Protein AF-A0AA36JE58-F1 (afdb_monomer)

pLDDT: mean 71.28, std 23.77, range [22.09, 96.31]

Radius of gyration: 48.95 Å; Cα contacts (8 Å, |Δi|>4): 1580; chains: 1; bounding box: 140×144×132 Å

Secondary structure (DSSP, 8-state):
------------------------------------------------------------------------------------------------------------------------------------------------------------------------------------------PPPP---------EEEPPS-TTGGGG-TT--HHHHHHHHHHHHHHHHHHHHHHHH-GGGTEETTEEPPSS-S-HHHHHHHHHHHHHHHHHHHHHHHHHHHHHHHHHHB--S-HHHHHHHHHHHHHHHHHHHHHHHHHHHHHHT-SSHHHHHHHHHHHHHHHHHHHHHHHHHHHHH----EEEB-HHHHHHHHHHTTSHHHHHHHHHHHHHHHHHHHHHHHHHHHHTS-HHHHHHHSS---TT--EE--BTTB-PPEEEEEEETTTEEEEEEEEEEEEE--SSS-PPPPEEEEEEEEESS-PPPPPHHHHHHTB-TTSPBPSEEEEEE-EE--HHHHHHHHT-SSHHHHHHHHHHHS-BTTTEEEEEEEEEEEEE--SS-EEEEEEEEEE-TTT-PBPSS-EEEEEEE--PPTTBS--TTT-TT---TT-B-TTEEEETTEEEEBPTTBS---TT-S-TTS----TTS-SSBPPPTT-B-TTEEEETTEEEE-SSTTEEEE-TTSSSEEEEPTTEEEPTTS-EEE-SSTTEE-SBTT---EEPTTEEE-TTS-EEEPSTTEEE-SS-TT--SEEPTTEEEETTEEEEPSTTEEE-TTT-TTS-SEEPTTEEEETTTTEEEE-SSTTEEE--S-TTS-SEEPTTEEE-TTS-EEE--TTEEEEEETTEEEEEPTTEEEETTEEEE-STTEEE-TTT-TT--SEEPTTEEE-TTS-EEE-GGGTTTSTTS--

Nearest PDB structures (foldseek):
  5u73-assembly1_A  TM=2.636E-01  e=8.603E+00  Homo sapiens

Solvent-accessible surface area (backbone atoms only — not comparable to full-atom values): 54473 Å² total; per-residue (Å²): 134,86,80,90,83,90,84,87,84,89,89,92,85,86,87,88,90,84,87,84,90,86,88,89,87,89,85,91,84,89,88,82,91,87,86,90,88,81,92,80,91,86,86,85,90,88,82,87,86,86,79,85,82,87,86,81,88,78,88,83,81,86,77,96,81,91,82,81,83,91,89,86,86,86,89,87,84,91,88,88,89,89,86,83,90,89,86,89,82,89,88,85,90,88,90,87,82,92,88,85,90,87,86,91,83,86,84,88,85,84,89,89,87,84,89,87,82,88,87,78,90,87,80,90,86,91,83,88,88,86,90,86,82,88,86,88,88,84,91,81,93,86,95,84,85,85,88,83,87,86,88,88,87,89,89,85,86,90,91,86,88,84,92,83,82,89,82,84,90,83,83,91,81,84,92,84,85,91,84,90,86,83,87,89,87,81,88,81,86,88,82,89,74,90,75,71,85,78,59,60,45,77,52,70,69,29,38,41,55,53,21,64,26,78,91,60,52,72,68,59,22,55,45,40,27,50,54,47,46,52,53,45,49,49,57,50,47,56,63,60,70,38,59,66,43,44,36,52,97,36,38,68,32,38,48,76,60,96,46,66,70,46,46,52,43,37,53,52,44,48,54,52,50,50,54,57,50,50,52,56,40,45,49,40,51,50,52,54,50,45,71,68,22,40,61,72,92,52,73,64,45,57,53,25,36,55,51,18,44,53,42,56,50,50,46,51,50,50,50,53,55,51,50,49,22,50,36,30,24,44,90,43,62,65,52,30,52,53,52,47,51,54,50,50,53,56,71,44,47,38,41,52,52,30,54,57,51,36,76,76,64,73,70,54,52,64,41,47,48,32,69,65,41,42,49,55,47,62,62,38,52,83,35,74,73,36,48,48,55,55,43,52,56,60,44,48,60,52,50,51,52,53,48,48,47,53,52,18,63,74,61,47,22,20,51,58,45,36,72,75,72,39,82,44,42,71,57,65,37,23,40,53,47,68,62,96,82,42,64,47,48,42,75,44,83,42,81,46,95,89,68,48,35,28,37,42,37,41,38,63,30,36,35,56,56,64,92,71,73,85,75,74,61,43,34,37,23,26,24,34,34,80,48,93,62,92,72,56,80,44,52,35,71,27,23,68,69,28,23,38,46,88,69,46,80,35,80,38,58,54,71,38,64,37,45,73,42,43,64,58,61,51,29,56,76,66,58,62,65,66,38,81,54,58,51,53,45,38,50,66,76,62,28,50,60,77,54,18,40,44,31,32,33,61,50,78,48,73,73,52,81,71,92,54,75,42,34,41,36,36,40,37,27,34,29,21,80,83,34,56,4,44,9,49,52,42,32,58,33,71,47,73,43,64,39,46,27,67,61,46,71,39,24,88,87,54,37,65,59,15,19,29,93,80,29,36,41,92,63,33,32,70,52,98,38,33,38,40,38,41,42,72,65,46,68,44,42,57,102,71,66,63,65,90,86,62,71,83,83,65,75,87,82,58,87,53,42,49,31,28,93,82,26,39,44,90,33,22,11,53,42,98,43,37,48,40,72,38,71,41,70,65,34,29,39,29,42,65,85,21,64,36,40,78,38,48,36,92,44,32,6,48,40,100,78,31,43,57,36,57,16,45,23,63,58,13,45,36,70,47,49,56,34,56,81,46,50,40,91,41,30,5,51,43,101,81,65,26,35,36,67,22,43,66,51,21,52,38,12,96,78,30,17,78,44,40,79,42,48,30,84,22,31,43,75,54,95,49,35,36,45,66,28,38,68,59,20,38,35,22,88,84,65,33,53,87,19,43,72,36,46,34,78,37,18,10,45,31,83,90,66,37,41,33,41,65,40,77,40,66,63,30,36,28,8,63,69,38,40,70,28,40,77,37,39,38,96,43,25,4,33,44,99,82,14,43,49,42,69,27,51,75,60,41,52,38,34,70,31,56,59,39,27,76,35,40,39,87,26,36,33,60,55,94,26,41,48,34,38,20,17,54,67,20,50,41,18,88,83,56,36,64,46,10,26,71,38,39,41,93,72,38,38,66,46,100,86,21,39,52,42,74,50,85,82,59,75,78,71,71,80,77,80,84,130

Mean predicted aligned error: 21.11 Å

Sequence (915 aa):
MEGEERGDPLPQDPSGWRSRASLPASLASLADARPERSVSLDTPWWLQPSRSPQPKTRYQLLSGGSNGSAVSAAPRHPSMELMWRQSPSDMSPDSKARETPTGSRQRSPGSRVEDLLDHLQGEVEVIDNKPSALPLSQPKKAETQDLLRSEVLLWTTPDASGMSPTSKLTFWGRSDSISDERMPALPVECSPESAAPVEAIELERDLYAFSLAPQIGCLAAFCSPVISATAQLAVLYFLAYQNENMFEEGKWKQPISPYWSLNVMKVISIAVSLFKVSTELQNAQQLCRSLLVGRFMDTWRLVAGWWSLSLQYSTGLCVLFVSLSIVLGATSCVGCFLKIFSVFIIVDMDNLAVRFLDGMMFLDFHVVVDPERLQRYRRKRGTIRGLSIRLIFMIMPITLIVASWIVSMYFNTTPLTLLAFGKVDNLHAPKMINIGGCCPPNMKLEHLKGEGLAANVSVLLLAALDTGDRPVPPRLHWIALDSQAEPIVPSSLQVLRGNDGNNNAAFRAGSAQTVRSQAYHWMEAHVKSQTSTYYKDLLKQEKLYKTTEPFEGSFLISGIQAEFPTTYTVFVTAENPHSRALAGTPAKASLLIPACSPFCESCELSGSHLCDPGKCIKGTHYHQGRCWPCVDHCESCEFGAAPLDFGVVNLTDSESIPCDYGGCKDGFGLHAGRCLPCKVEDCRDCYEDLAVCGLCKPGLGLDNNGTCQQCGGPHCRCFEKGGCEECENGWGPAENATCVECADGCSTCPVFHTKCKECELGFVLEREQCQRCVPHCRNCTVSGLDSCDECFPGFGLNMLTMKCNPCEVEHCLQCNGDQRRCSVCESGFGVTPEGLCQDCGEFCKECDAIHDCKVCQEGFVSLDGLCLGCADRCGNCDKAGPAKCDRCFQGFHVTQEGICELGATQVAHVAHAHV

Foldseek 3Di:
DDDDDYDDDDDDDDYDDDDDDDDDDDDDDDDDDDDDDDDDDDDDDDDDDDDDDDDDDDDDDDDDDDDDDDDDDDDDDDDDDDDDDDDDDDDDDDDDDDDDDDDDDDDDDDDDDDDDDDDDDDDDDDDDDDDDDDDDDDDDDDDDDDDDDDDDDDDDDDDDDDDDDDDDDDDDDDDDDDDDDDDDDDDDDDDDDDDDPFDKQFAQLFQLLVLQFPPDDLVSLQVRLVVLLVVLVVLLCVLLVPPLLQDDLQFGFFLDDPDPVLNVLLVVLLVLLLVLLLVLLVSLVSLVVLLQWFDDPDPSSSVSSVSSSVSSQVSSLSLSLSLNLSSSRDPDSVSSVVSSVSSNCSSCVRVVVSVVVCVVPVTDRIGGGDVVSVVVLVVCCPPPVVVVSVCVSNVVSVVSSVVQVVVSNVLSHRSSNCVVPNRAGQPFAKAFDQPPNPFFWFWDWDQDDPFGIKIKTKGKIKTWPDDDDDQAFKKKKKAKAKDPDDWQACFLVQSVVCATNVRHHGPDIDMWTKDFDAQLVCCVVGVVPPSVPVVVCCCPVVVDLNTMGMIMTMDMGGDDDQPDFIKMKMWMKIARPPNRRIHSGTGIDIDGRANDAPQFQDCPPPTHPFHDQVRGDQQWHHDPRHTAGAAPQFRDADDPQADPPDPDDDPPPDRHGFHHQVRGAFQFERERRHTHGQPAPQAGYAYHVSPAGPHGHPQWEADPRRHTEGALEGQADDNHHNHGDDGHQQWEADPVRYTDGAAPQARDDHHHSPFGDHGHFQWDDDPRHTDGAAPQARDCPPVDRQAHDHGFFQWEQQPVRNHTDGAPEPQAGYDHNDSPAGQDGHFQWEAEPRRHTDGLDPQAGDDNHRLQGDHGHAQWDDDSSDTAGAAHQERDCPPVDHSAHPHGDPQWDQDPSRHTDGDPPPPPPPVPPDD

Organism: NCBI:txid2562239

Structure (mmCIF, N/CA/C/O backbone):
data_AF-A0AA36JE58-F1
#
_entry.id   AF-A0AA36JE58-F1
#
loop_
_atom_site.group_PDB
_atom_site.id
_atom_site.type_symbol
_atom_site.label_atom_id
_atom_site.label_alt_id
_atom_site.label_comp_id
_atom_site.label_asym_id
_atom_site.label_entity_id
_atom_site.label_seq_id
_atom_site.pdbx_PDB_ins_code
_atom_site.Cartn_x
_atom_site.Cartn_y
_atom_site.Cartn_z
_atom_site.occupancy
_atom_site.B_iso_or_equiv
_atom_site.auth_seq_id
_atom_site.auth_comp_id
_atom_site.auth_asym_id
_atom_site.auth_atom_id
_atom_site.pdbx_PDB_model_num
ATOM 1 N N . MET A 1 1 ? 38.376 -40.689 30.986 1.00 31.11 1 MET A N 1
ATOM 2 C CA . MET A 1 1 ? 38.042 -41.213 32.321 1.00 31.11 1 MET A CA 1
ATOM 3 C C . MET A 1 1 ? 36.529 -41.390 32.324 1.00 31.11 1 MET A C 1
ATOM 5 O O . MET A 1 1 ? 35.836 -40.414 32.570 1.00 31.11 1 MET A O 1
ATOM 9 N N . GLU A 1 2 ? 35.956 -42.464 31.759 1.00 29.50 2 GLU A N 1
ATOM 10 C CA . GLU A 1 2 ? 36.258 -43.922 31.898 1.00 29.50 2 GLU A CA 1
ATOM 11 C C . GLU A 1 2 ? 35.953 -44.404 33.334 1.00 29.50 2 GLU A C 1
ATOM 13 O O . GLU A 1 2 ? 36.355 -43.712 34.267 1.00 29.50 2 GLU A O 1
ATOM 18 N N . GLY A 1 3 ? 35.271 -45.528 33.611 1.00 30.77 3 GLY A N 1
ATOM 19 C CA . GLY A 1 3 ? 34.710 -46.621 32.776 1.00 30.77 3 GLY A CA 1
ATOM 20 C C . GLY A 1 3 ? 33.261 -47.001 33.197 1.00 30.77 3 GLY A C 1
ATOM 21 O O . GLY A 1 3 ? 32.694 -46.302 34.030 1.00 30.77 3 GLY A O 1
ATOM 22 N N . GLU A 1 4 ? 32.521 -47.958 32.608 1.00 39.12 4 GLU A N 1
ATOM 23 C CA . GLU A 1 4 ? 32.785 -49.411 32.390 1.00 39.12 4 GLU A CA 1
ATOM 24 C C . GLU A 1 4 ? 32.766 -50.242 33.711 1.00 39.12 4 GLU A C 1
ATOM 26 O O . GLU A 1 4 ? 33.211 -49.738 34.736 1.00 39.12 4 GLU A O 1
ATOM 31 N N . GLU A 1 5 ? 32.249 -51.488 33.816 1.00 40.88 5 GLU A N 1
ATOM 32 C CA . GLU A 1 5 ? 31.866 -52.506 32.802 1.00 40.88 5 GLU A CA 1
ATOM 33 C C . GLU A 1 5 ? 31.058 -53.724 33.381 1.00 40.88 5 GLU A C 1
ATOM 35 O O . GLU A 1 5 ? 31.116 -53.961 34.584 1.00 40.88 5 GLU A O 1
ATOM 40 N N . ARG A 1 6 ? 30.470 -54.573 32.496 1.00 33.88 6 ARG A N 1
ATOM 41 C CA . ARG A 1 6 ? 30.105 -56.033 32.636 1.00 33.88 6 ARG A CA 1
ATOM 42 C C . ARG A 1 6 ? 29.032 -56.483 33.677 1.00 33.88 6 ARG A C 1
ATOM 44 O O . ARG A 1 6 ? 28.822 -55.831 34.686 1.00 33.88 6 ARG A O 1
ATOM 51 N N . GLY A 1 7 ? 28.332 -57.626 33.507 1.00 27.27 7 GLY A N 1
ATOM 52 C CA . GLY A 1 7 ? 28.317 -58.604 32.391 1.00 27.27 7 GLY A CA 1
ATOM 53 C C . GLY A 1 7 ? 27.378 -59.837 32.564 1.00 27.27 7 GLY A C 1
ATOM 54 O O . GLY A 1 7 ? 26.770 -60.022 33.613 1.00 27.27 7 GLY A O 1
ATOM 55 N N . ASP A 1 8 ? 27.295 -60.638 31.489 1.00 35.47 8 ASP A N 1
ATOM 56 C CA . ASP A 1 8 ? 26.517 -61.872 31.149 1.00 35.47 8 ASP A CA 1
ATOM 57 C C . ASP A 1 8 ? 26.723 -63.140 32.060 1.00 35.47 8 ASP A C 1
ATOM 59 O O . ASP A 1 8 ? 27.550 -63.021 32.969 1.00 35.47 8 ASP A O 1
ATOM 63 N N . PRO A 1 9 ? 26.092 -64.361 31.871 1.00 54.78 9 PRO A N 1
ATOM 64 C CA . PRO A 1 9 ? 25.586 -64.940 30.590 1.00 54.78 9 PRO A CA 1
ATOM 65 C C . PRO A 1 9 ? 24.458 -66.045 30.502 1.00 54.78 9 PRO A C 1
ATOM 67 O O . PRO A 1 9 ? 24.377 -66.947 31.328 1.00 54.78 9 PRO A O 1
ATOM 70 N N . LEU A 1 10 ? 23.776 -66.091 29.327 1.00 34.94 10 LEU A N 1
ATOM 71 C CA . LEU A 1 10 ? 23.429 -67.277 28.464 1.00 34.94 10 LEU A CA 1
ATOM 72 C C . LEU A 1 10 ? 22.524 -68.459 28.964 1.00 34.94 10 LEU A C 1
ATOM 74 O O . LEU A 1 10 ? 22.267 -68.556 30.160 1.00 34.94 10 LEU A O 1
ATOM 78 N N . PRO A 1 11 ? 22.096 -69.443 28.103 1.00 59.00 11 PRO A N 1
ATOM 79 C CA . PRO A 1 11 ? 22.061 -69.532 26.612 1.00 59.00 11 PRO A CA 1
ATOM 80 C C . PRO A 1 11 ? 20.749 -70.084 25.945 1.00 59.00 11 PRO A C 1
ATOM 82 O O . PRO A 1 11 ? 19.958 -70.764 26.589 1.00 59.00 11 PRO A O 1
ATOM 85 N N . GLN A 1 12 ? 20.655 -69.948 24.601 1.00 31.33 12 GLN A N 1
ATOM 86 C CA . GLN A 1 12 ? 20.229 -70.935 23.550 1.00 31.33 12 GLN A CA 1
ATOM 87 C C . GLN A 1 12 ? 19.300 -70.397 22.419 1.00 31.33 12 GLN A C 1
ATOM 89 O O . GLN A 1 12 ? 18.586 -69.416 22.589 1.00 31.33 12 GLN A O 1
ATOM 94 N N . ASP A 1 13 ? 19.389 -71.041 21.242 1.00 41.88 13 ASP A N 1
ATOM 95 C CA . ASP A 1 13 ? 18.897 -70.686 19.876 1.00 41.88 13 ASP A CA 1
ATOM 96 C C . ASP A 1 13 ? 18.131 -71.934 19.285 1.00 41.88 13 ASP A C 1
ATOM 98 O O . ASP A 1 13 ? 18.111 -72.925 20.028 1.00 41.88 13 ASP A O 1
ATOM 102 N N . PRO A 1 14 ? 17.539 -72.041 18.046 1.00 55.53 14 PRO A N 1
ATOM 103 C CA . PRO A 1 14 ? 17.856 -71.326 16.787 1.00 55.53 14 PRO A CA 1
ATOM 104 C C . PRO A 1 14 ? 16.726 -70.973 15.754 1.00 55.53 14 PRO A C 1
ATOM 106 O O . PRO A 1 14 ? 15.669 -71.593 15.671 1.00 55.53 14 PRO A O 1
ATOM 109 N N . SER A 1 15 ? 17.091 -70.117 14.779 1.00 32.00 15 SER A N 1
ATOM 110 C CA . SER A 1 15 ? 16.726 -70.142 13.325 1.00 32.00 15 SER A CA 1
ATOM 111 C C . SER A 1 15 ? 15.324 -69.740 12.761 1.00 32.00 15 SER A C 1
ATOM 113 O O . SER A 1 15 ? 14.366 -70.496 12.827 1.00 32.00 15 SER A O 1
ATOM 115 N N . GLY A 1 16 ? 15.281 -68.659 11.949 1.00 27.98 16 GLY A N 1
ATOM 116 C CA . GLY A 1 16 ? 15.336 -68.785 10.465 1.00 27.98 16 GLY A CA 1
ATOM 117 C C . GLY A 1 16 ? 14.106 -68.554 9.525 1.00 27.98 16 GLY A C 1
ATOM 118 O O . GLY A 1 16 ? 13.294 -69.444 9.336 1.00 27.98 16 GLY A O 1
ATOM 119 N N . TRP A 1 17 ? 14.164 -67.466 8.719 1.00 28.44 17 TRP A N 1
ATOM 120 C CA . TRP A 1 17 ? 13.741 -67.321 7.282 1.00 28.44 17 TRP A CA 1
ATOM 121 C C . TRP A 1 17 ? 12.276 -67.016 6.789 1.00 28.44 17 TRP A C 1
ATOM 123 O O . TRP A 1 17 ? 11.431 -67.889 6.657 1.00 28.44 17 TRP A O 1
ATOM 133 N N . ARG A 1 18 ? 12.121 -65.793 6.223 1.00 28.86 18 ARG A N 1
ATOM 134 C CA . ARG A 1 18 ? 11.533 -65.382 4.896 1.00 28.86 18 ARG A CA 1
ATOM 135 C C . ARG A 1 18 ? 10.026 -65.535 4.475 1.00 28.86 18 ARG A C 1
ATOM 137 O O . ARG A 1 18 ? 9.679 -66.434 3.722 1.00 28.86 18 ARG A O 1
ATOM 144 N N . SER A 1 19 ? 9.322 -64.385 4.504 1.00 27.95 19 SER A N 1
ATOM 145 C CA . SER A 1 19 ? 8.806 -63.624 3.313 1.00 27.95 19 SER A CA 1
ATOM 146 C C . SER A 1 19 ? 7.448 -63.892 2.585 1.00 27.95 19 SER A C 1
ATOM 148 O O . SER A 1 19 ? 7.091 -65.023 2.293 1.00 27.95 19 SER A O 1
ATOM 150 N N . ARG A 1 20 ? 6.846 -62.769 2.110 1.00 27.30 20 ARG A N 1
ATOM 151 C CA . ARG A 1 20 ? 5.874 -62.532 0.987 1.00 27.30 20 ARG A CA 1
ATOM 152 C C . ARG A 1 20 ? 4.371 -62.932 1.074 1.00 27.30 20 ARG A C 1
ATOM 154 O O . ARG A 1 20 ? 4.009 -64.046 0.742 1.00 27.30 20 ARG A O 1
ATOM 161 N N . ALA A 1 21 ? 3.524 -61.910 1.289 1.00 28.66 21 ALA A N 1
ATOM 162 C CA . ALA A 1 21 ? 2.528 -61.310 0.356 1.00 28.66 21 ALA A CA 1
ATOM 163 C C . ALA A 1 21 ? 1.415 -62.116 -0.392 1.00 28.66 21 ALA A C 1
ATOM 165 O O . ALA A 1 21 ? 1.607 -63.241 -0.835 1.00 28.66 21 ALA A O 1
ATOM 166 N N . SER A 1 22 ? 0.342 -61.369 -0.736 1.00 24.45 22 SER A N 1
ATOM 167 C CA . SER A 1 22 ? -0.753 -61.603 -1.724 1.00 24.45 22 SER A CA 1
ATOM 168 C C . SER A 1 22 ? -2.117 -62.140 -1.220 1.00 24.45 22 SER A C 1
ATOM 170 O O . SER A 1 22 ? -2.258 -62.489 -0.053 1.00 24.45 22 SER A O 1
ATOM 172 N N . LEU A 1 23 ? -3.150 -62.018 -2.078 1.00 30.52 23 LEU A N 1
ATOM 173 C CA . LEU A 1 23 ? -4.598 -62.040 -1.762 1.00 30.52 23 LEU A CA 1
ATOM 174 C C . LEU A 1 23 ? -5.285 -63.390 -2.177 1.00 30.52 23 LEU A C 1
ATOM 176 O O . LEU A 1 23 ? -4.685 -64.428 -1.917 1.00 30.52 23 LEU A O 1
ATOM 180 N N . PRO A 1 24 ? -6.543 -63.479 -2.682 1.00 64.62 24 PRO A N 1
ATOM 181 C CA . PRO A 1 24 ? -7.628 -64.121 -1.925 1.00 64.62 24 PRO A CA 1
ATOM 182 C C . PRO A 1 24 ? -8.305 -65.323 -2.635 1.00 64.62 24 PRO A C 1
ATOM 184 O O . PRO A 1 24 ? -8.102 -65.552 -3.825 1.00 64.62 24 PRO A O 1
ATOM 187 N N . ALA A 1 25 ? -9.195 -66.045 -1.937 1.00 28.20 25 ALA A N 1
ATOM 188 C CA . ALA A 1 25 ? -10.117 -67.025 -2.538 1.00 28.20 25 ALA A CA 1
ATOM 189 C C . ALA A 1 25 ? -11.387 -67.242 -1.683 1.00 28.20 25 ALA A C 1
ATOM 191 O O . ALA A 1 25 ? -11.392 -66.922 -0.495 1.00 28.20 25 ALA A O 1
ATOM 192 N N . SER A 1 26 ? -12.456 -67.789 -2.279 1.00 34.50 26 SER A N 1
ATOM 193 C CA . SER A 1 26 ? -13.777 -67.960 -1.649 1.00 34.50 26 SER A CA 1
ATOM 194 C C . SER A 1 26 ? -14.461 -69.301 -1.974 1.00 34.50 26 SER A C 1
ATOM 196 O O . SER A 1 26 ? -14.372 -69.808 -3.089 1.00 34.50 26 SER A O 1
ATOM 198 N N . LEU A 1 27 ? -15.191 -69.837 -0.987 1.00 29.69 27 LEU A N 1
ATOM 199 C CA . LEU A 1 27 ? -16.188 -70.923 -1.050 1.00 29.69 27 LEU A CA 1
ATOM 200 C C . LEU A 1 27 ? -17.211 -70.640 0.086 1.00 29.69 27 LEU A C 1
ATOM 202 O O . LEU A 1 27 ? -16.765 -70.199 1.140 1.00 29.69 27 LEU A O 1
ATOM 206 N N . ALA A 1 28 ? -18.542 -70.808 0.065 1.00 32.91 28 ALA A N 1
ATOM 207 C CA . ALA A 1 28 ? -19.587 -71.254 -0.876 1.00 32.91 28 ALA A CA 1
ATOM 208 C C . ALA A 1 28 ? -20.435 -72.421 -0.305 1.00 32.91 28 ALA A C 1
ATOM 210 O O . ALA A 1 28 ? -19.948 -73.548 -0.256 1.00 32.91 28 ALA A O 1
ATOM 211 N N . SER A 1 29 ? -21.716 -72.146 0.021 1.00 31.47 29 SER A N 1
ATOM 212 C CA . SER A 1 29 ? -22.944 -72.957 -0.247 1.00 31.47 29 SER A CA 1
ATOM 213 C C . SER A 1 29 ? -23.967 -73.136 0.910 1.00 31.47 29 SER A C 1
ATOM 215 O O . SER A 1 29 ? -23.577 -73.422 2.034 1.00 31.47 29 SER A O 1
ATOM 217 N N . LEU A 1 30 ? -25.272 -73.058 0.546 1.00 27.42 30 LEU A N 1
ATOM 218 C CA . LEU A 1 30 ? -26.507 -73.553 1.230 1.00 27.42 30 LEU A CA 1
ATOM 219 C C . LEU A 1 30 ? -26.921 -72.884 2.578 1.00 27.42 30 LEU A C 1
ATOM 221 O O . LEU A 1 30 ? -26.052 -72.505 3.349 1.00 27.42 30 LEU A O 1
ATOM 225 N N . ALA A 1 31 ? -28.196 -72.761 3.012 1.00 29.33 31 ALA A N 1
ATOM 226 C CA . ALA A 1 31 ? -29.575 -72.765 2.435 1.00 29.33 31 ALA A CA 1
ATOM 227 C C . ALA A 1 31 ? -30.599 -72.568 3.611 1.00 29.33 31 ALA A C 1
ATOM 229 O O . ALA A 1 31 ? -30.232 -72.891 4.737 1.00 29.33 31 ALA A O 1
ATOM 230 N N . ASP A 1 32 ? -31.881 -72.164 3.511 1.00 29.03 32 ASP A N 1
ATOM 231 C CA . ASP A 1 32 ? -32.712 -71.382 2.557 1.00 29.03 32 ASP A CA 1
ATOM 232 C C . ASP A 1 32 ? -34.090 -71.034 3.234 1.00 29.03 32 ASP A C 1
ATOM 234 O O . ASP A 1 32 ? -34.480 -71.732 4.168 1.00 29.03 32 ASP A O 1
ATOM 238 N N . ALA A 1 33 ? -34.841 -70.031 2.728 1.00 30.09 33 ALA A N 1
ATOM 239 C CA . ALA A 1 33 ? -36.245 -69.646 3.055 1.00 30.09 33 ALA A CA 1
ATOM 240 C C . ALA A 1 33 ? -36.549 -69.122 4.500 1.00 30.09 33 ALA A C 1
ATOM 242 O O . ALA A 1 33 ? -35.925 -69.545 5.461 1.00 30.09 33 ALA A O 1
ATOM 243 N N . ARG A 1 34 ? -37.514 -68.214 4.792 1.00 26.67 34 ARG A N 1
ATOM 244 C CA . ARG A 1 34 ? -38.663 -67.589 4.064 1.00 26.67 34 ARG A CA 1
ATOM 245 C C . ARG A 1 34 ? -39.036 -66.199 4.723 1.00 26.67 34 ARG A C 1
ATOM 247 O O . ARG A 1 34 ? -38.288 -65.794 5.603 1.00 26.67 34 ARG A O 1
ATOM 254 N N . PRO A 1 35 ? -40.074 -65.411 4.323 1.00 55.47 35 PRO A N 1
ATOM 255 C CA . PRO A 1 35 ? -39.882 -64.183 3.520 1.00 55.47 35 PRO A CA 1
ATOM 256 C C . PRO A 1 35 ? -40.482 -62.855 4.087 1.00 55.47 35 PRO A C 1
ATOM 258 O O . PRO A 1 35 ? -41.066 -62.844 5.163 1.00 55.47 35 PRO A O 1
ATOM 261 N N . GLU A 1 36 ? -40.443 -61.793 3.250 1.00 26.95 36 GLU A N 1
ATOM 262 C CA . GLU A 1 36 ? -41.021 -60.420 3.392 1.00 26.95 36 GLU A CA 1
ATOM 263 C C . GLU A 1 36 ? -40.181 -59.430 4.241 1.00 26.95 36 GLU A C 1
ATOM 265 O O . GLU A 1 36 ? -39.688 -59.820 5.289 1.00 26.95 36 GLU A O 1
ATOM 270 N N . ARG A 1 37 ? -39.953 -58.136 3.920 1.00 26.92 37 ARG A N 1
ATOM 271 C CA . ARG A 1 37 ? -40.182 -57.197 2.771 1.00 26.92 37 ARG A CA 1
ATOM 272 C C . ARG A 1 37 ? -39.353 -55.898 3.065 1.00 26.92 37 ARG A C 1
ATOM 274 O O . ARG A 1 37 ? -39.025 -55.694 4.225 1.00 26.92 37 ARG A O 1
ATOM 281 N N . SER A 1 38 ? -39.055 -54.915 2.192 1.00 28.12 38 SER A N 1
ATOM 282 C CA . SER A 1 38 ? -38.831 -54.795 0.725 1.00 28.12 38 SER A CA 1
ATOM 283 C C . SER A 1 38 ? -38.586 -53.304 0.332 1.00 28.12 38 SER A C 1
ATOM 285 O O . SER A 1 38 ? -39.231 -52.467 0.951 1.00 28.12 38 SER A O 1
ATOM 287 N N . VAL A 1 39 ? -37.841 -53.000 -0.762 1.00 26.80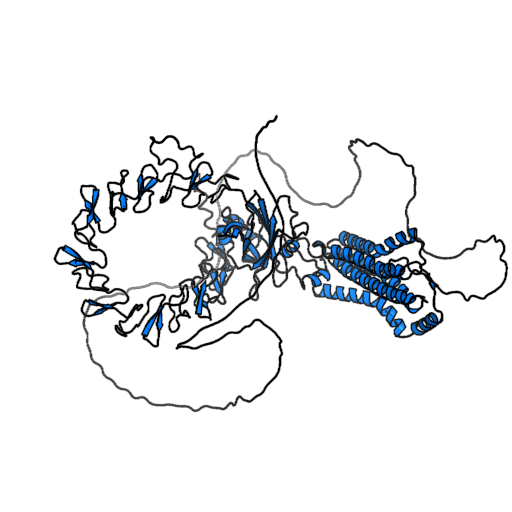 39 VAL A N 1
ATOM 288 C CA . VAL A 1 39 ? -37.816 -51.701 -1.534 1.00 26.80 39 VAL A CA 1
ATOM 289 C C . VAL A 1 39 ? -37.119 -50.482 -0.852 1.00 26.80 39 VAL A C 1
ATOM 291 O O . VAL A 1 39 ? -37.389 -50.219 0.310 1.00 26.80 39 VAL A O 1
ATOM 294 N N . SER A 1 40 ? -36.248 -49.659 -1.485 1.00 25.70 40 SER A N 1
ATOM 295 C CA . SER A 1 40 ? -35.556 -49.701 -2.808 1.00 25.70 40 SER A CA 1
ATOM 296 C C . SER A 1 40 ? -34.518 -48.556 -3.019 1.00 25.70 40 SER A C 1
ATOM 298 O O . SER A 1 40 ? -34.866 -47.438 -2.664 1.00 25.70 40 SER A O 1
ATOM 300 N N . LEU A 1 41 ? -33.397 -48.822 -3.737 1.00 25.58 41 LEU A N 1
ATOM 301 C CA . LEU A 1 41 ? -32.667 -47.959 -4.730 1.00 25.58 41 LEU A CA 1
ATOM 302 C C . LEU A 1 41 ? -32.153 -46.542 -4.288 1.00 25.58 41 LEU A C 1
ATOM 304 O O . LEU A 1 41 ? -32.719 -45.925 -3.401 1.00 25.58 41 LEU A O 1
ATOM 308 N N . ASP A 1 42 ? -31.106 -45.904 -4.843 1.00 24.88 42 ASP A N 1
ATOM 309 C CA . ASP A 1 42 ? -30.083 -46.257 -5.855 1.00 24.88 42 ASP A CA 1
ATOM 310 C C . ASP A 1 42 ? -28.824 -45.341 -5.734 1.00 24.88 42 ASP A C 1
ATOM 312 O O . ASP A 1 42 ? -28.820 -44.374 -4.974 1.00 24.88 42 ASP A O 1
ATOM 316 N N . THR A 1 43 ? -27.773 -45.589 -6.532 1.00 29.95 43 THR A N 1
ATOM 317 C CA . THR A 1 43 ? -26.653 -44.638 -6.818 1.00 29.95 43 THR A CA 1
ATOM 318 C C . THR A 1 43 ? -26.643 -44.325 -8.331 1.00 29.95 43 THR A C 1
ATOM 320 O O . THR A 1 43 ? -27.071 -45.230 -9.055 1.00 29.95 43 THR A O 1
ATOM 323 N N . PRO A 1 44 ? -26.190 -43.151 -8.873 1.00 39.12 44 PRO A N 1
ATOM 324 C CA . PRO A 1 44 ? -24.734 -42.851 -8.992 1.00 39.12 44 PRO A CA 1
ATOM 325 C C . PRO A 1 44 ? -24.242 -41.378 -9.266 1.00 39.12 44 PRO A C 1
ATOM 327 O O . PRO A 1 44 ? -24.912 -40.584 -9.919 1.00 39.12 44 PRO A O 1
ATOM 330 N N . TRP A 1 45 ? -22.949 -41.112 -8.973 1.00 23.94 45 TRP A N 1
ATOM 331 C CA . TRP A 1 45 ? -22.042 -40.110 -9.629 1.00 23.94 45 TRP A CA 1
ATOM 332 C C . TRP A 1 45 ? -22.396 -38.602 -9.401 1.00 23.94 45 TRP A C 1
ATOM 334 O O . TRP A 1 45 ? -23.444 -38.303 -8.850 1.00 23.94 45 TRP A O 1
ATOM 344 N N . TRP A 1 46 ? -21.561 -37.569 -9.635 1.00 25.38 46 TRP A N 1
ATOM 345 C CA . TRP A 1 46 ? -20.623 -37.227 -10.732 1.00 25.38 46 TRP A CA 1
ATOM 346 C C . TRP A 1 46 ? -19.524 -36.217 -10.323 1.00 25.38 46 TRP A C 1
ATOM 348 O O . TRP A 1 46 ? -19.714 -35.439 -9.393 1.00 25.38 46 TRP A O 1
ATOM 358 N N . LEU A 1 47 ? -18.458 -36.096 -11.137 1.00 24.12 47 LEU A N 1
ATOM 359 C CA . LEU A 1 47 ? -17.700 -34.838 -11.279 1.00 24.12 47 LEU A CA 1
ATOM 360 C C . LEU A 1 47 ? -17.084 -34.693 -12.695 1.00 24.12 47 LEU A C 1
ATOM 362 O O . LEU A 1 47 ? -16.104 -35.362 -13.006 1.00 24.12 47 LEU A O 1
ATOM 366 N N . GLN A 1 48 ? -17.629 -33.766 -13.507 1.00 32.16 48 GLN A N 1
ATOM 367 C CA . GLN A 1 48 ? -17.132 -33.321 -14.839 1.00 32.16 48 GLN A CA 1
ATOM 368 C C . GLN A 1 48 ? -17.194 -34.398 -15.971 1.00 32.16 48 GLN A C 1
ATOM 370 O O . GLN A 1 48 ? -17.305 -35.581 -15.657 1.00 32.16 48 GLN A O 1
ATOM 375 N N . PRO A 1 49 ? -17.155 -34.051 -17.291 1.00 35.19 49 PRO A N 1
ATOM 376 C CA . PRO A 1 49 ? -16.782 -32.754 -17.879 1.00 35.19 49 PRO A CA 1
ATOM 377 C C . PRO A 1 49 ? -17.667 -32.187 -19.029 1.00 35.19 49 PRO A C 1
ATOM 379 O O . PRO A 1 49 ? -18.452 -32.881 -19.670 1.00 35.19 49 PRO A O 1
ATOM 382 N N . SER A 1 50 ? -17.321 -30.949 -19.421 1.00 22.09 50 SER A N 1
ATOM 383 C CA . SER A 1 50 ? -17.129 -30.477 -20.816 1.00 22.09 50 SER A CA 1
ATOM 384 C C . SER A 1 50 ? -18.069 -29.414 -21.433 1.00 22.09 50 SER A C 1
ATOM 386 O O . SER A 1 50 ? -19.285 -29.537 -21.446 1.00 22.09 50 SER A O 1
ATOM 388 N N . ARG A 1 51 ? -17.394 -28.453 -22.095 1.00 23.23 51 ARG A N 1
ATOM 389 C CA . ARG A 1 51 ? -17.781 -27.637 -23.271 1.00 23.23 51 ARG A CA 1
ATOM 390 C C . ARG A 1 51 ? -18.875 -26.560 -23.152 1.00 23.23 51 ARG A C 1
ATOM 392 O O . ARG A 1 51 ? -20.042 -26.816 -22.899 1.00 23.23 51 ARG A O 1
ATOM 399 N N . SER A 1 52 ? -18.474 -25.351 -23.553 1.00 30.56 52 SER A N 1
ATOM 400 C CA . SER A 1 52 ? -19.348 -24.321 -24.128 1.00 30.56 52 SER A CA 1
ATOM 401 C C . SER A 1 52 ? -19.985 -24.806 -25.443 1.00 30.56 52 SER A C 1
ATOM 403 O O . SER A 1 52 ? -19.415 -25.668 -26.124 1.00 30.56 52 SER A O 1
ATOM 405 N N . PRO A 1 53 ? -21.150 -24.253 -25.835 1.00 30.22 53 PRO A N 1
ATOM 406 C CA . PRO A 1 53 ? -21.080 -23.183 -26.841 1.00 30.22 53 PRO A CA 1
ATOM 407 C C . PRO A 1 53 ? -22.175 -22.090 -26.737 1.00 30.22 53 PRO A C 1
ATOM 409 O O . PRO A 1 53 ? -23.317 -22.338 -26.365 1.00 30.22 53 PRO A O 1
ATOM 412 N N . GLN A 1 54 ? -21.845 -20.877 -27.190 1.00 30.38 54 GLN A N 1
ATOM 413 C CA . GLN A 1 54 ? -22.818 -19.944 -27.794 1.00 30.38 54 GLN A CA 1
ATOM 414 C C . GLN A 1 54 ? -23.101 -20.372 -29.260 1.00 30.38 54 GLN A C 1
ATOM 416 O O . GLN A 1 54 ? -22.282 -21.122 -29.796 1.00 30.38 54 GLN A O 1
ATOM 421 N N . PRO A 1 55 ? -24.139 -19.879 -29.986 1.00 44.03 55 PRO A N 1
ATOM 422 C CA . PRO A 1 55 ? -24.932 -18.657 -29.756 1.00 44.03 55 PRO A CA 1
ATOM 423 C C . PRO A 1 55 ? -26.453 -18.857 -30.037 1.00 44.03 55 PRO A C 1
ATOM 425 O O . PRO A 1 55 ? -26.958 -19.972 -30.008 1.00 44.03 55 PRO A O 1
ATOM 428 N N . LYS A 1 56 ? -27.115 -17.762 -30.459 1.00 24.23 56 LYS A N 1
ATOM 429 C CA . LYS A 1 56 ? -28.188 -17.672 -31.482 1.00 24.23 56 LYS A CA 1
ATOM 430 C C . LYS A 1 56 ? -29.664 -17.577 -31.045 1.00 24.23 56 LYS A C 1
ATOM 432 O O . LYS A 1 56 ? -30.375 -18.567 -31.012 1.00 24.23 56 LYS A O 1
ATOM 437 N N . THR A 1 57 ? -30.130 -16.316 -31.059 1.00 24.94 57 THR A N 1
ATOM 438 C CA . THR A 1 57 ? -31.265 -15.796 -31.876 1.00 24.94 57 THR A CA 1
ATOM 439 C C . THR A 1 57 ? -32.695 -16.308 -31.618 1.00 24.94 57 THR A C 1
ATOM 441 O O . THR A 1 57 ? -32.898 -17.503 -31.516 1.00 24.94 57 THR A O 1
ATOM 444 N N . ARG A 1 58 ? -33.779 -15.515 -31.709 1.00 25.41 58 ARG A N 1
ATOM 445 C CA . ARG A 1 58 ? -34.062 -14.084 -32.033 1.00 25.41 58 ARG A CA 1
ATOM 446 C C . ARG A 1 58 ? -35.603 -13.977 -32.155 1.00 25.41 58 ARG A C 1
ATOM 448 O O . ARG A 1 58 ? -36.240 -15.011 -32.301 1.00 25.41 58 ARG A O 1
ATOM 455 N N . TYR A 1 59 ? -36.141 -12.756 -32.276 1.00 25.98 59 TYR A N 1
ATOM 456 C CA . TYR A 1 59 ? -37.490 -12.449 -32.809 1.00 25.98 59 TYR A CA 1
ATOM 457 C C . TYR A 1 59 ? -38.716 -12.777 -31.920 1.00 25.98 59 TYR A C 1
ATOM 459 O O . TYR A 1 59 ? -38.720 -13.778 -31.222 1.00 25.98 59 TYR A O 1
ATOM 467 N N . GLN A 1 60 ? -39.805 -11.987 -31.937 1.00 26.11 60 GLN A N 1
ATOM 468 C CA . GLN A 1 60 ? -40.007 -10.579 -32.370 1.00 26.11 60 GLN A CA 1
ATOM 469 C C . GLN A 1 60 ? -41.356 -10.054 -31.811 1.00 26.11 60 GLN A C 1
ATOM 471 O O . GLN A 1 60 ? -42.043 -10.769 -31.093 1.00 26.11 60 GLN A O 1
ATOM 476 N N . LEU A 1 61 ? -41.754 -8.866 -32.293 1.00 28.23 61 LEU A N 1
ATOM 477 C CA . LEU A 1 61 ? -43.056 -8.186 -32.219 1.00 28.23 61 LEU A CA 1
ATOM 478 C C . LEU A 1 61 ? -43.136 -7.232 -31.012 1.00 28.23 61 LEU A C 1
ATOM 480 O O . LEU A 1 61 ? -42.985 -7.644 -29.873 1.00 28.23 61 LEU A O 1
ATOM 484 N N . LEU A 1 62 ? -43.015 -5.915 -31.246 1.00 27.59 62 LEU A N 1
ATOM 485 C CA . LEU A 1 62 ? -44.047 -4.971 -31.738 1.00 27.59 62 LEU A CA 1
ATOM 486 C C . LEU A 1 62 ? -45.138 -4.722 -30.676 1.00 27.59 62 LEU A C 1
ATOM 488 O O . LEU A 1 62 ? -45.675 -5.672 -30.129 1.00 27.59 62 LEU A O 1
ATOM 492 N N . SER A 1 63 ? -45.571 -3.491 -30.396 1.00 26.22 63 SER A N 1
ATOM 493 C CA . SER A 1 63 ? -45.045 -2.156 -30.745 1.00 26.22 63 SER A CA 1
ATOM 494 C C . SER A 1 63 ? -45.814 -1.103 -29.942 1.00 26.22 63 SER A C 1
ATOM 496 O O . SER A 1 63 ? -46.998 -1.299 -29.678 1.00 26.22 63 SER A O 1
ATOM 498 N N . GLY A 1 64 ? -45.193 0.033 -29.612 1.00 25.16 64 GLY A N 1
ATOM 499 C CA . GLY A 1 64 ? -45.920 1.155 -29.008 1.00 25.16 64 GLY A CA 1
ATOM 500 C C . GLY A 1 64 ? -47.012 1.692 -29.943 1.00 25.16 64 GLY A C 1
ATOM 501 O O . GLY A 1 64 ? -46.737 1.981 -31.105 1.00 25.16 64 GLY A O 1
ATOM 502 N N . GLY A 1 65 ? -48.239 1.824 -29.431 1.00 25.94 65 GLY A N 1
ATOM 503 C CA . GLY A 1 65 ? -49.390 2.379 -30.146 1.00 25.94 65 GLY A CA 1
ATOM 504 C C . GLY A 1 65 ? -50.048 3.487 -29.328 1.00 25.94 65 GLY A C 1
ATOM 505 O O . GLY A 1 65 ? -50.826 3.213 -28.421 1.00 25.94 65 GLY A O 1
ATOM 506 N N . SER A 1 66 ? -49.711 4.741 -29.625 1.00 33.06 66 SER A N 1
ATOM 507 C CA . SER A 1 66 ? -50.204 5.923 -28.910 1.00 33.06 66 SER A CA 1
ATOM 508 C C . SER A 1 66 ? -51.513 6.461 -29.495 1.00 33.06 66 SER A C 1
ATOM 510 O O . SER A 1 66 ? -51.548 6.756 -30.686 1.00 33.06 66 SER A O 1
ATOM 512 N N . ASN A 1 67 ? -52.534 6.657 -28.652 1.00 27.25 67 ASN A N 1
ATOM 513 C CA . ASN A 1 67 ? -53.682 7.575 -28.799 1.00 27.25 67 ASN A CA 1
ATOM 514 C C . ASN A 1 67 ? -54.497 7.533 -27.480 1.00 27.25 67 ASN A C 1
ATOM 516 O O . ASN A 1 67 ? -54.548 6.484 -26.849 1.00 27.25 67 ASN A O 1
ATOM 520 N N . GLY A 1 68 ? -55.171 8.584 -27.002 1.00 27.20 68 GLY A N 1
ATOM 521 C CA . GLY A 1 68 ? -55.185 9.982 -27.445 1.00 27.20 68 GLY A CA 1
ATOM 522 C C . GLY A 1 68 ? -56.368 10.768 -26.841 1.00 27.20 68 GLY A C 1
ATOM 523 O O . GLY A 1 68 ? -57.504 10.336 -26.970 1.00 27.20 68 GLY A O 1
ATOM 524 N N . SER A 1 69 ? -56.089 11.932 -26.240 1.00 27.39 69 SER A N 1
ATOM 525 C CA . SER A 1 69 ? -57.012 13.066 -25.987 1.00 27.39 69 SER A CA 1
ATOM 526 C C . SER A 1 69 ? -58.298 12.893 -25.135 1.00 27.39 69 SER A C 1
ATOM 528 O O . SER A 1 69 ? -59.327 12.435 -25.609 1.00 27.39 69 SER A O 1
ATOM 530 N N . ALA A 1 70 ? -58.236 13.440 -23.911 1.00 29.78 70 ALA A N 1
ATOM 531 C CA . ALA A 1 70 ? -59.181 14.360 -23.234 1.00 29.78 70 ALA A CA 1
ATOM 532 C C . ALA A 1 70 ? -60.714 14.360 -23.502 1.00 29.78 70 ALA A C 1
ATOM 534 O O . ALA A 1 70 ? -61.162 14.505 -24.633 1.00 29.78 70 ALA A O 1
ATOM 535 N N . VAL A 1 71 ? -61.497 14.492 -22.412 1.00 27.77 71 VAL A N 1
ATOM 536 C CA . VAL A 1 71 ? -62.698 15.365 -22.293 1.00 27.77 71 VAL A CA 1
ATOM 537 C C . VAL A 1 71 ? -62.971 15.676 -20.799 1.00 27.77 71 VAL A C 1
ATOM 539 O O . VAL A 1 71 ? -62.301 15.121 -19.930 1.00 27.77 71 VAL A O 1
ATOM 542 N N . SER A 1 72 ? -63.854 16.634 -20.489 1.00 27.31 72 SER A N 1
ATOM 543 C CA . SER A 1 72 ? -63.943 17.343 -19.199 1.00 27.31 72 SER A CA 1
ATOM 544 C C . SER A 1 72 ? -65.298 17.254 -18.458 1.00 27.31 72 SER A C 1
ATOM 546 O O . SER A 1 72 ? -66.305 16.836 -19.021 1.00 27.31 72 SER A O 1
ATOM 548 N N . ALA A 1 73 ? -65.295 17.793 -17.225 1.00 27.27 73 ALA A N 1
ATOM 549 C CA . ALA A 1 73 ? -66.428 18.273 -16.406 1.00 27.27 73 ALA A CA 1
ATOM 550 C C . ALA A 1 73 ? -67.150 17.304 -15.429 1.00 27.27 73 ALA A C 1
ATOM 552 O O . ALA A 1 73 ? -67.139 16.087 -15.564 1.00 27.27 73 ALA A O 1
ATOM 553 N N . ALA A 1 74 ? -67.729 17.920 -14.386 1.00 31.00 74 ALA A N 1
ATOM 554 C CA . ALA A 1 74 ? -68.414 17.324 -13.221 1.00 31.00 74 ALA A CA 1
ATOM 555 C C . ALA A 1 74 ? -69.967 17.311 -13.449 1.00 31.00 74 ALA A C 1
ATOM 557 O O . ALA A 1 74 ? -70.327 17.395 -14.625 1.00 31.00 74 ALA A O 1
ATOM 558 N N . PRO A 1 75 ? -70.927 17.254 -12.470 1.00 47.16 75 PRO A N 1
ATOM 559 C CA . PRO A 1 75 ? -70.857 17.496 -11.006 1.00 47.16 75 PRO A CA 1
ATOM 560 C C . PRO A 1 75 ? -71.708 16.563 -10.089 1.00 47.16 75 PRO A C 1
ATOM 562 O O . PRO A 1 75 ? -72.491 15.753 -10.580 1.00 47.16 75 PRO A O 1
ATOM 565 N N . ARG A 1 76 ? -71.649 16.769 -8.751 1.00 24.80 76 ARG A N 1
ATOM 566 C CA . ARG A 1 76 ? -72.810 17.072 -7.851 1.00 24.80 76 ARG A CA 1
ATOM 567 C C . ARG A 1 76 ? -72.464 17.038 -6.346 1.00 24.80 76 ARG A C 1
ATOM 569 O O . ARG A 1 76 ? -71.823 16.110 -5.875 1.00 24.80 76 ARG A O 1
ATOM 576 N N . HIS A 1 77 ? -73.003 18.012 -5.607 1.00 33.72 77 HIS A N 1
ATOM 577 C CA . HIS A 1 77 ? -73.288 17.969 -4.158 1.00 33.72 77 HIS A CA 1
ATOM 578 C C . HIS A 1 77 ? -74.810 17.737 -3.963 1.00 33.72 77 HIS A C 1
ATOM 580 O O . HIS A 1 77 ? -75.561 17.884 -4.936 1.00 33.72 77 HIS A O 1
ATOM 586 N N . PRO A 1 78 ? -75.285 17.350 -2.762 1.00 45.97 78 PRO A N 1
ATOM 587 C CA . PRO A 1 78 ? -75.827 18.353 -1.827 1.00 45.97 78 PRO A CA 1
ATOM 588 C C . PRO A 1 78 ? -75.424 18.104 -0.352 1.00 45.97 78 PRO A C 1
ATOM 590 O O . PRO A 1 78 ? -74.512 17.323 -0.083 1.00 45.97 78 PRO A O 1
ATOM 593 N N . SER A 1 79 ? -76.065 18.814 0.586 1.00 30.33 79 SER A N 1
ATOM 594 C CA . SER A 1 79 ? -75.643 18.987 1.990 1.00 30.33 79 SER A CA 1
ATOM 595 C C . SER A 1 79 ? -76.843 19.039 2.949 1.00 30.33 79 SER A C 1
ATOM 597 O O . SER A 1 79 ? -77.905 19.473 2.515 1.00 30.33 79 SER A O 1
ATOM 599 N N . MET A 1 80 ? -76.646 18.687 4.232 1.00 27.36 80 MET A N 1
ATOM 600 C CA . MET A 1 80 ? -77.336 19.184 5.454 1.00 27.36 80 MET A CA 1
ATOM 601 C C . MET A 1 80 ? -76.912 18.320 6.671 1.00 27.36 80 MET A C 1
ATOM 603 O O . MET A 1 80 ? -76.461 17.199 6.458 1.00 27.36 80 MET A O 1
ATOM 607 N N . GLU A 1 81 ? -77.108 18.653 7.954 1.00 29.69 81 GLU A N 1
ATOM 608 C CA . GLU A 1 81 ? -77.063 19.896 8.768 1.00 29.69 81 GLU A CA 1
ATOM 609 C C . GLU A 1 81 ? -77.683 19.557 10.147 1.00 29.69 81 GLU A C 1
ATOM 611 O O . GLU A 1 81 ? -78.755 18.958 10.153 1.00 29.69 81 GLU A O 1
ATOM 616 N N . LEU A 1 82 ? -77.058 19.928 11.285 1.00 25.88 82 LEU A N 1
ATOM 617 C CA . LEU A 1 82 ? -77.705 20.389 12.545 1.00 25.88 82 LEU A CA 1
ATOM 618 C C . LEU A 1 82 ? -76.709 20.544 13.724 1.00 25.88 82 LEU A C 1
ATOM 620 O O . LEU A 1 82 ? -75.613 19.993 13.715 1.00 25.88 82 LEU A O 1
ATOM 624 N N . MET A 1 83 ? -77.107 21.323 14.741 1.00 27.34 83 MET A N 1
ATOM 625 C CA . MET A 1 83 ? -76.360 21.614 15.987 1.00 27.34 83 MET A CA 1
ATOM 626 C C . MET A 1 83 ? -76.955 20.867 17.205 1.00 27.34 83 MET A C 1
ATOM 628 O O . MET A 1 83 ? -78.049 20.326 17.079 1.00 27.34 83 MET A O 1
ATOM 632 N N . TRP A 1 84 ? -76.330 20.952 18.401 1.00 26.19 84 TRP A N 1
ATOM 633 C CA . TRP A 1 84 ? -76.874 21.693 19.580 1.00 26.19 84 TRP A CA 1
ATOM 634 C C . TRP A 1 84 ? -76.071 21.502 20.902 1.00 26.19 84 TRP A C 1
ATOM 636 O O . TRP A 1 84 ? -76.096 20.415 21.461 1.00 26.19 84 TRP A O 1
ATOM 646 N N . ARG A 1 85 ? -75.536 22.611 21.469 1.00 25.69 85 ARG A N 1
ATOM 647 C CA . ARG A 1 85 ? -75.121 22.847 22.897 1.00 25.69 85 ARG A CA 1
ATOM 648 C C . ARG A 1 85 ? -74.050 21.880 23.498 1.00 25.69 85 ARG A C 1
ATOM 650 O O . ARG A 1 85 ? -73.702 20.896 22.872 1.00 25.69 85 ARG A O 1
ATOM 657 N N . GLN A 1 86 ? -73.386 22.130 24.642 1.00 24.33 86 GLN A N 1
ATOM 658 C CA . GLN A 1 86 ? -73.615 23.046 25.783 1.00 24.33 86 GLN A CA 1
ATOM 659 C C . GLN A 1 86 ? -72.284 23.440 26.502 1.00 24.33 86 GLN A C 1
ATOM 661 O O . GLN A 1 86 ? -71.259 22.805 26.284 1.00 24.33 86 GLN A O 1
ATOM 666 N N . SER A 1 87 ? -72.305 24.458 27.376 1.00 26.86 87 SER A N 1
ATOM 667 C CA . SER A 1 87 ? -71.240 24.849 28.352 1.00 26.86 87 SER A CA 1
ATOM 668 C C . SER A 1 87 ? -71.833 24.772 29.788 1.00 26.86 87 SER A C 1
ATOM 670 O O . SER A 1 87 ? -73.061 24.625 29.845 1.00 26.86 87 SER A O 1
ATOM 672 N N . PRO A 1 88 ? -71.105 24.850 30.937 1.00 49.38 88 PRO A N 1
ATOM 673 C CA . PRO A 1 88 ? -70.005 25.772 31.329 1.00 49.38 88 PRO A CA 1
ATOM 674 C C . PRO A 1 88 ? -68.768 25.001 31.921 1.00 49.38 88 PRO A C 1
ATOM 676 O O . PRO A 1 88 ? -68.671 23.808 31.656 1.00 49.38 88 PRO A O 1
ATOM 679 N N . SER A 1 89 ? -67.743 25.545 32.611 1.00 26.59 89 SER A N 1
ATOM 680 C CA . SER A 1 89 ? -67.621 26.769 33.440 1.00 26.59 89 SER A CA 1
ATOM 681 C C . SER A 1 89 ? -66.179 27.303 33.595 1.00 26.59 89 SER A C 1
ATOM 683 O O . SER A 1 89 ? -65.252 26.506 33.608 1.00 26.59 89 SER A O 1
ATOM 685 N N . ASP A 1 90 ? -66.070 28.630 33.789 1.00 26.72 90 ASP A N 1
ATOM 686 C CA . ASP A 1 90 ? -65.171 29.426 34.669 1.00 26.72 90 ASP A CA 1
ATOM 687 C C . ASP A 1 90 ? -63.628 29.182 34.692 1.00 26.72 90 ASP A C 1
ATOM 689 O O . ASP A 1 90 ? -63.142 28.072 34.546 1.00 26.72 90 ASP A O 1
ATOM 693 N N . MET A 1 91 ? -62.750 30.182 34.902 1.00 24.91 91 MET A N 1
ATOM 694 C CA . MET A 1 91 ? -62.943 31.532 35.469 1.00 24.91 91 MET A CA 1
ATOM 695 C C . MET A 1 91 ? -61.877 32.553 34.980 1.00 24.91 91 MET A C 1
ATOM 697 O O . MET A 1 91 ? -60.738 32.186 34.706 1.00 24.91 91 MET A O 1
ATOM 701 N N . SER A 1 92 ? -62.217 33.851 34.933 1.00 32.75 92 SER A N 1
ATOM 702 C CA . SER A 1 92 ? -61.293 35.015 34.844 1.00 32.75 92 SER A CA 1
ATOM 703 C C . SER A 1 92 ? -62.011 36.268 35.397 1.00 32.75 92 SER A C 1
ATOM 705 O O . SER A 1 92 ? -63.246 36.232 35.448 1.00 32.75 92 SER A O 1
ATOM 707 N N . PRO A 1 93 ? -61.322 37.319 35.907 1.00 50.50 93 PRO A N 1
ATOM 708 C CA . PRO A 1 93 ? -60.801 38.429 35.066 1.00 50.50 93 PRO A CA 1
ATOM 709 C C . PRO A 1 93 ? -59.511 39.072 35.676 1.00 50.50 93 PRO A C 1
ATOM 711 O O . PRO A 1 93 ? -58.903 38.454 36.544 1.00 50.50 93 PRO A O 1
ATOM 714 N N . ASP A 1 94 ? -58.972 40.262 35.346 1.00 28.20 94 ASP A N 1
ATOM 715 C CA . ASP A 1 94 ? -59.239 41.392 34.406 1.00 28.20 94 ASP A CA 1
ATOM 716 C C . ASP A 1 94 ? -57.823 41.884 33.898 1.00 28.20 94 ASP A C 1
ATOM 718 O O . ASP A 1 94 ? -56.902 41.074 33.922 1.00 28.20 94 ASP A O 1
ATOM 722 N N . SER A 1 95 ? -57.427 43.090 33.438 1.00 29.81 95 SER A N 1
ATOM 723 C CA . SER A 1 95 ? -58.029 44.430 33.283 1.00 29.81 95 SER A CA 1
ATOM 724 C C . SER A 1 95 ? -57.387 45.276 32.142 1.00 29.81 95 SER A C 1
ATOM 726 O O . SER A 1 95 ? -57.415 44.882 30.978 1.00 29.81 95 SER A O 1
ATOM 728 N N . LYS A 1 96 ? -56.909 46.497 32.443 1.00 30.48 96 LYS A N 1
ATOM 729 C CA . LYS A 1 96 ? -56.478 47.624 31.571 1.00 30.48 96 LYS A CA 1
ATOM 730 C C . LYS A 1 96 ? -55.314 48.356 32.305 1.00 30.48 96 LYS A C 1
ATOM 732 O O . LYS A 1 96 ? -55.028 47.997 33.438 1.00 30.48 96 LYS A O 1
ATOM 737 N N . ALA A 1 97 ? -54.596 49.380 31.827 1.00 28.31 97 ALA A N 1
ATOM 738 C CA . ALA A 1 97 ? -54.631 50.243 30.635 1.00 28.31 97 ALA A CA 1
ATOM 739 C C . ALA A 1 97 ? -53.170 50.711 30.329 1.00 28.31 97 ALA A C 1
ATOM 741 O O . ALA A 1 97 ? -52.329 50.678 31.218 1.00 28.31 97 ALA A O 1
ATOM 742 N N . ARG A 1 98 ? -52.743 50.983 29.086 1.00 29.14 98 ARG A N 1
ATOM 743 C CA . ARG A 1 98 ? -52.761 52.285 28.367 1.00 29.14 98 ARG A CA 1
ATOM 744 C C . ARG A 1 98 ? -52.131 53.495 29.097 1.00 29.14 98 ARG A C 1
ATOM 746 O O . ARG A 1 98 ? -52.845 54.166 29.825 1.00 29.14 98 ARG A O 1
ATOM 753 N N . GLU A 1 99 ? -50.906 53.885 28.710 1.00 28.78 99 GLU A N 1
ATOM 754 C CA . GLU A 1 99 ? -50.524 55.297 28.458 1.00 28.78 99 GLU A CA 1
ATOM 755 C C . GLU A 1 99 ? -49.228 55.432 27.612 1.00 28.78 99 GLU A C 1
ATOM 757 O O . GLU A 1 99 ? -48.657 54.426 27.195 1.00 28.78 99 GLU A O 1
ATOM 762 N N . THR A 1 100 ? -48.849 56.663 27.230 1.00 28.78 100 THR A N 1
ATOM 763 C CA . THR A 1 100 ? -47.830 57.033 26.201 1.00 28.78 100 THR A CA 1
ATOM 764 C C . THR A 1 100 ? -47.237 58.433 26.534 1.00 28.78 100 THR A C 1
ATOM 766 O O . THR A 1 100 ? -47.676 58.973 27.548 1.00 28.78 100 THR A O 1
ATOM 769 N N . PRO A 1 101 ? -46.378 59.127 25.733 1.00 49.94 101 PRO A N 1
ATOM 770 C CA . PRO A 1 101 ? -45.596 58.755 24.537 1.00 49.94 101 PRO A CA 1
ATOM 771 C C . PRO A 1 101 ? -44.106 59.232 24.560 1.00 49.94 101 PRO A C 1
ATOM 773 O O . PRO A 1 101 ? -43.623 59.804 25.532 1.00 49.94 101 PRO A O 1
ATOM 776 N N . THR A 1 102 ? -43.452 59.108 23.389 1.00 27.88 102 THR A N 1
ATOM 777 C CA . THR A 1 102 ? -42.387 59.945 22.752 1.00 27.88 102 THR A CA 1
ATOM 778 C C . THR A 1 102 ? -41.051 59.226 22.505 1.00 27.88 102 THR A C 1
ATOM 780 O O . THR A 1 102 ? -40.667 58.357 23.272 1.00 27.88 102 THR A O 1
ATOM 783 N N . GLY A 1 103 ? -40.306 59.488 21.418 1.00 26.97 103 GLY A N 1
ATOM 784 C CA . GLY A 1 103 ? -40.521 60.396 20.274 1.00 26.97 103 GLY A CA 1
ATOM 785 C C . GLY A 1 103 ? -39.556 60.078 19.108 1.00 26.97 103 GLY A C 1
ATOM 786 O O . GLY A 1 103 ? -38.666 59.247 19.253 1.00 26.97 103 GLY A O 1
ATOM 787 N N . SER A 1 104 ? -39.734 60.695 17.930 1.00 26.47 104 SER A N 1
ATOM 788 C CA . SER A 1 104 ? -39.100 60.249 16.667 1.00 26.47 104 SER A CA 1
ATOM 789 C C . SER A 1 104 ? -38.129 61.248 16.009 1.00 26.47 104 SER A C 1
ATOM 791 O O . SER A 1 104 ? -38.512 62.402 15.812 1.00 26.47 104 SER A O 1
ATOM 793 N N . ARG A 1 105 ? -36.967 60.768 15.525 1.00 27.39 105 ARG A N 1
ATOM 794 C CA . ARG A 1 105 ? -36.213 61.188 14.302 1.00 27.39 105 ARG A CA 1
ATOM 795 C C . ARG A 1 105 ? -34.971 60.282 14.165 1.00 27.39 105 ARG A C 1
ATOM 797 O O . ARG A 1 105 ? -34.375 59.950 15.176 1.00 27.39 105 ARG A O 1
ATOM 804 N N . GLN A 1 106 ? -34.637 59.661 13.030 1.00 28.12 106 GLN A N 1
ATOM 805 C CA . GLN A 1 106 ? -34.349 60.125 11.655 1.00 28.12 106 GLN A CA 1
ATOM 806 C C . GLN A 1 106 ? -32.982 60.812 11.437 1.00 28.12 106 GLN A C 1
ATOM 808 O O . GLN A 1 106 ? -32.802 61.965 11.802 1.00 28.12 106 GLN A O 1
ATOM 813 N N . ARG A 1 107 ? -32.160 60.111 10.633 1.00 25.78 107 ARG A N 1
ATOM 814 C CA . ARG A 1 107 ? -31.109 60.565 9.693 1.00 25.78 107 ARG A CA 1
ATOM 815 C C . ARG A 1 107 ? -29.780 61.146 10.218 1.00 25.78 107 ARG A C 1
ATOM 817 O O . ARG A 1 107 ? -29.712 62.157 10.900 1.00 25.78 107 ARG A O 1
ATOM 824 N N . SER A 1 108 ? -28.722 60.503 9.726 1.00 25.67 108 SER A N 1
ATOM 825 C CA . SER A 1 108 ? -27.339 60.952 9.506 1.00 25.67 108 SER A CA 1
ATOM 826 C C . SER A 1 108 ? -27.221 61.881 8.267 1.00 25.67 108 SER A C 1
ATOM 828 O O . SER A 1 108 ? -28.253 62.120 7.630 1.00 25.67 108 SER A O 1
ATOM 830 N N . PRO A 1 109 ? -26.017 62.297 7.792 1.00 49.56 109 PRO A N 1
ATOM 831 C CA . PRO A 1 109 ? -24.664 62.329 8.393 1.00 49.56 109 PRO A CA 1
ATOM 832 C C . PRO A 1 109 ? -23.990 63.737 8.308 1.00 49.56 109 PRO A C 1
ATOM 834 O O . PRO A 1 109 ? -24.583 64.667 7.772 1.00 49.56 109 PRO A O 1
ATOM 837 N N . GLY A 1 110 ? -22.708 63.871 8.705 1.00 26.05 110 GLY A N 1
ATOM 838 C CA . GLY A 1 110 ? -21.780 64.798 8.011 1.00 26.05 110 GLY A CA 1
ATOM 839 C C . GLY A 1 110 ? -20.849 65.704 8.841 1.00 26.05 110 GLY A C 1
ATOM 840 O O . GLY A 1 110 ? -21.219 66.819 9.176 1.00 26.05 110 GLY A O 1
ATOM 841 N N . SER A 1 111 ? -19.603 65.251 9.043 1.00 27.91 111 SER A N 1
ATOM 842 C CA . SER A 1 111 ? -18.337 66.030 9.068 1.00 27.91 111 SER A CA 1
ATOM 843 C C . SER A 1 111 ? -18.255 67.451 9.675 1.00 27.91 111 SER A C 1
ATOM 845 O O . SER A 1 111 ? -18.730 68.414 9.071 1.00 27.91 111 SER A O 1
ATOM 847 N N . ARG A 1 112 ? -17.353 67.622 10.659 1.00 25.02 112 ARG A N 1
ATOM 848 C CA . ARG A 1 112 ? -16.191 68.531 10.512 1.00 25.02 112 ARG A CA 1
ATOM 849 C C . ARG A 1 112 ? -15.021 68.122 11.429 1.00 25.02 112 ARG A C 1
ATOM 851 O O . ARG A 1 112 ? -15.167 67.208 12.231 1.00 25.02 112 ARG A O 1
ATOM 858 N N . VAL A 1 113 ? -13.873 68.767 11.233 1.00 27.16 113 VAL A N 1
ATOM 859 C CA . VAL A 1 113 ? -12.568 68.564 11.889 1.00 27.16 113 VAL A CA 1
ATOM 860 C C . VAL A 1 113 ? -12.236 69.826 12.690 1.00 27.16 113 VAL A C 1
ATOM 862 O O . VAL A 1 113 ? -12.519 70.900 12.167 1.00 27.16 113 VAL A O 1
ATOM 865 N N . GLU A 1 114 ? -11.677 69.703 13.903 1.00 29.27 114 GLU A N 1
ATOM 866 C CA . GLU A 1 114 ? -10.424 70.371 14.326 1.00 29.27 114 GLU A CA 1
ATOM 867 C C . GLU A 1 114 ? -10.010 70.029 15.777 1.00 29.27 114 GLU A C 1
ATOM 869 O O . GLU A 1 114 ? -10.807 69.568 16.593 1.00 29.27 114 GLU A O 1
ATOM 874 N N . ASP A 1 115 ? -8.718 70.241 16.013 1.00 27.42 115 ASP A N 1
ATOM 875 C CA . ASP A 1 115 ? -7.839 69.968 17.157 1.00 27.42 115 ASP A CA 1
ATOM 876 C C . ASP A 1 115 ? -8.269 70.434 18.566 1.00 27.42 115 ASP A C 1
ATOM 878 O O . ASP A 1 115 ? -9.016 71.397 18.737 1.00 27.42 115 ASP A O 1
ATOM 882 N N . LEU A 1 116 ? -7.606 69.863 19.586 1.00 25.14 116 LEU A N 1
ATOM 883 C CA . LEU A 1 116 ? -6.979 70.657 20.658 1.00 25.14 116 LEU A CA 1
ATOM 884 C C . LEU A 1 116 ? -5.809 69.896 21.320 1.00 25.14 116 LEU A C 1
ATOM 886 O O . LEU A 1 116 ? -5.766 68.667 21.294 1.00 25.14 116 LEU A O 1
ATOM 890 N N . LEU A 1 117 ? -4.832 70.640 21.852 1.00 27.70 117 LEU A N 1
ATOM 891 C CA . LEU A 1 117 ? -3.503 70.153 22.249 1.00 27.70 117 LEU A CA 1
ATOM 892 C C . LEU A 1 117 ? -3.294 70.104 23.788 1.00 27.70 117 LEU A C 1
ATOM 894 O O . LEU A 1 117 ? -3.938 70.839 24.533 1.00 27.70 117 LEU A O 1
ATOM 898 N N . ASP A 1 118 ? -2.232 69.382 24.174 1.00 30.36 118 ASP A N 1
ATOM 899 C CA . ASP A 1 118 ? -1.115 69.867 25.023 1.00 30.36 118 ASP A CA 1
ATOM 900 C C . ASP A 1 118 ? -1.024 69.646 26.556 1.00 30.36 118 ASP A C 1
ATOM 902 O O . ASP A 1 118 ? -2.008 69.450 27.263 1.00 30.36 118 ASP A O 1
ATOM 906 N N . HIS A 1 119 ? 0.239 69.799 27.014 1.00 27.88 119 HIS A N 1
ATOM 907 C CA . HIS A 1 119 ? 0.779 69.998 28.381 1.00 27.88 119 HIS A CA 1
ATOM 908 C C . HIS A 1 119 ? 1.026 68.758 29.288 1.00 27.88 119 HIS A C 1
ATOM 910 O O . HIS A 1 119 ? 0.191 67.865 29.355 1.00 27.88 119 HIS A O 1
ATOM 916 N N . LEU A 1 120 ? 2.128 68.639 30.070 1.00 27.08 120 LEU A N 1
ATOM 917 C CA . LEU A 1 120 ? 3.421 69.378 30.168 1.00 27.08 120 LEU A CA 1
ATOM 918 C C . LEU A 1 120 ? 4.520 68.525 30.892 1.00 27.08 120 LEU A C 1
ATOM 920 O O . LEU A 1 120 ? 4.172 67.605 31.619 1.00 27.08 120 LEU A O 1
ATOM 924 N N . GLN A 1 121 ? 5.808 68.881 30.678 1.00 27.44 121 GLN A N 1
ATOM 925 C CA . GLN A 1 121 ? 7.068 68.745 31.490 1.00 27.44 121 GLN A CA 1
ATOM 926 C C . GLN A 1 121 ? 7.173 67.716 32.660 1.00 27.44 121 GLN A C 1
ATOM 928 O O . GLN A 1 121 ? 6.264 67.612 33.471 1.00 27.44 121 GLN A O 1
ATOM 933 N N . GLY A 1 122 ? 8.291 67.001 32.909 1.00 26.53 122 GLY A N 1
ATOM 934 C CA . GLY A 1 122 ? 9.686 66.998 32.387 1.00 26.53 122 GLY A CA 1
ATOM 935 C C . GLY A 1 122 ? 10.502 65.821 33.018 1.00 26.53 122 GLY A C 1
ATOM 936 O O . GLY A 1 122 ? 9.862 64.848 33.401 1.00 26.53 122 GLY A O 1
ATOM 937 N N . GLU A 1 123 ? 11.841 65.750 33.187 1.00 27.36 123 GLU A N 1
ATOM 938 C CA . GLU A 1 123 ? 13.024 66.609 32.907 1.00 27.36 123 GLU A CA 1
ATOM 939 C C . GLU A 1 123 ? 14.358 65.771 32.819 1.00 27.36 123 GLU A C 1
ATOM 941 O O . GLU A 1 123 ? 14.324 64.551 32.947 1.00 27.36 123 GLU A O 1
ATOM 946 N N . VAL A 1 124 ? 15.496 66.455 32.560 1.00 28.28 124 VAL A N 1
ATOM 947 C CA . VAL A 1 124 ? 16.958 66.237 32.867 1.00 28.28 124 VAL A CA 1
ATOM 948 C C . VAL A 1 124 ? 17.355 65.045 33.794 1.00 28.28 124 VAL A C 1
ATOM 950 O O . VAL A 1 124 ? 16.624 64.769 34.736 1.00 28.28 124 VAL A O 1
ATOM 953 N N . GLU A 1 125 ? 18.500 64.320 33.716 1.00 26.45 125 GLU A N 1
ATOM 954 C CA . GLU A 1 125 ? 19.853 64.404 33.059 1.00 26.45 125 GLU A CA 1
ATOM 955 C C . GLU A 1 125 ? 20.043 63.402 31.857 1.00 26.45 125 GLU A C 1
ATOM 957 O O . GLU A 1 125 ? 19.061 62.777 31.468 1.00 26.45 125 GLU A O 1
ATOM 962 N N . VAL A 1 126 ? 21.146 63.219 31.079 1.00 29.16 126 VAL A N 1
ATOM 963 C CA . VAL A 1 126 ? 22.638 63.429 31.157 1.00 29.16 126 VAL A CA 1
ATOM 964 C C . VAL A 1 126 ? 23.372 62.291 31.950 1.00 29.16 126 VAL A C 1
ATOM 966 O O . VAL A 1 126 ? 22.775 61.741 32.866 1.00 29.16 126 VAL A O 1
ATOM 969 N N . ILE A 1 127 ? 24.572 61.727 31.653 1.00 27.45 127 ILE A N 1
ATOM 970 C CA . ILE A 1 127 ? 25.706 61.946 30.702 1.00 27.45 127 ILE A CA 1
ATOM 971 C C . ILE A 1 127 ? 25.826 60.836 29.607 1.00 27.45 127 ILE A C 1
ATOM 973 O O . ILE A 1 127 ? 25.401 59.701 29.795 1.00 27.45 127 ILE A O 1
ATOM 977 N N . ASP A 1 128 ? 26.465 61.204 28.485 1.00 29.33 128 ASP A N 1
ATOM 978 C CA . ASP A 1 128 ? 27.046 60.455 27.337 1.00 29.33 128 ASP A CA 1
ATOM 979 C C . ASP A 1 128 ? 27.629 59.019 27.560 1.00 29.33 128 ASP A C 1
ATOM 981 O O . ASP A 1 128 ? 27.993 58.644 28.668 1.00 29.33 128 ASP A O 1
ATOM 985 N N . ASN A 1 129 ? 27.842 58.161 26.533 1.00 26.39 129 ASN A N 1
ATOM 986 C CA . ASN A 1 129 ? 28.293 58.482 25.159 1.00 26.39 129 ASN A CA 1
ATOM 987 C C . ASN A 1 129 ? 27.893 57.479 24.032 1.00 26.39 129 ASN A C 1
ATOM 989 O O . ASN A 1 129 ? 27.489 56.346 24.281 1.00 26.39 129 ASN A O 1
ATOM 993 N N . LYS A 1 130 ? 28.050 57.919 22.770 1.00 26.23 130 LYS A N 1
ATOM 994 C CA . LYS A 1 130 ? 27.769 57.249 21.462 1.00 26.23 130 LYS A CA 1
ATOM 995 C C . LYS A 1 130 ? 29.113 57.032 20.689 1.00 26.23 130 LYS A C 1
ATOM 997 O O . LYS A 1 130 ? 30.143 57.298 21.306 1.00 26.23 130 LYS A O 1
ATOM 1002 N N . PRO A 1 131 ? 29.211 56.656 19.377 1.00 42.09 131 PRO A N 1
ATOM 1003 C CA . PRO A 1 131 ? 28.252 56.191 18.343 1.00 42.09 131 PRO A CA 1
ATOM 1004 C C . PRO A 1 131 ? 28.661 54.771 17.786 1.00 42.09 131 PRO A C 1
ATOM 1006 O O . PRO A 1 131 ? 29.227 54.011 18.557 1.00 42.09 131 PRO A O 1
ATOM 1009 N N . SER A 1 132 ? 28.426 54.256 16.553 1.00 26.34 132 SER A N 1
ATOM 1010 C CA . SER A 1 132 ? 27.842 54.785 15.298 1.00 26.34 132 SER A CA 1
ATOM 1011 C C . SER A 1 132 ? 27.311 53.729 14.289 1.00 26.34 132 SER A C 1
ATOM 1013 O O . SER A 1 132 ? 27.854 52.640 14.156 1.00 26.34 132 SER A O 1
ATOM 1015 N N . ALA A 1 133 ? 26.278 54.141 13.546 1.00 26.69 133 ALA A N 1
ATOM 1016 C CA . ALA A 1 133 ? 25.915 53.923 12.127 1.00 26.69 133 ALA A CA 1
ATOM 1017 C C . ALA A 1 133 ? 26.423 52.730 11.250 1.00 26.69 133 ALA A C 1
ATOM 1019 O O . ALA A 1 133 ? 27.583 52.662 10.857 1.00 26.69 133 ALA A O 1
ATOM 1020 N N . LEU A 1 134 ? 25.464 51.896 10.800 1.00 25.81 134 LEU A N 1
ATOM 1021 C CA . LEU A 1 134 ? 24.914 51.744 9.414 1.00 25.81 134 LEU A CA 1
ATOM 1022 C C . LEU A 1 134 ? 25.551 52.549 8.231 1.00 25.81 134 LEU A C 1
ATOM 1024 O O . LEU A 1 134 ? 26.028 53.653 8.482 1.00 25.81 134 LEU A O 1
ATOM 1028 N N . PRO A 1 135 ? 25.338 52.191 6.925 1.00 51.28 135 PRO A N 1
ATOM 1029 C CA . PRO A 1 135 ? 24.878 50.921 6.302 1.00 51.28 135 PRO A CA 1
ATOM 1030 C C . PRO A 1 135 ? 25.545 50.550 4.921 1.00 51.28 135 PRO A C 1
ATOM 1032 O O . PRO A 1 135 ? 26.454 51.222 4.450 1.00 51.28 135 PRO A O 1
ATOM 1035 N N . LEU A 1 136 ? 24.941 49.569 4.211 1.00 25.33 136 LEU A N 1
ATOM 1036 C CA . LEU A 1 136 ? 24.798 49.419 2.732 1.00 25.33 136 LEU A CA 1
ATOM 1037 C C . LEU A 1 136 ? 25.856 48.714 1.831 1.00 25.33 136 LEU A C 1
ATOM 1039 O O . LEU A 1 136 ? 27.062 48.895 1.937 1.00 25.33 136 LEU A O 1
ATOM 1043 N N . SER A 1 137 ? 25.291 48.082 0.780 1.00 23.89 137 SER A N 1
ATOM 1044 C CA . SER A 1 137 ? 25.834 47.740 -0.562 1.00 23.89 137 SER A CA 1
ATOM 1045 C C . SER A 1 137 ? 26.525 46.379 -0.829 1.00 23.89 137 SER A C 1
ATOM 1047 O O . SER A 1 137 ? 27.174 45.786 0.023 1.00 23.89 137 SER A O 1
ATOM 1049 N N . GLN A 1 138 ? 26.335 45.886 -2.067 1.00 32.56 138 GLN A N 1
ATOM 1050 C CA . GLN A 1 138 ? 26.997 44.721 -2.690 1.00 32.56 138 GLN A CA 1
ATOM 1051 C C . GLN A 1 138 ? 28.228 45.161 -3.506 1.00 32.56 138 GLN A C 1
ATOM 1053 O O . GLN A 1 138 ? 28.235 46.284 -4.017 1.00 32.56 138 GLN A O 1
ATOM 1058 N N . PRO A 1 139 ? 29.170 44.245 -3.805 1.00 34.78 139 PRO A N 1
ATOM 1059 C CA . PRO A 1 139 ? 29.725 44.196 -5.168 1.00 34.78 139 PRO A CA 1
ATOM 1060 C C . PRO A 1 139 ? 29.917 42.767 -5.746 1.00 34.78 139 PRO A C 1
ATOM 1062 O O . PRO A 1 139 ? 29.350 41.793 -5.257 1.00 34.78 139 PRO A O 1
ATOM 1065 N N . LYS A 1 140 ? 30.647 42.660 -6.872 1.00 24.47 140 LYS A N 1
ATOM 1066 C CA . LYS A 1 140 ? 30.719 41.503 -7.797 1.00 24.47 140 LYS A CA 1
ATOM 1067 C C . LYS A 1 140 ? 32.116 40.842 -7.856 1.00 24.47 140 LYS A C 1
ATOM 1069 O O . LYS A 1 140 ? 33.106 41.475 -7.521 1.00 24.47 140 LYS A O 1
ATOM 1074 N N . LYS A 1 141 ? 32.148 39.617 -8.409 1.00 27.00 141 LYS A N 1
ATOM 1075 C CA . LYS A 1 141 ? 33.250 38.873 -9.086 1.00 27.00 141 LYS A CA 1
ATOM 1076 C C . LYS A 1 141 ? 34.667 39.501 -9.198 1.00 27.00 141 LYS A C 1
ATOM 1078 O O . LYS A 1 141 ? 34.824 40.480 -9.921 1.00 27.00 141 LYS A O 1
ATOM 1083 N N . ALA A 1 142 ? 35.674 38.765 -8.706 1.00 26.23 142 ALA A N 1
ATOM 1084 C CA . ALA A 1 142 ? 36.983 38.394 -9.314 1.00 26.23 142 ALA A CA 1
ATOM 1085 C C . ALA A 1 142 ? 37.680 37.428 -8.309 1.00 26.23 142 ALA A C 1
ATOM 1087 O O . ALA A 1 142 ? 37.456 37.601 -7.116 1.00 26.23 142 ALA A O 1
ATOM 1088 N N . GLU A 1 143 ? 38.377 36.320 -8.601 1.00 28.36 143 GLU A N 1
ATOM 1089 C CA . GLU A 1 143 ? 39.282 35.871 -9.689 1.00 28.36 143 GLU A CA 1
ATOM 1090 C C . GLU A 1 143 ? 40.795 36.065 -9.405 1.00 28.36 143 GLU A C 1
ATOM 1092 O O . GLU A 1 143 ? 41.425 36.954 -9.962 1.00 28.36 143 GLU A O 1
ATOM 1097 N N . THR A 1 144 ? 41.340 35.193 -8.540 1.00 23.91 144 THR A N 1
ATOM 1098 C CA . THR A 1 144 ? 42.726 34.646 -8.407 1.00 23.91 144 THR A CA 1
ATOM 1099 C C . THR A 1 144 ? 42.646 33.588 -7.279 1.00 23.91 144 THR A C 1
ATOM 1101 O O . THR A 1 144 ? 41.844 33.771 -6.367 1.00 23.91 144 THR A O 1
ATOM 1104 N N . GLN A 1 145 ? 43.268 32.403 -7.229 1.00 25.20 145 GLN A N 1
ATOM 1105 C CA . GLN A 1 145 ? 44.426 31.724 -7.840 1.00 25.20 145 GLN A CA 1
ATOM 1106 C C . GLN A 1 145 ? 45.606 31.507 -6.850 1.00 25.20 145 GLN A C 1
ATOM 1108 O O . GLN A 1 145 ? 46.198 32.461 -6.362 1.00 25.20 145 GLN A O 1
ATOM 1113 N N . ASP A 1 146 ? 45.947 30.218 -6.680 1.00 27.72 146 ASP A N 1
ATOM 1114 C CA . ASP A 1 146 ? 47.181 29.585 -6.165 1.00 27.72 146 ASP A CA 1
ATOM 1115 C C . ASP A 1 146 ? 47.545 29.511 -4.657 1.00 27.72 146 ASP A C 1
ATOM 1117 O O . ASP A 1 146 ? 47.496 30.481 -3.911 1.00 27.72 146 ASP A O 1
ATOM 1121 N N . LEU A 1 147 ? 48.067 28.312 -4.309 1.00 25.31 147 LEU A N 1
ATOM 1122 C CA . LEU A 1 147 ? 48.882 27.911 -3.137 1.00 25.31 147 LEU A CA 1
ATOM 1123 C C . LEU A 1 147 ? 48.160 27.877 -1.758 1.00 25.31 147 LEU A C 1
ATOM 1125 O O . LEU A 1 147 ? 47.411 28.774 -1.407 1.00 25.31 147 LEU A O 1
ATOM 1129 N N . LEU A 1 148 ? 48.314 26.841 -0.914 1.00 24.61 148 LEU A N 1
ATOM 1130 C CA . LEU A 1 148 ? 49.527 26.064 -0.598 1.00 24.61 148 LEU A CA 1
ATOM 1131 C C . LEU A 1 148 ? 49.287 24.554 -0.298 1.00 24.61 148 LEU A C 1
ATOM 1133 O O . LEU A 1 148 ? 48.203 24.115 0.073 1.00 24.61 148 LEU A O 1
ATOM 1137 N N . ARG A 1 149 ? 50.382 23.789 -0.419 1.00 26.33 149 ARG A N 1
ATOM 1138 C CA . ARG A 1 149 ? 50.696 22.462 0.173 1.00 26.33 149 ARG A CA 1
ATOM 1139 C C . ARG A 1 149 ? 50.610 22.457 1.721 1.00 26.33 149 ARG A C 1
ATOM 1141 O O . ARG A 1 149 ? 50.658 23.534 2.299 1.00 26.33 149 ARG A O 1
ATOM 1148 N N . SER A 1 150 ? 50.681 21.346 2.473 1.00 27.06 150 SER A N 1
ATOM 1149 C CA . SER A 1 150 ? 50.515 19.880 2.269 1.00 27.06 150 SER A CA 1
ATOM 1150 C C . SER A 1 150 ? 50.868 19.173 3.591 1.00 27.06 150 SER A C 1
ATOM 1152 O O . SER A 1 150 ? 51.770 19.667 4.262 1.00 27.06 150 SER A O 1
ATOM 1154 N N . GLU A 1 151 ? 50.361 17.969 3.882 1.00 28.05 151 GLU A N 1
ATOM 1155 C CA . GLU A 1 151 ? 51.064 17.061 4.813 1.00 28.05 151 GLU A CA 1
ATOM 1156 C C . GLU A 1 151 ? 50.871 15.571 4.465 1.00 28.05 151 GLU A C 1
ATOM 1158 O O . GLU A 1 151 ? 50.120 15.241 3.546 1.00 28.05 151 GLU A O 1
ATOM 1163 N N . VAL A 1 152 ? 51.673 14.692 5.081 1.00 25.33 152 VAL A N 1
ATOM 1164 C CA . VAL A 1 152 ? 52.076 13.374 4.541 1.00 25.33 152 VAL A CA 1
ATOM 1165 C C . VAL A 1 152 ? 52.277 12.353 5.665 1.00 25.33 152 VAL A C 1
ATOM 1167 O O . VAL A 1 152 ? 52.851 12.713 6.685 1.00 25.33 152 VAL A O 1
ATOM 1170 N N . LEU A 1 153 ? 51.953 11.070 5.430 1.00 25.25 153 LEU A N 1
ATOM 1171 C CA . LEU A 1 153 ? 52.643 9.918 6.046 1.00 25.25 153 LEU A CA 1
ATOM 1172 C C . LEU A 1 153 ? 52.440 8.617 5.226 1.00 25.25 153 LEU A C 1
ATOM 1174 O O . LEU A 1 153 ? 51.391 8.426 4.617 1.00 25.25 153 LEU A O 1
ATOM 1178 N N . LEU A 1 154 ? 53.465 7.750 5.185 1.00 24.73 154 LEU A N 1
ATOM 1179 C CA . LEU A 1 154 ? 53.456 6.397 4.577 1.00 24.73 154 LEU A CA 1
ATOM 1180 C C . LEU A 1 154 ? 53.291 5.319 5.687 1.00 24.73 154 LEU A C 1
ATOM 1182 O O . LEU A 1 154 ? 53.157 5.694 6.849 1.00 24.73 154 LEU A O 1
ATOM 1186 N N . TRP A 1 155 ? 53.183 4.003 5.443 1.00 24.38 155 TRP A N 1
ATOM 1187 C CA . TRP A 1 155 ? 54.217 2.973 5.129 1.00 24.38 155 TRP A CA 1
ATOM 1188 C C . TRP A 1 155 ? 53.463 1.607 5.015 1.00 24.38 155 TRP A C 1
ATOM 1190 O O . TRP A 1 155 ? 52.446 1.468 5.688 1.00 24.38 155 TRP A O 1
ATOM 1200 N N . THR A 1 156 ? 53.817 0.537 4.276 1.00 25.08 156 THR A N 1
ATOM 1201 C CA . THR A 1 156 ? 54.851 0.210 3.252 1.00 25.08 156 THR A CA 1
ATOM 1202 C C . THR A 1 156 ? 54.419 -1.054 2.454 1.00 25.08 156 THR A C 1
ATOM 1204 O O . THR A 1 156 ? 53.361 -1.614 2.727 1.00 25.08 156 THR A O 1
ATOM 1207 N N . THR A 1 157 ? 55.219 -1.513 1.479 1.00 27.06 157 THR A N 1
ATOM 1208 C CA . THR A 1 157 ? 55.036 -2.756 0.682 1.00 27.06 157 THR A CA 1
ATOM 1209 C C . THR A 1 157 ? 55.674 -4.007 1.336 1.00 27.06 157 THR A C 1
ATOM 1211 O O . THR A 1 157 ? 56.107 -3.933 2.490 1.00 27.06 157 THR A O 1
ATOM 1214 N N . PRO A 1 158 ? 55.691 -5.177 0.652 1.00 43.50 158 PRO A N 1
ATOM 1215 C CA . PRO A 1 158 ? 56.917 -5.540 -0.090 1.00 43.50 158 PRO A CA 1
ATOM 1216 C C . PRO A 1 158 ? 56.700 -6.084 -1.527 1.00 43.50 158 PRO A C 1
ATOM 1218 O O . PRO A 1 158 ? 55.574 -6.230 -1.997 1.00 43.50 158 PRO A O 1
ATOM 1221 N N . ASP A 1 159 ? 57.812 -6.326 -2.232 1.00 29.64 159 ASP A N 1
ATOM 1222 C CA . ASP A 1 159 ? 57.939 -6.324 -3.703 1.00 29.64 159 ASP A CA 1
ATOM 1223 C C . ASP A 1 159 ? 57.835 -7.680 -4.440 1.00 29.64 159 ASP A C 1
ATOM 1225 O O . ASP A 1 159 ? 58.109 -8.739 -3.878 1.00 29.64 159 ASP A O 1
ATOM 1229 N N . ALA A 1 160 ? 57.638 -7.608 -5.769 1.00 26.20 160 ALA A N 1
ATOM 1230 C CA . ALA A 1 160 ? 58.387 -8.411 -6.753 1.00 26.20 160 ALA A CA 1
ATOM 1231 C C . ALA A 1 160 ? 58.505 -7.668 -8.113 1.00 26.20 160 ALA A C 1
ATOM 1233 O O . ALA A 1 160 ? 57.561 -7.028 -8.569 1.00 26.20 160 ALA A O 1
ATOM 1234 N N . SER A 1 161 ? 59.682 -7.718 -8.748 1.00 27.92 161 SER A N 1
ATOM 1235 C CA . SER A 1 161 ? 60.119 -6.884 -9.892 1.00 27.92 161 SER A CA 1
ATOM 1236 C C . SER A 1 161 ? 59.718 -7.401 -11.294 1.00 27.92 161 SER A C 1
ATOM 1238 O O . SER A 1 161 ? 59.451 -8.588 -11.454 1.00 27.92 161 SER A O 1
ATOM 1240 N N . GLY A 1 162 ? 59.717 -6.541 -12.342 1.00 25.59 162 GLY A N 1
ATOM 1241 C CA . GLY A 1 162 ? 59.272 -6.989 -13.687 1.00 25.59 162 GLY A CA 1
ATOM 1242 C C . GLY A 1 162 ? 59.440 -6.133 -14.971 1.00 25.59 162 GLY A C 1
ATOM 1243 O O . GLY A 1 162 ? 58.836 -6.505 -15.968 1.00 25.59 162 GLY A O 1
ATOM 1244 N N . MET A 1 163 ? 60.256 -5.064 -15.020 1.00 25.11 163 MET A N 1
ATOM 1245 C CA . MET A 1 163 ? 60.572 -4.270 -16.248 1.00 25.11 163 MET A CA 1
ATOM 1246 C C . MET A 1 163 ? 59.431 -3.460 -16.937 1.00 25.11 163 MET A C 1
ATOM 1248 O O . MET A 1 163 ? 58.249 -3.573 -16.634 1.00 25.11 163 MET A O 1
ATOM 1252 N N . SER A 1 164 ? 59.837 -2.539 -17.824 1.00 23.42 164 SER A N 1
ATOM 1253 C CA . SER A 1 164 ? 59.057 -1.503 -18.545 1.00 23.42 164 SER A CA 1
ATOM 1254 C C . SER A 1 164 ? 59.813 -1.151 -19.866 1.00 23.42 164 SER A C 1
ATOM 1256 O O . SER A 1 164 ? 60.813 -1.836 -20.113 1.00 23.42 164 SER A O 1
ATOM 1258 N N . PRO A 1 165 ? 59.470 -0.144 -20.724 1.00 39.00 165 PRO A N 1
ATOM 1259 C CA . PRO A 1 165 ? 58.420 0.893 -20.628 1.00 39.00 165 PRO A CA 1
ATOM 1260 C C . PRO A 1 165 ? 57.645 1.249 -21.938 1.00 39.00 165 PRO A C 1
ATOM 1262 O O . PRO A 1 165 ? 58.033 0.874 -23.034 1.00 39.00 165 PRO A O 1
ATOM 1265 N N . THR A 1 166 ? 56.630 2.130 -21.815 1.00 25.02 166 THR A N 1
ATOM 1266 C CA . THR A 1 166 ? 56.088 3.072 -22.848 1.00 25.02 166 THR A CA 1
ATOM 1267 C C . THR A 1 166 ? 55.607 2.525 -24.216 1.00 25.02 166 THR A C 1
ATOM 1269 O O . THR A 1 166 ? 56.348 1.923 -24.974 1.00 25.02 166 THR A O 1
ATOM 1272 N N . SER A 1 167 ? 54.422 2.898 -24.713 1.00 26.47 167 SER A N 1
ATOM 1273 C CA . SER A 1 167 ? 54.071 4.301 -25.002 1.00 26.47 167 SER A CA 1
ATOM 1274 C C . SER A 1 167 ? 52.570 4.529 -25.309 1.00 26.47 167 SER A C 1
ATOM 1276 O O . SER A 1 167 ? 51.761 3.609 -25.329 1.00 26.47 167 SER A O 1
ATOM 1278 N N . LYS A 1 168 ? 52.206 5.809 -25.469 1.00 27.41 168 LYS A N 1
ATOM 1279 C CA . LYS A 1 168 ? 50.853 6.398 -25.486 1.00 27.41 168 LYS A CA 1
ATOM 1280 C C . LYS A 1 168 ? 49.899 5.844 -26.562 1.00 27.41 168 LYS A C 1
ATOM 1282 O O . LYS A 1 168 ? 50.253 5.798 -27.735 1.00 27.41 168 LYS A O 1
ATOM 1287 N N . LEU A 1 169 ? 48.634 5.632 -26.182 1.00 25.72 169 LEU A N 1
ATOM 1288 C CA . LEU A 1 169 ? 47.497 5.660 -27.113 1.00 25.72 169 LEU A CA 1
ATOM 1289 C C . LEU A 1 169 ? 47.209 7.102 -27.573 1.00 25.72 169 LEU A C 1
ATOM 1291 O O . LEU A 1 169 ? 46.967 7.973 -26.740 1.00 25.72 169 LEU A O 1
ATOM 1295 N N . THR A 1 170 ? 47.101 7.311 -28.885 1.00 26.36 170 THR A N 1
ATOM 1296 C CA . THR A 1 170 ? 46.245 8.338 -29.511 1.00 26.36 170 THR A CA 1
ATOM 1297 C C . THR A 1 170 ? 45.642 7.753 -30.788 1.00 26.36 170 THR A C 1
ATOM 1299 O O . THR A 1 170 ? 46.279 6.942 -31.456 1.00 26.36 170 THR A O 1
ATOM 1302 N N . PHE A 1 171 ? 44.400 8.119 -31.106 1.00 23.84 171 PHE A N 1
ATOM 1303 C CA . PHE A 1 171 ? 43.551 7.416 -32.076 1.00 23.84 171 PHE A CA 1
ATOM 1304 C C . PHE A 1 171 ? 42.938 8.406 -33.088 1.00 23.84 171 PHE A C 1
ATOM 1306 O O . PHE A 1 171 ? 42.869 9.597 -32.798 1.00 23.84 171 PHE A O 1
ATOM 1313 N N . TRP A 1 172 ? 42.456 7.891 -34.228 1.00 25.84 172 TRP A N 1
ATOM 1314 C CA . TRP A 1 172 ? 41.913 8.608 -35.404 1.00 25.84 172 TRP A CA 1
ATOM 1315 C C . TRP A 1 172 ? 42.923 9.345 -36.308 1.00 25.84 172 TRP A C 1
ATOM 1317 O O . TRP A 1 172 ? 43.369 10.454 -36.030 1.00 25.84 172 TRP A O 1
ATOM 1327 N N . GLY A 1 173 ? 43.172 8.749 -37.480 1.00 24.08 173 GLY A N 1
ATOM 1328 C CA . GLY A 1 173 ? 43.826 9.350 -38.647 1.00 24.08 173 GLY A CA 1
ATOM 1329 C C . GLY A 1 173 ? 43.189 8.791 -39.926 1.00 24.08 173 GLY A C 1
ATOM 1330 O O . GLY A 1 173 ? 43.002 7.585 -40.042 1.00 24.08 173 GLY A O 1
ATOM 1331 N N . ARG A 1 174 ? 42.765 9.675 -40.835 1.00 23.84 174 ARG A N 1
ATOM 1332 C CA . ARG A 1 174 ? 41.920 9.378 -42.012 1.00 23.84 174 ARG A CA 1
ATOM 1333 C C . ARG A 1 174 ? 42.661 8.555 -43.081 1.00 23.84 174 ARG A C 1
ATOM 1335 O O . ARG A 1 174 ? 43.870 8.700 -43.224 1.00 23.84 174 ARG A O 1
ATOM 1342 N N . SER A 1 175 ? 41.932 7.766 -43.873 1.00 28.95 175 SER A N 1
ATOM 1343 C CA . SER A 1 175 ? 42.463 7.137 -45.092 1.00 28.95 175 SER A CA 1
ATOM 1344 C C . SER A 1 175 ? 42.802 8.173 -46.172 1.00 28.95 175 SER A C 1
ATOM 1346 O O . SER A 1 175 ? 42.064 9.149 -46.318 1.00 28.95 175 SER A O 1
ATOM 1348 N N . ASP A 1 176 ? 43.890 7.955 -46.926 1.00 27.05 176 ASP A N 1
ATOM 1349 C CA . ASP A 1 176 ? 43.860 7.735 -48.389 1.00 27.05 176 ASP A CA 1
ATOM 1350 C C . ASP A 1 176 ? 45.276 7.601 -49.018 1.00 27.05 176 ASP A C 1
ATOM 1352 O O . ASP A 1 176 ? 46.235 8.233 -48.589 1.00 27.05 176 ASP A O 1
ATOM 1356 N N . SER A 1 177 ? 45.356 6.832 -50.116 1.00 27.72 177 SER A N 1
ATOM 1357 C CA . SER A 1 177 ? 46.391 6.818 -51.184 1.00 27.72 177 SER A CA 1
ATOM 1358 C C . SER A 1 177 ? 47.836 6.279 -50.970 1.00 27.72 177 SER A C 1
ATOM 1360 O O . SER A 1 177 ? 48.665 6.890 -50.314 1.00 27.72 177 SER A O 1
ATOM 1362 N N . ILE A 1 178 ? 48.133 5.195 -51.716 1.00 28.62 178 ILE A N 1
ATOM 1363 C CA . ILE A 1 178 ? 49.274 4.964 -52.651 1.00 28.62 178 ILE A CA 1
ATOM 1364 C C . ILE A 1 178 ? 50.740 5.115 -52.168 1.00 28.62 178 ILE A C 1
ATOM 1366 O O . ILE A 1 178 ? 51.236 6.233 -52.059 1.00 28.62 178 ILE A O 1
ATOM 1370 N N . SER A 1 179 ? 51.492 3.997 -52.197 1.00 27.73 179 SER A N 1
ATOM 1371 C CA . SER A 1 179 ? 52.766 3.849 -52.954 1.00 27.73 179 SER A CA 1
ATOM 1372 C C . SER A 1 179 ? 53.269 2.384 -53.018 1.00 27.73 179 SER A C 1
ATOM 1374 O O . SER A 1 179 ? 52.834 1.540 -52.237 1.00 27.73 179 SER A O 1
ATOM 1376 N N . ASP A 1 180 ? 54.139 2.072 -53.993 1.00 27.53 180 ASP A N 1
ATOM 1377 C CA . ASP A 1 180 ? 54.812 0.769 -54.189 1.00 27.53 180 ASP A CA 1
ATOM 1378 C C . ASP A 1 180 ? 55.880 0.454 -53.122 1.00 27.53 180 ASP A C 1
ATOM 1380 O O . ASP A 1 180 ? 56.602 1.353 -52.695 1.00 27.53 180 ASP A O 1
ATOM 1384 N N . GLU A 1 181 ? 56.139 -0.840 -52.880 1.00 30.69 181 GLU A N 1
ATOM 1385 C CA . GLU A 1 181 ? 57.521 -1.355 -52.850 1.00 30.69 181 GLU A CA 1
ATOM 1386 C C . GLU A 1 181 ? 57.595 -2.824 -53.334 1.00 30.69 181 GLU A C 1
ATOM 1388 O O . GLU A 1 181 ? 56.562 -3.476 -53.510 1.00 30.69 181 GLU A O 1
ATOM 1393 N N . ARG A 1 182 ? 58.791 -3.327 -53.692 1.00 29.61 182 ARG A N 1
ATOM 1394 C CA . ARG A 1 182 ? 58.938 -4.397 -54.707 1.00 29.61 182 ARG A CA 1
ATOM 1395 C C . ARG A 1 182 ? 60.036 -5.440 -54.406 1.00 29.61 182 ARG A C 1
ATOM 1397 O O . ARG A 1 182 ? 61.197 -5.069 -54.279 1.00 29.61 182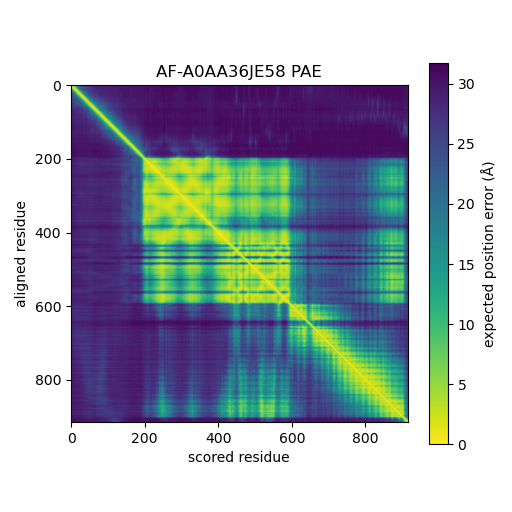 ARG A O 1
ATOM 1404 N N . MET A 1 183 ? 59.689 -6.730 -54.583 1.00 28.81 183 MET A N 1
ATOM 1405 C CA . MET A 1 183 ? 60.597 -7.892 -54.805 1.00 28.81 183 MET A CA 1
ATOM 1406 C C . MET A 1 183 ? 61.435 -8.366 -53.588 1.00 28.81 183 MET A C 1
ATOM 1408 O O . MET A 1 183 ? 61.494 -7.639 -52.601 1.00 28.81 183 MET A O 1
ATOM 1412 N N . PRO A 1 184 ? 62.042 -9.586 -53.589 1.00 42.25 184 PRO A N 1
ATOM 1413 C CA . PRO A 1 184 ? 62.347 -10.501 -54.709 1.00 42.25 184 PRO A CA 1
ATOM 1414 C C . PRO A 1 184 ? 61.522 -11.801 -54.788 1.00 42.25 184 PRO A C 1
ATOM 1416 O O . PRO A 1 184 ? 60.707 -12.107 -53.926 1.00 42.25 184 PRO A O 1
ATOM 1419 N N . ALA A 1 185 ? 61.755 -12.564 -55.863 1.00 32.81 185 ALA A N 1
ATOM 1420 C CA . ALA A 1 185 ? 61.078 -13.819 -56.190 1.00 32.81 185 ALA A CA 1
ATOM 1421 C C . ALA A 1 185 ? 62.073 -14.969 -56.444 1.00 32.81 185 ALA A C 1
ATOM 1423 O O . ALA A 1 185 ? 63.204 -14.735 -56.871 1.00 32.81 185 ALA A O 1
ATOM 1424 N N . LEU A 1 186 ? 61.608 -16.207 -56.256 1.00 31.27 186 LEU A N 1
ATOM 1425 C CA . LEU A 1 186 ? 62.205 -17.453 -56.757 1.00 31.27 186 LEU A CA 1
ATOM 1426 C C . LEU A 1 186 ? 61.080 -18.345 -57.346 1.00 31.27 186 LEU A C 1
ATOM 1428 O O . LEU A 1 186 ? 59.907 -18.013 -57.163 1.00 31.27 186 LEU A O 1
ATOM 1432 N N . PRO A 1 187 ? 61.398 -19.354 -58.183 1.00 41.09 187 PRO A N 1
ATOM 1433 C CA . PRO A 1 187 ? 60.611 -19.598 -59.395 1.00 41.09 187 PRO A CA 1
ATOM 1434 C C . PRO A 1 187 ? 59.369 -20.484 -59.237 1.00 41.09 187 PRO A C 1
ATOM 1436 O O . PRO A 1 187 ? 59.270 -21.329 -58.353 1.00 41.09 187 PRO A O 1
ATOM 1439 N N . VAL A 1 188 ? 58.457 -20.306 -60.195 1.00 36.00 188 VAL A N 1
ATOM 1440 C CA . VAL A 1 188 ? 57.256 -21.116 -60.432 1.00 36.00 188 VAL A CA 1
ATOM 1441 C C . VAL A 1 188 ? 57.543 -22.132 -61.541 1.00 36.00 188 VAL A C 1
ATOM 1443 O O . VAL A 1 188 ? 58.048 -21.752 -62.597 1.00 36.00 188 VAL A O 1
ATOM 1446 N N . GLU A 1 189 ? 57.170 -23.398 -61.341 1.00 32.84 189 GLU A N 1
ATOM 1447 C CA . GLU A 1 189 ? 57.019 -24.356 -62.444 1.00 32.84 189 GLU A CA 1
ATOM 1448 C C . GLU A 1 189 ? 55.652 -24.174 -63.117 1.00 32.84 189 GLU A C 1
ATOM 1450 O O . GLU A 1 189 ? 54.619 -24.052 -62.458 1.00 32.84 189 GLU A O 1
ATOM 1455 N N . CYS A 1 190 ? 55.643 -24.126 -64.449 1.00 32.53 190 CYS A N 1
ATOM 1456 C CA . CYS A 1 190 ? 54.466 -23.738 -65.221 1.00 32.53 190 CYS A CA 1
ATOM 1457 C C . CYS A 1 190 ? 53.662 -24.939 -65.731 1.00 32.53 190 CYS A C 1
ATOM 1459 O O . CYS A 1 190 ? 54.161 -25.714 -66.546 1.00 32.53 190 CYS A O 1
ATOM 1461 N N . SER A 1 191 ? 52.362 -24.970 -65.434 1.00 35.25 191 SER A N 1
ATOM 1462 C CA . SER A 1 191 ? 51.335 -25.234 -66.455 1.00 35.25 191 SER A CA 1
ATOM 1463 C C . SER A 1 191 ? 49.972 -24.657 -66.046 1.00 35.25 191 SER A C 1
ATOM 1465 O O . SER A 1 191 ? 49.736 -24.472 -64.852 1.00 35.25 191 SER A O 1
ATOM 1467 N N . PRO A 1 192 ? 49.101 -24.287 -67.007 1.00 52.31 192 PRO A N 1
ATOM 1468 C CA . PRO A 1 192 ? 48.003 -23.370 -66.729 1.00 52.31 192 PRO A CA 1
ATOM 1469 C C . PRO A 1 192 ? 46.640 -24.060 -66.615 1.00 52.31 192 PRO A C 1
ATOM 1471 O O . PRO A 1 192 ? 46.243 -24.822 -67.492 1.00 52.31 192 PRO A O 1
ATOM 1474 N N . GLU A 1 193 ? 45.848 -23.636 -65.633 1.00 33.47 193 GLU A N 1
ATOM 1475 C CA . GLU A 1 193 ? 44.391 -23.663 -65.751 1.00 33.47 193 GLU A CA 1
ATOM 1476 C C . GLU A 1 193 ? 43.834 -22.305 -65.315 1.00 33.47 193 GLU A C 1
ATOM 1478 O O . GLU A 1 193 ? 44.190 -21.771 -64.262 1.00 33.47 193 GLU A O 1
ATOM 1483 N N . SER A 1 194 ? 43.010 -21.686 -66.163 1.00 43.31 194 SER A N 1
ATOM 1484 C CA . SER A 1 194 ? 42.528 -20.319 -65.959 1.00 43.31 194 SER A CA 1
ATOM 1485 C C . SER A 1 194 ? 41.358 -20.289 -64.974 1.00 43.31 194 SER A C 1
ATOM 1487 O O . SER A 1 194 ? 40.205 -20.084 -65.365 1.00 43.31 194 SER A O 1
ATOM 1489 N N . ALA A 1 195 ? 41.655 -20.497 -63.692 1.00 42.66 195 ALA A N 1
ATOM 1490 C CA . ALA A 1 195 ? 40.706 -20.259 -62.615 1.00 42.66 195 ALA A CA 1
ATOM 1491 C C . ALA A 1 195 ? 40.240 -18.793 -62.663 1.00 42.66 195 ALA A C 1
ATOM 1493 O O . ALA A 1 195 ? 41.028 -17.864 -62.479 1.00 42.66 195 ALA A O 1
ATOM 1494 N N . ALA A 1 196 ? 38.952 -18.579 -62.942 1.00 48.78 196 ALA A N 1
ATOM 1495 C CA . ALA A 1 196 ? 38.351 -17.252 -62.874 1.00 48.78 196 ALA A CA 1
ATOM 1496 C C . ALA A 1 196 ? 38.494 -16.690 -61.444 1.00 48.78 196 ALA A C 1
ATOM 1498 O O . ALA A 1 196 ? 38.408 -17.469 -60.490 1.00 48.78 196 ALA A O 1
ATOM 1499 N N . PRO A 1 197 ? 38.682 -15.366 -61.265 1.00 53.19 197 PRO A N 1
ATOM 1500 C CA . PRO A 1 197 ? 38.844 -14.780 -59.939 1.00 53.19 197 PRO A CA 1
ATOM 1501 C C . PRO A 1 197 ? 37.618 -15.092 -59.077 1.00 53.19 197 PRO A C 1
ATOM 1503 O O . PRO A 1 197 ? 36.500 -14.664 -59.377 1.00 53.19 197 PRO A O 1
ATOM 1506 N N . VAL A 1 198 ? 37.836 -15.868 -58.016 1.00 63.88 198 VAL A N 1
ATOM 1507 C CA . VAL A 1 198 ? 36.789 -16.281 -57.083 1.00 63.88 198 VAL A CA 1
ATOM 1508 C C . VAL A 1 198 ? 36.413 -15.066 -56.239 1.00 63.88 198 VAL A C 1
ATOM 1510 O O . VAL A 1 198 ? 37.091 -14.746 -55.267 1.00 63.88 198 VAL A O 1
ATOM 1513 N N . GLU A 1 199 ? 35.350 -14.354 -56.632 1.00 80.44 199 GLU A N 1
ATOM 1514 C CA . GLU A 1 199 ? 34.801 -13.256 -55.827 1.00 80.44 199 GLU A CA 1
ATOM 1515 C C . GLU A 1 199 ? 34.406 -13.840 -54.456 1.00 80.44 199 GLU A C 1
ATOM 1517 O O . GLU A 1 199 ? 33.592 -14.760 -54.366 1.00 80.44 199 GLU A O 1
ATOM 1522 N N . ALA A 1 200 ? 35.027 -13.351 -53.387 1.00 82.81 200 ALA A N 1
ATOM 1523 C CA . ALA A 1 200 ? 34.744 -13.753 -52.015 1.00 82.81 200 ALA A CA 1
ATOM 1524 C C . ALA A 1 200 ? 34.156 -12.565 -51.248 1.00 82.81 200 ALA A C 1
ATOM 1526 O O . ALA A 1 200 ? 34.463 -11.407 -51.538 1.00 82.81 200 ALA A O 1
ATOM 1527 N N . ILE A 1 201 ? 33.289 -12.848 -50.279 1.00 85.12 201 ILE A N 1
ATOM 1528 C CA . ILE A 1 201 ? 32.783 -11.856 -49.330 1.00 85.12 201 ILE A CA 1
ATOM 1529 C C . ILE A 1 201 ? 33.433 -12.157 -47.985 1.00 85.12 201 ILE A C 1
ATOM 1531 O O . ILE A 1 201 ? 33.112 -13.168 -47.369 1.00 85.12 201 ILE A O 1
ATOM 1535 N N . GLU A 1 202 ? 34.341 -11.290 -47.545 1.00 87.81 202 GLU A N 1
ATOM 1536 C CA . GLU A 1 202 ? 34.779 -11.246 -46.149 1.00 87.81 202 GLU A CA 1
ATOM 1537 C C . GLU A 1 202 ? 33.598 -10.821 -45.262 1.00 87.81 202 GLU A C 1
ATOM 1539 O O . GLU A 1 202 ? 32.840 -9.913 -45.619 1.00 87.81 202 GLU A O 1
ATOM 1544 N N . LEU A 1 203 ? 33.406 -11.525 -44.149 1.00 86.81 203 LEU A N 1
ATOM 1545 C CA . LEU A 1 203 ? 32.430 -11.193 -43.115 1.00 86.81 203 LEU A CA 1
ATOM 1546 C C . LEU A 1 203 ? 33.104 -10.442 -41.964 1.00 86.81 203 LEU A C 1
ATOM 1548 O O . LEU A 1 203 ? 34.282 -10.650 -41.674 1.00 86.81 203 LEU A O 1
ATOM 1552 N N . GLU A 1 204 ? 32.322 -9.619 -41.267 1.00 87.25 204 GLU A N 1
ATOM 1553 C CA . GLU A 1 204 ? 32.737 -9.041 -39.990 1.00 87.25 204 GLU A CA 1
ATOM 1554 C C . GLU A 1 204 ? 33.009 -10.167 -38.972 1.00 87.25 204 GLU A C 1
ATOM 1556 O O . GLU A 1 204 ? 32.337 -11.204 -38.981 1.00 87.25 204 GLU A O 1
ATOM 1561 N N . ARG A 1 205 ? 33.993 -9.983 -38.083 1.00 87.44 205 ARG A N 1
ATOM 1562 C CA . ARG A 1 205 ? 34.379 -11.001 -37.085 1.00 87.44 205 ARG A CA 1
ATOM 1563 C C . ARG A 1 205 ? 33.480 -10.936 -35.847 1.00 87.44 205 ARG A C 1
ATOM 1565 O O . ARG A 1 205 ? 33.955 -10.660 -34.748 1.00 87.44 205 ARG A O 1
ATOM 1572 N N . ASP A 1 206 ? 32.190 -11.187 -36.062 1.00 88.31 206 ASP A N 1
ATOM 1573 C CA . ASP A 1 206 ? 31.136 -11.205 -35.043 1.00 88.31 206 ASP A CA 1
ATOM 1574 C C . ASP A 1 206 ? 30.607 -12.636 -34.766 1.00 88.31 206 ASP A C 1
ATOM 1576 O O . ASP A 1 206 ? 30.797 -13.575 -35.552 1.00 88.31 206 ASP A O 1
ATOM 1580 N N . LEU A 1 207 ? 29.953 -12.831 -33.612 1.00 88.94 207 LEU A N 1
ATOM 1581 C CA . LEU A 1 207 ? 29.535 -14.159 -33.116 1.00 88.94 207 LEU A CA 1
ATOM 1582 C C . LEU A 1 207 ? 28.296 -14.733 -33.831 1.00 88.94 207 LEU A C 1
ATOM 1584 O O . LEU A 1 207 ? 27.928 -15.894 -33.615 1.00 88.94 207 LEU A O 1
ATOM 1588 N N . TYR A 1 208 ? 27.708 -13.946 -34.735 1.00 91.00 208 TYR A N 1
ATOM 1589 C CA . TYR A 1 208 ? 26.638 -14.327 -35.647 1.00 91.00 208 TYR A CA 1
ATOM 1590 C C . TYR A 1 208 ? 27.212 -14.796 -37.001 1.00 91.00 208 TYR A C 1
ATOM 1592 O O . TYR A 1 208 ? 26.806 -15.848 -3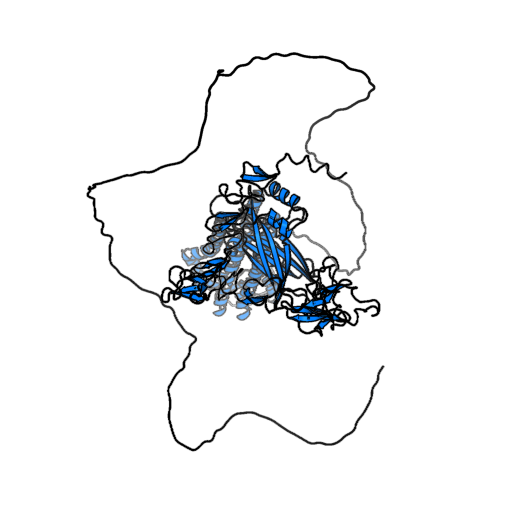7.511 1.00 91.00 208 TYR A O 1
ATOM 1600 N N . ALA A 1 209 ? 28.218 -14.106 -37.544 1.00 90.38 209 ALA A N 1
ATOM 1601 C CA . ALA A 1 209 ? 28.996 -14.494 -38.721 1.00 90.38 209 ALA A CA 1
ATOM 1602 C C . ALA A 1 209 ? 29.801 -15.788 -38.504 1.00 90.38 209 ALA A C 1
ATOM 1604 O O . ALA A 1 209 ? 29.917 -16.599 -39.425 1.00 90.38 209 ALA A O 1
ATOM 1605 N N . PHE A 1 210 ? 30.252 -16.041 -37.267 1.00 88.81 210 PHE A N 1
ATOM 1606 C CA . PHE A 1 210 ? 30.841 -17.314 -36.819 1.00 88.81 210 PHE A CA 1
ATOM 1607 C C . PHE A 1 210 ? 30.022 -18.544 -37.265 1.00 88.81 210 PHE A C 1
ATOM 1609 O O . PHE A 1 210 ? 30.597 -19.559 -37.645 1.00 88.81 210 PHE A O 1
ATOM 1616 N N . SER A 1 211 ? 28.685 -18.454 -37.328 1.00 89.00 211 SER A N 1
ATOM 1617 C CA . SER A 1 211 ? 27.817 -19.557 -37.790 1.00 89.00 211 SER A CA 1
ATOM 1618 C C . SER A 1 211 ? 28.073 -20.037 -39.233 1.00 89.00 211 SER A C 1
ATOM 1620 O O . SER A 1 211 ? 27.624 -21.124 -39.604 1.00 89.00 211 SER A O 1
ATOM 1622 N N . LEU A 1 212 ? 28.790 -19.256 -40.053 1.00 89.62 212 LEU A N 1
ATOM 1623 C CA . LEU A 1 212 ? 29.088 -19.579 -41.451 1.00 89.62 212 LEU A CA 1
ATOM 1624 C C . LEU A 1 212 ? 30.513 -20.094 -41.705 1.00 89.62 212 LEU A C 1
ATOM 1626 O O . LEU A 1 212 ? 30.726 -20.681 -42.769 1.00 89.62 212 LEU A O 1
ATOM 1630 N N . ALA A 1 213 ? 31.462 -19.925 -40.775 1.00 89.00 213 ALA A N 1
ATOM 1631 C CA . ALA A 1 213 ? 32.870 -20.258 -41.024 1.00 89.00 213 ALA A CA 1
ATOM 1632 C C . ALA A 1 213 ? 33.059 -21.773 -41.288 1.00 89.00 213 ALA A C 1
ATOM 1634 O O . ALA A 1 213 ? 32.454 -22.611 -40.601 1.00 89.00 213 ALA A O 1
ATOM 1635 N N . PRO A 1 214 ? 33.875 -22.176 -42.281 1.00 86.12 214 PRO A N 1
ATOM 1636 C CA . PRO A 1 214 ? 33.917 -23.554 -42.766 1.00 86.12 214 PRO A CA 1
ATOM 1637 C C . PRO A 1 214 ? 34.410 -24.552 -41.709 1.00 86.12 214 PRO A C 1
ATOM 1639 O O . PRO A 1 214 ? 33.899 -25.672 -41.665 1.00 86.12 214 PRO A O 1
ATOM 1642 N N . GLN A 1 215 ? 35.314 -24.141 -40.811 1.00 88.44 215 GLN A N 1
ATOM 1643 C CA . GLN A 1 215 ? 35.875 -24.980 -39.742 1.00 88.44 215 GLN A CA 1
ATOM 1644 C C . GLN A 1 215 ? 34.834 -25.451 -38.704 1.00 88.44 215 GLN A C 1
ATOM 1646 O O . GLN A 1 215 ? 35.093 -26.391 -37.954 1.00 88.44 215 GLN A O 1
ATOM 1651 N N . ILE A 1 216 ? 33.672 -24.796 -38.620 1.00 87.94 216 ILE A N 1
ATOM 1652 C CA . ILE A 1 216 ? 32.745 -24.936 -37.489 1.00 87.94 216 ILE A CA 1
ATOM 1653 C C . ILE A 1 216 ? 31.667 -25.990 -37.771 1.00 87.94 216 ILE A C 1
ATOM 1655 O O . ILE A 1 216 ? 31.023 -25.996 -38.822 1.00 87.94 216 ILE A O 1
ATOM 1659 N N . GLY A 1 217 ? 31.460 -26.886 -36.801 1.00 90.19 217 GLY A N 1
ATOM 1660 C CA . GLY A 1 217 ? 30.450 -27.944 -36.853 1.00 90.19 217 GLY A CA 1
ATOM 1661 C C . GLY A 1 217 ? 29.029 -27.463 -36.534 1.00 90.19 217 GLY A C 1
ATOM 1662 O O . GLY A 1 217 ? 28.829 -26.484 -35.815 1.00 90.19 217 GLY A O 1
ATOM 1663 N N . CYS A 1 218 ? 28.032 -28.208 -37.025 1.00 92.00 218 CYS A N 1
ATOM 1664 C CA . CYS A 1 218 ? 26.608 -27.847 -36.985 1.00 92.00 218 CYS A CA 1
ATOM 1665 C C . CYS A 1 218 ? 26.105 -27.359 -35.615 1.00 92.00 218 CYS A C 1
ATOM 1667 O O . CYS A 1 218 ? 25.468 -26.311 -35.539 1.00 92.00 218 CYS A O 1
ATOM 1669 N N . LEU A 1 219 ? 26.403 -28.079 -34.528 1.00 91.62 219 LEU A N 1
ATOM 1670 C CA . LEU A 1 219 ? 25.932 -27.706 -33.189 1.00 91.62 219 LEU A CA 1
ATOM 1671 C C . LEU A 1 219 ? 26.484 -26.342 -32.743 1.00 91.62 219 LEU A C 1
ATOM 1673 O O . LEU A 1 219 ? 25.723 -25.495 -32.288 1.00 91.62 219 LEU A O 1
ATOM 1677 N N . ALA A 1 220 ? 27.779 -26.088 -32.947 1.00 89.81 220 ALA A N 1
ATOM 1678 C CA . ALA A 1 220 ? 28.397 -24.811 -32.593 1.00 89.81 220 ALA A CA 1
ATOM 1679 C C . ALA A 1 220 ? 27.836 -23.645 -33.429 1.00 89.81 220 ALA A C 1
ATOM 1681 O O . ALA A 1 220 ? 27.572 -22.581 -32.876 1.00 89.81 220 ALA A O 1
ATOM 1682 N N . ALA A 1 221 ? 27.573 -23.861 -34.722 1.00 90.69 221 ALA A N 1
ATOM 1683 C CA . ALA A 1 221 ? 26.997 -22.850 -35.611 1.00 90.69 221 ALA A CA 1
ATOM 1684 C C . ALA A 1 221 ? 25.552 -22.445 -35.252 1.00 90.69 221 ALA A C 1
ATOM 1686 O O . ALA A 1 221 ? 25.170 -21.296 -35.468 1.00 90.69 221 ALA A O 1
ATOM 1687 N N . PHE A 1 222 ? 24.746 -23.356 -34.691 1.00 93.12 222 PHE A N 1
ATOM 1688 C CA . PHE A 1 222 ? 23.414 -23.021 -34.168 1.00 93.12 222 PHE A CA 1
ATOM 1689 C C . PHE A 1 222 ? 23.459 -22.440 -32.748 1.00 93.12 222 PHE A C 1
ATOM 1691 O O . PHE A 1 222 ? 22.659 -21.558 -32.431 1.00 93.12 222 PHE A O 1
ATOM 1698 N N . CYS A 1 223 ? 24.378 -22.903 -31.894 1.00 92.62 223 CYS A N 1
ATOM 1699 C CA . CYS A 1 223 ? 24.480 -22.445 -30.508 1.00 92.62 223 CYS A CA 1
ATOM 1700 C C . CYS A 1 223 ? 25.154 -21.073 -30.358 1.00 92.62 223 CYS A C 1
ATOM 1702 O O . CYS A 1 223 ? 24.730 -20.310 -29.493 1.00 92.62 223 CYS A O 1
ATOM 1704 N N . SER A 1 224 ? 26.155 -20.717 -31.175 1.00 90.69 224 SER A N 1
ATOM 1705 C CA . SER A 1 224 ? 26.885 -19.447 -31.018 1.00 90.69 224 SER A CA 1
ATOM 1706 C C . SER A 1 224 ? 25.983 -18.198 -31.068 1.00 90.69 224 SER A C 1
ATOM 1708 O O . SER A 1 224 ? 26.039 -17.420 -30.111 1.00 90.69 224 SER A O 1
ATOM 1710 N N . PRO A 1 225 ? 25.081 -17.997 -32.058 1.00 92.06 225 PRO A N 1
ATOM 1711 C CA . PRO A 1 225 ? 24.252 -16.793 -32.080 1.00 92.06 225 PRO A CA 1
ATOM 1712 C C . PRO A 1 225 ? 23.220 -16.776 -30.943 1.00 92.06 225 PRO A C 1
ATOM 1714 O O . PRO A 1 225 ? 22.822 -15.705 -30.495 1.00 92.06 225 PRO A O 1
ATOM 1717 N N . VAL A 1 226 ? 22.816 -17.947 -30.428 1.00 94.44 226 VAL A N 1
ATOM 1718 C CA . VAL A 1 226 ? 21.925 -18.059 -29.260 1.00 94.44 226 VAL A CA 1
ATOM 1719 C C . VAL A 1 226 ? 22.657 -17.647 -27.985 1.00 94.44 226 VAL A C 1
ATOM 1721 O O . VAL A 1 226 ? 22.108 -16.882 -27.197 1.00 94.44 226 VAL A O 1
ATOM 1724 N N . ILE A 1 227 ? 23.899 -18.095 -27.787 1.00 91.88 227 ILE A N 1
ATOM 1725 C CA . ILE A 1 227 ? 24.737 -17.690 -26.647 1.00 91.88 227 ILE A CA 1
ATOM 1726 C C . ILE A 1 227 ? 24.999 -16.176 -26.689 1.00 91.88 227 ILE A C 1
ATOM 1728 O O . ILE A 1 227 ? 24.833 -15.506 -25.673 1.00 91.88 227 ILE A O 1
ATOM 1732 N N . SER A 1 228 ? 25.311 -15.621 -27.868 1.00 91.75 228 SER A N 1
ATOM 1733 C CA . SER A 1 228 ? 25.453 -14.171 -28.068 1.00 91.75 228 SER A CA 1
ATOM 1734 C C . SER A 1 228 ? 24.181 -13.408 -27.678 1.00 91.75 228 SER A C 1
ATOM 1736 O O . SER A 1 228 ? 24.196 -12.579 -26.766 1.00 91.75 228 SER A O 1
ATOM 1738 N N . ALA A 1 229 ? 23.051 -13.749 -28.308 1.00 93.81 229 ALA A N 1
ATOM 1739 C CA . ALA A 1 229 ? 21.785 -13.057 -28.103 1.00 93.81 229 ALA A CA 1
ATOM 1740 C C . ALA A 1 229 ? 21.278 -13.182 -26.659 1.00 93.81 229 ALA A C 1
ATOM 1742 O O . ALA A 1 229 ? 20.818 -12.196 -26.092 1.00 93.81 229 ALA A O 1
ATOM 1743 N N . THR A 1 230 ? 21.386 -14.358 -26.030 1.00 92.69 230 THR A N 1
ATOM 1744 C CA . THR A 1 230 ? 20.970 -14.548 -24.627 1.00 92.69 230 THR A CA 1
ATOM 1745 C C . THR A 1 230 ? 21.841 -13.760 -23.651 1.00 92.69 230 THR A C 1
ATOM 1747 O O . THR A 1 230 ? 21.293 -13.146 -22.740 1.00 92.69 230 THR A O 1
ATOM 1750 N N . ALA A 1 231 ? 23.160 -13.690 -23.858 1.00 91.94 231 ALA A N 1
ATOM 1751 C CA . ALA A 1 231 ? 24.041 -12.868 -23.030 1.00 91.94 231 ALA A CA 1
ATOM 1752 C C . ALA A 1 231 ? 23.767 -11.361 -23.215 1.00 91.94 231 ALA A C 1
ATOM 1754 O O . ALA A 1 231 ? 23.618 -10.640 -22.227 1.00 91.94 231 ALA A O 1
ATOM 1755 N N . GLN A 1 232 ? 23.613 -10.888 -24.459 1.00 91.94 232 GLN A N 1
ATOM 1756 C CA . GLN A 1 232 ? 23.263 -9.491 -24.755 1.00 91.94 232 GLN A CA 1
ATOM 1757 C C . GLN A 1 232 ? 21.896 -9.120 -24.145 1.00 91.94 232 GLN A C 1
ATOM 1759 O O . GLN A 1 232 ? 21.774 -8.097 -23.471 1.00 91.94 232 GLN A O 1
ATOM 1764 N N . LEU A 1 233 ? 20.879 -9.977 -24.301 1.00 91.81 233 LEU A N 1
ATOM 1765 C CA . LEU A 1 233 ? 19.546 -9.778 -23.722 1.00 91.81 233 LEU A CA 1
ATOM 1766 C C . LEU A 1 233 ? 19.538 -9.850 -22.188 1.00 91.81 233 LEU A C 1
ATOM 1768 O O . LEU A 1 233 ? 18.782 -9.105 -21.571 1.00 91.81 233 LEU A O 1
ATOM 1772 N N . ALA A 1 234 ? 20.381 -10.674 -21.559 1.00 91.56 234 ALA A N 1
ATOM 1773 C CA . ALA A 1 234 ? 20.499 -10.725 -20.102 1.00 91.56 234 ALA A CA 1
ATOM 1774 C C . ALA A 1 234 ? 21.040 -9.403 -19.529 1.00 91.56 234 ALA A C 1
ATOM 1776 O O . ALA A 1 234 ? 20.449 -8.852 -18.600 1.00 91.56 234 ALA A O 1
ATOM 1777 N N . VAL A 1 235 ? 22.107 -8.842 -20.112 1.00 91.31 235 VAL A N 1
ATOM 1778 C CA . VAL A 1 235 ? 22.648 -7.540 -19.673 1.00 91.31 235 VAL A CA 1
ATOM 1779 C C . VAL A 1 235 ? 21.641 -6.411 -19.926 1.00 91.31 235 VAL A C 1
ATOM 1781 O O . VAL A 1 235 ? 21.429 -5.569 -19.052 1.00 91.31 235 VAL A O 1
ATOM 1784 N N . LEU A 1 236 ? 20.952 -6.421 -21.076 1.00 89.56 236 LEU A N 1
ATOM 1785 C CA . LEU A 1 236 ? 19.860 -5.479 -21.354 1.00 89.56 236 LEU A CA 1
ATOM 1786 C C . LEU A 1 236 ? 18.711 -5.606 -20.345 1.00 89.56 236 LEU A C 1
ATOM 1788 O O . LEU A 1 236 ? 18.179 -4.583 -19.927 1.00 89.56 236 LEU A O 1
ATOM 1792 N N . TYR A 1 237 ? 18.340 -6.823 -19.938 1.00 89.56 237 TYR A N 1
ATOM 1793 C CA . TYR A 1 237 ? 17.294 -7.063 -18.942 1.00 89.56 237 TYR A CA 1
ATOM 1794 C C . TYR A 1 237 ? 17.672 -6.493 -17.571 1.00 89.56 237 TYR A C 1
ATOM 1796 O O . TYR A 1 237 ? 16.867 -5.776 -16.977 1.00 89.56 237 TYR A O 1
ATOM 1804 N N . PHE A 1 238 ? 18.901 -6.729 -17.095 1.00 87.56 238 PHE A N 1
ATOM 1805 C CA . PHE A 1 238 ? 19.374 -6.152 -15.832 1.00 87.56 238 PHE A CA 1
ATOM 1806 C C . PHE A 1 238 ? 19.365 -4.617 -15.857 1.00 87.56 238 PHE A C 1
ATOM 1808 O O . PHE A 1 238 ? 18.827 -4.001 -14.938 1.00 87.56 238 PHE A O 1
ATOM 1815 N N . LEU A 1 239 ? 19.883 -3.989 -16.920 1.00 86.25 239 LEU A N 1
ATOM 1816 C CA . LEU A 1 239 ? 19.856 -2.527 -17.056 1.00 86.25 239 LEU A CA 1
ATOM 1817 C C . LEU A 1 239 ? 18.430 -1.972 -17.199 1.00 86.25 239 LEU A C 1
ATOM 1819 O O . LEU A 1 239 ? 18.117 -0.919 -16.649 1.00 86.25 239 LEU A O 1
ATOM 1823 N N . ALA A 1 240 ? 17.550 -2.666 -17.920 1.00 85.56 240 ALA A N 1
ATOM 1824 C CA . ALA A 1 240 ? 16.158 -2.261 -18.078 1.00 85.56 240 ALA A CA 1
ATOM 1825 C C . ALA A 1 240 ? 15.392 -2.332 -16.745 1.00 85.56 240 ALA A C 1
ATOM 1827 O O . ALA A 1 240 ? 14.687 -1.391 -16.389 1.00 85.56 240 ALA A O 1
ATOM 1828 N N . TYR A 1 241 ? 15.530 -3.427 -15.994 1.00 81.31 241 TYR A N 1
ATOM 1829 C CA . TYR A 1 241 ? 14.691 -3.688 -14.822 1.00 81.31 241 TYR A CA 1
ATOM 1830 C C . TYR A 1 241 ? 15.119 -2.935 -13.547 1.00 81.31 241 TYR A C 1
ATOM 1832 O O . TYR A 1 241 ? 14.325 -2.848 -12.603 1.00 81.31 241 TYR A O 1
ATOM 1840 N N . GLN A 1 242 ? 16.326 -2.350 -13.530 1.00 84.44 242 GLN A N 1
ATOM 1841 C CA . GLN A 1 242 ? 16.812 -1.457 -12.469 1.00 84.44 242 GLN A CA 1
ATOM 1842 C C . GLN A 1 242 ? 15.811 -0.334 -12.158 1.00 84.44 242 GLN A C 1
ATOM 1844 O O . GLN A 1 242 ? 15.422 0.439 -13.035 1.00 84.44 242 GLN A O 1
ATOM 1849 N N . ASN A 1 243 ? 15.428 -0.224 -10.881 1.00 81.44 243 ASN A N 1
ATOM 1850 C CA . ASN A 1 243 ? 14.379 0.689 -10.420 1.00 81.44 243 ASN A CA 1
ATOM 1851 C C . ASN A 1 243 ? 14.677 2.157 -10.798 1.00 81.44 243 ASN A C 1
ATOM 1853 O O . ASN A 1 243 ? 13.803 2.821 -11.352 1.00 81.44 243 ASN A O 1
ATOM 1857 N N . GLU A 1 244 ? 15.928 2.605 -10.634 1.00 82.62 244 GLU A N 1
ATOM 1858 C CA . GLU A 1 244 ? 16.432 3.955 -10.967 1.00 82.62 244 GLU A CA 1
ATOM 1859 C C . GLU A 1 244 ? 16.123 4.415 -12.406 1.00 82.62 244 GLU A C 1
ATOM 1861 O O . GLU A 1 244 ? 15.918 5.603 -12.668 1.00 82.62 244 GLU A O 1
ATOM 1866 N N . ASN A 1 245 ? 16.060 3.480 -13.364 1.00 86.25 245 ASN A N 1
ATOM 1867 C CA . ASN A 1 245 ? 15.790 3.789 -14.772 1.00 86.25 245 ASN A CA 1
ATOM 1868 C C . ASN A 1 245 ? 14.304 4.073 -15.060 1.00 86.25 245 ASN A C 1
ATOM 1870 O O . ASN A 1 245 ? 13.983 4.626 -16.116 1.00 86.25 245 ASN A O 1
ATOM 1874 N N . MET A 1 246 ? 13.411 3.735 -14.125 1.00 89.25 246 MET A N 1
ATOM 1875 C CA . MET A 1 246 ? 11.960 3.946 -14.210 1.00 89.25 246 MET A CA 1
ATOM 1876 C C . MET A 1 246 ? 11.450 4.946 -13.159 1.00 89.25 246 MET A C 1
ATOM 1878 O O . MET A 1 246 ? 10.524 5.707 -13.451 1.00 89.25 246 MET A O 1
ATOM 1882 N N . PHE A 1 247 ? 12.062 4.979 -11.969 1.00 90.88 247 PHE A N 1
ATOM 1883 C CA . PHE A 1 247 ? 11.624 5.742 -10.798 1.00 90.88 247 PHE A CA 1
ATOM 1884 C C . PHE A 1 247 ? 12.822 6.131 -9.907 1.00 90.88 247 PHE A C 1
ATOM 1886 O O . PHE A 1 247 ? 13.668 5.300 -9.596 1.00 90.88 247 PHE A O 1
ATOM 1893 N N . GLU A 1 248 ? 12.896 7.389 -9.474 1.00 87.44 248 GLU A N 1
ATOM 1894 C CA . GLU A 1 248 ? 13.951 7.936 -8.590 1.00 87.44 248 GLU A CA 1
ATOM 1895 C C . GLU A 1 248 ? 13.333 9.108 -7.809 1.00 87.44 248 GLU A C 1
ATOM 1897 O O . GLU A 1 248 ? 12.395 9.727 -8.315 1.00 87.44 248 GLU A O 1
ATOM 1902 N N . GLU A 1 249 ? 13.847 9.448 -6.622 1.00 82.94 249 GLU A N 1
ATOM 1903 C CA . GLU A 1 249 ? 13.381 10.608 -5.824 1.00 82.94 249 GLU A CA 1
ATOM 1904 C C . GLU A 1 249 ? 11.847 10.678 -5.631 1.00 82.94 249 GLU A C 1
ATOM 1906 O O . GLU A 1 249 ? 11.253 11.757 -5.549 1.00 82.94 249 GLU A O 1
ATOM 1911 N N . GLY A 1 250 ? 11.183 9.518 -5.607 1.00 82.62 250 GLY A N 1
ATOM 1912 C CA . GLY A 1 250 ? 9.737 9.449 -5.437 1.00 82.62 250 GLY A CA 1
ATOM 1913 C C . GLY A 1 250 ? 8.899 9.761 -6.679 1.00 82.62 250 GLY A C 1
ATOM 1914 O O . GLY A 1 250 ? 7.706 10.016 -6.536 1.00 82.62 250 GLY A O 1
ATOM 1915 N N . LYS A 1 251 ? 9.493 9.795 -7.881 1.00 90.62 251 LYS A N 1
ATOM 1916 C CA . LYS A 1 251 ? 8.809 10.185 -9.125 1.00 90.62 251 LYS A CA 1
ATOM 1917 C C . LYS A 1 251 ? 9.124 9.253 -10.290 1.00 90.62 251 LYS A C 1
ATOM 1919 O O . LYS A 1 251 ? 10.270 8.850 -10.506 1.00 90.62 251 LYS A O 1
ATOM 1924 N N . TRP A 1 252 ? 8.106 8.993 -11.107 1.00 92.56 252 TRP A N 1
ATOM 1925 C CA . TRP A 1 252 ? 8.242 8.312 -12.392 1.00 92.56 252 TRP A CA 1
ATOM 1926 C C . TRP A 1 252 ? 9.066 9.146 -13.372 1.00 92.56 252 TRP A C 1
ATOM 1928 O O . TRP A 1 252 ? 8.881 10.364 -13.483 1.00 92.56 252 TRP A O 1
ATOM 1938 N N . LYS A 1 253 ? 9.951 8.486 -14.126 1.00 92.44 253 LYS A N 1
ATOM 1939 C CA . LYS A 1 253 ? 10.774 9.143 -15.144 1.00 92.44 253 LYS A CA 1
ATOM 1940 C C . LYS A 1 253 ? 9.950 9.613 -16.339 1.00 92.44 253 LYS A C 1
ATOM 1942 O O . LYS A 1 253 ? 9.335 8.819 -17.048 1.00 92.44 253 LYS A O 1
ATOM 1947 N N . GLN A 1 254 ? 10.023 10.918 -16.588 1.00 92.44 254 GLN A N 1
ATOM 1948 C CA . GLN A 1 254 ? 9.425 11.588 -17.738 1.00 92.44 254 GLN A CA 1
ATOM 1949 C C . GLN A 1 254 ? 10.495 11.824 -18.826 1.00 92.44 254 GLN A C 1
ATOM 1951 O O . GLN A 1 254 ? 11.651 12.131 -18.504 1.00 92.44 254 GLN A O 1
ATOM 1956 N N . PRO A 1 255 ? 10.155 11.670 -20.121 1.00 93.38 255 PRO A N 1
ATOM 1957 C CA . PRO A 1 255 ? 11.116 11.802 -21.216 1.00 93.38 255 PRO A CA 1
ATOM 1958 C C . PRO A 1 255 ? 11.639 13.240 -21.357 1.00 93.38 255 PRO A C 1
ATOM 1960 O O . PRO A 1 255 ? 12.844 13.447 -21.542 1.00 93.38 255 PRO A O 1
ATOM 1963 N N . ILE A 1 256 ? 10.757 14.233 -21.209 1.00 92.25 256 ILE A N 1
ATOM 1964 C CA . ILE A 1 256 ? 11.109 15.656 -21.168 1.00 92.25 256 ILE A CA 1
ATOM 1965 C C . ILE A 1 256 ? 11.521 16.019 -19.741 1.00 92.25 256 ILE A C 1
ATOM 1967 O O . ILE A 1 256 ? 10.786 15.771 -18.791 1.00 92.25 256 ILE A O 1
ATOM 1971 N N . SER A 1 257 ? 12.689 16.640 -19.590 1.00 91.38 257 SER A N 1
ATOM 1972 C CA . SER A 1 257 ? 13.096 17.296 -18.342 1.00 91.38 257 SER A CA 1
ATOM 1973 C C . SER A 1 257 ? 12.867 18.814 -18.427 1.00 91.38 257 SER A C 1
ATOM 1975 O O . SER A 1 257 ? 12.852 19.357 -19.536 1.00 91.38 257 SER A O 1
ATOM 1977 N N . PRO A 1 258 ? 12.754 19.543 -17.300 1.00 91.31 258 PRO A N 1
ATOM 1978 C CA . PRO A 1 258 ? 12.678 21.007 -17.325 1.00 91.31 258 PRO A CA 1
ATOM 1979 C C . PRO A 1 258 ? 13.988 21.672 -17.794 1.00 91.31 258 PRO A C 1
ATOM 1981 O O . PRO A 1 258 ? 13.995 22.854 -18.135 1.00 91.31 258 PRO A O 1
ATOM 1984 N N . TYR A 1 259 ? 15.104 20.936 -17.836 1.00 94.25 259 TYR A N 1
ATOM 1985 C CA . TYR A 1 259 ? 16.419 21.469 -18.185 1.00 94.25 259 TYR A CA 1
ATOM 1986 C C . TYR A 1 259 ? 16.728 21.273 -19.675 1.00 94.25 259 TYR A C 1
ATOM 1988 O O . TYR A 1 259 ? 16.981 20.161 -20.143 1.00 94.25 259 TYR A O 1
ATOM 1996 N N . TRP A 1 260 ? 16.780 22.377 -20.427 1.00 93.12 260 TRP A N 1
ATOM 1997 C CA . TRP A 1 260 ? 17.099 22.369 -21.862 1.00 93.12 260 TRP A CA 1
ATOM 1998 C C . TRP A 1 260 ? 18.403 21.623 -22.192 1.00 93.12 260 TRP A C 1
ATOM 2000 O O . TRP A 1 260 ? 18.433 20.805 -23.110 1.00 93.12 260 TRP A O 1
ATOM 2010 N N . SER A 1 261 ? 19.465 21.848 -21.412 1.00 94.31 261 SER A N 1
ATOM 2011 C CA . SER A 1 261 ? 20.770 21.192 -21.581 1.00 94.31 261 SER A CA 1
ATOM 2012 C C . SER A 1 261 ? 20.690 19.665 -21.479 1.00 94.31 261 SER A C 1
ATOM 2014 O O . SER A 1 261 ? 21.297 18.965 -22.288 1.00 94.31 261 SER A O 1
ATOM 2016 N N . LEU A 1 262 ? 19.901 19.141 -20.538 1.00 94.38 262 LEU A N 1
ATOM 2017 C CA . LEU A 1 262 ? 19.678 17.706 -20.380 1.00 94.38 262 LEU A CA 1
ATOM 2018 C C . LEU A 1 262 ? 18.877 17.133 -21.555 1.00 94.38 262 LEU A C 1
ATOM 2020 O O . LEU A 1 262 ? 19.237 16.081 -22.079 1.00 94.38 262 LEU A O 1
ATOM 2024 N N . ASN A 1 263 ? 17.848 17.839 -22.031 1.00 93.94 263 ASN A N 1
ATOM 2025 C CA . ASN A 1 263 ? 17.077 17.415 -23.205 1.00 93.94 263 ASN A CA 1
ATOM 2026 C C . ASN A 1 263 ? 17.946 17.371 -24.477 1.00 93.94 263 ASN A C 1
ATOM 2028 O O . ASN A 1 263 ? 17.878 16.399 -25.229 1.00 93.94 263 ASN A O 1
ATOM 2032 N N . VAL A 1 264 ? 18.821 18.363 -24.684 1.00 95.06 264 VAL A N 1
ATOM 2033 C CA . VAL A 1 264 ? 19.814 18.355 -25.774 1.00 95.06 264 VAL A CA 1
ATOM 2034 C C . VAL A 1 264 ? 20.769 17.164 -25.637 1.00 95.06 264 VAL A C 1
ATOM 2036 O O . VAL A 1 264 ? 20.987 16.444 -26.611 1.00 95.06 264 VAL A O 1
ATOM 2039 N N . MET A 1 265 ? 21.274 16.885 -24.430 1.00 94.75 265 MET A N 1
ATOM 2040 C CA . MET A 1 265 ? 22.119 15.710 -24.190 1.00 94.75 265 MET A CA 1
ATOM 2041 C C . MET A 1 265 ? 21.387 14.390 -24.457 1.00 94.75 265 MET A C 1
ATOM 2043 O O . MET A 1 265 ? 21.988 13.498 -25.053 1.00 94.75 265 MET A O 1
ATOM 2047 N N . LYS A 1 266 ? 20.100 14.254 -24.103 1.00 94.62 266 LYS A N 1
ATOM 2048 C CA . LYS A 1 266 ? 19.283 13.075 -24.457 1.00 94.62 266 LYS A CA 1
ATOM 2049 C C . LYS A 1 266 ? 19.202 12.887 -25.977 1.00 94.62 266 LYS A C 1
ATOM 2051 O O . LYS A 1 266 ? 19.436 11.781 -26.457 1.00 94.62 266 LYS A O 1
ATOM 2056 N N . VAL A 1 267 ? 18.951 13.953 -26.745 1.00 93.44 267 VAL A N 1
ATOM 2057 C CA . VAL A 1 267 ? 18.889 13.894 -28.222 1.00 93.44 267 VAL A CA 1
ATOM 2058 C C . VAL A 1 267 ? 20.235 13.486 -28.834 1.00 93.44 267 VAL A C 1
ATOM 2060 O O . VAL A 1 267 ? 20.272 12.582 -29.668 1.00 93.44 267 VAL A O 1
ATOM 2063 N N . ILE A 1 268 ? 21.346 14.082 -28.383 1.00 93.81 268 ILE A N 1
ATOM 2064 C CA . ILE A 1 268 ? 22.701 13.701 -28.825 1.00 93.81 268 ILE A CA 1
ATOM 2065 C C . ILE A 1 268 ? 22.978 12.226 -28.493 1.00 93.81 268 ILE A C 1
ATOM 2067 O O . ILE A 1 268 ? 23.469 11.481 -29.338 1.00 93.81 268 ILE A O 1
ATOM 2071 N N . SER A 1 269 ? 22.600 11.775 -27.295 1.00 93.50 269 SER A N 1
ATOM 2072 C CA . SER A 1 269 ? 22.797 10.392 -26.839 1.00 93.50 269 SER A CA 1
ATOM 2073 C C . SER A 1 269 ? 22.022 9.374 -27.683 1.00 93.50 269 SER A C 1
ATOM 2075 O O . SER A 1 269 ? 22.563 8.327 -28.045 1.00 93.50 269 SER A O 1
ATOM 2077 N N . ILE A 1 270 ? 20.776 9.694 -28.049 1.00 91.62 270 ILE A N 1
ATOM 2078 C CA . ILE A 1 270 ? 19.950 8.871 -28.946 1.00 91.62 270 ILE A CA 1
ATOM 2079 C C . ILE A 1 270 ? 20.580 8.808 -30.344 1.00 91.62 270 ILE A C 1
ATOM 2081 O O . ILE A 1 270 ? 20.668 7.722 -30.911 1.00 91.62 270 ILE A O 1
ATOM 2085 N N . ALA A 1 271 ? 21.076 9.930 -30.879 1.00 91.62 271 ALA A N 1
ATOM 2086 C CA . ALA A 1 271 ? 21.747 9.967 -32.181 1.00 91.62 271 ALA A CA 1
ATOM 2087 C C . ALA A 1 271 ? 23.053 9.145 -32.204 1.00 91.62 271 ALA A C 1
ATOM 2089 O O . ALA A 1 271 ? 23.316 8.433 -33.173 1.00 91.62 271 ALA A O 1
ATOM 2090 N N . VAL A 1 272 ? 23.843 9.187 -31.125 1.00 92.19 272 VAL A N 1
ATOM 2091 C CA . VAL A 1 272 ? 25.073 8.387 -30.975 1.00 92.19 272 VAL A CA 1
ATOM 2092 C C . VAL A 1 272 ? 24.761 6.890 -30.829 1.00 92.19 272 VAL A C 1
ATOM 2094 O O . VAL A 1 272 ? 25.421 6.066 -31.462 1.00 92.19 272 VAL A O 1
ATOM 2097 N N . SER A 1 273 ? 23.717 6.528 -30.075 1.00 89.25 273 SER A N 1
ATOM 2098 C CA . SER A 1 273 ? 23.256 5.133 -29.954 1.00 89.25 273 SER A CA 1
ATOM 2099 C C . SER A 1 273 ? 22.731 4.589 -31.291 1.00 89.25 273 SER A C 1
ATOM 2101 O O . SER A 1 273 ? 23.071 3.474 -31.683 1.00 89.25 273 SER A O 1
ATOM 2103 N N . LEU A 1 274 ? 21.973 5.407 -32.035 1.00 89.19 274 LEU A N 1
ATOM 2104 C CA . LEU A 1 274 ? 21.546 5.119 -33.409 1.00 89.19 274 LEU A CA 1
ATOM 2105 C C . LEU A 1 274 ? 22.738 4.869 -34.335 1.00 89.19 274 LEU A C 1
ATOM 2107 O O . LEU A 1 274 ? 22.737 3.885 -35.070 1.00 89.19 274 LEU A O 1
ATOM 2111 N N . PHE A 1 275 ? 23.758 5.731 -34.288 1.00 90.38 275 PHE A N 1
ATOM 2112 C CA . PHE A 1 275 ? 24.959 5.571 -35.103 1.00 90.38 275 PHE A CA 1
ATOM 2113 C C . PHE A 1 275 ? 25.691 4.260 -34.785 1.00 90.38 275 PHE A C 1
ATOM 2115 O O . PHE A 1 275 ? 25.983 3.509 -35.715 1.00 90.38 275 PHE A O 1
ATOM 2122 N N . LYS A 1 276 ? 25.917 3.932 -33.503 1.00 89.88 276 LYS A N 1
ATOM 2123 C CA . LYS A 1 276 ? 26.599 2.683 -33.125 1.00 89.88 276 LYS A CA 1
ATOM 2124 C C . LYS A 1 276 ? 25.797 1.441 -33.525 1.00 89.88 276 LYS A C 1
ATOM 2126 O O . LYS A 1 276 ? 26.348 0.584 -34.195 1.00 89.88 276 LYS A O 1
ATOM 2131 N N . VAL A 1 277 ? 24.496 1.336 -33.247 1.00 88.88 277 VAL A N 1
ATOM 2132 C CA . VAL A 1 277 ? 23.756 0.132 -33.698 1.00 88.88 277 VAL A CA 1
ATOM 2133 C C . VAL A 1 277 ? 23.576 0.100 -35.227 1.00 88.88 277 VAL A C 1
ATOM 2135 O O . VAL A 1 277 ? 23.407 -0.972 -35.807 1.00 88.88 277 VAL A O 1
ATOM 2138 N N . SER A 1 278 ? 23.707 1.235 -35.928 1.00 88.31 278 SER A N 1
ATOM 2139 C CA . SER A 1 278 ? 23.739 1.233 -37.396 1.00 88.31 278 SER A CA 1
ATOM 2140 C C . SER A 1 278 ? 24.951 0.505 -37.994 1.00 88.31 278 SER A C 1
ATOM 2142 O O . SER A 1 278 ? 24.860 0.112 -39.158 1.00 88.31 278 SER A O 1
ATOM 2144 N N . THR A 1 279 ? 26.045 0.268 -37.249 1.00 87.00 279 THR A N 1
ATOM 2145 C CA . THR A 1 279 ? 27.126 -0.622 -37.719 1.00 87.00 279 THR A CA 1
ATOM 2146 C C . THR A 1 279 ? 26.685 -2.079 -37.675 1.00 87.00 279 THR A C 1
ATOM 2148 O O . THR A 1 279 ? 26.770 -2.759 -38.691 1.00 87.00 279 THR A O 1
ATOM 2151 N N . GLU A 1 280 ? 26.064 -2.536 -36.587 1.00 86.62 280 GLU A N 1
ATOM 2152 C CA . GLU A 1 280 ? 25.607 -3.935 -36.493 1.00 86.62 280 GLU A CA 1
ATOM 2153 C C . GLU A 1 280 ? 24.449 -4.246 -37.451 1.00 86.62 280 GLU A C 1
ATOM 2155 O O . GLU A 1 280 ? 24.368 -5.330 -38.025 1.00 86.62 280 GLU A O 1
ATOM 2160 N N . LEU A 1 281 ? 23.584 -3.264 -37.720 1.00 87.69 281 LEU A N 1
ATOM 2161 C CA . LEU A 1 281 ? 22.558 -3.367 -38.763 1.00 87.69 281 LEU A CA 1
ATOM 2162 C C . LEU A 1 281 ? 23.165 -3.426 -40.177 1.00 87.69 281 LEU A C 1
ATOM 2164 O O . LEU A 1 281 ? 22.587 -4.050 -41.071 1.00 87.69 281 LEU A O 1
ATOM 2168 N N . GLN A 1 282 ? 24.341 -2.825 -40.391 1.00 87.94 282 GLN A N 1
ATOM 2169 C CA . GLN A 1 282 ? 25.113 -3.009 -41.619 1.00 87.94 282 GLN A CA 1
ATOM 2170 C C . GLN A 1 282 ? 25.770 -4.394 -41.662 1.00 87.94 282 GLN A C 1
ATOM 2172 O O . GLN A 1 282 ? 25.680 -5.032 -42.709 1.00 87.94 282 GLN A O 1
ATOM 2177 N N . ASN A 1 283 ? 26.315 -4.901 -40.552 1.00 88.00 283 ASN A N 1
ATOM 2178 C CA . ASN A 1 283 ? 26.893 -6.249 -40.433 1.00 88.00 283 ASN A CA 1
ATOM 2179 C C . ASN A 1 283 ? 25.843 -7.330 -40.738 1.00 88.00 283 ASN A C 1
ATOM 2181 O O . ASN A 1 283 ? 26.031 -8.139 -41.648 1.00 88.00 283 ASN A O 1
ATOM 2185 N N . ALA A 1 284 ? 24.653 -7.225 -40.142 1.00 89.75 284 ALA A N 1
ATOM 2186 C CA . ALA A 1 284 ? 23.496 -8.053 -40.476 1.00 89.75 284 ALA A CA 1
ATOM 2187 C C . ALA A 1 284 ? 23.087 -7.929 -41.964 1.00 89.75 284 ALA A C 1
ATOM 2189 O O . ALA A 1 284 ? 22.751 -8.918 -42.617 1.00 89.75 284 ALA A O 1
ATOM 2190 N N . GLN A 1 285 ? 23.173 -6.739 -42.572 1.00 89.00 285 GLN A N 1
ATOM 2191 C CA . GLN A 1 285 ? 22.948 -6.580 -44.017 1.00 89.00 285 GLN A CA 1
ATOM 2192 C C . GLN A 1 285 ? 24.062 -7.247 -44.866 1.00 89.00 285 GLN A C 1
ATOM 2194 O O . GLN A 1 285 ? 23.771 -7.744 -45.960 1.00 89.00 285 GLN A O 1
ATOM 2199 N N . GLN A 1 286 ? 25.317 -7.294 -44.395 1.00 87.75 286 GLN A N 1
ATOM 2200 C CA . GLN A 1 286 ? 26.408 -8.042 -45.042 1.00 87.75 286 GLN A CA 1
ATOM 2201 C C . GLN A 1 286 ? 26.163 -9.557 -44.954 1.00 87.75 286 GLN A C 1
ATOM 2203 O O . GLN A 1 286 ? 26.233 -10.242 -45.977 1.00 87.75 286 GLN A O 1
ATOM 2208 N N . LEU A 1 287 ? 25.765 -10.057 -43.781 1.00 89.50 287 LEU A N 1
ATOM 2209 C CA . LEU A 1 287 ? 25.377 -11.450 -43.545 1.00 89.50 287 LEU A CA 1
ATOM 2210 C C . LEU A 1 287 ? 24.173 -11.859 -44.418 1.00 89.50 287 LEU A C 1
ATOM 2212 O O . LEU A 1 287 ? 24.200 -12.873 -45.110 1.00 89.50 287 LEU A O 1
ATOM 2216 N N . CYS A 1 288 ? 23.146 -11.012 -44.515 1.00 90.75 288 CYS A N 1
ATOM 2217 C CA . CYS A 1 288 ? 22.021 -11.207 -45.436 1.00 90.75 288 CYS A CA 1
ATOM 2218 C C . CYS A 1 288 ? 22.476 -11.282 -46.909 1.00 90.75 288 CYS A C 1
ATOM 2220 O O . CYS A 1 288 ? 22.007 -12.127 -47.678 1.00 90.75 288 CYS A O 1
ATOM 2222 N N . ARG A 1 289 ? 23.440 -10.442 -47.318 1.00 87.88 289 ARG A N 1
ATOM 2223 C CA . ARG A 1 289 ? 24.028 -10.497 -48.666 1.00 87.88 289 ARG A CA 1
ATOM 2224 C C . ARG A 1 289 ? 24.804 -11.799 -48.896 1.00 87.88 289 ARG A C 1
ATOM 2226 O O . ARG A 1 289 ? 24.666 -12.358 -49.983 1.00 87.88 289 ARG A O 1
ATOM 2233 N N . SER A 1 290 ? 25.594 -12.279 -47.933 1.00 88.50 290 SER A N 1
ATOM 2234 C CA . SER A 1 290 ? 26.360 -13.525 -48.084 1.00 88.50 290 SER A CA 1
ATOM 2235 C C . SER A 1 290 ? 25.440 -14.749 -48.156 1.00 88.50 290 SER A C 1
ATOM 2237 O O . SER A 1 290 ? 25.644 -15.602 -49.015 1.00 88.50 290 SER A O 1
ATOM 2239 N N . LEU A 1 291 ? 24.344 -14.791 -47.393 1.00 90.25 291 LEU A N 1
ATOM 2240 C CA . LEU A 1 291 ? 23.338 -15.863 -47.465 1.00 90.25 291 LEU A CA 1
ATOM 2241 C C . LEU A 1 291 ? 22.603 -15.924 -48.814 1.00 90.25 291 LEU A C 1
ATOM 2243 O O . LEU A 1 291 ? 22.302 -17.007 -49.318 1.00 90.25 291 LEU A O 1
ATOM 2247 N N . LEU A 1 292 ? 22.331 -14.769 -49.429 1.00 87.88 292 LEU A N 1
ATOM 2248 C CA . LEU A 1 292 ? 21.645 -14.676 -50.725 1.00 87.88 292 LEU A CA 1
ATOM 2249 C C . LEU A 1 292 ? 22.536 -15.019 -51.935 1.00 87.88 292 LEU A C 1
ATOM 2251 O O . LEU A 1 292 ? 22.012 -15.293 -53.019 1.00 87.88 292 LEU A O 1
ATOM 2255 N N . VAL A 1 293 ? 23.862 -14.943 -51.783 1.00 88.62 293 VAL A N 1
ATOM 2256 C CA . VAL A 1 293 ? 24.827 -14.921 -52.901 1.00 88.62 293 VAL A CA 1
ATOM 2257 C C . VAL A 1 293 ? 25.942 -15.970 -52.770 1.00 88.62 293 VAL A C 1
ATOM 2259 O O . VAL A 1 293 ? 26.512 -16.384 -53.778 1.00 88.62 293 VAL A O 1
ATOM 2262 N N . GLY A 1 294 ? 26.223 -16.443 -51.559 1.00 86.00 294 GLY A N 1
ATOM 2263 C CA . GLY A 1 294 ? 27.246 -17.439 -51.259 1.00 86.00 294 GLY A CA 1
ATOM 2264 C C . GLY A 1 294 ? 26.906 -18.854 -51.733 1.00 86.00 294 GLY A C 1
ATOM 2265 O O . GLY A 1 294 ? 25.739 -19.219 -51.940 1.00 86.00 294 GLY A O 1
ATOM 2266 N N . ARG A 1 295 ? 27.960 -19.659 -51.884 1.00 85.25 295 ARG A N 1
ATOM 2267 C CA . ARG A 1 295 ? 27.916 -21.082 -52.227 1.00 85.25 295 ARG A CA 1
ATOM 2268 C C . ARG A 1 295 ? 28.289 -21.924 -51.004 1.00 85.25 295 ARG A C 1
ATOM 2270 O O . ARG A 1 295 ? 29.462 -22.142 -50.727 1.00 85.25 295 ARG A O 1
ATOM 2277 N N . PHE A 1 296 ? 27.281 -22.443 -50.313 1.00 85.94 296 PHE A N 1
ATOM 2278 C CA . PHE A 1 296 ? 27.455 -23.354 -49.179 1.00 85.94 296 PHE A CA 1
ATOM 2279 C C . PHE A 1 296 ? 27.395 -24.815 -49.654 1.00 85.94 296 PHE A C 1
ATOM 2281 O O . PHE A 1 296 ? 26.578 -25.142 -50.516 1.00 85.94 296 PHE A O 1
ATOM 2288 N N . MET A 1 297 ? 28.260 -25.680 -49.112 1.00 79.25 297 MET A N 1
ATOM 2289 C CA . MET A 1 297 ? 28.210 -27.134 -49.350 1.00 79.25 297 MET A CA 1
ATOM 2290 C C . MET A 1 297 ? 27.067 -27.782 -48.560 1.00 79.25 297 MET A C 1
ATOM 2292 O O . MET A 1 297 ? 26.291 -28.562 -49.104 1.00 79.25 297 MET A O 1
ATOM 2296 N N . ASP A 1 298 ? 26.936 -27.403 -47.290 1.00 86.38 298 ASP A N 1
ATOM 2297 C CA . ASP A 1 298 ? 25.897 -27.884 -46.388 1.00 86.38 298 ASP A CA 1
ATOM 2298 C C . ASP A 1 298 ? 24.599 -27.076 -46.506 1.00 86.38 298 ASP A C 1
ATOM 2300 O O . ASP A 1 298 ? 24.601 -25.844 -46.420 1.00 86.38 298 ASP A O 1
ATOM 2304 N N . THR A 1 299 ? 23.458 -27.763 -46.576 1.00 86.31 299 THR A N 1
ATOM 2305 C CA .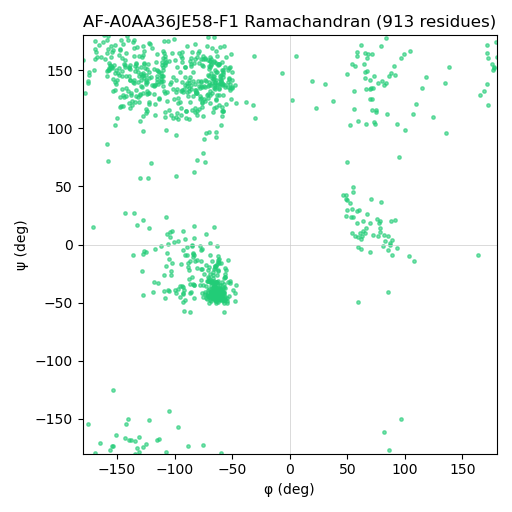 THR A 1 299 ? 22.136 -27.121 -46.474 1.00 86.31 299 THR A CA 1
ATOM 2306 C C . THR A 1 299 ? 21.847 -26.596 -45.065 1.00 86.31 299 THR A C 1
ATOM 2308 O O . THR A 1 299 ? 21.206 -25.553 -44.928 1.00 86.31 299 THR A O 1
ATOM 2311 N N . TRP A 1 300 ? 22.356 -27.258 -44.017 1.00 89.50 300 TRP A N 1
ATOM 2312 C CA . TRP A 1 300 ? 22.156 -26.829 -42.627 1.00 89.50 300 TRP A CA 1
ATOM 2313 C C . TRP A 1 300 ? 22.852 -25.495 -42.317 1.00 89.50 300 TRP A C 1
ATOM 2315 O O . TRP A 1 300 ? 22.292 -24.700 -41.566 1.00 89.50 300 TRP A O 1
ATOM 2325 N N . ARG A 1 301 ? 24.003 -25.188 -42.944 1.00 89.62 301 ARG A N 1
ATOM 2326 C CA . ARG A 1 301 ? 24.707 -23.897 -42.775 1.00 89.62 301 ARG A CA 1
ATOM 2327 C C . ARG A 1 301 ? 23.855 -22.716 -43.217 1.00 89.62 301 ARG A C 1
ATOM 2329 O O . ARG A 1 301 ? 23.847 -21.681 -42.560 1.00 89.62 301 ARG A O 1
ATOM 2336 N N . LEU A 1 302 ? 23.093 -22.880 -44.300 1.00 90.00 302 LEU A N 1
ATOM 2337 C CA . LEU A 1 302 ? 22.178 -21.842 -44.768 1.00 90.00 302 LEU A CA 1
ATOM 2338 C C . LEU A 1 302 ? 21.057 -21.592 -43.744 1.00 90.00 302 LEU A C 1
ATOM 2340 O O . LEU A 1 302 ? 20.708 -20.442 -43.497 1.00 90.00 302 LEU A O 1
ATOM 2344 N N . VAL A 1 303 ? 20.531 -22.644 -43.106 1.00 92.19 303 VAL A N 1
ATOM 2345 C CA . VAL A 1 303 ? 19.523 -22.520 -42.035 1.00 92.19 303 VAL A CA 1
ATOM 2346 C C . VAL A 1 303 ? 20.120 -21.863 -40.785 1.00 92.19 303 VAL A C 1
ATOM 2348 O O . VAL A 1 303 ? 19.518 -20.929 -40.259 1.00 92.19 303 VAL A O 1
ATOM 2351 N N . ALA A 1 304 ? 21.315 -22.284 -40.354 1.00 92.06 304 ALA A N 1
ATOM 2352 C CA . ALA A 1 304 ? 22.039 -21.682 -39.231 1.00 92.06 304 ALA A CA 1
ATOM 2353 C C . ALA A 1 304 ? 22.317 -20.189 -39.465 1.00 92.06 304 ALA A C 1
ATOM 2355 O O . ALA A 1 304 ? 22.091 -19.374 -38.577 1.00 92.06 304 ALA A O 1
ATOM 2356 N N . GLY A 1 305 ? 22.712 -19.811 -40.681 1.00 91.75 305 GLY A N 1
ATOM 2357 C CA . GLY A 1 305 ? 22.946 -18.419 -41.047 1.00 91.75 305 GLY A CA 1
ATOM 2358 C C . GLY A 1 305 ? 21.678 -17.558 -41.099 1.00 91.75 305 GLY A C 1
ATOM 2359 O O . GLY A 1 305 ? 21.696 -16.434 -40.602 1.00 91.75 305 GLY A O 1
ATOM 2360 N N . TRP A 1 306 ? 20.554 -18.063 -41.630 1.00 93.25 306 TRP A N 1
ATOM 2361 C CA . TRP A 1 306 ? 19.271 -17.336 -41.572 1.00 93.25 306 TRP A CA 1
ATOM 2362 C C . TRP A 1 306 ? 18.749 -17.186 -40.134 1.00 93.25 306 TRP A C 1
ATOM 2364 O O . TRP A 1 306 ? 18.202 -16.138 -39.792 1.00 93.25 306 TRP A O 1
ATOM 2374 N N . TRP A 1 307 ? 18.956 -18.196 -39.285 1.00 94.38 307 TRP A N 1
ATOM 2375 C CA . TRP A 1 307 ? 18.685 -18.124 -37.846 1.00 94.38 307 TRP A CA 1
ATOM 2376 C C . TRP A 1 307 ? 19.559 -17.065 -37.160 1.00 94.38 307 TRP A C 1
ATOM 2378 O O . TRP A 1 307 ? 19.044 -16.178 -36.482 1.00 94.38 307 TRP A O 1
ATOM 2388 N N . SER A 1 308 ? 20.865 -17.105 -37.422 1.00 94.00 308 SER A N 1
ATOM 2389 C CA . SER A 1 308 ? 21.854 -16.160 -36.908 1.00 94.00 308 SER A CA 1
ATOM 2390 C C . SER A 1 308 ? 21.527 -14.710 -37.285 1.00 94.00 308 SER A C 1
ATOM 2392 O O . SER A 1 308 ? 21.449 -13.846 -36.415 1.00 94.00 308 SER A O 1
ATOM 2394 N N . LEU A 1 309 ? 21.199 -14.459 -38.559 1.00 93.62 309 LEU A N 1
ATOM 2395 C CA . LEU A 1 309 ? 20.740 -13.157 -39.049 1.00 93.62 309 LEU A CA 1
ATOM 2396 C C . LEU A 1 309 ? 19.481 -12.663 -38.320 1.00 93.62 309 LEU A C 1
ATOM 2398 O O . LEU A 1 309 ? 19.378 -11.478 -37.996 1.00 93.62 309 LEU A O 1
ATOM 2402 N N . SER A 1 310 ? 18.518 -13.557 -38.074 1.00 92.06 310 SER A N 1
ATOM 2403 C CA . SER A 1 310 ? 17.285 -13.213 -37.362 1.00 92.06 310 SER A CA 1
ATOM 2404 C C . SER A 1 310 ? 17.560 -12.812 -35.913 1.00 92.06 310 SER A C 1
ATOM 2406 O O . SER A 1 310 ? 16.923 -11.884 -35.414 1.00 92.06 310 SER A O 1
ATOM 2408 N N . LEU A 1 311 ? 18.510 -13.477 -35.247 1.00 93.12 311 LEU A N 1
ATOM 2409 C CA . LEU A 1 311 ? 18.932 -13.126 -33.893 1.00 93.12 311 LEU A CA 1
ATOM 2410 C C . LEU A 1 311 ? 19.705 -11.802 -33.870 1.00 93.12 311 LEU A C 1
ATOM 2412 O O . LEU A 1 311 ? 19.302 -10.908 -33.136 1.00 93.12 311 LEU A O 1
ATOM 2416 N N . GLN A 1 312 ? 20.725 -11.620 -34.718 1.00 92.31 312 GLN A N 1
ATOM 2417 C CA . GLN A 1 312 ? 21.517 -10.381 -34.786 1.00 92.31 312 GLN A CA 1
ATOM 2418 C C . GLN A 1 312 ? 20.626 -9.147 -35.006 1.00 92.31 312 GLN A C 1
ATOM 2420 O O . GLN A 1 312 ? 20.736 -8.145 -34.297 1.00 92.31 312 GLN A O 1
ATOM 2425 N N . TYR A 1 313 ? 19.682 -9.240 -35.950 1.00 91.94 313 TYR A N 1
ATOM 2426 C CA . TYR A 1 313 ? 18.738 -8.161 -36.237 1.00 91.94 313 TYR A CA 1
ATOM 2427 C C . TYR A 1 313 ? 17.764 -7.906 -35.076 1.00 91.94 313 TYR A C 1
ATOM 2429 O O . TYR A 1 313 ? 17.531 -6.752 -34.713 1.00 91.94 313 TYR A O 1
ATOM 2437 N N . SER A 1 314 ? 17.224 -8.963 -34.455 1.00 91.44 314 SER A N 1
ATOM 2438 C CA . SER A 1 314 ? 16.319 -8.827 -33.307 1.00 91.44 314 SER A CA 1
ATOM 2439 C C . SER A 1 314 ? 17.024 -8.213 -32.096 1.00 91.44 314 SER A C 1
ATOM 2441 O O . SER A 1 314 ? 16.491 -7.283 -31.492 1.00 91.44 314 SER A O 1
ATOM 2443 N N . THR A 1 315 ? 18.231 -8.676 -31.759 1.00 91.69 315 THR A N 1
ATOM 2444 C CA . THR A 1 315 ? 19.008 -8.142 -30.634 1.00 91.69 315 THR A CA 1
ATOM 2445 C C . THR A 1 315 ? 19.373 -6.678 -30.872 1.00 91.69 315 THR A C 1
ATOM 2447 O O . THR A 1 315 ? 19.190 -5.865 -29.970 1.00 91.69 315 THR A O 1
ATOM 2450 N N . GLY A 1 316 ? 19.771 -6.293 -32.092 1.00 91.38 316 GLY A N 1
ATOM 2451 C CA . GLY A 1 316 ? 20.015 -4.889 -32.448 1.00 91.38 316 GLY A CA 1
ATOM 2452 C C . GLY A 1 316 ? 18.790 -3.982 -32.246 1.00 91.38 316 GLY A C 1
ATOM 2453 O O . GLY A 1 316 ? 18.913 -2.884 -31.699 1.00 91.38 316 GLY A O 1
ATOM 2454 N N . LEU A 1 317 ? 17.587 -4.445 -32.605 1.00 91.38 317 LEU A N 1
ATOM 2455 C CA . LEU A 1 317 ? 16.343 -3.715 -32.320 1.00 91.38 317 LEU A CA 1
ATOM 2456 C C . LEU A 1 317 ? 16.048 -3.624 -30.811 1.00 91.38 317 LEU A C 1
ATOM 2458 O O . LEU A 1 317 ? 15.633 -2.564 -30.337 1.00 91.38 317 LEU A O 1
ATOM 2462 N N . CYS A 1 318 ? 16.295 -4.692 -30.045 1.00 91.56 318 CYS A N 1
ATOM 2463 C CA . CYS A 1 318 ? 16.145 -4.689 -28.586 1.00 91.56 318 CYS A CA 1
ATOM 2464 C C . CYS A 1 318 ? 17.122 -3.719 -27.903 1.00 91.56 318 CYS A C 1
ATOM 2466 O O . CYS A 1 318 ? 16.690 -2.943 -27.048 1.00 91.56 318 CYS A O 1
ATOM 2468 N N . VAL A 1 319 ? 18.399 -3.699 -28.313 1.00 91.69 319 VAL A N 1
ATOM 2469 C CA . VAL A 1 319 ? 19.396 -2.723 -27.838 1.00 91.69 319 VAL A CA 1
ATOM 2470 C C . VAL A 1 319 ? 18.881 -1.304 -28.063 1.00 91.69 319 VAL A C 1
ATOM 2472 O O . VAL A 1 319 ? 18.850 -0.524 -27.116 1.00 91.69 319 VAL A O 1
ATOM 2475 N N . LEU A 1 320 ? 18.415 -0.982 -29.276 1.00 90.94 320 LEU A N 1
ATOM 2476 C CA . LEU A 1 320 ? 17.919 0.354 -29.622 1.00 90.94 320 LEU A CA 1
ATOM 2477 C C . LEU A 1 320 ? 16.700 0.789 -28.794 1.00 90.94 320 LEU A C 1
ATOM 2479 O O . LEU A 1 320 ? 16.621 1.948 -28.377 1.00 90.94 320 LEU A O 1
ATOM 2483 N N . PHE A 1 321 ? 15.756 -0.118 -28.535 1.00 92.50 321 PHE A N 1
ATOM 2484 C CA . PHE A 1 321 ? 14.571 0.178 -27.727 1.00 92.50 321 PHE A CA 1
ATOM 2485 C C . PHE A 1 321 ? 14.911 0.402 -26.241 1.00 92.50 321 PHE A C 1
ATOM 2487 O O . PHE A 1 321 ? 14.432 1.356 -25.613 1.00 92.50 321 PHE A O 1
ATOM 2494 N N . VAL A 1 322 ? 15.771 -0.451 -25.677 1.00 92.12 322 VAL A N 1
ATOM 2495 C CA . VAL A 1 322 ? 16.207 -0.350 -24.278 1.00 92.12 322 VAL A CA 1
ATOM 2496 C C . VAL A 1 322 ? 17.103 0.876 -24.080 1.00 92.12 322 VAL A C 1
ATOM 2498 O O . VAL A 1 322 ? 16.870 1.644 -23.147 1.00 92.12 322 VAL A O 1
ATOM 2501 N N . SER A 1 323 ? 18.047 1.148 -24.990 1.00 91.12 323 SER A N 1
ATOM 2502 C CA . SER A 1 323 ? 18.905 2.338 -24.929 1.00 91.12 323 SER A CA 1
ATOM 2503 C C . SER A 1 323 ? 18.098 3.632 -25.014 1.00 91.12 323 SER A C 1
ATOM 2505 O O . SER A 1 323 ? 18.316 4.540 -24.214 1.00 91.12 323 SER A O 1
ATOM 2507 N N . LEU A 1 324 ? 17.121 3.705 -25.930 1.00 92.62 324 LEU A N 1
ATOM 2508 C CA . LEU A 1 324 ? 16.196 4.837 -26.029 1.00 92.62 324 LEU A CA 1
ATOM 2509 C C . LEU A 1 324 ? 15.472 5.068 -24.697 1.00 92.62 324 LEU A C 1
ATOM 2511 O O . LEU A 1 324 ? 15.417 6.197 -24.215 1.00 92.62 324 LEU A O 1
ATOM 2515 N N . SER A 1 325 ? 14.957 4.003 -24.081 1.00 92.56 325 SER A N 1
ATOM 2516 C CA . SER A 1 325 ? 14.224 4.087 -22.815 1.00 92.56 325 SER A CA 1
ATOM 2517 C C . SER A 1 325 ? 15.100 4.563 -21.656 1.00 92.56 325 SER A C 1
ATOM 2519 O O . SER A 1 325 ? 14.727 5.492 -20.939 1.00 92.56 325 SER A O 1
ATOM 2521 N N . ILE A 1 326 ? 16.285 3.972 -21.507 1.00 91.94 326 ILE A N 1
ATOM 2522 C CA . ILE A 1 326 ? 17.233 4.262 -20.426 1.00 91.94 326 ILE A CA 1
ATOM 2523 C C . ILE A 1 326 ? 17.799 5.690 -20.538 1.00 91.94 326 ILE A C 1
ATOM 2525 O O . ILE A 1 326 ? 17.954 6.369 -19.516 1.00 91.94 326 ILE A O 1
ATOM 2529 N N . VAL A 1 327 ? 18.050 6.176 -21.761 1.00 93.44 327 VAL A N 1
ATOM 2530 C CA . VAL A 1 327 ? 18.472 7.562 -22.040 1.00 93.44 327 VAL A CA 1
ATOM 2531 C C . VAL A 1 327 ? 17.327 8.555 -21.821 1.00 93.44 327 VAL A C 1
ATOM 2533 O O . VAL A 1 327 ? 17.535 9.587 -21.182 1.00 93.44 327 VAL A O 1
ATOM 2536 N N . LEU A 1 328 ? 16.104 8.258 -22.279 1.00 93.38 328 LEU A N 1
ATOM 2537 C CA . LEU A 1 328 ? 14.941 9.112 -22.003 1.00 93.38 328 LEU A CA 1
ATOM 2538 C C . LEU A 1 328 ? 14.644 9.209 -20.499 1.00 93.38 328 LEU A C 1
ATOM 2540 O O . LEU A 1 328 ? 14.227 10.272 -20.048 1.00 93.38 328 LEU A O 1
ATOM 2544 N N . GLY A 1 329 ? 14.924 8.165 -19.715 1.00 91.25 329 GLY A N 1
ATOM 2545 C CA . GLY A 1 329 ? 14.793 8.182 -18.254 1.00 91.25 329 GLY A CA 1
ATOM 2546 C C . GLY A 1 329 ? 15.904 8.914 -17.487 1.00 91.25 329 GLY A C 1
ATOM 2547 O O . GLY A 1 329 ? 15.815 9.033 -16.269 1.00 91.25 329 GLY A O 1
ATOM 2548 N N . ALA A 1 330 ? 16.960 9.403 -18.148 1.00 92.00 330 ALA A N 1
ATOM 2549 C CA . ALA A 1 330 ? 18.104 10.007 -17.464 1.00 92.00 330 ALA A CA 1
ATOM 2550 C C . ALA A 1 330 ? 17.802 11.385 -16.831 1.00 92.00 330 ALA A C 1
ATOM 2552 O O . ALA A 1 330 ? 17.205 12.264 -17.461 1.00 92.00 330 ALA A O 1
ATOM 2553 N N . THR A 1 331 ? 18.282 11.572 -15.599 1.00 91.31 331 THR A N 1
ATOM 2554 C CA . THR A 1 331 ? 18.176 12.784 -14.761 1.00 91.31 331 THR A CA 1
ATOM 2555 C C . THR A 1 331 ? 19.371 13.729 -14.857 1.00 91.31 331 THR A C 1
ATOM 2557 O O . THR A 1 331 ? 19.252 14.893 -14.488 1.00 91.31 331 THR A O 1
ATOM 2560 N N . SER A 1 332 ? 20.517 13.272 -15.367 1.00 92.75 332 SER A N 1
ATOM 2561 C CA . SER A 1 332 ? 21.742 14.073 -15.450 1.00 92.75 332 SER A CA 1
ATOM 2562 C C . SER A 1 332 ? 22.491 13.852 -16.764 1.00 92.75 332 SER A C 1
ATOM 2564 O O . SER A 1 332 ? 22.429 12.780 -17.369 1.00 92.75 332 SER A O 1
ATOM 2566 N N . CYS A 1 333 ? 23.239 14.867 -17.209 1.00 93.19 333 CYS A N 1
ATOM 2567 C CA . CYS A 1 333 ? 24.029 14.795 -18.444 1.00 93.19 333 CYS A CA 1
ATOM 2568 C C . CYS A 1 333 ? 25.132 13.723 -18.370 1.00 93.19 333 CYS A C 1
ATOM 2570 O O . CYS A 1 333 ? 25.432 13.080 -19.375 1.00 93.19 333 CYS A O 1
ATOM 2572 N N . VAL A 1 334 ? 25.699 13.502 -17.177 1.00 91.81 334 VAL A N 1
ATOM 2573 C CA . VAL A 1 334 ? 26.661 12.419 -16.909 1.00 91.81 334 VAL A CA 1
ATOM 2574 C C . VAL A 1 334 ? 25.964 11.059 -16.979 1.00 91.81 334 VAL A C 1
ATOM 2576 O O . VAL A 1 334 ? 26.480 10.148 -17.620 1.00 91.81 334 VAL A O 1
ATOM 2579 N N . GLY A 1 335 ? 24.755 10.942 -16.418 1.00 88.62 335 GLY A N 1
ATOM 2580 C CA . GLY A 1 335 ? 23.919 9.749 -16.546 1.00 88.62 335 GLY A CA 1
ATOM 2581 C C . GLY A 1 335 ? 23.645 9.391 -18.008 1.00 88.62 335 GLY A C 1
ATOM 2582 O O . GLY A 1 335 ? 23.834 8.240 -18.388 1.00 88.62 335 GLY A O 1
ATOM 2583 N N . CYS A 1 336 ? 23.292 10.367 -18.855 1.00 90.56 336 CYS A N 1
ATOM 2584 C CA . CYS A 1 336 ? 23.165 10.152 -20.302 1.00 90.56 336 CYS A CA 1
ATOM 2585 C C . CYS A 1 336 ? 24.445 9.549 -20.908 1.00 90.56 336 CYS A C 1
ATOM 2587 O O . CYS A 1 336 ? 24.368 8.549 -21.616 1.00 90.56 336 CYS A O 1
ATOM 2589 N N . PHE A 1 337 ? 25.617 10.118 -20.604 1.00 90.62 337 PHE A N 1
ATOM 2590 C CA . PHE A 1 337 ? 26.901 9.658 -21.143 1.00 90.62 337 PHE A CA 1
ATOM 2591 C C . PHE A 1 337 ? 27.260 8.229 -20.703 1.00 90.62 337 PHE A C 1
ATOM 2593 O O . PHE A 1 337 ? 27.579 7.391 -21.546 1.00 90.62 337 PHE A O 1
ATOM 2600 N N . LEU A 1 338 ? 27.149 7.922 -19.405 1.00 89.44 338 LEU A N 1
ATOM 2601 C CA . LEU A 1 338 ? 27.415 6.578 -18.877 1.00 89.44 338 LEU A CA 1
ATOM 2602 C C . LEU A 1 338 ? 26.473 5.536 -19.497 1.00 89.44 338 LEU A C 1
ATOM 2604 O O . LEU A 1 338 ? 26.912 4.450 -19.862 1.00 89.44 338 LEU A O 1
ATOM 2608 N N . LYS A 1 339 ? 25.204 5.902 -19.712 1.00 88.62 339 LYS A N 1
ATOM 2609 C CA . LYS A 1 339 ? 24.200 5.046 -20.357 1.00 88.62 339 LYS A CA 1
ATOM 2610 C C . LYS A 1 339 ? 24.520 4.755 -21.832 1.00 88.62 339 LYS A C 1
ATOM 2612 O O . LYS A 1 339 ? 24.314 3.624 -22.264 1.00 88.62 339 LYS A O 1
ATOM 2617 N N . ILE A 1 340 ? 25.088 5.704 -22.590 1.00 89.62 340 ILE A N 1
ATOM 2618 C CA . ILE A 1 340 ? 25.632 5.427 -23.941 1.00 89.62 340 ILE A CA 1
ATOM 2619 C C . ILE A 1 340 ? 26.790 4.423 -23.856 1.00 89.62 340 ILE A C 1
ATOM 2621 O O . ILE A 1 340 ? 26.849 3.476 -24.638 1.00 89.62 340 ILE A O 1
ATOM 2625 N N . PHE A 1 341 ? 27.713 4.617 -22.910 1.00 89.81 341 PHE A N 1
ATOM 2626 C CA . PHE A 1 341 ? 28.898 3.768 -22.779 1.00 89.81 341 PHE A CA 1
ATOM 2627 C C . PHE A 1 341 ? 28.532 2.315 -22.432 1.00 89.81 341 PHE A C 1
ATOM 2629 O O . PHE A 1 341 ? 29.075 1.386 -23.029 1.00 89.81 341 PHE A O 1
ATOM 2636 N N . SER A 1 342 ? 27.535 2.105 -21.564 1.00 87.00 342 SER A N 1
ATOM 2637 C CA . SER A 1 342 ? 26.958 0.779 -21.298 1.00 87.00 342 SER A CA 1
ATOM 2638 C C . SER A 1 342 ? 26.399 0.117 -22.564 1.00 87.00 342 SER A C 1
ATOM 2640 O O . SER A 1 342 ? 26.616 -1.072 -22.783 1.00 87.00 342 SER A O 1
ATOM 2642 N N . VAL A 1 343 ? 25.719 0.881 -23.426 1.00 86.69 343 VAL A N 1
ATOM 2643 C CA . VAL A 1 343 ? 25.188 0.381 -24.707 1.00 86.69 343 VAL A CA 1
ATOM 2644 C C . VAL A 1 343 ? 26.318 -0.016 -25.657 1.00 86.69 343 VAL A C 1
ATOM 2646 O O . VAL A 1 343 ? 26.222 -1.056 -26.300 1.00 86.69 343 VAL A O 1
ATOM 2649 N N . PHE A 1 344 ? 27.409 0.752 -25.715 1.00 90.25 344 PHE A N 1
ATOM 2650 C CA . PHE A 1 344 ? 28.568 0.417 -26.551 1.00 90.25 344 PHE A CA 1
ATOM 2651 C C . PHE A 1 344 ? 29.198 -0.919 -26.124 1.00 90.25 344 PHE A C 1
ATOM 2653 O O . PHE A 1 344 ? 29.440 -1.769 -26.975 1.00 90.25 344 PHE A O 1
ATOM 2660 N N . ILE A 1 345 ? 29.372 -1.149 -24.816 1.00 89.25 345 ILE A N 1
ATOM 2661 C CA . ILE A 1 345 ? 29.903 -2.417 -24.280 1.00 89.25 345 ILE A CA 1
ATOM 2662 C C . ILE A 1 345 ? 29.032 -3.614 -24.693 1.00 89.25 345 ILE A C 1
ATOM 2664 O O . ILE A 1 345 ? 29.567 -4.635 -25.112 1.00 89.25 345 ILE A O 1
ATOM 2668 N N . ILE A 1 346 ? 27.702 -3.495 -24.610 1.00 88.69 346 ILE A N 1
ATOM 2669 C CA . ILE A 1 346 ? 26.764 -4.573 -24.986 1.00 88.69 346 ILE A CA 1
ATOM 2670 C C . ILE A 1 346 ? 26.831 -4.876 -26.489 1.00 88.69 346 ILE A C 1
ATOM 2672 O O . ILE A 1 346 ? 26.772 -6.039 -26.891 1.00 88.69 346 ILE A O 1
ATOM 2676 N N . VAL A 1 347 ? 26.964 -3.830 -27.309 1.00 88.19 347 VAL A N 1
ATOM 2677 C CA . VAL A 1 347 ? 27.042 -3.938 -28.771 1.00 88.19 347 VAL A CA 1
ATOM 2678 C C . VAL A 1 347 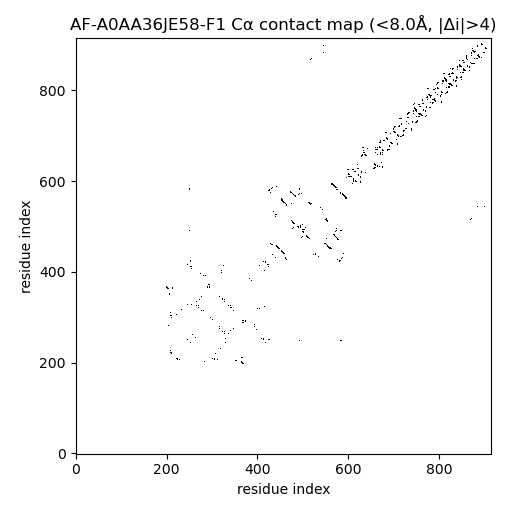? 28.371 -4.536 -29.242 1.00 88.19 347 VAL A C 1
ATOM 2680 O O . VAL A 1 347 ? 28.377 -5.210 -30.258 1.00 88.19 347 VAL A O 1
ATOM 2683 N N . ASP A 1 348 ? 29.481 -4.321 -28.531 1.00 89.62 348 ASP A N 1
ATOM 2684 C CA . ASP A 1 348 ? 30.802 -4.855 -28.910 1.00 89.62 348 ASP A CA 1
ATOM 2685 C C . ASP A 1 348 ? 31.192 -6.164 -28.186 1.00 89.62 348 ASP A C 1
ATOM 2687 O O . ASP A 1 348 ? 32.296 -6.683 -28.376 1.00 89.62 348 ASP A O 1
ATOM 2691 N N . MET A 1 349 ? 30.302 -6.722 -27.360 1.00 88.38 349 MET A N 1
ATOM 2692 C CA . MET A 1 349 ? 30.567 -7.919 -26.547 1.00 88.38 349 MET A CA 1
ATOM 2693 C C . MET A 1 349 ? 30.792 -9.191 -27.388 1.00 88.38 349 MET A C 1
ATOM 2695 O O . MET A 1 349 ? 31.630 -10.029 -27.052 1.00 88.38 349 MET A O 1
ATOM 2699 N N . ASP A 1 350 ? 30.063 -9.334 -28.492 1.00 88.19 350 ASP A N 1
ATOM 2700 C CA . ASP A 1 350 ? 30.154 -10.445 -29.447 1.00 88.19 350 ASP A CA 1
ATOM 2701 C C . ASP A 1 350 ? 31.383 -10.325 -30.364 1.00 88.19 350 ASP A C 1
ATOM 2703 O O . ASP A 1 350 ? 32.106 -11.306 -30.560 1.00 88.19 350 ASP A O 1
ATOM 2707 N N . ASN A 1 351 ? 31.674 -9.110 -30.832 1.00 90.44 351 ASN A N 1
ATOM 2708 C CA . ASN A 1 351 ? 32.900 -8.733 -31.536 1.00 90.44 351 ASN A CA 1
ATOM 2709 C C . ASN A 1 351 ? 34.152 -9.044 -30.694 1.00 90.44 351 ASN A C 1
ATOM 2711 O O . ASN A 1 351 ? 35.153 -9.549 -31.211 1.00 90.44 351 ASN A O 1
ATOM 2715 N N . LEU A 1 352 ? 34.110 -8.780 -29.383 1.00 88.88 352 LEU A N 1
ATOM 2716 C CA . LEU A 1 352 ? 35.188 -9.131 -28.453 1.00 88.88 352 LEU A CA 1
ATOM 2717 C C . LEU A 1 352 ? 35.330 -10.654 -28.296 1.00 88.88 352 LEU A C 1
ATOM 2719 O O . LEU A 1 352 ? 36.441 -11.183 -28.377 1.00 88.88 352 LEU A O 1
ATOM 2723 N N . ALA A 1 353 ? 34.215 -11.362 -28.108 1.00 88.69 353 ALA A N 1
ATOM 2724 C CA . ALA A 1 353 ? 34.209 -12.806 -27.900 1.00 88.69 353 ALA A CA 1
ATOM 2725 C C . ALA A 1 353 ? 34.698 -13.596 -29.132 1.00 88.69 353 ALA A C 1
ATOM 2727 O O . ALA A 1 353 ? 35.444 -14.564 -28.973 1.00 88.69 353 ALA A O 1
ATOM 2728 N N . VAL A 1 354 ? 34.373 -13.174 -30.362 1.00 88.81 354 VAL A N 1
ATOM 2729 C CA . VAL A 1 354 ? 34.926 -13.825 -31.566 1.00 88.81 354 VAL A CA 1
ATOM 2730 C C . VAL A 1 354 ? 36.405 -13.548 -31.758 1.00 88.81 354 VAL A C 1
ATOM 2732 O O . VAL A 1 354 ? 37.125 -14.477 -32.105 1.00 88.81 354 VAL A O 1
ATOM 2735 N N . ARG A 1 355 ? 36.903 -12.339 -31.478 1.00 88.38 355 ARG A N 1
ATOM 2736 C CA . ARG A 1 355 ? 38.351 -12.062 -31.562 1.00 88.38 355 ARG A CA 1
ATOM 2737 C C . ARG A 1 355 ? 39.168 -12.964 -30.629 1.00 88.38 355 ARG A C 1
ATOM 2739 O O . ARG A 1 355 ? 40.278 -13.352 -30.982 1.00 88.38 355 ARG A O 1
ATOM 2746 N N . PHE A 1 356 ? 38.603 -13.350 -29.484 1.00 87.62 356 PHE A N 1
ATOM 2747 C CA . PHE A 1 356 ? 39.197 -14.347 -28.590 1.00 87.62 356 PHE A CA 1
ATOM 2748 C C . PHE A 1 356 ? 39.159 -15.774 -29.176 1.00 87.62 356 PHE A C 1
ATOM 2750 O O . PHE A 1 356 ? 40.171 -16.470 -29.148 1.00 87.62 356 PHE A O 1
ATOM 2757 N N . LEU A 1 357 ? 38.029 -16.207 -29.751 1.00 86.38 357 LEU A N 1
ATOM 2758 C CA . LEU A 1 357 ? 37.894 -17.529 -30.391 1.00 86.38 357 LEU A CA 1
ATOM 2759 C C . LEU A 1 357 ? 38.777 -17.686 -31.642 1.00 86.38 357 LEU A C 1
ATOM 2761 O O . LEU A 1 357 ? 39.393 -18.731 -31.842 1.00 86.38 357 LEU A O 1
ATOM 2765 N N . ASP A 1 358 ? 38.855 -16.647 -32.469 1.00 85.69 358 ASP A N 1
ATOM 2766 C CA . ASP A 1 358 ? 39.653 -16.593 -33.695 1.00 85.69 358 ASP A CA 1
ATOM 2767 C C . ASP A 1 358 ? 41.156 -16.699 -33.388 1.00 85.69 358 ASP A C 1
ATOM 2769 O O . ASP A 1 358 ? 41.856 -17.515 -33.984 1.00 85.69 358 ASP A O 1
ATOM 2773 N N . GLY A 1 359 ? 41.626 -15.998 -32.348 1.00 85.62 359 GLY A N 1
ATOM 2774 C CA . GLY A 1 359 ? 42.997 -16.123 -31.836 1.00 85.62 359 GLY A CA 1
ATOM 2775 C C . GLY A 1 359 ? 43.370 -17.512 -31.292 1.00 85.62 359 GLY A C 1
ATOM 2776 O O . GLY A 1 359 ? 44.554 -17.775 -31.088 1.00 85.62 359 GLY A O 1
ATOM 2777 N N . MET A 1 360 ? 42.396 -18.405 -31.073 1.00 85.19 360 MET A N 1
ATOM 2778 C CA . MET A 1 360 ? 42.626 -19.805 -30.684 1.00 85.19 360 MET A CA 1
ATOM 2779 C C . MET A 1 360 ? 42.445 -20.809 -31.833 1.00 85.19 360 MET A C 1
ATOM 2781 O O . MET A 1 360 ? 43.014 -21.897 -31.766 1.00 85.19 360 MET A O 1
ATOM 2785 N N . MET A 1 361 ? 41.639 -20.491 -32.855 1.00 82.50 361 MET A N 1
ATOM 2786 C CA . MET A 1 361 ? 41.203 -21.463 -33.875 1.00 82.50 361 MET A CA 1
ATOM 2787 C C . MET A 1 361 ? 41.497 -21.077 -35.334 1.00 82.50 361 MET A C 1
ATOM 2789 O O . MET A 1 361 ? 41.287 -21.921 -36.202 1.00 82.50 361 MET A O 1
ATOM 2793 N N . PHE A 1 362 ? 41.990 -19.862 -35.612 1.00 84.19 362 PHE A N 1
ATOM 2794 C CA . PHE A 1 362 ? 42.311 -19.352 -36.957 1.00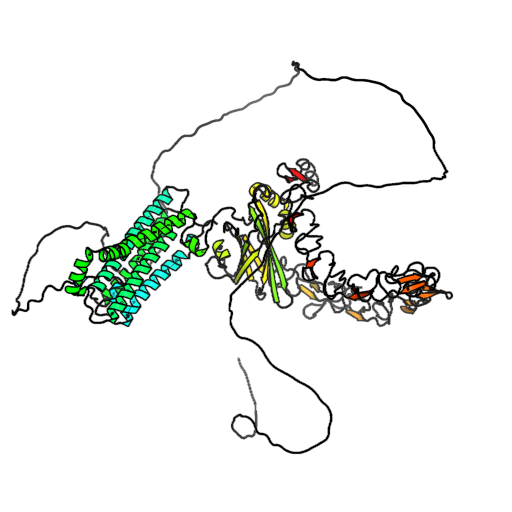 84.19 362 PHE A CA 1
ATOM 2795 C C . PHE A 1 362 ? 41.159 -19.557 -37.961 1.00 84.19 362 PHE A C 1
ATOM 2797 O O . PHE A 1 362 ? 41.206 -20.414 -38.849 1.00 84.19 362 PHE A O 1
ATOM 2804 N N . LEU A 1 363 ? 40.084 -18.789 -37.779 1.00 85.25 363 LEU A N 1
ATOM 2805 C CA . LEU A 1 363 ? 38.814 -18.990 -38.475 1.00 85.25 363 LEU A CA 1
ATOM 2806 C C . LEU A 1 363 ? 38.785 -18.277 -39.833 1.00 85.25 363 LEU A C 1
ATOM 2808 O O . LEU A 1 363 ? 39.310 -17.177 -39.993 1.00 85.25 363 LEU A O 1
ATOM 2812 N N . ASP A 1 364 ? 38.131 -18.898 -40.818 1.00 85.44 364 ASP A N 1
ATOM 2813 C CA . ASP A 1 364 ? 37.990 -18.325 -42.160 1.00 85.44 364 ASP A CA 1
ATOM 2814 C C . ASP A 1 364 ? 36.620 -17.652 -42.317 1.00 85.44 364 ASP A C 1
ATOM 2816 O O . ASP A 1 364 ? 35.578 -18.307 -42.375 1.00 85.44 364 ASP A O 1
ATOM 2820 N N . PHE A 1 365 ? 36.628 -16.322 -42.386 1.00 86.31 365 PHE A N 1
ATOM 2821 C CA . PHE A 1 365 ? 35.431 -15.497 -42.544 1.00 86.31 365 PHE A CA 1
ATOM 2822 C C . PHE A 1 365 ? 35.108 -15.172 -44.018 1.00 86.31 365 PHE A C 1
ATOM 2824 O O . PHE A 1 365 ? 34.242 -14.336 -44.282 1.00 86.31 365 PHE A O 1
ATOM 2831 N N . HIS A 1 366 ? 35.757 -15.818 -44.996 1.00 88.50 366 HIS A N 1
ATOM 2832 C CA . HIS A 1 366 ? 35.493 -15.603 -46.421 1.00 88.50 366 HIS A CA 1
ATOM 2833 C C . HIS A 1 366 ? 34.415 -16.548 -46.982 1.00 88.50 366 HIS A C 1
ATOM 2835 O O . HIS A 1 366 ? 34.598 -17.755 -47.133 1.00 88.50 366 HIS A O 1
ATOM 2841 N N . VAL A 1 367 ? 33.279 -15.984 -47.402 1.00 86.50 367 VAL A N 1
ATOM 2842 C CA . VAL A 1 367 ? 32.219 -16.718 -48.110 1.00 86.50 367 VAL A CA 1
ATOM 2843 C C . VAL A 1 367 ? 32.447 -16.661 -49.621 1.00 86.50 367 VAL A C 1
ATOM 2845 O O . VAL A 1 367 ? 32.319 -15.605 -50.247 1.00 86.50 367 VAL A O 1
ATOM 2848 N N . VAL A 1 368 ? 32.719 -17.820 -50.226 1.00 87.81 368 VAL A N 1
ATOM 2849 C CA . VAL A 1 368 ? 32.832 -18.000 -51.684 1.00 87.81 368 VAL A CA 1
ATOM 2850 C C . VAL A 1 368 ? 31.500 -17.696 -52.380 1.00 87.81 368 VAL A C 1
ATOM 2852 O O . VAL A 1 368 ? 30.454 -18.247 -52.023 1.00 87.81 368 VAL A O 1
ATOM 2855 N N . VAL A 1 369 ? 31.528 -16.841 -53.405 1.00 87.56 369 VAL A N 1
ATOM 2856 C CA . VAL A 1 369 ? 30.332 -16.400 -54.138 1.00 87.56 369 VAL A CA 1
ATOM 2857 C C . VAL A 1 369 ? 29.974 -17.333 -55.299 1.00 87.56 369 VAL A C 1
ATOM 2859 O O . VAL A 1 369 ? 30.821 -17.753 -56.082 1.00 87.56 369 VAL A O 1
ATOM 2862 N N . ASP A 1 370 ? 28.676 -17.592 -55.466 1.00 85.44 370 ASP A N 1
ATOM 2863 C CA . ASP A 1 370 ? 28.104 -18.116 -56.708 1.00 85.44 370 ASP A CA 1
ATOM 2864 C C . ASP A 1 370 ? 27.927 -16.946 -57.711 1.00 85.44 370 ASP A C 1
ATOM 2866 O O . ASP A 1 370 ? 27.130 -16.028 -57.459 1.00 85.44 370 ASP A O 1
ATOM 2870 N N . PRO A 1 371 ? 28.649 -16.934 -58.852 1.00 82.56 371 PRO A N 1
ATOM 2871 C CA . PRO A 1 371 ? 28.629 -15.808 -59.785 1.00 82.56 371 PRO A CA 1
ATOM 2872 C C . PRO A 1 371 ? 27.264 -15.617 -60.463 1.00 82.56 371 PRO A C 1
ATOM 2874 O O . PRO A 1 371 ? 26.907 -14.487 -60.812 1.00 82.56 371 PRO A O 1
ATOM 2877 N N . GLU A 1 372 ? 26.448 -16.666 -60.608 1.00 83.75 372 GLU A N 1
ATOM 2878 C CA . GLU A 1 372 ? 25.089 -16.514 -61.125 1.00 83.75 372 GLU A CA 1
ATOM 2879 C C . GLU A 1 372 ? 24.160 -15.872 -60.098 1.00 83.75 372 GLU A C 1
ATOM 2881 O O . GLU A 1 372 ? 23.352 -15.009 -60.458 1.00 83.75 372 GLU A O 1
ATOM 2886 N N . ARG A 1 373 ? 24.247 -16.275 -58.821 1.00 82.75 373 ARG A N 1
ATOM 2887 C CA . ARG A 1 373 ? 23.477 -15.636 -57.738 1.00 82.75 373 ARG A CA 1
ATOM 2888 C C . ARG A 1 373 ? 23.868 -14.177 -57.603 1.00 82.75 373 ARG A C 1
ATOM 2890 O O . ARG A 1 373 ? 22.987 -13.324 -57.511 1.00 82.75 373 ARG A O 1
ATOM 2897 N N . LEU A 1 374 ? 25.160 -13.875 -57.681 1.00 82.62 374 LEU A N 1
ATOM 2898 C CA . LEU A 1 374 ? 25.686 -12.516 -57.685 1.00 82.62 374 LEU A CA 1
ATOM 2899 C C . LEU A 1 374 ? 25.145 -11.692 -58.856 1.00 82.62 374 LEU A C 1
ATOM 2901 O O . LEU A 1 374 ? 24.674 -10.578 -58.636 1.00 82.62 374 LEU A O 1
ATOM 2905 N N . GLN A 1 375 ? 25.143 -12.217 -60.087 1.00 82.50 375 GLN A N 1
ATOM 2906 C CA . GLN A 1 375 ? 24.527 -11.522 -61.222 1.00 82.50 375 GLN A CA 1
ATOM 2907 C C . GLN A 1 375 ? 23.017 -11.327 -61.024 1.00 82.50 375 GLN A C 1
ATOM 2909 O O . GLN A 1 375 ? 22.505 -10.229 -61.253 1.00 82.50 375 GLN A O 1
ATOM 2914 N N . ARG A 1 376 ? 22.294 -12.353 -60.557 1.00 81.12 376 ARG A N 1
ATOM 2915 C CA . ARG A 1 376 ? 20.857 -12.270 -60.239 1.00 81.12 376 ARG A CA 1
ATOM 2916 C C . ARG A 1 376 ? 20.578 -11.225 -59.149 1.00 81.12 376 ARG A C 1
ATOM 2918 O O . ARG A 1 376 ? 19.604 -10.481 -59.262 1.00 81.12 376 ARG A O 1
ATOM 2925 N N . TYR A 1 377 ? 21.443 -11.114 -58.142 1.00 77.81 377 TYR A N 1
ATOM 2926 C CA . TYR A 1 377 ? 21.383 -10.104 -57.084 1.00 77.81 377 TYR A CA 1
ATOM 2927 C C . TYR A 1 377 ? 21.705 -8.701 -57.616 1.00 77.81 377 TYR A C 1
ATOM 2929 O O . TYR A 1 377 ? 20.915 -7.783 -57.403 1.00 77.81 377 TYR A O 1
ATOM 2937 N N . ARG A 1 378 ? 22.788 -8.532 -58.392 1.00 78.62 378 ARG A N 1
ATOM 2938 C CA . ARG A 1 378 ? 23.159 -7.262 -59.048 1.00 78.62 378 ARG A CA 1
ATOM 2939 C C . ARG A 1 378 ? 22.024 -6.747 -59.953 1.00 78.62 378 ARG A C 1
ATOM 2941 O O . ARG A 1 378 ? 21.689 -5.572 -59.852 1.00 78.62 378 ARG A O 1
ATOM 2948 N N . ARG A 1 379 ? 21.349 -7.612 -60.732 1.00 74.88 379 ARG A N 1
ATOM 2949 C CA . ARG A 1 379 ? 20.138 -7.250 -61.510 1.00 74.88 379 ARG A CA 1
ATOM 2950 C C . ARG A 1 379 ? 18.959 -6.851 -60.608 1.00 74.88 379 ARG A C 1
ATOM 2952 O O . ARG A 1 379 ? 18.333 -5.821 -60.837 1.00 74.88 379 ARG A O 1
ATOM 2959 N N . LYS A 1 380 ? 18.665 -7.621 -59.550 1.00 68.38 380 LYS A N 1
ATOM 2960 C CA . LYS A 1 380 ? 17.578 -7.305 -58.598 1.00 68.38 380 LYS A CA 1
ATOM 2961 C C . LYS A 1 380 ? 17.832 -6.037 -57.772 1.00 68.38 380 LYS A C 1
ATOM 2963 O O . LYS A 1 380 ? 16.860 -5.425 -57.334 1.00 68.38 380 LYS A O 1
ATOM 2968 N N . ARG A 1 381 ? 19.089 -5.611 -57.594 1.00 66.25 381 ARG A N 1
ATOM 2969 C CA . ARG A 1 381 ? 19.498 -4.419 -56.821 1.00 66.25 381 ARG A CA 1
ATOM 2970 C C . ARG A 1 381 ? 18.857 -3.115 -57.318 1.00 66.25 381 ARG A C 1
ATOM 2972 O O . ARG A 1 381 ? 18.641 -2.224 -56.507 1.00 66.25 381 ARG A O 1
ATOM 2979 N N . GLY A 1 382 ? 18.530 -3.027 -58.611 1.00 59.00 382 GLY A N 1
ATOM 2980 C CA . GLY A 1 382 ? 17.802 -1.904 -59.223 1.00 59.00 382 GLY A CA 1
ATOM 2981 C C . GLY A 1 382 ? 16.274 -2.058 -59.261 1.00 59.00 382 GLY A C 1
ATOM 2982 O O . GLY A 1 382 ? 15.598 -1.233 -59.861 1.00 59.00 382 GLY A O 1
ATOM 2983 N N . THR A 1 383 ? 15.712 -3.114 -58.662 1.00 62.75 383 THR A N 1
ATOM 2984 C CA . THR A 1 383 ? 14.258 -3.366 -58.626 1.00 62.75 383 THR A CA 1
ATOM 2985 C C . THR A 1 383 ? 13.683 -3.134 -57.229 1.00 62.75 383 THR A C 1
ATOM 2987 O O . THR A 1 383 ? 14.410 -3.185 -56.237 1.00 62.75 383 THR A O 1
ATOM 2990 N N . ILE A 1 384 ? 12.359 -2.970 -57.134 1.00 58.06 384 ILE A N 1
ATOM 2991 C CA . ILE A 1 384 ? 11.620 -2.733 -55.877 1.00 58.06 384 ILE A CA 1
ATOM 2992 C C . ILE A 1 384 ? 12.005 -3.743 -54.775 1.00 58.06 384 ILE A C 1
ATOM 2994 O O . ILE A 1 384 ? 12.198 -3.359 -53.625 1.00 58.06 384 ILE A O 1
ATOM 2998 N N . ARG A 1 385 ? 12.217 -5.025 -55.115 1.00 57.41 385 ARG A N 1
ATOM 2999 C CA . ARG A 1 385 ? 12.655 -6.057 -54.151 1.00 57.41 385 ARG A CA 1
ATOM 3000 C C . ARG A 1 385 ? 14.084 -5.850 -53.623 1.00 57.41 385 ARG A C 1
ATOM 3002 O O . ARG A 1 385 ? 14.347 -6.193 -52.478 1.00 57.41 385 ARG A O 1
ATOM 3009 N N . GLY A 1 386 ? 14.994 -5.286 -54.419 1.00 58.81 386 GLY A N 1
ATOM 3010 C CA . GLY A 1 386 ? 16.344 -4.917 -53.970 1.00 58.81 386 GLY A CA 1
ATOM 3011 C C . GLY A 1 386 ? 16.356 -3.655 -53.104 1.00 58.81 386 GLY A C 1
ATOM 3012 O O . GLY A 1 386 ? 17.110 -3.580 -52.135 1.00 58.81 386 GLY A O 1
ATOM 3013 N N . LEU A 1 387 ? 15.468 -2.701 -53.405 1.00 61.06 387 LEU A N 1
ATOM 3014 C CA . LEU A 1 387 ? 15.221 -1.530 -52.560 1.00 61.06 387 LEU A CA 1
ATOM 3015 C C . LEU A 1 387 ? 14.639 -1.948 -51.197 1.00 61.06 387 LEU A C 1
ATOM 3017 O O . LEU A 1 387 ? 15.098 -1.474 -50.161 1.00 61.06 387 LEU A O 1
ATOM 3021 N N . SER A 1 388 ? 13.692 -2.895 -51.196 1.00 66.75 388 SER A N 1
ATOM 3022 C CA . SER A 1 388 ? 13.002 -3.400 -50.001 1.00 66.75 388 SER A CA 1
ATOM 3023 C C . SER A 1 388 ? 13.940 -3.950 -48.922 1.00 66.75 388 SER A C 1
ATOM 3025 O O . SER A 1 388 ? 13.674 -3.741 -47.745 1.00 66.75 388 SER A O 1
ATOM 3027 N N . ILE A 1 389 ? 15.033 -4.630 -49.287 1.00 73.19 389 ILE A N 1
ATOM 3028 C CA . ILE A 1 389 ? 15.982 -5.175 -48.298 1.00 73.19 389 ILE A CA 1
ATOM 3029 C C . ILE A 1 389 ? 16.714 -4.027 -47.584 1.00 73.19 389 ILE A C 1
ATOM 3031 O O . ILE A 1 389 ? 16.770 -3.996 -46.359 1.00 73.19 389 ILE A O 1
ATOM 3035 N N . ARG A 1 390 ? 17.198 -3.030 -48.336 1.00 71.25 390 ARG A N 1
ATOM 3036 C CA . ARG A 1 390 ? 17.837 -1.826 -47.770 1.00 71.25 390 ARG A CA 1
ATOM 3037 C C . ARG A 1 390 ? 16.876 -1.000 -46.908 1.00 71.25 390 ARG A C 1
ATOM 3039 O O . ARG A 1 390 ? 17.280 -0.499 -45.865 1.00 71.25 390 ARG A O 1
ATOM 3046 N N . LEU A 1 391 ? 15.610 -0.902 -47.320 1.00 74.62 391 LEU A N 1
ATOM 3047 C CA . LEU A 1 391 ? 14.524 -0.315 -46.527 1.00 74.62 391 LEU A CA 1
ATOM 3048 C C . LEU A 1 391 ? 14.369 -1.017 -45.168 1.00 74.62 391 LEU A C 1
ATOM 3050 O O . LEU A 1 391 ? 14.320 -0.342 -44.147 1.00 74.62 391 LEU A O 1
ATOM 3054 N N . ILE A 1 392 ? 14.349 -2.352 -45.131 1.00 79.19 392 ILE A N 1
ATOM 3055 C CA . ILE A 1 392 ? 14.189 -3.105 -43.876 1.00 79.19 392 ILE A CA 1
ATOM 3056 C C . ILE A 1 392 ? 15.377 -2.872 -42.928 1.00 79.19 392 ILE A C 1
ATOM 3058 O O . ILE A 1 392 ? 15.166 -2.509 -41.774 1.00 79.19 392 ILE A O 1
ATOM 3062 N N . PHE A 1 393 ? 16.623 -3.011 -43.395 1.00 81.31 393 PHE A N 1
ATOM 3063 C CA . PHE A 1 393 ? 17.786 -2.879 -42.503 1.00 81.31 393 PHE A CA 1
ATOM 3064 C C . PHE A 1 393 ? 18.059 -1.440 -42.034 1.00 81.31 393 PHE A C 1
ATOM 3066 O O . PHE A 1 393 ? 18.512 -1.264 -40.908 1.00 81.31 393 PHE A O 1
ATOM 3073 N N . MET A 1 394 ? 17.756 -0.414 -42.843 1.00 78.88 394 MET A N 1
ATOM 3074 C CA . MET A 1 394 ? 18.048 0.987 -42.488 1.00 78.88 394 MET A CA 1
ATOM 3075 C C . MET A 1 394 ? 16.844 1.766 -41.946 1.00 78.88 394 MET A C 1
ATOM 3077 O O . MET A 1 394 ? 17.009 2.579 -41.041 1.00 78.88 394 MET A O 1
ATOM 3081 N N . ILE A 1 395 ? 15.641 1.574 -42.496 1.00 83.25 395 ILE A N 1
ATOM 3082 C CA . ILE A 1 395 ? 14.485 2.436 -42.193 1.00 83.25 395 ILE A CA 1
ATOM 3083 C C . ILE A 1 395 ? 13.610 1.852 -41.080 1.00 83.25 395 ILE A C 1
ATOM 3085 O O . ILE A 1 395 ? 13.162 2.630 -40.241 1.00 83.25 395 ILE A O 1
ATOM 3089 N N . MET A 1 396 ? 13.431 0.526 -40.978 1.00 85.00 396 MET A N 1
ATOM 3090 C CA . MET A 1 396 ? 12.658 -0.053 -39.864 1.00 85.00 396 MET A CA 1
ATOM 3091 C C . MET A 1 396 ? 13.205 0.352 -38.474 1.00 85.00 396 MET A C 1
ATOM 3093 O O . MET A 1 396 ? 12.402 0.831 -37.669 1.00 85.00 396 MET A O 1
ATOM 3097 N N . PRO A 1 397 ? 14.523 0.275 -38.179 1.00 86.00 397 PRO A N 1
ATOM 3098 C CA . PRO A 1 397 ? 15.060 0.667 -36.870 1.00 86.00 397 PRO A CA 1
ATOM 3099 C C . PRO A 1 397 ? 14.849 2.156 -36.558 1.00 86.00 397 PRO A C 1
ATOM 3101 O O . PRO A 1 397 ? 14.480 2.513 -35.440 1.00 86.00 397 PRO A O 1
ATOM 3104 N N . ILE A 1 398 ? 14.998 3.026 -37.566 1.00 87.94 398 ILE A N 1
ATOM 3105 C CA . ILE A 1 398 ? 14.726 4.464 -37.437 1.00 87.94 398 ILE A CA 1
ATOM 3106 C C . ILE A 1 398 ? 13.237 4.697 -37.151 1.00 87.94 398 ILE A C 1
ATOM 3108 O O . ILE A 1 398 ? 12.905 5.431 -36.223 1.00 87.94 398 ILE A O 1
ATOM 3112 N N . THR A 1 399 ? 12.329 4.045 -37.888 1.00 88.25 399 THR A N 1
ATOM 3113 C CA . THR A 1 399 ? 10.883 4.181 -37.641 1.00 88.25 399 THR A CA 1
ATOM 3114 C C . THR A 1 399 ? 10.460 3.635 -36.280 1.00 88.25 399 THR A C 1
ATOM 3116 O O . THR A 1 399 ? 9.590 4.234 -35.657 1.00 88.25 399 THR A O 1
ATOM 3119 N N . LEU A 1 400 ? 11.099 2.571 -35.778 1.00 87.44 400 LEU A N 1
ATOM 3120 C CA . LEU A 1 400 ? 10.831 2.021 -34.447 1.00 87.44 400 LEU A CA 1
ATOM 3121 C C . LEU A 1 400 ? 11.191 3.028 -33.347 1.00 87.44 400 LEU A C 1
ATOM 3123 O O . LEU A 1 400 ? 10.378 3.279 -32.459 1.00 87.44 400 LEU A O 1
ATOM 3127 N N . ILE A 1 401 ? 12.371 3.653 -33.430 1.00 91.00 401 ILE A N 1
ATOM 3128 C CA . ILE A 1 401 ? 12.795 4.678 -32.466 1.00 91.00 401 ILE A CA 1
ATOM 3129 C C . ILE A 1 401 ? 11.930 5.930 -32.568 1.00 91.00 401 ILE A C 1
ATOM 3131 O O . ILE A 1 401 ? 11.483 6.431 -31.541 1.00 91.00 401 ILE A O 1
ATOM 3135 N N . VAL A 1 402 ? 11.653 6.425 -33.777 1.00 91.44 402 VAL A N 1
ATOM 3136 C CA . VAL A 1 402 ? 10.812 7.618 -33.967 1.00 91.44 402 VAL A CA 1
ATOM 3137 C C . VAL A 1 402 ? 9.391 7.370 -33.453 1.00 91.44 402 VAL A C 1
ATOM 3139 O O . VAL A 1 402 ? 8.861 8.213 -32.734 1.00 91.44 402 VAL A O 1
ATOM 3142 N N . ALA A 1 403 ? 8.796 6.204 -33.723 1.00 93.00 403 ALA A N 1
ATOM 3143 C CA . ALA A 1 403 ? 7.492 5.833 -33.176 1.00 93.00 403 ALA A CA 1
ATOM 3144 C C . ALA A 1 403 ? 7.528 5.711 -31.644 1.00 93.00 403 ALA A C 1
ATOM 3146 O O . ALA A 1 403 ? 6.699 6.312 -30.965 1.00 93.00 403 ALA A O 1
ATOM 3147 N N . SER A 1 404 ? 8.514 5.003 -31.083 1.00 93.56 404 SER A N 1
ATOM 3148 C CA . SER A 1 404 ? 8.665 4.849 -29.631 1.00 93.56 404 SER A CA 1
ATOM 3149 C C . SER A 1 404 ? 8.928 6.180 -28.915 1.00 93.56 404 SER A C 1
ATOM 3151 O O . SER A 1 404 ? 8.497 6.354 -27.777 1.00 93.56 404 SER A O 1
ATOM 3153 N N . TRP A 1 405 ? 9.615 7.120 -29.565 1.00 92.94 405 TRP A N 1
ATOM 3154 C CA . TRP A 1 405 ? 9.849 8.473 -29.064 1.00 92.94 405 TRP A CA 1
ATOM 3155 C C . TRP A 1 405 ? 8.566 9.312 -29.105 1.00 92.94 405 TRP A C 1
ATOM 3157 O O . TRP A 1 405 ? 8.202 9.897 -28.090 1.00 92.94 405 TRP A O 1
ATOM 3167 N N . ILE A 1 406 ? 7.824 9.301 -30.219 1.00 93.88 406 ILE A N 1
ATOM 3168 C CA . ILE A 1 406 ? 6.526 9.991 -30.344 1.00 93.88 406 ILE A CA 1
ATOM 3169 C C . ILE A 1 406 ? 5.520 9.467 -29.309 1.00 93.88 406 ILE A C 1
ATOM 3171 O O . ILE A 1 406 ? 4.879 10.263 -28.629 1.00 93.88 406 ILE A O 1
ATOM 3175 N N . VAL A 1 407 ? 5.414 8.145 -29.139 1.00 94.44 407 VAL A N 1
ATOM 3176 C CA . VAL A 1 407 ? 4.532 7.515 -28.141 1.00 94.44 407 VAL A CA 1
ATOM 3177 C C . VAL A 1 407 ? 4.942 7.902 -26.716 1.00 94.44 407 VAL A C 1
ATOM 3179 O O . VAL A 1 407 ? 4.085 8.268 -25.912 1.00 94.44 407 VAL A O 1
ATOM 3182 N N . SER A 1 408 ? 6.244 7.896 -26.413 1.00 94.50 408 SER A N 1
ATOM 3183 C CA . SER A 1 408 ? 6.766 8.331 -25.112 1.00 94.50 408 SER A CA 1
ATOM 3184 C C . SER A 1 408 ? 6.431 9.795 -24.811 1.00 94.50 408 SER A C 1
ATOM 3186 O O . SER A 1 408 ? 5.982 10.108 -23.709 1.00 94.50 408 SER A O 1
ATOM 3188 N N . MET A 1 409 ? 6.578 10.683 -25.799 1.00 93.44 409 MET A N 1
ATOM 3189 C CA . MET A 1 409 ? 6.229 12.101 -25.668 1.00 93.44 409 MET A CA 1
ATOM 3190 C C . MET A 1 409 ? 4.716 12.331 -25.548 1.00 93.44 409 MET A C 1
ATOM 3192 O O . MET A 1 409 ? 4.301 13.197 -24.786 1.00 93.44 409 MET A O 1
ATOM 3196 N N . TYR A 1 410 ? 3.888 11.543 -26.244 1.00 94.06 410 TYR A N 1
ATOM 3197 C CA . TYR A 1 410 ? 2.425 11.642 -26.179 1.00 94.06 410 TYR A CA 1
ATOM 3198 C C . TYR A 1 410 ? 1.861 11.259 -24.801 1.00 94.06 410 TYR A C 1
ATOM 3200 O O . TYR A 1 410 ? 0.967 11.933 -24.296 1.00 94.06 410 TYR A O 1
ATOM 3208 N N . PHE A 1 411 ? 2.396 10.207 -24.170 1.00 92.56 411 PHE A N 1
ATOM 3209 C CA . PHE A 1 411 ? 1.976 9.787 -22.825 1.00 92.56 411 PHE A CA 1
ATOM 3210 C C . PHE A 1 411 ? 2.758 10.455 -21.680 1.00 92.56 411 PHE A C 1
ATOM 3212 O O . PHE A 1 411 ? 2.376 10.297 -20.525 1.00 92.56 411 PHE A O 1
ATOM 3219 N N . ASN A 1 412 ? 3.834 11.192 -21.986 1.00 92.75 412 ASN A N 1
ATOM 3220 C CA . ASN A 1 412 ? 4.821 11.714 -21.030 1.00 92.75 412 ASN A CA 1
ATOM 3221 C C . ASN A 1 412 ? 5.450 10.629 -20.119 1.00 92.75 412 ASN A C 1
ATOM 3223 O O . ASN A 1 412 ? 5.861 10.892 -18.991 1.00 92.75 412 ASN A O 1
ATOM 3227 N N . THR A 1 413 ? 5.563 9.401 -20.628 1.00 93.81 413 THR A N 1
ATOM 3228 C CA . THR A 1 413 ? 6.100 8.224 -19.922 1.00 93.81 413 THR A CA 1
ATOM 3229 C C . THR A 1 413 ? 7.248 7.629 -20.742 1.00 93.81 413 THR A C 1
ATOM 3231 O O . THR A 1 413 ? 7.156 7.569 -21.970 1.00 93.81 413 THR A O 1
ATOM 3234 N N . THR A 1 414 ? 8.346 7.175 -20.125 1.00 93.31 414 THR A N 1
ATOM 3235 C CA . THR A 1 414 ? 9.408 6.463 -20.869 1.00 93.31 414 THR A CA 1
ATOM 3236 C C . THR A 1 414 ? 8.886 5.135 -21.451 1.00 93.31 414 THR A C 1
ATOM 3238 O O . THR A 1 414 ? 8.020 4.507 -20.839 1.00 93.31 414 THR A O 1
ATOM 3241 N N . PRO A 1 415 ? 9.384 4.661 -22.615 1.00 93.06 415 PRO A N 1
ATOM 3242 C CA . PRO A 1 415 ? 8.793 3.505 -23.300 1.00 93.06 415 PRO A CA 1
ATOM 3243 C C . PRO A 1 415 ? 8.791 2.219 -22.463 1.00 93.06 415 PRO A C 1
ATOM 3245 O O . PRO A 1 415 ? 7.818 1.472 -22.490 1.00 93.06 415 PRO A O 1
ATOM 3248 N N . LEU A 1 416 ? 9.851 1.973 -21.686 1.00 92.12 416 LEU A N 1
ATOM 3249 C CA . LEU A 1 416 ? 9.929 0.807 -20.807 1.00 92.12 416 LEU A CA 1
ATOM 3250 C C . LEU A 1 416 ? 8.928 0.877 -19.641 1.00 92.12 416 LEU A C 1
ATOM 3252 O O . LEU A 1 416 ? 8.233 -0.104 -19.387 1.00 92.12 416 LEU A O 1
ATOM 3256 N N . THR A 1 417 ? 8.799 2.030 -18.975 1.00 92.50 417 THR A N 1
ATOM 3257 C CA . THR A 1 417 ? 7.790 2.233 -17.921 1.00 92.50 417 THR A CA 1
ATOM 3258 C C . THR A 1 417 ? 6.376 2.074 -18.486 1.00 92.50 417 THR A C 1
ATOM 3260 O O . THR A 1 417 ? 5.543 1.420 -17.865 1.00 92.50 417 THR A O 1
ATOM 3263 N N . LEU A 1 418 ? 6.132 2.584 -19.700 1.00 93.06 418 LEU A N 1
ATOM 3264 C CA . LEU A 1 418 ? 4.854 2.454 -20.405 1.00 93.06 418 LEU A CA 1
ATOM 3265 C C . LEU A 1 418 ? 4.493 0.987 -20.707 1.00 93.06 418 LEU A C 1
ATOM 3267 O O . LEU A 1 418 ? 3.327 0.618 -20.592 1.00 93.06 418 LEU A O 1
ATOM 3271 N N . LEU A 1 419 ? 5.477 0.145 -21.049 1.00 91.69 419 LEU A N 1
ATOM 3272 C CA . LEU A 1 419 ? 5.277 -1.302 -21.221 1.00 91.69 419 LEU A CA 1
ATOM 3273 C C . LEU A 1 419 ? 5.081 -2.049 -19.892 1.00 91.69 419 LEU A C 1
ATOM 3275 O O . LEU A 1 419 ? 4.326 -3.016 -19.855 1.00 91.69 419 LEU A O 1
ATOM 3279 N N . ALA A 1 420 ? 5.765 -1.635 -18.822 1.00 89.88 420 ALA A N 1
ATOM 3280 C CA . ALA A 1 420 ? 5.761 -2.347 -17.542 1.00 89.88 420 ALA A CA 1
ATOM 3281 C C . ALA A 1 420 ? 4.566 -1.997 -16.633 1.00 89.88 420 ALA A C 1
ATOM 3283 O O . ALA A 1 420 ? 4.087 -2.861 -15.901 1.00 89.88 420 ALA A O 1
ATOM 3284 N N . PHE A 1 421 ? 4.086 -0.749 -16.667 1.00 90.12 421 PHE A N 1
ATOM 3285 C CA . PHE A 1 421 ? 3.074 -0.230 -15.731 1.00 90.12 421 PHE A CA 1
ATOM 3286 C C . PHE A 1 421 ? 1.852 0.414 -16.405 1.00 90.12 421 PHE A C 1
ATOM 3288 O O . PHE A 1 421 ? 0.872 0.715 -15.716 1.00 90.12 421 PHE A O 1
ATOM 3295 N N . GLY A 1 422 ? 1.885 0.594 -17.730 1.00 91.62 422 GLY A N 1
ATOM 3296 C CA . GLY A 1 422 ? 0.909 1.386 -18.479 1.00 91.62 422 GLY A CA 1
ATOM 3297 C C . GLY A 1 422 ? 1.225 2.885 -18.434 1.00 91.62 422 GLY A C 1
ATOM 3298 O O . GLY A 1 422 ? 2.352 3.290 -18.149 1.00 91.62 422 GLY A O 1
ATOM 3299 N N . LYS A 1 423 ? 0.231 3.733 -18.732 1.00 92.38 423 LYS A N 1
ATOM 3300 C CA . LYS A 1 423 ? 0.375 5.185 -18.543 1.00 92.38 423 LYS A CA 1
ATOM 3301 C C . LYS A 1 423 ? 0.548 5.462 -17.046 1.00 92.38 423 LYS A C 1
ATOM 3303 O O . LYS A 1 423 ? -0.320 5.091 -16.259 1.00 92.38 423 LYS A O 1
ATOM 3308 N N . VAL A 1 424 ? 1.623 6.156 -16.684 1.00 91.88 424 VAL A N 1
ATOM 3309 C CA . VAL A 1 424 ? 1.860 6.655 -15.323 1.00 91.88 424 VAL A CA 1
ATOM 3310 C C . VAL A 1 424 ? 2.160 8.149 -15.367 1.00 91.88 424 VAL A C 1
ATOM 3312 O O . VAL A 1 424 ? 2.773 8.639 -16.319 1.00 91.88 424 VAL A O 1
ATOM 3315 N N . ASP A 1 425 ? 1.730 8.866 -14.337 1.00 89.50 425 ASP A N 1
ATOM 3316 C CA . ASP A 1 425 ? 1.963 10.297 -14.155 1.00 89.50 425 ASP A CA 1
ATOM 3317 C C . ASP A 1 425 ? 2.446 10.578 -12.720 1.00 89.50 425 ASP A C 1
ATOM 3319 O O . ASP A 1 425 ? 2.421 9.707 -11.854 1.00 89.50 425 ASP A O 1
ATOM 3323 N N . ASN A 1 426 ? 2.894 11.805 -12.460 1.00 90.00 426 ASN A N 1
ATOM 3324 C CA . ASN A 1 426 ? 3.296 12.282 -11.133 1.00 90.00 426 ASN A CA 1
ATOM 3325 C C . ASN A 1 426 ? 2.234 13.209 -10.496 1.00 90.00 426 ASN A C 1
ATOM 3327 O O . ASN A 1 426 ? 2.477 13.810 -9.449 1.00 90.00 426 ASN A O 1
ATOM 3331 N N . LEU A 1 427 ? 1.063 13.352 -11.132 1.00 87.25 427 LEU A N 1
ATOM 3332 C CA . LEU A 1 427 ? -0.068 14.142 -10.636 1.00 87.25 427 LEU A CA 1
ATOM 3333 C C . LEU A 1 427 ? -0.772 13.458 -9.455 1.00 87.25 427 LEU A C 1
ATOM 3335 O O . LEU A 1 427 ? -0.972 12.244 -9.460 1.00 87.25 427 LEU A O 1
ATOM 3339 N N . HIS A 1 428 ? -1.173 14.264 -8.467 1.00 86.81 428 HIS A N 1
ATOM 3340 C CA . HIS A 1 428 ? -1.918 13.848 -7.265 1.00 86.81 428 HIS A CA 1
ATOM 3341 C C . HIS A 1 428 ? -1.290 12.628 -6.553 1.00 86.81 428 HIS A C 1
ATOM 3343 O O . HIS A 1 428 ? -1.993 11.737 -6.072 1.00 86.81 428 HIS A O 1
ATOM 3349 N N . ALA A 1 429 ? 0.049 12.591 -6.500 1.00 90.00 429 ALA A N 1
ATOM 3350 C CA . ALA A 1 429 ? 0.813 11.604 -5.744 1.00 90.00 429 ALA A CA 1
ATOM 3351 C C . ALA A 1 429 ? 0.427 11.654 -4.251 1.00 90.00 429 ALA A C 1
ATOM 3353 O O . ALA A 1 429 ? 0.460 12.745 -3.671 1.00 90.00 429 ALA A O 1
ATOM 3354 N N . PRO A 1 430 ? 0.084 10.520 -3.610 1.00 91.94 430 PRO A N 1
ATOM 3355 C CA . PRO A 1 430 ? -0.175 10.501 -2.176 1.00 91.94 430 PRO A CA 1
ATOM 3356 C C . PRO A 1 430 ? 1.105 10.805 -1.388 1.00 91.94 430 PRO A C 1
ATOM 3358 O O . PRO A 1 430 ? 2.221 10.610 -1.873 1.00 91.94 430 PRO A O 1
ATOM 3361 N N . LYS A 1 431 ? 0.964 11.255 -0.144 1.00 90.75 431 LYS A N 1
ATOM 3362 C CA . LYS A 1 431 ? 2.079 11.575 0.744 1.00 90.75 431 LYS A CA 1
ATOM 3363 C C . LYS A 1 431 ? 1.965 10.786 2.043 1.00 90.75 431 LYS A C 1
ATOM 3365 O O . LYS A 1 431 ? 1.055 11.008 2.838 1.00 90.75 431 LYS A O 1
ATOM 3370 N N . MET A 1 432 ? 2.927 9.893 2.262 1.00 90.88 432 MET A N 1
ATOM 3371 C CA . MET A 1 432 ? 3.137 9.270 3.568 1.00 90.88 432 MET A CA 1
ATOM 3372 C C . MET A 1 432 ? 3.566 10.345 4.573 1.00 90.88 432 MET A C 1
ATOM 3374 O O . MET A 1 432 ? 4.389 11.205 4.243 1.00 90.88 432 MET A O 1
ATOM 3378 N N . ILE A 1 433 ? 3.020 10.311 5.788 1.00 85.75 433 ILE A N 1
ATOM 3379 C CA . ILE A 1 433 ? 3.341 11.299 6.822 1.00 85.75 433 ILE A CA 1
ATOM 3380 C C . ILE A 1 433 ? 4.664 10.914 7.497 1.00 85.75 433 ILE A C 1
ATOM 3382 O O . ILE A 1 433 ? 4.869 9.766 7.878 1.00 85.75 433 ILE A O 1
ATOM 3386 N N . ASN A 1 434 ? 5.573 11.883 7.618 1.00 73.25 434 ASN A N 1
ATOM 3387 C CA . ASN A 1 434 ? 6.836 11.763 8.351 1.00 73.25 434 ASN A CA 1
ATOM 3388 C C . ASN A 1 434 ? 7.324 13.174 8.733 1.00 73.25 434 ASN A C 1
ATOM 3390 O O . ASN A 1 434 ? 8.231 13.729 8.111 1.00 73.25 434 ASN A O 1
ATOM 3394 N N . ILE A 1 435 ? 6.643 13.806 9.694 1.00 65.75 435 ILE A N 1
ATOM 3395 C CA . ILE A 1 435 ? 6.921 15.189 10.119 1.00 65.75 435 ILE A CA 1
ATOM 3396 C C . ILE A 1 435 ? 7.571 15.158 11.498 1.00 65.75 435 ILE A C 1
ATOM 3398 O O . ILE A 1 435 ? 6.940 14.754 12.470 1.00 65.75 435 ILE A O 1
ATOM 3402 N N . GLY A 1 436 ? 8.837 15.574 11.592 1.00 59.91 436 GLY A N 1
ATOM 3403 C CA . GLY A 1 436 ? 9.555 15.651 12.872 1.00 59.91 436 GLY A CA 1
ATOM 3404 C C . GLY A 1 436 ? 9.653 14.314 13.621 1.00 59.91 436 GLY A C 1
ATOM 3405 O O . GLY A 1 436 ? 9.658 14.311 14.848 1.00 59.91 436 GLY A O 1
ATOM 3406 N N . GLY A 1 437 ? 9.664 13.190 12.894 1.00 65.56 437 GLY A N 1
ATOM 3407 C CA . GLY A 1 437 ? 9.619 11.838 13.462 1.00 65.56 437 GLY A CA 1
ATOM 3408 C C . GLY A 1 437 ? 8.222 11.346 13.865 1.00 65.56 437 GLY A C 1
ATOM 3409 O O . GLY A 1 437 ? 8.099 10.204 14.301 1.00 65.56 437 GLY A O 1
ATOM 3410 N N . CYS A 1 438 ? 7.167 12.156 13.711 1.00 67.38 438 CYS A N 1
ATOM 3411 C CA . CYS A 1 438 ? 5.803 11.700 13.961 1.00 67.38 438 CYS A CA 1
ATOM 3412 C C . CYS A 1 438 ? 5.328 10.674 12.941 1.00 67.38 438 CYS A C 1
ATOM 3414 O O . CYS A 1 438 ? 5.665 10.726 11.756 1.00 67.38 438 CYS A O 1
ATOM 3416 N N . CYS A 1 439 ? 4.368 9.891 13.425 1.00 75.19 439 CYS A N 1
ATOM 3417 C CA . CYS A 1 439 ? 3.350 9.243 12.625 1.00 75.19 439 CYS A CA 1
ATOM 3418 C C . CYS A 1 439 ? 3.874 8.089 11.738 1.00 75.19 439 CYS A C 1
ATOM 3420 O O . CYS A 1 439 ? 3.395 7.948 10.610 1.00 75.19 439 CYS A O 1
ATOM 3422 N N . PRO A 1 440 ? 4.822 7.243 12.206 1.00 82.50 440 PRO A N 1
ATOM 3423 C CA . PRO A 1 440 ? 5.095 5.984 11.523 1.00 82.50 440 PRO A CA 1
ATOM 3424 C C . PRO A 1 440 ? 3.841 5.084 11.557 1.00 82.50 440 PRO A C 1
ATOM 3426 O O . PRO A 1 440 ? 2.960 5.296 12.398 1.00 82.50 440 PRO A O 1
ATOM 3429 N N . PRO A 1 441 ? 3.759 4.056 10.690 1.00 84.81 441 PRO A N 1
ATOM 3430 C CA . PRO A 1 441 ? 2.775 2.984 10.805 1.00 84.81 441 PRO A CA 1
ATOM 3431 C C . PRO A 1 441 ? 2.716 2.459 12.244 1.00 84.81 441 PRO A C 1
ATOM 3433 O O . PRO A 1 441 ? 3.736 2.027 12.783 1.00 84.81 441 PRO A O 1
ATOM 3436 N N . ASN A 1 442 ? 1.547 2.511 12.879 1.00 86.38 442 ASN A N 1
ATOM 3437 C CA . ASN A 1 442 ? 1.386 1.942 14.212 1.00 86.38 442 ASN A CA 1
ATOM 3438 C C . ASN A 1 442 ? 1.239 0.422 14.070 1.00 86.38 442 ASN A C 1
ATOM 3440 O O . ASN A 1 442 ? 0.538 -0.046 13.174 1.00 86.38 442 ASN A O 1
ATOM 3444 N N . MET A 1 443 ? 1.925 -0.336 14.924 1.00 86.69 443 MET A N 1
ATOM 3445 C CA . MET A 1 443 ? 1.915 -1.797 14.915 1.00 86.69 443 MET A CA 1
ATOM 3446 C C . MET A 1 443 ? 1.493 -2.314 16.277 1.00 86.69 443 MET A C 1
ATOM 3448 O O . MET A 1 443 ? 2.074 -1.931 17.291 1.00 86.69 443 MET A O 1
ATOM 3452 N N . LYS A 1 444 ? 0.516 -3.215 16.285 1.00 83.88 444 LYS A N 1
ATOM 3453 C CA . LYS A 1 444 ? 0.045 -3.917 17.480 1.00 83.88 444 LYS A CA 1
ATOM 3454 C C . LYS A 1 444 ? 0.188 -5.413 17.239 1.00 83.88 444 LYS A C 1
ATOM 3456 O O . LYS A 1 444 ? -0.224 -5.906 16.190 1.00 83.88 444 LYS A O 1
ATOM 3461 N N . LEU A 1 445 ? 0.788 -6.125 18.188 1.00 81.12 445 LEU A N 1
ATOM 3462 C CA . LEU A 1 445 ? 0.803 -7.587 18.175 1.00 81.12 445 LEU A CA 1
ATOM 3463 C C . LEU A 1 445 ? -0.579 -8.113 18.555 1.00 81.12 445 LEU A C 1
ATOM 3465 O O . LEU A 1 445 ? -1.187 -7.644 19.514 1.00 81.12 445 LEU A O 1
ATOM 3469 N N . GLU A 1 446 ? -1.049 -9.105 17.810 1.00 76.62 446 GLU A N 1
ATOM 3470 C CA . GLU A 1 446 ? -2.315 -9.789 18.046 1.00 76.62 446 GLU A CA 1
ATOM 3471 C C . GLU A 1 446 ? -2.073 -11.304 18.046 1.00 76.62 446 GLU A C 1
ATOM 3473 O O . GLU A 1 446 ? -1.440 -11.858 17.144 1.00 76.62 446 GLU A O 1
ATOM 3478 N N . HIS A 1 447 ? -2.567 -11.989 19.080 1.00 69.62 447 HIS A N 1
ATOM 3479 C CA . HIS A 1 447 ? -2.500 -13.446 19.179 1.00 69.62 447 HIS A CA 1
ATOM 3480 C C . HIS A 1 447 ? -3.738 -14.075 18.536 1.00 69.62 447 HIS A C 1
ATOM 3482 O O . HIS A 1 447 ? -4.836 -14.028 19.097 1.00 69.62 447 HIS A O 1
ATOM 3488 N N . LEU A 1 448 ? -3.559 -14.713 17.378 1.00 63.69 448 LEU A N 1
ATOM 3489 C CA . LEU A 1 448 ? -4.621 -15.469 16.719 1.00 63.69 448 LEU A CA 1
ATOM 3490 C C . LEU A 1 448 ? -4.795 -16.826 17.411 1.00 63.69 448 LEU A C 1
ATOM 3492 O O . LEU A 1 448 ? -3.835 -17.586 17.575 1.00 63.69 448 LEU A O 1
ATOM 3496 N N . LYS A 1 449 ? -6.033 -17.158 17.803 1.00 50.25 449 LYS A N 1
ATOM 3497 C CA . LYS A 1 449 ? -6.369 -18.429 18.470 1.00 50.25 449 LYS A CA 1
ATOM 3498 C C . LYS A 1 449 ? -6.114 -19.624 17.539 1.00 50.25 449 LYS A C 1
ATOM 3500 O O . LYS A 1 449 ? -6.995 -20.026 16.790 1.00 50.25 449 LYS A O 1
ATOM 3505 N N . GLY A 1 450 ? -4.918 -20.203 17.633 1.00 51.97 450 GLY A N 1
ATOM 3506 C CA . GLY A 1 450 ? -4.502 -21.404 16.899 1.00 51.97 450 GLY A CA 1
ATOM 3507 C C . GLY A 1 450 ? -3.572 -21.165 15.703 1.00 51.97 450 GLY A C 1
ATOM 3508 O O . GLY A 1 450 ? -3.010 -22.133 15.204 1.00 51.97 450 GLY A O 1
ATOM 3509 N N . GLU A 1 451 ? -3.352 -19.915 15.275 1.00 54.66 451 GLU A N 1
ATOM 3510 C CA . GLU A 1 451 ? -2.538 -19.594 14.080 1.00 54.66 451 GLU A CA 1
ATOM 3511 C C . GLU A 1 451 ? -1.204 -18.882 14.387 1.00 54.66 451 GLU A C 1
ATOM 3513 O O . GLU A 1 451 ? -0.414 -18.616 13.481 1.00 54.66 451 GLU A O 1
ATOM 3518 N N . GLY A 1 452 ? -0.916 -18.607 15.664 1.00 68.00 452 GLY A N 1
ATOM 3519 C CA . GLY A 1 452 ? 0.331 -17.980 16.115 1.00 68.00 452 GLY A CA 1
ATOM 3520 C C . GLY A 1 452 ? 0.208 -16.468 16.318 1.00 68.00 452 GLY A C 1
ATOM 3521 O O . GLY A 1 452 ? -0.854 -15.969 16.697 1.00 68.00 452 GLY A O 1
ATOM 3522 N N . LEU A 1 453 ? 1.310 -15.739 16.115 1.00 76.88 453 LEU A N 1
ATOM 3523 C CA . LEU A 1 453 ? 1.309 -14.278 16.190 1.00 76.88 453 LEU A CA 1
ATOM 3524 C C . LEU A 1 453 ? 1.028 -13.639 14.830 1.00 76.88 453 LEU A C 1
ATOM 3526 O O . LEU A 1 453 ? 1.502 -14.085 13.777 1.00 76.88 453 LEU A O 1
ATOM 3530 N N . ALA A 1 454 ? 0.303 -12.531 14.900 1.00 83.38 454 ALA A N 1
ATOM 3531 C CA . ALA A 1 454 ? 0.136 -11.575 13.827 1.00 83.38 454 ALA A CA 1
ATOM 3532 C C . ALA A 1 454 ? 0.483 -10.159 14.314 1.00 83.38 454 ALA A C 1
ATOM 3534 O O . ALA A 1 454 ? 0.541 -9.891 15.516 1.00 83.38 454 ALA A O 1
ATOM 3535 N N . ALA A 1 455 ? 0.714 -9.247 13.373 1.00 86.44 455 ALA A N 1
ATOM 3536 C CA . ALA A 1 455 ? 0.830 -7.820 13.643 1.00 86.44 455 ALA A CA 1
ATOM 3537 C C . ALA A 1 455 ? -0.210 -7.060 12.819 1.00 86.44 455 ALA A C 1
ATOM 3539 O O . ALA A 1 455 ? -0.217 -7.142 11.589 1.00 86.44 455 ALA A O 1
ATOM 3540 N N . ASN A 1 456 ? -1.080 -6.324 13.500 1.00 90.12 456 ASN A N 1
ATOM 3541 C CA . ASN A 1 456 ? -2.033 -5.406 12.898 1.00 90.12 456 ASN A CA 1
ATOM 3542 C C . ASN A 1 456 ? -1.346 -4.049 12.714 1.00 90.12 456 ASN A C 1
ATOM 3544 O O . ASN A 1 456 ? -0.803 -3.486 13.670 1.00 90.12 456 ASN A O 1
ATOM 3548 N N . VAL A 1 457 ? -1.315 -3.558 11.475 1.00 91.81 457 VAL A N 1
ATOM 3549 C CA . VAL A 1 457 ? -0.602 -2.342 11.078 1.00 91.81 457 VAL A CA 1
ATOM 3550 C C . VAL A 1 457 ? -1.607 -1.312 10.578 1.00 91.81 457 VAL A C 1
ATOM 3552 O O . VAL A 1 457 ? -2.291 -1.570 9.590 1.00 91.81 457 VAL A O 1
ATOM 3555 N N . SER A 1 458 ? -1.670 -0.136 11.209 1.00 91.12 458 SER A N 1
ATOM 3556 C CA . SER A 1 458 ? -2.490 1.000 10.759 1.00 91.12 458 SER A CA 1
ATOM 3557 C C . SER A 1 458 ? -1.618 2.164 10.283 1.00 91.12 458 SER A C 1
ATOM 3559 O O . SER A 1 458 ? -0.559 2.450 10.853 1.00 91.12 458 SER A O 1
ATOM 3561 N N . VAL A 1 459 ? -2.031 2.833 9.201 1.00 92.88 459 VAL A N 1
ATOM 3562 C CA . VAL A 1 459 ? -1.221 3.858 8.525 1.00 92.88 459 VAL A CA 1
ATOM 3563 C C . VAL A 1 459 ? -2.073 5.043 8.091 1.00 92.88 459 VAL A C 1
ATOM 3565 O O . VAL A 1 459 ? -2.977 4.882 7.274 1.00 92.88 459 VAL A O 1
ATOM 3568 N N . LEU A 1 460 ? -1.724 6.239 8.573 1.00 91.69 460 LEU A N 1
ATOM 3569 C CA . LEU A 1 460 ? -2.282 7.508 8.105 1.00 91.69 460 LEU A CA 1
ATOM 3570 C C . LEU A 1 460 ? -1.424 8.098 6.976 1.00 91.69 460 LEU A C 1
ATOM 3572 O O . LEU A 1 460 ? -0.197 8.184 7.073 1.00 91.69 460 LEU A O 1
ATOM 3576 N N . LEU A 1 461 ? -2.077 8.546 5.909 1.00 92.94 461 LEU A N 1
ATOM 3577 C CA . LEU A 1 461 ? -1.458 9.212 4.765 1.00 92.94 461 LEU A CA 1
ATOM 3578 C C . LEU A 1 461 ? -2.351 10.338 4.244 1.00 92.94 461 LEU A C 1
ATOM 3580 O O . LEU A 1 461 ? -3.536 10.399 4.557 1.00 92.94 461 LEU A O 1
ATOM 3584 N N . LEU A 1 462 ? -1.785 11.220 3.424 1.00 91.06 462 LEU A N 1
ATOM 3585 C CA . LEU A 1 462 ? -2.530 12.289 2.763 1.00 91.06 462 LEU A CA 1
ATOM 3586 C C . LEU A 1 462 ? -2.635 12.041 1.258 1.00 91.06 462 LEU A C 1
ATOM 3588 O O . LEU A 1 462 ? -1.680 11.576 0.635 1.00 91.06 462 LEU A O 1
ATOM 3592 N N . ALA A 1 463 ? -3.752 12.420 0.648 1.00 90.00 463 ALA A N 1
ATOM 3593 C CA . ALA A 1 463 ? -3.869 12.559 -0.806 1.00 90.00 463 ALA A CA 1
ATOM 3594 C C . ALA A 1 463 ? -4.415 13.946 -1.170 1.00 90.00 463 ALA A C 1
ATOM 3596 O O . ALA A 1 463 ? -4.790 14.715 -0.287 1.00 90.00 463 ALA A O 1
ATOM 3597 N N . ALA A 1 464 ? -4.403 14.299 -2.457 1.00 85.31 464 ALA A N 1
ATOM 3598 C CA . ALA A 1 464 ? -4.933 15.580 -2.918 1.00 85.31 464 ALA A CA 1
ATOM 3599 C C . ALA A 1 464 ? -6.461 15.633 -2.748 1.00 85.31 464 ALA A C 1
ATOM 3601 O O . ALA A 1 464 ? -7.149 14.671 -3.076 1.00 85.31 464 ALA A O 1
ATOM 3602 N N . LEU A 1 465 ? -6.975 16.769 -2.271 1.00 76.81 465 LEU A N 1
ATOM 3603 C CA . LEU A 1 465 ? -8.412 17.025 -2.171 1.00 76.81 465 LEU A CA 1
ATOM 3604 C C . LEU A 1 465 ? -8.967 17.311 -3.577 1.00 76.81 465 LEU A C 1
ATOM 3606 O O . LEU A 1 465 ? -8.928 18.455 -4.039 1.00 76.81 465 LEU A O 1
ATOM 3610 N N . ASP A 1 466 ? -9.425 16.274 -4.280 1.00 64.44 466 ASP A N 1
ATOM 3611 C CA . ASP A 1 466 ? -9.936 16.425 -5.646 1.00 64.44 466 ASP A CA 1
ATOM 3612 C C . ASP A 1 466 ? -11.282 17.175 -5.662 1.00 64.44 466 ASP A C 1
ATOM 3614 O O . ASP A 1 466 ? -12.156 16.965 -4.822 1.00 64.44 466 ASP A O 1
ATOM 3618 N N . THR A 1 467 ? -11.433 18.103 -6.612 1.00 54.59 467 THR A N 1
ATOM 3619 C CA . THR A 1 467 ? -12.551 19.076 -6.647 1.00 54.59 467 THR A CA 1
ATOM 3620 C C . THR A 1 467 ? -13.603 18.777 -7.719 1.00 54.59 467 THR A C 1
ATOM 3622 O O . THR A 1 467 ? -14.502 19.587 -7.948 1.00 54.59 467 THR A O 1
ATOM 3625 N N . GLY A 1 468 ? -13.521 17.607 -8.359 1.00 52.94 468 GLY A N 1
ATOM 3626 C CA . GLY A 1 468 ? -14.491 17.120 -9.337 1.00 52.94 468 GLY A CA 1
ATOM 3627 C C . GLY A 1 468 ? -14.514 15.592 -9.392 1.00 52.94 468 GLY A C 1
ATOM 3628 O O . GLY A 1 468 ? -13.464 14.967 -9.505 1.00 52.94 468 GLY A O 1
ATOM 3629 N N . ASP A 1 469 ? -15.725 15.029 -9.341 1.00 49.50 469 ASP A N 1
ATOM 3630 C CA . ASP A 1 469 ? -16.036 13.598 -9.192 1.00 49.50 469 ASP A CA 1
ATOM 3631 C C . ASP A 1 469 ? -15.471 12.905 -7.933 1.00 49.50 469 ASP A C 1
ATOM 3633 O O . ASP A 1 469 ? -14.633 13.431 -7.204 1.00 49.50 469 ASP A O 1
ATOM 3637 N N . ARG A 1 470 ? -16.041 11.733 -7.608 1.00 55.22 470 ARG A N 1
ATOM 3638 C CA . ARG A 1 470 ? -15.804 11.008 -6.345 1.00 55.22 470 ARG A CA 1
ATOM 3639 C C . ARG A 1 470 ? -14.304 10.681 -6.174 1.00 55.22 470 ARG A C 1
ATOM 3641 O O . ARG A 1 470 ? -13.805 9.851 -6.940 1.00 55.22 470 ARG A O 1
ATOM 3648 N N . PRO A 1 471 ? -13.590 11.237 -5.169 1.00 59.41 471 PRO A N 1
ATOM 3649 C CA . PRO A 1 471 ? -12.159 10.984 -5.014 1.00 59.41 471 PRO A CA 1
ATOM 3650 C C . PRO A 1 471 ? -11.909 9.513 -4.680 1.00 59.41 471 PRO A C 1
ATOM 3652 O O . PRO A 1 471 ? -12.377 9.022 -3.648 1.00 59.41 471 PRO A O 1
ATOM 3655 N N . VAL A 1 472 ? -11.196 8.808 -5.560 1.00 73.75 472 VAL A N 1
ATOM 3656 C CA . VAL A 1 472 ? -10.888 7.380 -5.399 1.00 73.75 472 VAL A CA 1
ATOM 3657 C C . VAL A 1 472 ? -9.814 7.224 -4.316 1.00 73.75 472 VAL A C 1
ATOM 3659 O O . VAL A 1 472 ? -8.755 7.844 -4.449 1.00 73.75 472 VAL A O 1
ATOM 3662 N N . PRO A 1 473 ? -10.037 6.410 -3.266 1.00 85.94 473 PRO A N 1
ATOM 3663 C CA . PRO A 1 473 ? -9.057 6.241 -2.202 1.00 85.94 473 PRO A CA 1
ATOM 3664 C C . PRO A 1 473 ? -7.724 5.690 -2.737 1.00 85.94 473 PRO A C 1
ATOM 3666 O O . PRO A 1 473 ? -7.726 4.816 -3.615 1.00 85.94 473 PRO A O 1
ATOM 3669 N N . PRO A 1 474 ? -6.579 6.163 -2.215 1.00 92.19 474 PRO A N 1
ATOM 3670 C CA . PRO A 1 474 ? -5.280 5.555 -2.466 1.00 92.19 474 PRO A CA 1
ATOM 3671 C C . PRO A 1 474 ? -5.248 4.047 -2.181 1.00 92.19 474 PRO A C 1
ATOM 3673 O O . PRO A 1 474 ? -5.968 3.519 -1.335 1.00 92.19 474 PRO A O 1
ATOM 3676 N N . ARG A 1 475 ? -4.354 3.336 -2.868 1.00 94.25 475 ARG A N 1
ATOM 3677 C CA . ARG A 1 475 ? -4.019 1.949 -2.535 1.00 94.25 475 ARG A CA 1
ATOM 3678 C C . ARG A 1 475 ? -2.718 1.920 -1.752 1.00 94.25 475 ARG A C 1
ATOM 3680 O O . ARG A 1 475 ? -1.708 2.428 -2.236 1.00 94.25 475 ARG A O 1
ATOM 3687 N N . LEU A 1 476 ? -2.731 1.309 -0.573 1.00 95.56 476 LEU A N 1
ATOM 3688 C CA . LEU A 1 476 ? -1.506 0.972 0.141 1.00 95.56 476 LEU A CA 1
ATOM 3689 C C . LEU A 1 476 ? -0.863 -0.264 -0.480 1.00 95.56 476 LEU A C 1
ATOM 3691 O O . LEU A 1 476 ? -1.548 -1.234 -0.797 1.00 95.56 476 LEU A O 1
ATOM 3695 N N . HIS A 1 477 ? 0.461 -0.244 -0.565 1.00 96.31 477 HIS A N 1
ATOM 3696 C CA . HIS A 1 477 ? 1.304 -1.399 -0.862 1.00 96.31 477 HIS A CA 1
ATOM 3697 C C . HIS A 1 477 ? 2.380 -1.483 0.217 1.00 96.31 477 HIS A C 1
ATOM 3699 O O . HIS A 1 477 ? 2.956 -0.460 0.598 1.00 96.31 477 HIS A O 1
ATOM 3705 N N . TRP A 1 478 ? 2.641 -2.676 0.735 1.00 95.38 478 TRP A N 1
ATOM 3706 C CA . TRP A 1 478 ? 3.520 -2.874 1.883 1.00 95.38 478 TRP A CA 1
ATOM 3707 C C . TRP A 1 478 ? 4.407 -4.105 1.726 1.00 95.38 478 TRP A C 1
ATOM 3709 O O . TRP A 1 478 ? 4.042 -5.078 1.066 1.00 95.38 478 TRP A O 1
ATOM 3719 N N . ILE A 1 479 ? 5.565 -4.061 2.384 1.00 94.38 479 ILE A N 1
ATOM 3720 C CA . ILE A 1 479 ? 6.474 -5.196 2.552 1.00 94.38 479 ILE A CA 1
ATOM 3721 C C . ILE A 1 479 ? 6.896 -5.308 4.010 1.00 94.38 479 ILE A C 1
ATOM 3723 O O . ILE A 1 479 ? 7.186 -4.293 4.638 1.00 94.38 479 ILE A O 1
ATOM 3727 N N . ALA A 1 480 ? 6.973 -6.529 4.529 1.00 91.50 480 ALA A N 1
ATOM 3728 C CA . ALA A 1 480 ? 7.560 -6.838 5.826 1.00 91.50 480 ALA A CA 1
ATOM 3729 C C . ALA A 1 480 ? 8.879 -7.592 5.625 1.00 91.50 480 ALA A C 1
ATOM 3731 O O . ALA A 1 480 ? 8.945 -8.554 4.854 1.00 91.50 480 ALA A O 1
ATOM 3732 N N . LEU A 1 481 ? 9.915 -7.146 6.330 1.00 89.62 481 LEU A N 1
ATOM 3733 C CA . LEU A 1 481 ? 11.255 -7.718 6.340 1.00 89.62 481 LEU A CA 1
ATOM 3734 C C . LEU A 1 481 ? 11.576 -8.199 7.758 1.00 89.62 481 LEU A C 1
ATOM 3736 O O . LEU A 1 481 ? 11.430 -7.429 8.708 1.00 89.62 481 LEU A O 1
ATOM 3740 N N . ASP A 1 482 ? 12.039 -9.439 7.885 1.00 83.44 482 ASP A N 1
ATOM 3741 C CA . ASP A 1 482 ? 12.767 -9.891 9.073 1.00 83.44 482 ASP A CA 1
ATOM 3742 C C . ASP A 1 482 ? 14.187 -9.295 9.033 1.00 83.44 482 ASP A C 1
ATOM 3744 O O . ASP A 1 482 ? 14.806 -9.223 7.967 1.00 83.44 482 ASP A O 1
ATOM 3748 N N . SER A 1 483 ? 14.676 -8.790 10.164 1.00 68.62 483 SER A N 1
ATOM 3749 C CA . SER A 1 483 ? 15.887 -7.970 10.244 1.00 68.62 483 SER A CA 1
ATOM 3750 C C . SER A 1 483 ? 16.879 -8.505 11.280 1.00 68.62 483 SER A C 1
ATOM 3752 O O . SER A 1 483 ? 16.684 -8.381 12.492 1.00 68.62 483 SER A O 1
ATOM 3754 N N . GLN A 1 484 ? 17.998 -9.023 10.758 1.00 58.03 484 GLN A N 1
ATOM 3755 C CA . GLN A 1 484 ? 19.264 -9.238 11.478 1.00 58.03 484 GLN A CA 1
ATOM 3756 C C . GLN A 1 484 ? 20.437 -8.406 10.913 1.00 58.03 484 GLN A C 1
ATOM 3758 O O . GLN A 1 484 ? 21.533 -8.427 11.467 1.00 58.03 484 GLN A O 1
ATOM 3763 N N . ALA A 1 485 ? 20.230 -7.662 9.822 1.00 53.72 485 ALA A N 1
ATOM 3764 C CA . ALA A 1 485 ? 21.210 -6.751 9.232 1.00 53.72 485 ALA A CA 1
ATOM 3765 C C . ALA A 1 485 ? 20.483 -5.539 8.637 1.00 53.72 485 ALA A C 1
ATOM 3767 O O . ALA A 1 485 ? 19.375 -5.693 8.127 1.00 53.72 485 ALA A O 1
ATOM 3768 N N . GLU A 1 486 ? 21.094 -4.351 8.698 1.00 54.56 486 GLU A N 1
ATOM 3769 C CA . GLU A 1 486 ? 20.479 -3.093 8.251 1.00 54.56 486 GLU A CA 1
ATOM 3770 C C . GLU A 1 486 ? 20.075 -3.160 6.764 1.00 54.56 486 GLU A C 1
ATOM 3772 O O . GLU A 1 486 ? 20.949 -3.177 5.891 1.00 54.56 486 GLU A O 1
ATOM 3777 N N . PRO A 1 487 ? 18.770 -3.190 6.426 1.00 64.50 487 PRO A N 1
ATOM 3778 C CA . PRO A 1 487 ? 18.357 -3.223 5.035 1.00 64.50 487 PRO A CA 1
ATOM 3779 C C . PRO A 1 487 ? 18.517 -1.829 4.426 1.00 64.50 487 PRO A C 1
ATOM 3781 O O . PRO A 1 487 ? 18.083 -0.830 5.009 1.00 64.50 487 PRO A O 1
ATOM 3784 N N . ILE A 1 488 ? 19.075 -1.764 3.213 1.00 81.38 488 ILE A N 1
ATOM 3785 C CA . ILE A 1 488 ? 19.009 -0.555 2.383 1.00 81.38 488 ILE A CA 1
ATOM 3786 C C . ILE A 1 488 ? 17.537 -0.128 2.296 1.00 81.38 488 ILE A C 1
ATOM 3788 O O . ILE A 1 488 ? 16.658 -0.964 2.078 1.00 81.38 488 ILE A O 1
ATOM 3792 N N . VAL A 1 489 ? 17.251 1.161 2.497 1.00 86.94 489 VAL A N 1
ATOM 3793 C CA . VAL A 1 489 ? 15.867 1.656 2.490 1.00 86.94 489 VAL A CA 1
ATOM 3794 C C . VAL A 1 489 ? 15.268 1.445 1.091 1.00 86.94 489 VAL A C 1
ATOM 3796 O O . VAL A 1 489 ? 15.794 2.002 0.125 1.00 86.94 489 VAL A O 1
ATOM 3799 N N . PRO A 1 490 ? 14.191 0.651 0.946 1.00 90.25 490 PRO A N 1
ATOM 3800 C CA . PRO A 1 490 ? 13.587 0.379 -0.351 1.00 90.25 490 PRO A CA 1
ATOM 3801 C C . PRO A 1 490 ? 12.941 1.643 -0.922 1.00 90.25 490 PRO A C 1
ATOM 3803 O O . PRO A 1 490 ? 12.316 2.427 -0.206 1.00 90.25 490 PRO A O 1
ATOM 3806 N N . SER A 1 491 ? 13.031 1.823 -2.239 1.00 91.69 491 SER A N 1
ATOM 3807 C CA . SER A 1 491 ? 12.217 2.824 -2.934 1.00 91.69 491 SER A CA 1
ATOM 3808 C C . SER A 1 491 ? 10.736 2.422 -2.946 1.00 91.69 491 SER A C 1
ATOM 3810 O O . SER A 1 491 ? 10.397 1.238 -2.886 1.00 91.69 491 SER A O 1
ATOM 3812 N N . SER A 1 492 ? 9.826 3.387 -3.117 1.00 93.31 492 SER A N 1
ATOM 3813 C CA . SER A 1 492 ? 8.388 3.098 -3.270 1.00 93.31 492 SER A CA 1
ATOM 3814 C C . SER A 1 492 ? 8.086 2.136 -4.433 1.00 93.31 492 SER A C 1
ATOM 3816 O O . SER A 1 492 ? 7.127 1.374 -4.356 1.00 93.31 492 SER A O 1
ATOM 3818 N N . LEU A 1 493 ? 8.923 2.104 -5.483 1.00 93.06 493 LEU A N 1
ATOM 3819 C CA . LEU A 1 493 ? 8.805 1.129 -6.575 1.00 93.06 493 LEU A CA 1
ATOM 3820 C C . LEU A 1 493 ? 9.188 -0.302 -6.144 1.00 93.06 493 LEU A C 1
ATOM 3822 O O . LEU A 1 493 ? 8.616 -1.262 -6.655 1.00 93.06 493 LEU A O 1
ATOM 3826 N N . GLN A 1 494 ? 10.121 -0.463 -5.201 1.00 92.00 494 GLN A N 1
ATOM 3827 C CA . GLN A 1 494 ? 10.462 -1.768 -4.619 1.00 92.00 494 GLN A CA 1
ATOM 3828 C C . GLN A 1 494 ? 9.351 -2.263 -3.692 1.00 92.00 494 GLN A C 1
ATOM 3830 O O . GLN A 1 494 ? 8.919 -3.404 -3.840 1.00 92.00 494 GLN A O 1
ATOM 3835 N N . VAL A 1 495 ? 8.797 -1.387 -2.845 1.00 93.75 495 VAL A N 1
ATOM 3836 C CA . VAL A 1 495 ? 7.639 -1.722 -1.995 1.00 93.75 495 VAL A CA 1
ATOM 3837 C C . VAL A 1 495 ? 6.428 -2.137 -2.847 1.00 93.75 495 VAL A C 1
ATOM 3839 O O . VAL A 1 495 ? 5.846 -3.186 -2.591 1.00 93.75 495 VAL A O 1
ATOM 3842 N N . LEU A 1 496 ? 6.112 -1.403 -3.927 1.00 93.81 496 LEU A N 1
ATOM 3843 C CA . LEU A 1 496 ? 5.076 -1.782 -4.909 1.00 93.81 496 LEU A CA 1
ATOM 3844 C C . LEU A 1 496 ? 5.324 -3.166 -5.544 1.00 93.81 496 LEU A C 1
ATOM 3846 O O . LEU A 1 496 ? 4.380 -3.876 -5.882 1.00 93.81 496 LEU A O 1
ATOM 3850 N N . ARG A 1 497 ? 6.593 -3.541 -5.747 1.00 91.94 497 ARG A N 1
ATOM 3851 C CA . ARG A 1 497 ? 7.003 -4.817 -6.358 1.00 91.94 497 ARG A CA 1
ATOM 3852 C C . ARG A 1 497 ? 7.060 -5.990 -5.371 1.00 91.94 497 ARG A C 1
ATOM 3854 O O . ARG A 1 497 ? 7.264 -7.112 -5.821 1.00 91.94 497 ARG A O 1
ATOM 3861 N N . GLY A 1 498 ? 6.892 -5.753 -4.068 1.00 91.81 498 GLY A N 1
ATOM 3862 C CA . GLY A 1 498 ? 7.092 -6.771 -3.032 1.00 91.81 498 GLY A CA 1
ATOM 3863 C C . GLY A 1 498 ? 8.564 -7.041 -2.686 1.00 91.81 498 GLY A C 1
ATOM 3864 O O . GLY A 1 498 ? 8.875 -8.102 -2.147 1.00 91.81 498 GLY A O 1
ATOM 3865 N N . ASN A 1 499 ? 9.465 -6.104 -3.004 1.00 91.00 499 ASN A N 1
ATOM 3866 C CA . ASN A 1 499 ? 10.915 -6.284 -2.936 1.00 91.00 499 ASN A CA 1
ATOM 3867 C C . ASN A 1 499 ? 11.598 -5.454 -1.834 1.00 91.00 499 ASN A C 1
ATOM 3869 O O . ASN A 1 499 ? 11.217 -4.312 -1.585 1.00 91.00 499 ASN A O 1
ATOM 3873 N N . ASP A 1 500 ? 12.677 -5.989 -1.256 1.00 89.38 500 ASP A N 1
ATOM 3874 C CA . ASP A 1 500 ? 13.577 -5.278 -0.338 1.00 89.38 500 ASP A CA 1
ATOM 3875 C C . ASP A 1 500 ? 14.447 -4.211 -1.052 1.00 89.38 500 ASP A C 1
ATOM 3877 O O . ASP A 1 500 ? 14.401 -4.032 -2.277 1.00 89.38 500 ASP A O 1
ATOM 3881 N N . GLY A 1 501 ? 15.279 -3.497 -0.283 1.00 86.44 501 GLY A N 1
ATOM 3882 C CA . GLY A 1 501 ? 16.220 -2.497 -0.806 1.00 86.44 501 GLY A CA 1
ATOM 3883 C C . GLY A 1 501 ? 17.303 -3.047 -1.740 1.00 86.44 501 GLY A C 1
ATOM 3884 O O . GLY A 1 501 ? 17.746 -2.330 -2.635 1.00 86.44 501 GLY A O 1
ATOM 3885 N N . ASN A 1 502 ? 17.664 -4.324 -1.592 1.00 86.75 502 ASN A N 1
ATOM 3886 C CA . ASN A 1 502 ? 18.592 -5.051 -2.463 1.00 86.75 502 ASN A CA 1
ATOM 3887 C C . ASN A 1 502 ? 17.896 -5.646 -3.709 1.00 86.75 502 ASN A C 1
ATOM 3889 O O . ASN A 1 502 ? 18.551 -6.235 -4.567 1.00 86.75 502 ASN A O 1
ATOM 3893 N N . ASN A 1 503 ? 16.576 -5.460 -3.829 1.00 85.81 503 ASN A N 1
ATOM 3894 C CA . ASN A 1 503 ? 15.698 -5.989 -4.868 1.00 85.81 503 ASN A CA 1
ATOM 3895 C C . ASN A 1 503 ? 15.513 -7.530 -4.840 1.00 85.81 503 ASN A C 1
ATOM 3897 O O . ASN A 1 503 ? 15.174 -8.130 -5.863 1.00 85.81 503 ASN A O 1
ATOM 3901 N N . ASN A 1 504 ? 15.674 -8.155 -3.670 1.00 87.94 504 ASN A N 1
ATOM 3902 C CA . ASN A 1 504 ? 15.171 -9.501 -3.364 1.00 87.94 504 ASN A CA 1
ATOM 3903 C C . ASN A 1 504 ? 13.673 -9.447 -3.020 1.00 87.94 504 ASN A C 1
ATOM 3905 O O . ASN A 1 504 ? 13.159 -8.381 -2.696 1.00 87.94 504 ASN A O 1
ATOM 3909 N N . ALA A 1 505 ? 12.980 -10.589 -3.011 1.00 89.50 505 ALA A N 1
ATOM 3910 C CA . ALA A 1 505 ? 11.610 -10.667 -2.495 1.00 89.50 505 ALA A CA 1
ATOM 3911 C C . ALA A 1 505 ? 11.572 -10.496 -0.961 1.00 89.50 505 ALA A C 1
ATOM 3913 O O . ALA A 1 505 ? 12.416 -11.044 -0.252 1.00 89.50 505 ALA A O 1
ATOM 3914 N N . ALA A 1 506 ? 10.582 -9.761 -0.452 1.00 90.12 506 ALA A N 1
ATOM 3915 C CA . ALA A 1 506 ? 10.350 -9.580 0.981 1.00 90.12 506 ALA A CA 1
ATOM 3916 C C . ALA A 1 506 ? 9.766 -10.841 1.659 1.00 90.12 506 ALA A C 1
ATOM 3918 O O . ALA A 1 506 ? 9.155 -11.685 1.004 1.00 90.12 506 ALA A O 1
ATOM 3919 N N . PHE A 1 507 ? 9.890 -10.943 2.991 1.00 88.06 507 PHE A N 1
ATOM 3920 C CA . PHE A 1 507 ? 9.329 -12.056 3.781 1.00 88.06 507 PHE A CA 1
ATOM 3921 C C . PHE A 1 507 ? 7.794 -12.133 3.671 1.00 88.06 507 PHE A C 1
ATOM 3923 O O . PHE A 1 507 ? 7.216 -13.218 3.541 1.00 88.06 507 PHE A O 1
ATOM 3930 N N . ARG A 1 508 ? 7.130 -10.973 3.677 1.00 90.75 508 ARG A N 1
ATOM 3931 C CA . ARG A 1 508 ? 5.732 -10.803 3.255 1.00 90.75 508 ARG A CA 1
ATOM 3932 C C . ARG A 1 508 ? 5.602 -9.525 2.439 1.00 90.75 508 ARG A C 1
ATOM 3934 O O . ARG A 1 508 ? 6.323 -8.559 2.675 1.00 90.75 508 ARG A O 1
ATOM 3941 N N . ALA A 1 509 ? 4.646 -9.513 1.522 1.00 94.06 509 ALA A N 1
ATOM 3942 C CA . ALA A 1 509 ? 4.228 -8.331 0.786 1.00 94.06 509 ALA A CA 1
ATOM 3943 C C . ALA A 1 509 ? 2.714 -8.379 0.567 1.00 94.06 509 ALA A C 1
ATOM 3945 O O . ALA A 1 509 ? 2.135 -9.466 0.498 1.00 94.06 509 ALA A O 1
ATOM 3946 N N . GLY A 1 510 ? 2.079 -7.219 0.432 1.00 94.44 510 GLY A N 1
ATOM 3947 C CA . GLY A 1 510 ? 0.642 -7.132 0.208 1.00 94.44 510 GLY A CA 1
ATOM 3948 C C . GLY A 1 510 ? 0.175 -5.733 -0.174 1.00 94.44 510 GLY A C 1
ATOM 3949 O O . GLY A 1 510 ? 0.963 -4.793 -0.281 1.00 94.44 510 GLY A O 1
ATOM 3950 N N . SER A 1 511 ? -1.133 -5.600 -0.376 1.00 95.12 511 SER A N 1
ATOM 3951 C CA . SER A 1 511 ? -1.785 -4.323 -0.665 1.00 95.12 511 SER A CA 1
ATOM 3952 C C . SER A 1 511 ? -3.096 -4.199 0.100 1.00 95.12 511 SER A C 1
ATOM 3954 O O . SER A 1 511 ? -3.842 -5.174 0.171 1.00 95.12 511 SER A O 1
ATOM 3956 N N . ALA A 1 512 ? -3.400 -3.004 0.597 1.00 94.06 512 ALA A N 1
ATOM 3957 C CA . ALA A 1 512 ? -4.650 -2.681 1.281 1.00 94.06 512 ALA A CA 1
ATOM 3958 C C . ALA A 1 512 ? -5.359 -1.508 0.587 1.00 94.06 512 ALA A C 1
ATOM 3960 O O . ALA A 1 512 ? -4.730 -0.696 -0.098 1.00 94.06 512 ALA A O 1
ATOM 3961 N N . GLN A 1 513 ? -6.677 -1.420 0.745 1.00 91.31 513 GLN A N 1
ATOM 3962 C CA . GLN A 1 513 ? -7.425 -0.210 0.388 1.00 91.31 513 GLN A CA 1
ATOM 3963 C C . GLN A 1 513 ? -7.331 0.794 1.542 1.00 91.31 513 GLN A C 1
ATOM 3965 O O . GLN A 1 513 ? -7.091 0.388 2.679 1.00 91.31 513 GLN A O 1
ATOM 3970 N N . THR A 1 514 ? -7.510 2.084 1.260 1.00 90.56 514 THR A N 1
ATOM 3971 C CA . THR A 1 514 ? -7.706 3.086 2.312 1.00 90.56 514 THR A CA 1
ATOM 3972 C C . THR A 1 514 ? -9.138 3.594 2.361 1.00 90.56 514 THR A C 1
ATOM 3974 O O . THR A 1 514 ? -9.869 3.576 1.370 1.00 90.56 514 THR A O 1
ATOM 3977 N N . VAL A 1 515 ? -9.513 4.095 3.529 1.00 85.12 515 VAL A N 1
ATOM 3978 C CA . VAL A 1 515 ? -10.769 4.786 3.821 1.00 85.12 515 VAL A CA 1
ATOM 3979 C C . VAL A 1 515 ? -10.460 6.228 4.224 1.00 85.12 515 VAL A C 1
ATOM 3981 O O . VAL A 1 515 ? -9.333 6.534 4.624 1.00 85.12 515 VAL A O 1
ATOM 3984 N N . ARG A 1 516 ? -11.418 7.153 4.082 1.00 81.94 516 ARG A N 1
ATOM 3985 C CA . ARG A 1 516 ? -11.246 8.515 4.626 1.00 81.94 516 ARG A CA 1
ATOM 3986 C C . ARG A 1 516 ? -11.282 8.416 6.147 1.00 81.94 516 ARG A C 1
ATOM 3988 O O . ARG A 1 516 ? -12.195 7.800 6.682 1.00 81.94 516 ARG A O 1
ATOM 3995 N N . SER A 1 517 ? -10.327 9.038 6.828 1.00 83.06 517 SER A N 1
ATOM 3996 C CA . SER A 1 517 ? -10.225 8.998 8.293 1.00 83.06 517 SER A CA 1
ATOM 3997 C C . SER A 1 517 ? -9.976 10.400 8.840 1.00 83.06 517 SER A C 1
ATOM 3999 O O . SER A 1 517 ? -9.488 11.273 8.125 1.00 83.06 517 SER A O 1
ATOM 4001 N N . GLN A 1 518 ? -10.328 10.637 10.102 1.00 83.38 518 GLN A N 1
ATOM 4002 C CA . GLN A 1 518 ? -10.057 11.899 10.791 1.00 83.38 518 GLN A CA 1
ATOM 4003 C C . GLN A 1 518 ? -8.616 11.885 11.318 1.00 83.38 518 GLN A C 1
ATOM 4005 O O . GLN A 1 518 ? -8.283 11.096 12.207 1.00 83.38 518 GLN A O 1
ATOM 4010 N N . ALA A 1 519 ? -7.743 12.751 10.790 1.00 85.44 519 ALA A N 1
ATOM 4011 C CA . ALA A 1 519 ? -6.319 12.742 11.140 1.00 85.44 519 ALA A CA 1
ATOM 4012 C C . ALA A 1 519 ? -6.078 12.989 12.636 1.00 85.44 519 ALA A C 1
ATOM 4014 O O . ALA A 1 519 ? -5.154 12.413 13.213 1.00 85.44 519 ALA A O 1
ATOM 4015 N N . TYR A 1 520 ? -6.905 13.820 13.278 1.00 83.25 520 TYR A N 1
ATOM 4016 C CA . TYR A 1 520 ? -6.811 14.055 14.712 1.00 83.25 520 TYR A CA 1
ATOM 4017 C C . TYR A 1 520 ? -7.207 12.809 15.514 1.00 83.25 520 TYR A C 1
ATOM 4019 O O . TYR A 1 520 ? -6.447 12.392 16.389 1.00 83.25 520 TYR A O 1
ATOM 4027 N N . HIS A 1 521 ? -8.348 12.188 15.190 1.00 82.00 521 HIS A N 1
ATOM 4028 C CA . HIS A 1 521 ? -8.822 10.981 15.877 1.00 82.00 521 HIS A CA 1
ATOM 4029 C C . HIS A 1 521 ? -7.822 9.825 15.736 1.00 82.00 521 HIS A C 1
ATOM 4031 O O . HIS A 1 521 ? -7.467 9.180 16.725 1.00 82.00 521 HIS A O 1
ATOM 4037 N N . TRP A 1 522 ? -7.271 9.632 14.532 1.00 86.69 522 TRP A N 1
ATOM 4038 C CA . TRP A 1 522 ? -6.243 8.625 14.289 1.00 86.69 522 TRP A CA 1
ATOM 4039 C C . TRP A 1 522 ? -5.013 8.809 15.180 1.00 86.69 522 TRP A C 1
ATOM 4041 O O . TRP A 1 522 ? -4.541 7.857 15.802 1.00 86.69 522 TRP A O 1
ATOM 4051 N N . MET A 1 523 ? -4.497 10.039 15.277 1.00 85.56 523 MET A N 1
ATOM 4052 C CA . MET A 1 523 ? -3.336 10.341 16.117 1.00 85.56 523 MET A CA 1
ATOM 4053 C C . MET A 1 523 ? -3.643 10.268 17.616 1.00 85.56 523 MET A C 1
ATOM 4055 O O . MET A 1 523 ? -2.749 9.975 18.411 1.00 85.56 523 MET A O 1
ATOM 4059 N N . GLU A 1 524 ? -4.879 10.534 18.031 1.00 83.56 524 GLU A N 1
ATOM 4060 C CA . GLU A 1 524 ? -5.309 10.381 19.422 1.00 83.56 524 GLU A CA 1
ATOM 4061 C C . GLU A 1 524 ? -5.350 8.896 19.823 1.00 83.56 524 GLU A C 1
ATOM 4063 O O . GLU A 1 524 ? -4.839 8.533 20.883 1.00 83.56 524 GLU A O 1
ATOM 4068 N N . ALA A 1 525 ? -5.816 8.017 18.929 1.00 82.31 525 ALA A N 1
ATOM 4069 C CA . ALA A 1 525 ? -5.786 6.568 19.122 1.00 82.31 525 ALA A CA 1
ATOM 4070 C C . ALA A 1 525 ? -4.366 5.959 19.043 1.00 82.31 525 ALA A C 1
ATOM 4072 O O . ALA A 1 525 ? -4.023 5.088 19.851 1.00 82.31 525 ALA A O 1
ATOM 4073 N N . HIS A 1 526 ? -3.540 6.401 18.084 1.00 81.75 526 HIS A N 1
ATOM 4074 C CA . HIS A 1 526 ? -2.295 5.716 17.698 1.00 81.75 526 HIS A CA 1
ATOM 4075 C C . HIS A 1 526 ? -0.984 6.407 18.099 1.00 81.75 526 HIS A C 1
ATOM 4077 O O . HIS A 1 526 ? 0.019 5.713 18.254 1.00 81.75 526 HIS A O 1
ATOM 4083 N N . VAL A 1 527 ? -0.950 7.733 18.268 1.00 79.31 527 VAL A N 1
ATOM 4084 C CA . VAL A 1 527 ? 0.287 8.473 18.607 1.00 79.31 527 VAL A CA 1
ATOM 4085 C C . VAL A 1 527 ? 0.297 8.894 20.079 1.00 79.31 527 VAL A C 1
ATOM 4087 O O . VAL A 1 527 ? 1.328 8.756 20.738 1.00 79.31 527 VAL A O 1
ATOM 4090 N N . LYS A 1 528 ? -0.857 9.338 20.608 1.00 73.44 528 LYS A N 1
ATOM 4091 C CA . LYS A 1 528 ? -1.149 9.752 22.004 1.00 73.44 528 LYS A CA 1
ATOM 4092 C C . LYS A 1 528 ? -0.309 10.915 22.556 1.00 73.44 528 LYS A C 1
ATOM 4094 O O . LYS A 1 528 ? -0.858 11.866 23.107 1.00 73.44 528 LYS A O 1
ATOM 4099 N N . SER A 1 529 ? 1.013 10.867 22.422 1.00 73.88 529 SER A N 1
ATOM 4100 C CA . SER A 1 529 ? 1.937 11.928 22.822 1.00 73.88 529 SER A CA 1
ATOM 4101 C C . SER A 1 529 ? 2.073 12.998 21.732 1.00 73.88 529 SER A C 1
ATOM 4103 O O . SER A 1 529 ? 2.097 12.699 20.543 1.00 73.88 529 SER A O 1
ATOM 4105 N N . GLN A 1 530 ? 2.141 14.272 22.131 1.00 75.19 530 GLN A N 1
ATOM 4106 C CA . GLN A 1 530 ? 2.334 15.436 21.244 1.00 75.19 530 GLN A CA 1
ATOM 4107 C C . GLN A 1 530 ? 1.341 15.598 20.064 1.00 75.19 530 GLN A C 1
ATOM 4109 O O . GLN A 1 530 ? 1.523 16.499 19.246 1.00 75.19 530 GLN A O 1
ATOM 4114 N N . THR A 1 531 ? 0.247 14.828 20.002 1.00 80.06 531 THR A N 1
ATOM 4115 C CA . THR A 1 531 ? -0.771 14.867 18.932 1.00 80.06 531 THR A CA 1
ATOM 4116 C C . THR A 1 531 ? -1.247 16.287 18.586 1.00 80.06 531 THR A C 1
ATOM 4118 O O . THR A 1 531 ? -1.337 16.651 17.417 1.00 80.06 531 THR A O 1
ATOM 4121 N N . SER A 1 532 ? -1.466 17.146 19.591 1.00 79.00 532 SER A N 1
ATOM 4122 C CA . SER A 1 532 ? -1.867 18.557 19.411 1.00 79.00 532 SER A CA 1
ATOM 4123 C C . SER A 1 532 ? -0.816 19.438 18.709 1.00 79.00 532 SER A C 1
ATOM 4125 O O . SER A 1 532 ? -1.162 20.506 18.201 1.00 79.00 532 SER A O 1
ATOM 4127 N N . THR A 1 533 ? 0.455 19.032 18.689 1.00 82.94 533 THR A N 1
ATOM 4128 C CA . THR A 1 533 ? 1.550 19.716 17.982 1.00 82.94 533 THR A CA 1
ATOM 4129 C C . THR A 1 533 ? 1.611 19.237 16.537 1.00 82.94 533 THR A C 1
ATOM 4131 O O . THR A 1 533 ? 1.386 20.033 15.629 1.00 82.94 533 THR A O 1
ATOM 4134 N N . TYR A 1 534 ? 1.785 17.930 16.319 1.00 85.06 534 TYR A N 1
ATOM 4135 C CA . TYR A 1 534 ? 1.901 17.352 14.976 1.00 85.06 534 TYR A CA 1
ATOM 4136 C C . TYR A 1 534 ? 0.656 17.595 14.106 1.00 85.06 534 TYR A C 1
ATOM 4138 O O . TYR A 1 534 ? 0.773 17.891 12.918 1.00 85.06 534 TYR A O 1
ATOM 4146 N N . TYR A 1 535 ? -0.541 17.591 14.702 1.00 84.75 535 TYR A N 1
ATOM 4147 C CA . TYR A 1 535 ? -1.777 17.963 14.009 1.00 84.75 535 TYR A CA 1
ATOM 4148 C C . TYR A 1 535 ? -1.792 19.438 13.542 1.00 84.75 535 TYR A C 1
ATOM 4150 O O . TYR A 1 535 ? -2.258 19.743 12.443 1.00 84.75 535 TYR A O 1
ATOM 4158 N N . LYS A 1 536 ? -1.225 20.371 14.325 1.00 82.06 536 LYS A N 1
ATOM 4159 C CA . LYS A 1 536 ? -1.073 21.781 13.903 1.00 82.06 536 LYS A CA 1
ATOM 4160 C C . LYS A 1 536 ? -0.051 21.931 12.779 1.00 82.06 536 LYS A C 1
ATOM 4162 O O . LYS A 1 536 ? -0.208 22.829 11.951 1.00 82.06 536 LYS A O 1
ATOM 4167 N N . ASP A 1 537 ? 0.962 21.071 12.735 1.00 84.50 537 ASP A N 1
ATOM 4168 C CA . ASP A 1 537 ? 1.909 21.025 11.625 1.00 84.50 537 ASP A CA 1
ATOM 4169 C C . ASP A 1 537 ? 1.274 20.456 10.348 1.00 84.50 537 ASP A C 1
ATOM 4171 O O . ASP A 1 537 ? 1.472 21.048 9.291 1.00 84.50 537 ASP A O 1
ATOM 4175 N N . LEU A 1 538 ? 0.413 19.430 10.414 1.00 85.19 538 LEU A N 1
ATOM 4176 C CA . LEU A 1 538 ? -0.371 18.994 9.244 1.00 85.19 538 LEU A CA 1
ATOM 4177 C C . LEU A 1 538 ? -1.254 20.118 8.676 1.00 85.19 538 LEU A C 1
ATOM 4179 O O . LEU A 1 538 ? -1.220 20.388 7.473 1.00 85.19 538 LEU A O 1
ATOM 4183 N N . LEU A 1 539 ? -2.012 20.814 9.531 1.00 82.81 539 LEU A N 1
ATOM 4184 C CA . LEU A 1 539 ? -2.873 21.930 9.111 1.00 82.81 539 LEU A CA 1
ATOM 4185 C C . LEU A 1 539 ? -2.097 23.050 8.395 1.00 82.81 539 LEU A C 1
ATOM 4187 O O . LEU A 1 539 ? -2.614 23.660 7.457 1.00 82.81 539 LEU A O 1
ATOM 4191 N N . LYS A 1 540 ? -0.861 23.333 8.829 1.00 83.38 540 LYS A N 1
ATOM 4192 C CA . LYS A 1 540 ? -0.048 24.453 8.325 1.00 83.38 540 LYS A CA 1
ATOM 4193 C C . LYS A 1 540 ? 0.884 24.075 7.175 1.00 83.38 540 LYS A C 1
ATOM 4195 O O . LYS A 1 540 ? 0.929 24.789 6.177 1.00 83.38 540 LYS A O 1
ATOM 4200 N N . GLN A 1 541 ? 1.649 22.998 7.334 1.00 84.50 541 GLN A N 1
ATOM 4201 C CA . GLN A 1 541 ? 2.700 22.581 6.404 1.00 84.50 541 GLN A CA 1
ATOM 4202 C C . GLN A 1 541 ? 2.108 21.785 5.233 1.00 84.50 541 GLN A C 1
ATOM 4204 O O . GLN A 1 541 ? 2.398 22.084 4.076 1.00 84.50 541 GLN A O 1
ATOM 4209 N N . GLU A 1 542 ? 1.217 20.833 5.526 1.00 84.81 542 GLU A N 1
ATOM 4210 C CA . GLU A 1 542 ? 0.590 19.954 4.524 1.00 84.81 542 GLU A CA 1
ATOM 4211 C C . GLU A 1 542 ? -0.745 20.479 3.982 1.00 84.81 542 GLU A C 1
ATOM 4213 O O . GLU A 1 542 ? -1.307 19.901 3.047 1.00 84.81 542 GLU A O 1
ATOM 4218 N N . LYS A 1 543 ? -1.236 21.597 4.539 1.00 84.69 543 LYS A N 1
ATOM 4219 C CA . LYS A 1 543 ? -2.493 22.261 4.158 1.00 84.69 543 LYS A CA 1
ATOM 4220 C C . LYS A 1 543 ? -3.697 21.312 4.213 1.00 84.69 543 LYS A C 1
ATOM 4222 O O . LYS A 1 543 ? -4.530 21.288 3.298 1.00 84.69 543 LYS A O 1
ATOM 4227 N N . LEU A 1 544 ? -3.762 20.540 5.297 1.00 83.75 544 LEU A N 1
ATOM 4228 C CA . LEU A 1 544 ? -4.830 19.581 5.563 1.00 83.75 544 LEU A CA 1
ATOM 4229 C C . LEU A 1 544 ? -6.214 20.243 5.447 1.00 83.75 544 LEU A C 1
ATOM 4231 O O . LEU A 1 544 ? -6.416 21.359 5.926 1.00 83.75 544 LEU A O 1
ATOM 4235 N N . TYR A 1 545 ? -7.132 19.564 4.762 1.00 78.06 545 TYR A N 1
ATOM 4236 C CA . TYR A 1 545 ? -8.473 20.002 4.351 1.00 78.06 545 TYR A CA 1
ATOM 4237 C C . TYR A 1 545 ? -8.541 21.220 3.403 1.00 78.06 545 TYR A C 1
ATOM 4239 O O . TYR A 1 545 ? -9.622 21.554 2.924 1.00 78.06 545 TYR A O 1
ATOM 4247 N N . LYS A 1 546 ? -7.411 21.861 3.061 1.00 77.62 546 LYS A N 1
ATOM 4248 C CA . LYS A 1 546 ? -7.347 22.977 2.089 1.00 77.62 546 LYS A CA 1
ATOM 4249 C C . LYS A 1 546 ? -6.901 22.510 0.699 1.00 77.62 546 LYS A C 1
ATOM 4251 O O . LYS A 1 546 ? -7.438 22.957 -0.308 1.00 77.62 546 LYS A O 1
ATOM 4256 N N . THR A 1 547 ? -5.902 21.624 0.640 1.00 80.38 547 THR A N 1
ATOM 4257 C CA . THR A 1 547 ? -5.423 20.990 -0.611 1.00 80.38 547 THR A CA 1
ATOM 4258 C C . THR A 1 547 ? -5.169 19.489 -0.485 1.00 80.38 547 THR A C 1
ATOM 4260 O O . THR A 1 547 ? -4.916 18.828 -1.490 1.00 80.38 547 THR A O 1
ATOM 4263 N N . THR A 1 548 ? -5.211 18.946 0.731 1.00 85.69 548 THR A N 1
ATOM 4264 C CA . THR A 1 548 ? -5.010 17.523 1.018 1.00 85.69 548 THR A CA 1
ATOM 4265 C C . THR A 1 548 ? -6.094 17.006 1.956 1.00 85.69 548 THR A C 1
ATOM 4267 O O . THR A 1 548 ? -6.620 17.769 2.763 1.00 85.69 548 THR A O 1
ATOM 4270 N N . GLU A 1 549 ? -6.425 15.722 1.879 1.00 85.81 549 GLU A N 1
ATOM 4271 C CA . GLU A 1 549 ? -7.326 15.043 2.819 1.00 85.81 549 GLU A CA 1
ATOM 4272 C C . GLU A 1 549 ? -6.661 13.789 3.422 1.00 85.81 549 GLU A C 1
ATOM 4274 O O . GLU A 1 549 ? -5.778 13.208 2.775 1.00 85.81 549 GLU A O 1
ATOM 4279 N N . PRO A 1 550 ? -7.034 13.376 4.651 1.00 89.12 550 PRO A N 1
ATOM 4280 C CA . PRO A 1 550 ? -6.459 12.211 5.304 1.00 89.12 550 PRO A CA 1
ATOM 4281 C C . PRO A 1 550 ? -7.158 10.905 4.915 1.00 89.12 550 PRO A C 1
ATOM 4283 O O . PRO A 1 550 ? -8.385 10.788 4.900 1.00 89.12 550 PRO A O 1
ATOM 4286 N N . PHE A 1 551 ? -6.337 9.890 4.674 1.00 89.75 551 PHE A N 1
ATOM 4287 C CA . PHE A 1 551 ? -6.743 8.515 4.437 1.00 89.75 551 PHE A CA 1
ATOM 4288 C C . PHE A 1 551 ? -6.034 7.584 5.421 1.00 89.75 551 PHE A C 1
ATOM 4290 O O . PHE A 1 551 ? -4.848 7.755 5.707 1.00 89.75 551 PHE A O 1
ATOM 4297 N N . GLU A 1 552 ? -6.749 6.572 5.893 1.00 90.50 552 GLU A N 1
ATOM 4298 C CA . GLU A 1 552 ? -6.221 5.496 6.727 1.00 90.50 552 GLU A CA 1
ATOM 4299 C C . GLU A 1 552 ? -6.315 4.166 5.987 1.00 90.50 552 GLU A C 1
ATOM 4301 O O . GLU A 1 552 ? -7.294 3.908 5.293 1.00 90.50 552 GLU A O 1
ATOM 4306 N N . GLY A 1 553 ? -5.315 3.304 6.146 1.00 91.56 553 GLY A N 1
ATOM 4307 C CA . GLY A 1 553 ? -5.432 1.895 5.782 1.00 91.56 553 GLY A CA 1
ATOM 4308 C C . GLY A 1 553 ? -4.851 1.003 6.869 1.00 91.56 553 GLY A C 1
ATOM 4309 O O . GLY A 1 553 ? -3.794 1.308 7.427 1.00 91.56 553 GLY A O 1
ATOM 4310 N N . SER A 1 554 ? -5.543 -0.098 7.145 1.00 91.38 554 SER A N 1
ATOM 4311 C CA . SER A 1 554 ? -5.134 -1.142 8.082 1.00 91.38 554 SER A CA 1
ATOM 4312 C C . SER A 1 554 ? -4.887 -2.467 7.353 1.00 91.38 554 SER A C 1
ATOM 4314 O O . SER A 1 554 ? -5.470 -2.735 6.299 1.00 91.38 554 SER A O 1
ATOM 4316 N N . PHE A 1 555 ? -3.979 -3.293 7.874 1.00 93.44 555 PHE A N 1
ATOM 4317 C CA . PHE A 1 555 ? -3.733 -4.644 7.366 1.00 93.44 555 PHE A CA 1
ATOM 4318 C C . PHE A 1 555 ? -3.074 -5.547 8.412 1.00 93.44 555 PHE A C 1
ATOM 4320 O O . PHE A 1 555 ? -2.290 -5.097 9.246 1.00 93.44 555 PHE A O 1
ATOM 4327 N N . LEU A 1 556 ? -3.363 -6.847 8.324 1.00 90.69 556 LEU A N 1
ATOM 4328 C CA . LEU A 1 556 ? -2.809 -7.875 9.201 1.00 90.69 556 LEU A CA 1
ATOM 4329 C C . LEU A 1 556 ? -1.627 -8.592 8.529 1.00 90.69 556 LEU A C 1
ATOM 4331 O O . LEU A 1 556 ? -1.735 -9.061 7.395 1.00 90.69 556 LEU A O 1
ATOM 4335 N N . ILE A 1 557 ? -0.512 -8.721 9.246 1.00 89.50 557 ILE A N 1
ATOM 4336 C CA . ILE A 1 557 ? 0.649 -9.532 8.859 1.00 89.50 557 ILE A CA 1
ATOM 4337 C C . ILE A 1 557 ? 0.617 -10.818 9.685 1.00 89.50 557 ILE A C 1
ATOM 4339 O O . ILE A 1 557 ? 0.835 -10.766 10.892 1.00 89.50 557 ILE A O 1
ATOM 4343 N N . SER A 1 558 ? 0.363 -11.967 9.055 1.00 86.81 558 SER A N 1
ATOM 4344 C CA . SER A 1 558 ? 0.256 -13.270 9.727 1.00 86.81 558 SER A CA 1
ATOM 4345 C C . SER A 1 558 ? 1.478 -14.178 9.519 1.00 86.81 558 SER A C 1
ATOM 4347 O O . SER A 1 558 ? 2.235 -14.050 8.547 1.00 86.81 558 SER A O 1
ATOM 4349 N N . GLY A 1 559 ? 1.648 -15.138 10.436 1.00 77.75 559 GLY A N 1
ATOM 4350 C CA . GLY A 1 559 ? 2.745 -16.109 10.412 1.00 77.75 559 GLY A CA 1
ATOM 4351 C C . GLY A 1 559 ? 4.066 -15.542 10.934 1.00 77.75 559 GLY A C 1
ATOM 4352 O O . GLY A 1 559 ? 5.122 -15.852 10.384 1.00 77.75 559 GLY A O 1
ATOM 4353 N N . ILE A 1 560 ? 3.995 -14.685 11.954 1.00 78.56 560 ILE A N 1
ATOM 4354 C CA . ILE A 1 560 ? 5.151 -14.090 12.626 1.00 78.56 560 ILE A CA 1
ATOM 4355 C C . ILE A 1 560 ? 5.724 -15.100 13.631 1.00 78.56 560 ILE A C 1
ATOM 4357 O O . ILE A 1 560 ? 4.985 -15.675 14.433 1.00 78.56 560 ILE A O 1
ATOM 4361 N N . GLN A 1 561 ? 7.038 -15.332 13.582 1.00 71.62 561 GLN A N 1
ATOM 4362 C CA . GLN A 1 561 ? 7.719 -16.296 14.455 1.00 71.62 561 GLN A CA 1
ATOM 4363 C C . GLN A 1 561 ? 8.148 -15.660 15.786 1.00 71.62 561 GLN A C 1
ATOM 4365 O O . GLN A 1 561 ? 8.595 -14.517 15.817 1.00 71.62 561 GLN A O 1
ATOM 4370 N N . ALA A 1 562 ? 8.020 -16.427 16.874 1.00 63.72 562 ALA A N 1
ATOM 4371 C CA . ALA A 1 562 ? 8.213 -15.971 18.258 1.00 63.72 562 ALA A CA 1
ATOM 4372 C C . ALA A 1 562 ? 9.515 -16.459 18.922 1.00 63.72 562 ALA A C 1
ATOM 4374 O O . ALA A 1 562 ? 9.801 -16.100 20.060 1.00 63.72 562 ALA A O 1
ATOM 4375 N N . GLU A 1 563 ? 10.257 -17.347 18.256 1.00 57.72 563 GLU A N 1
ATOM 4376 C CA . GLU A 1 563 ? 11.263 -18.210 18.899 1.00 57.72 563 GLU A CA 1
ATOM 4377 C C . GLU A 1 563 ? 12.523 -17.459 19.363 1.00 57.72 563 GLU A C 1
ATOM 4379 O O . GLU A 1 563 ? 13.224 -17.919 20.262 1.00 57.72 563 GLU A O 1
ATOM 4384 N N . PHE A 1 564 ? 12.792 -16.288 18.779 1.00 61.84 564 PHE A N 1
ATOM 4385 C CA . PHE A 1 564 ? 13.963 -15.457 19.054 1.00 61.84 564 PHE A CA 1
ATOM 4386 C C . PHE A 1 564 ? 13.591 -13.966 19.016 1.00 61.84 564 PHE A C 1
ATOM 4388 O O . PHE A 1 564 ? 12.651 -13.601 18.301 1.00 61.84 564 PHE A O 1
ATOM 4395 N N . PRO A 1 565 ? 14.332 -13.086 19.724 1.00 65.62 565 PRO A N 1
ATOM 4396 C CA . PRO A 1 565 ? 14.139 -11.640 19.644 1.00 65.62 565 PRO A CA 1
ATOM 4397 C C . PRO A 1 565 ? 14.457 -11.138 18.229 1.00 65.62 565 PRO A C 1
ATOM 4399 O O . PRO A 1 565 ? 15.611 -10.924 17.861 1.00 65.62 565 PRO A O 1
ATOM 4402 N N . THR A 1 566 ? 13.408 -10.980 17.429 1.00 72.12 566 THR A N 1
ATOM 4403 C CA . THR A 1 566 ? 13.457 -10.612 16.011 1.00 72.12 566 THR A CA 1
ATOM 4404 C C . THR A 1 566 ? 12.905 -9.205 15.825 1.00 72.12 566 THR A C 1
ATOM 4406 O O . THR A 1 566 ? 11.992 -8.771 16.533 1.00 72.12 566 THR A O 1
ATOM 4409 N N . THR A 1 567 ? 13.475 -8.460 14.877 1.00 80.81 567 THR A N 1
ATOM 4410 C CA . THR A 1 567 ? 12.944 -7.147 14.490 1.00 80.81 567 THR A CA 1
ATOM 4411 C C . THR A 1 567 ? 12.243 -7.277 13.149 1.00 80.81 567 THR A C 1
ATOM 4413 O O . THR A 1 567 ? 12.883 -7.550 12.140 1.00 80.81 567 THR A O 1
ATOM 4416 N N . TYR A 1 568 ? 10.932 -7.059 13.117 1.00 85.75 568 TYR A N 1
ATOM 4417 C CA . TYR A 1 568 ? 10.182 -6.991 11.867 1.00 85.75 568 TYR A CA 1
ATOM 4418 C C . TYR A 1 568 ? 10.071 -5.529 11.449 1.00 85.75 568 TYR A C 1
ATOM 4420 O O . TYR A 1 568 ? 9.503 -4.703 12.160 1.00 85.75 568 TYR A O 1
ATOM 4428 N N . THR A 1 569 ? 10.631 -5.183 10.295 1.00 89.12 569 THR A N 1
ATOM 4429 C CA . THR A 1 569 ? 10.523 -3.837 9.723 1.00 89.12 569 THR A CA 1
ATOM 4430 C C . THR A 1 569 ? 9.572 -3.862 8.541 1.00 89.12 569 THR A C 1
ATOM 4432 O O . THR A 1 569 ? 9.794 -4.598 7.582 1.00 89.12 569 THR A O 1
ATOM 4435 N N . VAL A 1 570 ? 8.533 -3.028 8.587 1.00 91.75 570 VAL A N 1
ATOM 4436 C CA . VAL A 1 570 ? 7.574 -2.885 7.488 1.00 91.75 570 VAL A CA 1
ATOM 4437 C C . VAL A 1 570 ? 7.790 -1.541 6.811 1.00 91.75 570 VAL A C 1
ATOM 4439 O O . VAL A 1 570 ? 7.845 -0.494 7.464 1.00 91.75 570 VAL A O 1
ATOM 4442 N N . PHE A 1 571 ? 7.892 -1.580 5.486 1.00 93.06 571 PHE A N 1
ATOM 4443 C CA . PHE A 1 571 ? 7.873 -0.397 4.639 1.00 93.06 571 PHE A CA 1
ATOM 4444 C C . PHE A 1 571 ? 6.536 -0.333 3.909 1.00 93.06 571 PHE A C 1
ATOM 4446 O O . PHE A 1 571 ? 6.091 -1.324 3.329 1.00 93.06 571 PHE A O 1
ATOM 4453 N N . VAL A 1 572 ? 5.899 0.835 3.938 1.00 94.75 572 VAL A N 1
ATOM 4454 C CA . VAL A 1 572 ? 4.561 1.059 3.380 1.00 94.75 572 VAL A CA 1
ATOM 4455 C C . VAL A 1 572 ? 4.599 2.250 2.434 1.00 94.75 572 VAL A C 1
ATOM 4457 O O . VAL A 1 572 ? 5.082 3.319 2.797 1.00 94.75 572 VAL A O 1
ATOM 4460 N N . THR A 1 573 ? 4.069 2.093 1.228 1.00 94.94 573 THR A N 1
ATOM 4461 C CA . THR A 1 573 ? 3.887 3.183 0.266 1.00 94.94 573 THR A CA 1
ATOM 4462 C C . THR A 1 573 ? 2.440 3.244 -0.209 1.00 94.94 573 THR A C 1
ATOM 4464 O O . THR A 1 573 ? 1.665 2.312 0.000 1.00 94.94 573 THR A O 1
ATOM 4467 N N . ALA A 1 574 ? 2.074 4.346 -0.854 1.00 94.94 574 ALA A N 1
ATOM 4468 C CA . ALA A 1 574 ? 0.732 4.584 -1.362 1.00 94.94 574 ALA A CA 1
ATOM 4469 C C . ALA A 1 574 ? 0.759 4.901 -2.858 1.00 94.94 574 ALA A C 1
ATOM 4471 O O . ALA A 1 574 ? 1.684 5.544 -3.353 1.00 94.94 574 ALA A O 1
ATOM 4472 N N . GLU A 1 575 ? -0.276 4.468 -3.567 1.00 93.88 575 GLU A N 1
ATOM 4473 C CA . GLU A 1 575 ? -0.470 4.674 -4.997 1.00 93.88 575 GLU A CA 1
ATOM 4474 C C . GLU A 1 575 ? -1.816 5.361 -5.256 1.00 93.88 575 GLU A C 1
ATOM 4476 O O . GLU A 1 575 ? -2.848 4.925 -4.746 1.00 93.88 575 GLU A O 1
ATOM 4481 N N . ASN A 1 576 ? -1.827 6.406 -6.086 1.00 91.44 576 ASN A N 1
ATOM 4482 C CA . ASN A 1 576 ? -3.060 6.966 -6.642 1.00 91.44 576 ASN A CA 1
ATOM 4483 C C . ASN A 1 576 ? -3.579 6.045 -7.772 1.00 91.44 576 ASN A C 1
ATOM 4485 O O . ASN A 1 576 ? -2.883 5.906 -8.782 1.00 91.44 576 ASN A O 1
ATOM 4489 N N . PRO A 1 577 ? -4.782 5.440 -7.675 1.00 89.19 577 PRO A N 1
ATOM 4490 C CA . PRO A 1 577 ? -5.241 4.464 -8.667 1.00 89.19 577 PRO A CA 1
ATOM 4491 C C . PRO A 1 577 ? -5.488 5.028 -10.074 1.00 89.19 577 PRO A C 1
ATOM 4493 O O . PRO A 1 577 ? -5.501 4.257 -11.032 1.00 89.19 577 PRO A O 1
ATOM 4496 N N . HIS A 1 578 ? -5.688 6.344 -10.219 1.00 86.88 578 HIS A N 1
ATOM 4497 C CA . HIS A 1 578 ? -5.968 6.983 -11.508 1.00 86.88 578 HIS A CA 1
ATOM 4498 C C . HIS A 1 578 ? -4.691 7.443 -12.223 1.00 86.88 578 HIS A C 1
ATOM 4500 O O . HIS A 1 578 ? -4.508 7.165 -13.408 1.00 86.88 578 HIS A O 1
ATOM 4506 N N . SER A 1 579 ? -3.790 8.136 -11.519 1.00 88.69 579 SER A N 1
ATOM 4507 C CA . SER A 1 579 ? -2.526 8.615 -12.100 1.00 88.69 579 SER A CA 1
ATOM 4508 C C . SER A 1 579 ? -1.392 7.588 -12.038 1.00 88.69 579 SER A C 1
ATOM 4510 O O . SER A 1 579 ? -0.376 7.773 -12.710 1.00 88.69 579 SER A O 1
ATOM 4512 N N . ARG A 1 580 ? -1.547 6.518 -11.239 1.00 91.38 580 ARG A N 1
ATOM 4513 C CA . ARG A 1 580 ? -0.492 5.552 -10.868 1.00 91.38 580 ARG A CA 1
ATOM 4514 C C . ARG A 1 580 ? 0.701 6.228 -10.173 1.00 91.38 580 ARG A C 1
ATOM 4516 O O . ARG A 1 580 ? 1.797 5.673 -10.116 1.00 91.38 580 ARG A O 1
ATOM 4523 N N . ALA A 1 581 ? 0.508 7.443 -9.653 1.00 91.62 581 ALA A N 1
ATOM 4524 C CA . ALA A 1 581 ? 1.532 8.184 -8.933 1.00 91.62 581 ALA A CA 1
ATOM 4525 C C . ALA A 1 581 ? 1.792 7.529 -7.568 1.00 91.62 581 ALA A C 1
ATOM 4527 O O . ALA A 1 581 ? 0.863 7.329 -6.783 1.00 91.62 581 ALA A O 1
ATOM 4528 N N . LEU A 1 582 ? 3.057 7.205 -7.297 1.00 93.88 582 LEU A N 1
ATOM 4529 C CA . LEU A 1 582 ? 3.500 6.617 -6.032 1.00 93.88 582 LEU A CA 1
ATOM 4530 C C . LEU A 1 582 ? 3.908 7.698 -5.031 1.00 93.88 582 LEU A C 1
ATOM 4532 O O . LEU A 1 582 ? 4.376 8.770 -5.416 1.00 93.88 582 LEU A O 1
ATOM 4536 N N . ALA A 1 583 ? 3.787 7.388 -3.743 1.00 92.62 583 ALA A N 1
ATOM 4537 C CA . ALA A 1 583 ? 4.244 8.269 -2.683 1.00 92.62 583 ALA A CA 1
ATOM 4538 C C . ALA A 1 583 ? 5.767 8.434 -2.698 1.00 92.62 583 ALA A C 1
ATOM 4540 O O . ALA A 1 583 ? 6.512 7.483 -2.956 1.00 92.62 583 ALA A O 1
ATOM 4541 N N . GLY A 1 584 ? 6.227 9.653 -2.403 1.00 86.69 584 GLY A N 1
ATOM 4542 C CA . GLY A 1 584 ? 7.613 10.059 -2.656 1.00 86.69 584 GLY A CA 1
ATOM 4543 C C . GLY A 1 584 ? 8.664 9.225 -1.910 1.00 86.69 584 GLY A C 1
ATOM 4544 O O . GLY A 1 584 ? 9.696 8.852 -2.463 1.00 86.69 584 GLY A O 1
ATOM 4545 N N . THR A 1 585 ? 8.357 8.884 -0.664 1.00 88.25 585 THR A N 1
ATOM 4546 C CA . THR A 1 585 ? 9.137 7.999 0.208 1.00 88.25 585 THR A CA 1
ATOM 4547 C C . THR A 1 585 ? 8.173 7.050 0.916 1.00 88.25 585 THR A C 1
ATOM 4549 O O . THR A 1 585 ? 7.115 7.521 1.349 1.00 88.25 585 THR A O 1
ATOM 4552 N N . PRO A 1 586 ? 8.498 5.756 1.086 1.00 91.62 586 PRO A N 1
ATOM 4553 C CA . PRO A 1 586 ? 7.685 4.886 1.922 1.00 91.62 586 PRO A CA 1
ATOM 4554 C C . PRO A 1 586 ? 7.797 5.302 3.394 1.00 91.62 586 PRO A C 1
ATOM 4556 O O . PRO A 1 586 ? 8.845 5.761 3.851 1.00 91.62 586 PRO A O 1
ATOM 4559 N N . ALA A 1 587 ? 6.720 5.106 4.147 1.00 91.38 587 ALA A N 1
ATOM 4560 C CA . ALA A 1 587 ? 6.768 5.128 5.599 1.00 91.38 587 ALA A CA 1
ATOM 4561 C C . ALA A 1 587 ? 7.494 3.873 6.109 1.00 91.38 587 ALA A C 1
ATOM 4563 O O . ALA A 1 587 ? 7.357 2.796 5.524 1.00 91.38 587 ALA A O 1
ATOM 4564 N N . LYS A 1 588 ? 8.237 4.004 7.211 1.00 89.88 588 LYS A N 1
ATOM 4565 C CA . LYS A 1 588 ? 8.886 2.893 7.919 1.00 89.88 588 LYS A CA 1
ATOM 4566 C C . LYS A 1 588 ? 8.301 2.786 9.320 1.00 89.88 588 LYS A C 1
ATOM 4568 O O . LYS A 1 588 ? 8.204 3.794 10.014 1.00 89.88 588 LYS A O 1
ATOM 4573 N N . ALA A 1 589 ? 8.037 1.563 9.758 1.00 88.56 589 ALA A N 1
ATOM 4574 C CA . ALA A 1 589 ? 7.964 1.220 11.172 1.00 88.56 589 ALA A CA 1
ATOM 4575 C C . ALA A 1 589 ? 8.732 -0.080 11.431 1.00 88.56 589 ALA A C 1
ATOM 4577 O O . ALA A 1 589 ? 8.900 -0.906 10.531 1.00 88.56 589 ALA A O 1
ATOM 4578 N N . SER A 1 590 ? 9.218 -0.236 12.658 1.00 85.44 590 SER A N 1
ATOM 4579 C CA . SER A 1 590 ? 9.953 -1.417 13.103 1.00 85.44 590 SER A CA 1
ATOM 4580 C C . SER A 1 590 ? 9.359 -1.893 14.419 1.00 85.44 590 SER A C 1
ATOM 4582 O O . SER A 1 590 ? 9.325 -1.140 15.389 1.00 85.44 590 SER A O 1
ATOM 4584 N N . LEU A 1 591 ? 8.917 -3.142 14.432 1.00 81.62 591 LEU A N 1
ATOM 4585 C CA . LEU A 1 591 ? 8.411 -3.848 15.592 1.00 81.62 591 LEU A CA 1
ATOM 4586 C C . LEU A 1 591 ? 9.518 -4.776 16.095 1.00 81.62 591 LEU A C 1
ATOM 4588 O O . LEU A 1 591 ? 9.852 -5.770 15.448 1.00 81.62 591 LEU A O 1
ATOM 4592 N N . LEU A 1 592 ? 10.110 -4.438 17.239 1.00 77.25 592 LEU A N 1
ATOM 4593 C CA . LEU A 1 592 ? 10.864 -5.417 18.012 1.00 77.25 592 LEU A CA 1
ATOM 4594 C C . LEU A 1 592 ? 9.848 -6.377 18.630 1.00 77.25 592 LEU A C 1
ATOM 4596 O O . LEU A 1 592 ? 8.914 -5.928 19.289 1.00 77.25 592 LEU A O 1
ATOM 4600 N N . ILE A 1 593 ? 10.047 -7.678 18.443 1.00 70.44 593 ILE A N 1
ATOM 4601 C CA . ILE A 1 593 ? 9.327 -8.701 19.196 1.00 70.44 593 ILE A CA 1
ATOM 4602 C C . ILE A 1 593 ? 10.260 -9.141 20.323 1.00 70.44 593 ILE A C 1
ATOM 4604 O O . ILE A 1 593 ? 11.143 -9.974 20.096 1.00 70.44 593 ILE A O 1
ATOM 4608 N N . PRO A 1 594 ? 10.150 -8.556 21.530 1.00 60.91 594 PRO A N 1
ATOM 4609 C CA . PRO A 1 594 ? 10.865 -9.083 22.677 1.00 60.91 594 PRO A CA 1
ATOM 4610 C C . PRO A 1 594 ? 10.318 -10.477 22.994 1.00 60.91 594 PRO A C 1
ATOM 4612 O O . PRO A 1 594 ? 9.111 -10.712 22.965 1.00 60.91 594 PRO A O 1
ATOM 4615 N N . ALA A 1 595 ? 11.206 -11.405 23.341 1.00 62.34 595 ALA A N 1
ATOM 4616 C CA . ALA A 1 595 ? 10.812 -12.724 23.820 1.00 62.34 595 ALA A CA 1
ATOM 4617 C C . ALA A 1 595 ? 10.274 -12.615 25.263 1.00 62.34 595 ALA A C 1
ATOM 4619 O O . ALA A 1 595 ? 10.978 -12.979 26.201 1.00 62.34 595 ALA A O 1
ATOM 4620 N N . CYS A 1 596 ? 9.086 -12.028 25.460 1.00 67.44 596 CYS A N 1
ATOM 4621 C CA . CYS A 1 596 ? 8.479 -11.818 26.782 1.00 67.44 596 CYS A CA 1
ATOM 4622 C C . CYS A 1 596 ? 8.341 -13.128 27.579 1.00 67.44 596 CYS A C 1
ATOM 4624 O O . CYS A 1 596 ? 8.374 -14.229 27.025 1.00 67.44 596 CYS A O 1
ATOM 4626 N N . SER A 1 597 ? 8.164 -13.017 28.898 1.00 67.56 597 SER A N 1
ATOM 4627 C CA . SER A 1 597 ? 7.745 -14.174 29.698 1.00 67.56 597 SER A CA 1
ATOM 4628 C C . SER A 1 597 ? 6.365 -14.703 29.258 1.00 67.56 597 SER A C 1
ATOM 4630 O O . SER A 1 597 ? 5.551 -13.940 28.728 1.00 67.56 597 SER A O 1
ATOM 4632 N N . PRO A 1 598 ? 6.056 -15.991 29.501 1.00 69.06 598 PRO A N 1
ATOM 4633 C CA . PRO A 1 598 ? 4.698 -16.508 29.362 1.00 69.06 598 PRO A CA 1
ATOM 4634 C C . PRO A 1 598 ? 3.674 -15.693 30.170 1.00 69.06 598 PRO A C 1
ATOM 4636 O O . PRO A 1 598 ? 3.991 -15.137 31.221 1.00 69.06 598 PRO A O 1
ATOM 4639 N N . PHE A 1 599 ? 2.435 -15.650 29.672 1.00 72.81 599 PHE A N 1
ATOM 4640 C CA . PHE A 1 599 ? 1.280 -14.954 30.267 1.00 72.81 599 PHE A CA 1
ATOM 4641 C C . PHE A 1 599 ? 1.380 -13.414 30.386 1.00 72.81 599 PHE A C 1
ATOM 4643 O O . PHE A 1 599 ? 0.521 -12.790 31.012 1.00 72.81 599 PHE A O 1
ATOM 4650 N N . CYS A 1 600 ? 2.371 -12.791 29.741 1.00 77.06 600 CYS A N 1
ATOM 4651 C CA . CYS A 1 600 ? 2.492 -11.336 29.630 1.00 77.06 600 CYS A CA 1
ATOM 4652 C C . CYS A 1 600 ? 1.491 -10.705 28.650 1.00 77.06 600 CYS A C 1
ATOM 4654 O O . CYS A 1 600 ? 1.270 -11.220 27.558 1.00 77.06 600 CYS A O 1
ATOM 4656 N N . GLU A 1 601 ? 0.970 -9.529 29.012 1.00 76.56 601 GLU A N 1
ATOM 4657 C CA . GLU A 1 601 ? 0.327 -8.580 28.088 1.00 76.56 601 GLU A CA 1
ATOM 4658 C C . GLU A 1 601 ? 1.366 -7.621 27.464 1.00 76.56 601 GLU A C 1
ATOM 4660 O O . GLU A 1 601 ? 1.192 -7.174 26.335 1.00 76.56 601 GLU A O 1
ATOM 4665 N N . SER A 1 602 ? 2.459 -7.311 28.179 1.00 72.44 602 SER A N 1
ATOM 4666 C CA . SER A 1 602 ? 3.552 -6.436 27.717 1.00 72.44 602 SER A CA 1
ATOM 4667 C C . SER A 1 602 ? 4.872 -6.746 28.435 1.00 72.44 602 SER A C 1
ATOM 4669 O O . SER A 1 602 ? 4.863 -7.211 29.577 1.00 72.44 602 SER A O 1
ATOM 4671 N N . CYS A 1 603 ? 6.006 -6.457 27.788 1.00 73.75 603 CYS A N 1
ATOM 4672 C CA . CYS A 1 603 ? 7.339 -6.452 28.407 1.00 73.75 603 CYS A CA 1
ATOM 4673 C C . CYS A 1 603 ? 8.263 -5.327 27.870 1.00 73.75 603 CYS A C 1
ATOM 4675 O O . CYS A 1 603 ? 9.488 -5.463 27.868 1.00 73.75 603 CYS A O 1
ATOM 4677 N N . GLU A 1 604 ? 7.687 -4.216 27.395 1.00 67.56 604 GLU A N 1
ATOM 4678 C CA . GLU A 1 604 ? 8.395 -3.067 26.802 1.00 67.56 604 GLU A CA 1
ATOM 4679 C C . GLU A 1 604 ? 9.322 -2.337 27.787 1.00 67.56 604 GLU A C 1
ATOM 4681 O O . GLU A 1 604 ? 10.401 -1.888 27.400 1.00 67.56 604 GLU A O 1
ATOM 4686 N N . LEU A 1 605 ? 8.919 -2.213 29.056 1.00 71.75 605 LEU A N 1
ATOM 4687 C CA . LEU A 1 605 ? 9.695 -1.528 30.099 1.00 71.75 605 LEU A CA 1
ATOM 4688 C C . LEU A 1 605 ? 10.725 -2.458 30.753 1.00 71.75 605 LEU A C 1
ATOM 4690 O O . LEU A 1 605 ? 11.745 -1.994 31.263 1.00 71.75 605 LEU A O 1
ATOM 4694 N N . SER A 1 606 ? 10.440 -3.760 30.758 1.00 72.44 606 SER A N 1
ATOM 4695 C CA . SER A 1 606 ? 11.140 -4.749 31.589 1.00 72.44 606 SER A CA 1
ATOM 4696 C C . SER A 1 606 ? 12.073 -5.669 30.796 1.00 72.44 606 SER A C 1
ATOM 4698 O O . SER A 1 606 ? 12.986 -6.259 31.371 1.00 72.44 606 SER A O 1
ATOM 4700 N N . GLY A 1 607 ? 11.896 -5.756 29.475 1.00 66.12 607 GLY A N 1
ATOM 4701 C CA . GLY A 1 607 ? 12.788 -6.466 28.562 1.00 66.12 607 GLY A CA 1
ATOM 4702 C C . GLY A 1 607 ? 12.501 -7.963 28.395 1.00 66.12 607 GLY A C 1
ATOM 4703 O O . GLY A 1 607 ? 11.537 -8.524 28.917 1.00 66.12 607 GLY A O 1
ATOM 4704 N N . SER A 1 608 ? 13.359 -8.626 27.614 1.00 66.69 608 SER A N 1
ATOM 4705 C CA . SER A 1 608 ? 13.204 -10.035 27.230 1.00 66.69 608 SER A CA 1
ATOM 4706 C C . SER A 1 608 ? 13.197 -10.990 28.428 1.00 66.69 608 SER A C 1
ATOM 4708 O O . SER A 1 608 ? 14.015 -10.874 29.339 1.00 66.69 608 SER A O 1
ATOM 4710 N N . HIS A 1 609 ? 12.307 -11.979 28.369 1.00 69.19 609 HIS A N 1
ATOM 4711 C CA . HIS A 1 609 ? 11.994 -12.993 29.383 1.00 69.19 609 HIS A CA 1
ATOM 4712 C C . HIS A 1 609 ? 11.428 -12.450 30.703 1.00 69.19 609 HIS A C 1
ATOM 4714 O O . HIS A 1 609 ? 11.198 -13.224 31.643 1.00 69.19 609 HIS A O 1
ATOM 4720 N N . LEU A 1 610 ? 11.142 -11.148 30.739 1.00 78.19 610 LEU A N 1
ATOM 4721 C CA . LEU A 1 610 ? 10.427 -10.461 31.801 1.00 78.19 610 LEU A CA 1
ATOM 4722 C C . LEU A 1 610 ? 9.070 -9.946 31.279 1.00 78.19 610 LEU A C 1
ATOM 4724 O O . LEU A 1 610 ? 8.579 -10.395 30.238 1.00 78.19 610 LEU A O 1
ATOM 4728 N N . CYS A 1 611 ? 8.435 -9.077 32.058 1.00 80.62 611 CYS A N 1
ATOM 4729 C CA . CYS A 1 611 ? 7.048 -8.652 31.940 1.00 80.62 611 CYS A CA 1
ATOM 4730 C C . CYS A 1 611 ? 6.882 -7.292 32.616 1.00 80.62 611 CYS A C 1
ATOM 4732 O O . CYS A 1 611 ? 7.579 -7.042 33.599 1.00 80.62 611 CYS A O 1
ATOM 4734 N N . ASP A 1 612 ? 5.961 -6.448 32.156 1.00 81.44 612 ASP A N 1
ATOM 4735 C CA . ASP A 1 612 ? 5.770 -5.123 32.757 1.00 81.44 612 ASP A CA 1
ATOM 4736 C C . ASP A 1 612 ? 4.861 -5.151 34.002 1.00 81.44 612 ASP A C 1
ATOM 4738 O O . ASP A 1 612 ? 3.936 -5.968 34.078 1.00 81.44 612 ASP A O 1
ATOM 4742 N N . PRO A 1 613 ? 5.077 -4.256 34.990 1.00 80.56 613 PRO A N 1
ATOM 4743 C CA . PRO A 1 613 ? 4.269 -4.210 36.207 1.00 80.56 613 PRO A CA 1
ATOM 4744 C C . PRO A 1 613 ? 2.769 -4.070 35.929 1.00 80.56 613 PRO A C 1
ATOM 4746 O O . PRO A 1 613 ? 2.324 -3.109 35.303 1.00 80.56 613 PRO A O 1
ATOM 4749 N N . GLY A 1 614 ? 1.984 -5.043 36.400 1.00 75.50 614 GLY A N 1
ATOM 4750 C CA . GLY A 1 614 ? 0.534 -5.092 36.184 1.00 75.50 614 GLY A CA 1
ATOM 4751 C C . GLY A 1 614 ? 0.102 -5.437 34.751 1.00 75.50 614 GLY A C 1
ATOM 4752 O O . GLY A 1 614 ? -1.087 -5.370 34.449 1.00 75.50 614 GLY A O 1
ATOM 4753 N N . LYS A 1 615 ? 1.029 -5.823 33.864 1.00 82.81 615 LYS A N 1
ATOM 4754 C CA . LYS A 1 615 ? 0.753 -6.231 32.476 1.00 82.81 615 LYS A CA 1
ATOM 4755 C C . LYS A 1 615 ? 0.704 -7.745 32.319 1.00 82.81 615 LYS A C 1
ATOM 4757 O O . LYS A 1 615 ? 1.432 -8.340 31.528 1.00 82.81 615 LYS A O 1
ATOM 4762 N N . CYS A 1 616 ? -0.212 -8.340 33.075 1.00 80.19 616 CYS A N 1
ATOM 4763 C CA . CYS A 1 616 ? -0.508 -9.767 33.090 1.00 80.19 616 CYS A CA 1
ATOM 4764 C C . CYS A 1 616 ? -1.916 -10.055 32.560 1.00 80.19 616 CYS A C 1
ATOM 4766 O O . CYS A 1 616 ? -2.835 -9.253 32.730 1.00 80.19 616 CYS A O 1
ATOM 4768 N N . ILE A 1 617 ? -2.095 -11.218 31.931 1.00 80.75 617 ILE A N 1
ATOM 4769 C CA . ILE A 1 617 ? -3.409 -11.677 31.460 1.00 80.75 617 ILE A CA 1
ATOM 4770 C C . ILE A 1 617 ? -4.324 -11.955 32.670 1.00 80.75 617 ILE A C 1
ATOM 4772 O O . ILE A 1 617 ? -3.862 -12.427 33.711 1.00 80.75 617 ILE A O 1
ATOM 4776 N N . LYS A 1 618 ? -5.633 -11.678 32.548 1.00 78.94 618 LYS A N 1
ATOM 4777 C CA . LYS A 1 618 ? -6.627 -11.927 33.615 1.00 78.94 618 LYS A CA 1
ATOM 4778 C C . LYS A 1 618 ? -6.533 -13.360 34.162 1.00 78.94 618 LYS A C 1
ATOM 4780 O O . LYS A 1 618 ? -6.462 -14.308 33.385 1.00 78.94 618 LYS A O 1
ATOM 4785 N N . GLY A 1 619 ? -6.581 -13.503 35.489 1.00 73.62 619 GLY A N 1
ATOM 4786 C CA . GLY A 1 619 ? -6.356 -14.779 36.186 1.00 73.62 619 GLY A CA 1
ATOM 4787 C C . GLY A 1 619 ? -4.879 -15.097 36.463 1.00 73.62 619 GLY A C 1
ATOM 4788 O O . GLY A 1 619 ? -4.569 -16.194 36.922 1.00 73.62 619 GLY A O 1
ATOM 4789 N N . THR A 1 620 ? -3.967 -14.156 36.196 1.00 78.44 620 THR A N 1
ATOM 4790 C CA . THR A 1 620 ? -2.540 -14.267 36.527 1.00 78.44 620 THR A CA 1
ATOM 4791 C C . THR A 1 620 ? -2.050 -13.006 37.250 1.00 78.44 620 THR A C 1
ATOM 4793 O O . THR A 1 620 ? -2.514 -11.901 36.962 1.00 78.44 620 THR A O 1
ATOM 4796 N N . HIS A 1 621 ? -1.123 -13.165 38.197 1.00 81.25 621 HIS A N 1
ATOM 4797 C CA . HIS A 1 621 ? -0.571 -12.097 39.034 1.00 81.25 621 HIS A CA 1
ATOM 4798 C C . HIS A 1 621 ? 0.905 -11.819 38.706 1.00 81.25 621 HIS A C 1
ATOM 4800 O O . HIS A 1 621 ? 1.682 -12.725 38.393 1.00 81.25 621 HIS A O 1
ATOM 4806 N N . TYR A 1 622 ? 1.297 -10.546 38.802 1.00 81.62 622 TYR A N 1
ATOM 4807 C CA . TYR A 1 622 ? 2.630 -10.046 38.469 1.00 81.62 622 TYR A CA 1
ATOM 4808 C C . TYR A 1 622 ? 3.619 -10.186 39.637 1.00 81.62 622 TYR A C 1
ATOM 4810 O O . TYR A 1 622 ? 3.488 -9.498 40.645 1.00 81.62 622 TYR A O 1
ATOM 4818 N N . HIS A 1 623 ? 4.673 -10.993 39.489 1.00 80.62 623 HIS A N 1
ATOM 4819 C CA . HIS A 1 623 ? 5.745 -11.082 40.488 1.00 80.62 623 HIS A CA 1
ATOM 4820 C C . HIS A 1 623 ? 7.142 -11.139 39.867 1.00 80.62 623 HIS A C 1
ATOM 4822 O O . HIS A 1 623 ? 7.414 -11.970 39.003 1.00 80.62 623 HIS A O 1
ATOM 4828 N N . GLN A 1 624 ? 8.045 -10.265 40.333 1.00 77.88 624 GLN A N 1
ATOM 4829 C CA . GLN A 1 624 ? 9.454 -10.172 39.898 1.00 77.88 624 GLN A CA 1
ATOM 4830 C C . GLN A 1 624 ? 9.648 -10.208 38.365 1.00 77.88 624 GLN A C 1
ATOM 4832 O O . GLN A 1 624 ? 10.550 -10.865 37.849 1.00 77.88 624 GLN A O 1
ATOM 4837 N N . GLY A 1 625 ? 8.793 -9.496 37.624 1.00 75.44 625 GLY A N 1
ATOM 4838 C CA . GLY A 1 625 ? 8.872 -9.444 36.164 1.00 75.44 625 GLY A CA 1
ATOM 4839 C C . GLY A 1 625 ? 8.329 -10.686 35.455 1.00 75.44 625 GLY A C 1
ATOM 4840 O O . GLY A 1 625 ? 8.653 -10.889 34.293 1.00 75.44 625 GLY A O 1
ATOM 4841 N N . ARG A 1 626 ? 7.520 -11.532 36.104 1.00 77.25 626 ARG A N 1
ATOM 4842 C CA . ARG A 1 626 ? 6.809 -12.652 35.461 1.00 77.25 626 ARG A CA 1
ATOM 4843 C C . ARG A 1 626 ? 5.352 -12.711 35.902 1.00 77.25 626 ARG A C 1
ATOM 4845 O O . ARG A 1 626 ? 5.036 -12.357 37.035 1.00 77.25 626 ARG A O 1
ATOM 4852 N N . CYS A 1 627 ? 4.481 -13.186 35.020 1.00 80.94 627 CYS A N 1
ATOM 4853 C CA . CYS A 1 627 ? 3.089 -13.474 35.352 1.00 80.94 627 CYS A CA 1
ATOM 4854 C C . CYS A 1 627 ? 2.948 -14.941 35.765 1.00 80.94 627 CYS A C 1
ATOM 4856 O O . CYS A 1 627 ? 3.422 -15.834 35.063 1.00 80.94 627 CYS A O 1
ATOM 4858 N N . TRP A 1 628 ? 2.285 -15.180 36.892 1.00 80.19 628 TRP A N 1
ATOM 4859 C CA . TRP A 1 628 ? 2.017 -16.511 37.440 1.00 80.19 628 TRP A CA 1
ATOM 4860 C C . TRP A 1 628 ? 0.504 -16.722 37.547 1.00 80.19 628 TRP A C 1
ATOM 4862 O O . TRP A 1 628 ? -0.185 -15.793 37.970 1.00 80.19 628 TRP A O 1
ATOM 4872 N N . PRO A 1 629 ? -0.048 -17.894 37.192 1.00 78.88 629 PRO A N 1
ATOM 4873 C CA . PRO A 1 629 ? -1.480 -18.139 37.331 1.00 78.88 629 PRO A CA 1
ATOM 4874 C C . PRO A 1 629 ? -1.909 -18.154 38.804 1.00 78.88 629 PRO A C 1
ATOM 4876 O O . PRO A 1 629 ? -1.170 -18.624 39.673 1.00 78.88 629 PRO A O 1
ATOM 4879 N N . CYS A 1 630 ? -3.113 -17.658 39.089 1.00 81.06 630 CYS A N 1
ATOM 4880 C CA . CYS A 1 630 ? -3.758 -17.902 40.379 1.00 81.06 630 CYS A CA 1
ATOM 4881 C C . CYS A 1 630 ? -4.160 -19.386 40.501 1.00 81.06 630 CYS A C 1
ATOM 4883 O O . CYS A 1 630 ? -4.342 -20.074 39.496 1.00 81.06 630 CYS A O 1
ATOM 4885 N N . VAL A 1 631 ? -4.331 -19.878 41.732 1.00 77.62 631 VAL A N 1
ATOM 4886 C CA . VAL A 1 631 ? -4.942 -21.193 42.014 1.00 77.62 631 VAL A CA 1
ATOM 4887 C C . VAL A 1 631 ? -6.363 -21.288 41.425 1.00 77.62 631 VAL A C 1
ATOM 4889 O O . VAL A 1 631 ? -7.075 -20.287 41.327 1.00 77.62 631 VAL A O 1
ATOM 4892 N N . ASP A 1 632 ? -6.792 -22.500 41.056 1.00 78.19 632 ASP A N 1
ATOM 4893 C CA . ASP A 1 632 ? -8.132 -22.776 40.523 1.00 78.19 632 ASP A CA 1
ATOM 4894 C C . ASP A 1 632 ? -9.276 -22.193 41.376 1.00 78.19 632 ASP A C 1
ATOM 4896 O O . ASP A 1 632 ? -9.203 -22.102 42.602 1.00 78.19 632 ASP A O 1
ATOM 4900 N N . HIS A 1 633 ? -10.370 -21.821 40.703 1.00 80.69 633 HIS A N 1
ATOM 4901 C CA . HIS A 1 633 ? -11.580 -21.201 41.276 1.00 80.69 633 HIS A CA 1
ATOM 4902 C C . HIS A 1 633 ? -11.392 -19.834 41.969 1.00 80.69 633 HIS A C 1
ATOM 4904 O O . HIS A 1 633 ? -12.368 -19.264 42.456 1.00 80.69 633 HIS A O 1
ATOM 4910 N N . CYS A 1 634 ? -10.189 -19.264 41.920 1.00 80.88 634 CYS A N 1
ATOM 4911 C CA . CYS A 1 634 ? -9.893 -17.900 42.346 1.00 80.88 634 CYS A CA 1
ATOM 4912 C C . CYS A 1 634 ? -10.368 -16.833 41.329 1.00 80.88 634 CYS A C 1
ATOM 4914 O O . CYS A 1 634 ? -10.483 -17.109 40.126 1.00 80.88 634 CYS A O 1
ATOM 4916 N N . GLU A 1 635 ? -10.632 -15.612 41.805 1.00 76.69 635 GLU A N 1
ATOM 4917 C CA . GLU A 1 635 ? -10.919 -14.409 41.001 1.00 76.69 635 GLU A CA 1
ATOM 4918 C C . GLU A 1 635 ? -9.769 -13.387 41.045 1.00 76.69 635 GLU A C 1
ATOM 4920 O O . GLU A 1 635 ? -9.419 -12.828 40.002 1.00 76.69 635 GLU A O 1
ATOM 4925 N N . SER A 1 636 ? -9.142 -13.189 42.213 1.00 72.88 636 SER A N 1
ATOM 4926 C CA . SER A 1 636 ? -7.934 -12.369 42.393 1.00 72.88 636 SER A CA 1
ATOM 4927 C C . SER A 1 636 ? -6.927 -13.022 43.345 1.00 72.88 636 SER A C 1
ATOM 4929 O O . SER A 1 636 ? -7.302 -13.630 44.349 1.00 72.88 636 SER A O 1
ATOM 4931 N N . CYS A 1 637 ? -5.643 -12.884 43.019 1.00 75.94 637 CYS A N 1
ATOM 4932 C CA . CYS A 1 637 ? -4.541 -13.283 43.882 1.00 75.94 637 CYS A CA 1
ATOM 4933 C C . CYS A 1 637 ? -3.473 -12.178 43.945 1.00 75.94 637 CYS A C 1
ATOM 4935 O O . CYS A 1 637 ? -3.052 -11.682 42.899 1.00 75.94 637 CYS A O 1
ATOM 4937 N N . GLU A 1 638 ? -3.005 -11.827 45.145 1.00 71.25 638 GLU A N 1
ATOM 4938 C CA . GLU A 1 638 ? -1.930 -10.864 45.410 1.00 71.25 638 GLU A CA 1
ATOM 4939 C C . GLU A 1 638 ? -0.772 -11.506 46.199 1.00 71.25 638 GLU A C 1
ATOM 4941 O O . GLU A 1 638 ? -0.953 -12.353 47.082 1.00 71.25 638 GLU A O 1
ATOM 4946 N N . PHE A 1 639 ? 0.468 -11.102 45.892 1.00 62.97 639 PHE A N 1
ATOM 4947 C CA . PHE A 1 639 ? 1.664 -11.659 46.531 1.00 62.97 639 PHE A CA 1
ATOM 4948 C C . PHE A 1 639 ? 1.870 -11.142 47.967 1.00 62.97 639 PHE A C 1
ATOM 4950 O O . PHE A 1 639 ? 2.695 -10.269 48.237 1.00 62.97 639 PHE A O 1
ATOM 4957 N N . GLY A 1 640 ? 1.119 -11.722 48.901 1.00 57.78 640 GLY A N 1
ATOM 4958 C CA . GLY A 1 640 ? 1.201 -11.416 50.330 1.00 57.78 640 GLY A CA 1
ATOM 4959 C C . GLY A 1 640 ? 0.012 -11.892 51.169 1.00 57.78 640 GLY A C 1
ATOM 4960 O O . GLY A 1 640 ? 0.106 -11.864 52.391 1.00 57.78 640 GLY A O 1
ATOM 4961 N N . ALA A 1 641 ? -1.075 -12.370 50.551 1.00 50.78 641 ALA A N 1
ATOM 4962 C CA . ALA A 1 641 ? -2.326 -12.726 51.235 1.00 50.78 641 ALA A CA 1
ATOM 4963 C C . ALA A 1 641 ? -2.271 -13.974 52.154 1.00 50.78 641 ALA A C 1
ATOM 4965 O O . ALA A 1 641 ? -3.282 -14.347 52.747 1.00 50.78 641 ALA A O 1
ATOM 4966 N N . ALA A 1 642 ? -1.115 -14.631 52.298 1.00 49.31 642 ALA A N 1
ATOM 4967 C CA . ALA A 1 642 ? -0.949 -15.804 53.158 1.00 49.31 642 ALA A CA 1
ATOM 4968 C C . ALA A 1 642 ? -0.595 -15.413 54.615 1.00 49.31 642 ALA A C 1
ATOM 4970 O O . ALA A 1 642 ? 0.315 -14.605 54.820 1.00 49.31 642 ALA A O 1
ATOM 4971 N N . PRO A 1 643 ? -1.234 -16.013 55.642 1.00 45.91 643 PRO A N 1
ATOM 4972 C CA . PRO A 1 643 ? -0.847 -15.819 57.039 1.00 45.91 643 PRO A CA 1
ATOM 4973 C C . PRO A 1 643 ? 0.605 -16.227 57.339 1.00 45.91 643 PRO A C 1
ATOM 4975 O O . PRO A 1 643 ? 1.139 -17.172 56.758 1.00 45.91 643 PRO A O 1
ATOM 4978 N N . LEU A 1 644 ? 1.212 -15.554 58.322 1.00 46.09 644 LEU A N 1
ATOM 4979 C CA . LEU A 1 644 ? 2.641 -15.632 58.682 1.00 46.09 644 LEU A CA 1
ATOM 4980 C C . LEU A 1 644 ? 3.157 -17.008 59.173 1.00 46.09 644 LEU A C 1
ATOM 4982 O O . LEU A 1 644 ? 4.350 -17.128 59.448 1.00 46.09 644 LEU A O 1
ATOM 4986 N N . ASP A 1 645 ? 2.301 -18.030 59.279 1.00 47.97 645 ASP A N 1
ATOM 4987 C CA . ASP A 1 645 ? 2.661 -19.384 59.738 1.00 47.97 645 ASP A CA 1
ATOM 4988 C C . ASP A 1 645 ? 3.132 -20.331 58.616 1.00 47.97 645 ASP A C 1
ATOM 4990 O O . ASP A 1 645 ? 3.774 -21.344 58.901 1.00 47.97 645 ASP A O 1
ATOM 4994 N N . PHE A 1 646 ? 2.880 -20.014 57.339 1.00 48.94 646 PHE A N 1
ATOM 4995 C CA . PHE A 1 646 ? 3.516 -20.725 56.223 1.00 48.94 646 PHE A CA 1
ATOM 4996 C C . PHE A 1 646 ? 4.716 -19.929 55.709 1.00 48.94 646 PHE A C 1
ATOM 4998 O O . PHE A 1 646 ? 4.586 -18.832 55.169 1.00 48.94 646 PHE A O 1
ATOM 5005 N N . GLY A 1 647 ? 5.909 -20.496 55.913 1.00 45.72 647 GLY A N 1
ATOM 5006 C CA . GLY A 1 647 ? 7.179 -19.854 55.581 1.00 45.72 647 GLY A CA 1
ATOM 5007 C C . GLY A 1 647 ? 7.302 -19.477 54.102 1.00 45.72 647 GLY A C 1
ATOM 5008 O O . GLY A 1 647 ? 6.768 -20.165 53.235 1.00 45.72 647 GLY A O 1
ATOM 5009 N N . VAL A 1 648 ? 8.041 -18.387 53.851 1.00 44.72 648 VAL A N 1
ATOM 5010 C CA . VAL A 1 648 ? 8.277 -17.739 52.545 1.00 44.72 648 VAL A CA 1
ATOM 5011 C C . VAL A 1 648 ? 8.253 -18.730 51.377 1.00 44.72 648 VAL A C 1
ATOM 5013 O O . VAL A 1 648 ? 9.185 -19.516 51.196 1.00 44.72 648 VAL A O 1
ATOM 5016 N N . VAL A 1 649 ? 7.195 -18.658 50.563 1.00 48.28 649 VAL A N 1
ATOM 5017 C CA . VAL A 1 649 ? 7.041 -19.493 49.367 1.00 48.28 649 VAL A CA 1
ATOM 5018 C C . VAL A 1 649 ? 8.049 -19.035 48.314 1.00 48.28 649 VAL A C 1
ATOM 5020 O O . VAL A 1 649 ? 7.824 -18.076 47.575 1.00 48.28 649 VAL A O 1
ATOM 5023 N N . ASN A 1 650 ? 9.186 -19.727 48.250 1.00 44.19 650 ASN A N 1
ATOM 5024 C CA . ASN A 1 650 ? 10.124 -19.582 47.147 1.00 44.19 650 ASN A CA 1
ATOM 5025 C C . ASN A 1 650 ? 9.468 -20.126 45.869 1.00 44.19 650 ASN A C 1
ATOM 5027 O O . ASN A 1 650 ? 9.241 -21.326 45.735 1.00 44.19 650 ASN A O 1
ATOM 5031 N N . LEU A 1 651 ? 9.205 -19.232 44.913 1.00 52.53 651 LEU A N 1
ATOM 5032 C CA . LEU A 1 651 ? 8.578 -19.512 43.611 1.00 52.53 651 LEU A CA 1
ATOM 5033 C C . LEU A 1 651 ? 9.419 -20.404 42.667 1.00 52.53 651 LEU A C 1
ATOM 5035 O O . LEU A 1 651 ? 9.154 -20.463 41.472 1.00 52.53 651 LEU A O 1
ATOM 5039 N N . THR A 1 652 ? 10.447 -21.090 43.163 1.00 48.28 652 THR A N 1
ATOM 5040 C CA . THR A 1 652 ? 11.223 -22.068 42.388 1.00 48.28 652 THR A CA 1
ATOM 5041 C C . THR A 1 652 ? 10.468 -23.379 42.169 1.00 48.28 652 THR A C 1
ATOM 5043 O O . THR A 1 652 ? 10.734 -24.055 41.180 1.00 48.28 652 THR A O 1
ATOM 5046 N N . ASP A 1 653 ? 9.517 -23.713 43.050 1.00 46.69 653 ASP A N 1
ATOM 5047 C CA . ASP A 1 653 ? 8.930 -25.059 43.154 1.00 46.69 653 ASP A CA 1
ATOM 5048 C C . ASP A 1 653 ? 7.382 -25.064 43.216 1.00 46.69 653 ASP A C 1
ATOM 5050 O O . ASP A 1 653 ? 6.776 -26.055 43.620 1.00 46.69 653 ASP A O 1
ATOM 5054 N N . SER A 1 654 ? 6.716 -23.961 42.843 1.00 55.25 654 SER A N 1
ATOM 5055 C CA . SER A 1 654 ? 5.245 -23.836 42.896 1.00 55.25 654 SER A CA 1
ATOM 5056 C C . SER A 1 654 ? 4.664 -23.238 41.613 1.00 55.25 654 SER A C 1
ATOM 5058 O O . SER A 1 654 ? 5.098 -22.176 41.179 1.00 55.25 654 SER A O 1
ATOM 5060 N N . GLU A 1 655 ? 3.672 -23.908 41.020 1.00 61.56 655 GLU A N 1
ATOM 5061 C CA . GLU A 1 655 ? 3.126 -23.564 39.694 1.00 61.56 655 GLU A CA 1
ATOM 5062 C C . GLU A 1 655 ? 2.044 -22.460 39.717 1.00 61.56 655 GLU A C 1
ATOM 5064 O O . GLU A 1 655 ? 1.680 -21.953 38.659 1.00 61.56 655 GLU A O 1
ATOM 5069 N N . SER A 1 656 ? 1.532 -22.065 40.893 1.00 65.56 656 SER A N 1
ATOM 5070 C CA . SER A 1 656 ? 0.372 -21.159 41.036 1.00 65.56 656 SER A CA 1
ATOM 5071 C C . SER A 1 656 ? 0.383 -20.337 42.337 1.00 65.56 656 SER A C 1
ATOM 5073 O O . SER A 1 656 ? 0.789 -20.857 43.379 1.00 65.56 656 SER A O 1
ATOM 5075 N N . ILE A 1 657 ? -0.149 -19.108 42.313 1.00 73.81 657 ILE A N 1
ATOM 5076 C CA . ILE A 1 657 ? -0.221 -18.191 43.472 1.00 73.81 657 ILE A CA 1
ATOM 5077 C C . ILE A 1 657 ? -1.522 -18.393 44.298 1.00 73.81 657 ILE A C 1
ATOM 5079 O O . ILE A 1 657 ? -2.593 -18.527 43.698 1.00 73.81 657 ILE A O 1
ATOM 5083 N N . PRO A 1 658 ? -1.459 -18.408 45.654 1.00 72.69 658 PRO A N 1
ATOM 5084 C CA . PRO A 1 658 ? -2.626 -18.492 46.551 1.00 72.69 658 PRO A CA 1
ATOM 5085 C C . PRO A 1 658 ? -3.671 -17.386 46.347 1.00 72.69 658 PRO A C 1
ATOM 5087 O O . PRO A 1 658 ? -3.324 -16.287 45.938 1.00 72.69 658 PRO A O 1
ATOM 5090 N N . CYS A 1 659 ? -4.935 -17.660 46.674 1.00 75.38 659 CYS A N 1
ATOM 5091 C CA . CYS A 1 659 ? -6.041 -16.713 46.478 1.00 75.38 659 CYS A CA 1
ATOM 5092 C C . CYS A 1 659 ? -6.224 -15.721 47.644 1.00 75.38 659 CYS A C 1
ATOM 5094 O O . CYS A 1 659 ? -5.895 -16.043 48.789 1.00 75.38 659 CYS A O 1
ATOM 5096 N N . ASP A 1 660 ? -6.792 -14.545 47.356 1.00 73.62 660 ASP A N 1
ATOM 5097 C CA . ASP A 1 660 ? -7.003 -13.466 48.331 1.00 73.62 660 ASP A CA 1
ATOM 5098 C C . ASP A 1 660 ? -8.163 -13.725 49.308 1.00 73.62 660 ASP A C 1
ATOM 5100 O O . ASP A 1 660 ? -9.100 -14.482 49.030 1.00 73.62 660 ASP A O 1
ATOM 5104 N N . TYR A 1 661 ? -8.149 -13.021 50.447 1.00 65.38 661 TYR A N 1
ATOM 5105 C CA . TYR A 1 661 ? -9.249 -13.002 51.419 1.00 65.38 661 TYR A CA 1
ATOM 5106 C C . TYR A 1 661 ? -10.555 -12.493 50.789 1.00 65.38 661 TYR A C 1
ATOM 5108 O O . TYR A 1 661 ? -10.747 -11.294 50.602 1.00 65.38 661 TYR A O 1
ATOM 5116 N N . GLY A 1 662 ? -11.465 -13.426 50.489 1.00 62.94 662 GLY A N 1
ATOM 5117 C CA . GLY A 1 662 ? -12.740 -13.155 49.815 1.00 62.94 662 GLY A CA 1
ATOM 5118 C C . GLY A 1 662 ? -12.686 -13.210 48.282 1.00 62.94 662 GLY A C 1
ATOM 5119 O O . GLY A 1 662 ? -13.700 -12.959 47.646 1.00 62.94 662 GLY A O 1
ATOM 5120 N N . GLY A 1 663 ? -11.545 -13.567 47.679 1.00 70.69 663 GLY A N 1
ATOM 5121 C CA . GLY A 1 663 ? -11.361 -13.656 46.222 1.00 70.69 663 GLY A CA 1
ATOM 5122 C C . GLY A 1 663 ? -11.830 -14.969 45.576 1.00 70.69 663 GLY A C 1
ATOM 5123 O O . GLY A 1 663 ? -11.409 -15.275 44.461 1.00 70.69 663 GLY A O 1
ATOM 5124 N N . CYS A 1 664 ? -12.641 -15.778 46.262 1.00 82.19 664 CYS A N 1
ATOM 5125 C CA . CYS A 1 664 ? -13.122 -17.074 45.773 1.00 82.19 664 CYS A CA 1
ATOM 5126 C C . CYS A 1 664 ? -14.508 -16.968 45.120 1.00 82.19 664 CYS A C 1
ATOM 5128 O O . CYS A 1 664 ? -15.338 -16.162 45.528 1.00 82.19 664 CYS A O 1
ATOM 5130 N N . LYS A 1 665 ? -14.770 -17.816 44.119 1.00 81.38 665 LYS A N 1
ATOM 5131 C CA . LYS A 1 665 ? -16.068 -17.876 43.423 1.00 81.38 665 LYS A CA 1
ATOM 5132 C C . LYS A 1 665 ? -17.175 -18.451 44.310 1.00 81.38 665 LYS A C 1
ATOM 5134 O O . LYS A 1 665 ? -16.904 -19.320 45.136 1.00 81.38 665 LYS A O 1
ATOM 5139 N N . ASP A 1 666 ? -18.416 -18.018 44.063 1.00 84.69 666 ASP A N 1
ATOM 5140 C CA . ASP A 1 666 ? -19.634 -18.449 44.771 1.00 84.69 666 ASP A CA 1
ATOM 5141 C C . ASP A 1 666 ? -19.629 -19.955 45.118 1.00 84.69 666 ASP A C 1
ATOM 5143 O O . ASP A 1 666 ? -19.537 -20.815 44.236 1.00 84.69 666 ASP A O 1
ATOM 5147 N N . GLY A 1 667 ? -19.763 -20.278 46.409 1.00 82.19 667 GLY A N 1
ATOM 5148 C CA . GLY A 1 667 ? -19.763 -21.647 46.938 1.00 82.19 667 GLY A CA 1
ATOM 5149 C C . GLY A 1 667 ? -18.396 -22.178 47.396 1.00 82.19 667 GLY A C 1
ATOM 5150 O O . GLY A 1 667 ? -18.331 -23.294 47.924 1.00 82.19 667 GLY A O 1
ATOM 5151 N N . PHE A 1 668 ? -17.314 -21.409 47.232 1.00 85.81 668 PHE A N 1
ATOM 5152 C CA . PHE A 1 668 ? -15.972 -21.751 47.707 1.00 85.81 668 PHE A CA 1
ATOM 5153 C C . PHE A 1 668 ? -15.513 -20.790 48.812 1.00 85.81 668 PHE A C 1
ATOM 5155 O O . PHE A 1 668 ? -15.453 -19.580 48.613 1.00 85.81 668 PHE A O 1
ATOM 5162 N N . GLY A 1 669 ? -15.117 -21.335 49.962 1.00 83.81 669 GLY A N 1
ATOM 5163 C CA . GLY A 1 669 ? -14.454 -20.581 51.025 1.00 83.81 669 GLY A CA 1
ATOM 5164 C C . GLY A 1 669 ? -12.934 -20.615 50.879 1.00 83.81 669 GLY A C 1
ATOM 5165 O O . GLY A 1 669 ? -12.364 -21.579 50.356 1.00 83.81 669 GLY A O 1
ATOM 5166 N N . LEU A 1 670 ? -12.259 -19.579 51.378 1.00 80.44 670 LEU A N 1
ATOM 5167 C CA . LEU A 1 670 ? -10.800 -19.570 51.457 1.00 80.44 670 LEU A CA 1
ATOM 5168 C C . LEU A 1 670 ? -10.338 -20.445 52.629 1.00 80.44 670 LEU A C 1
ATOM 5170 O O . LEU A 1 670 ? -10.672 -20.181 53.782 1.00 80.44 670 LEU A O 1
ATOM 5174 N N . HIS A 1 671 ? -9.526 -21.462 52.343 1.00 80.88 671 HIS A N 1
ATOM 5175 C CA . HIS A 1 671 ? -8.904 -22.310 53.356 1.00 80.88 671 HIS A CA 1
ATOM 5176 C C . HIS A 1 671 ? -7.437 -22.564 52.992 1.00 80.88 671 HIS A C 1
ATOM 5178 O O . HIS A 1 671 ? -7.136 -23.090 51.919 1.00 80.88 671 HIS A O 1
ATOM 5184 N N . ALA A 1 672 ? -6.514 -22.162 53.873 1.00 73.50 672 ALA A N 1
ATOM 5185 C CA . ALA A 1 672 ? -5.063 -22.268 53.667 1.00 73.50 672 ALA A CA 1
ATOM 5186 C C . ALA A 1 672 ? -4.580 -21.740 52.289 1.00 73.50 672 ALA A C 1
ATOM 5188 O 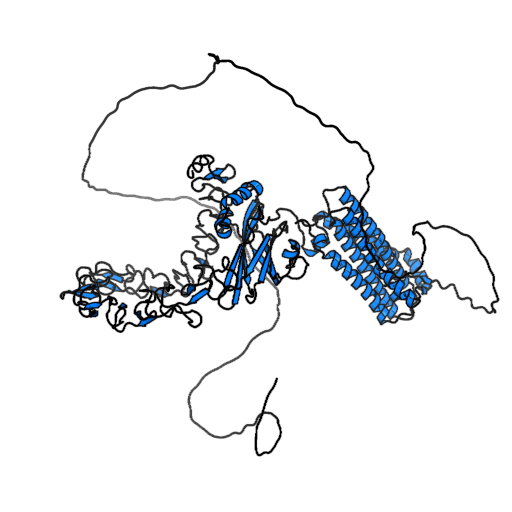O . ALA A 1 672 ? -3.769 -22.374 51.611 1.00 73.50 672 ALA A O 1
ATOM 5189 N N . GLY A 1 673 ? -5.109 -20.590 51.851 1.00 72.31 673 GLY A N 1
ATOM 5190 C CA . GLY A 1 673 ? -4.736 -19.946 50.583 1.00 72.31 673 GLY A CA 1
ATOM 5191 C C . GLY A 1 673 ? -5.329 -20.584 49.317 1.00 72.31 673 GLY A C 1
ATOM 5192 O O . GLY A 1 673 ? -4.957 -20.197 48.209 1.00 72.31 673 GLY A O 1
ATOM 5193 N N . ARG A 1 674 ? -6.238 -21.559 49.446 1.00 78.88 674 ARG A N 1
ATOM 5194 C CA . ARG A 1 674 ? -6.946 -22.192 48.322 1.00 78.88 674 ARG A CA 1
ATOM 5195 C C . ARG A 1 674 ? -8.453 -22.004 48.456 1.00 78.88 674 ARG A C 1
ATOM 5197 O O . ARG A 1 674 ? -8.988 -22.086 49.559 1.00 78.88 674 ARG A O 1
ATOM 5204 N N . CYS A 1 675 ? -9.133 -21.817 47.331 1.00 84.31 675 CYS A N 1
ATOM 5205 C CA . CYS A 1 675 ? -10.589 -21.862 47.275 1.00 84.31 675 CYS A CA 1
ATOM 5206 C C . CYS A 1 675 ? -11.043 -23.325 47.355 1.00 84.31 675 CYS A C 1
ATOM 5208 O O . CYS A 1 675 ? -10.810 -24.103 46.430 1.00 84.31 675 CYS A O 1
ATOM 5210 N N . LEU A 1 676 ? -11.663 -23.713 48.470 1.00 85.69 676 LEU A N 1
ATOM 5211 C CA . LEU A 1 676 ? -12.225 -25.049 48.681 1.00 85.69 676 LEU A CA 1
ATOM 5212 C C . LEU A 1 676 ? -13.751 -24.955 48.817 1.00 85.69 676 LEU A C 1
ATOM 5214 O O . LEU A 1 676 ? -14.244 -23.979 49.381 1.00 85.69 676 LEU A O 1
ATOM 5218 N N . PRO A 1 677 ? -14.519 -25.946 48.329 1.00 85.38 677 PRO A N 1
ATOM 5219 C CA . PRO A 1 677 ? -15.973 -25.919 48.445 1.00 85.38 677 PRO A CA 1
ATOM 5220 C C . PRO A 1 677 ? -16.405 -25.869 49.917 1.00 85.38 677 PRO A C 1
ATOM 5222 O O . PRO A 1 677 ? -15.837 -26.562 50.768 1.00 85.38 677 PRO A O 1
ATOM 5225 N N . CYS A 1 678 ? -17.417 -25.054 50.217 1.00 88.69 678 CYS A N 1
ATOM 5226 C CA . CYS A 1 678 ? -17.978 -24.955 51.562 1.00 88.69 678 CYS A CA 1
ATOM 5227 C C . CYS A 1 678 ? -18.529 -26.311 52.044 1.00 88.69 678 CYS A C 1
ATOM 5229 O O . CYS A 1 678 ? -19.157 -27.045 51.284 1.00 88.69 678 CYS A O 1
ATOM 5231 N N . LYS A 1 679 ? -18.320 -26.641 53.328 1.00 88.25 679 LYS A N 1
ATOM 5232 C CA . LYS A 1 679 ? -18.859 -27.866 53.958 1.00 88.25 679 LYS A CA 1
ATOM 5233 C C . LYS A 1 679 ? -20.325 -27.705 54.372 1.00 88.25 679 LYS A C 1
ATOM 5235 O O . LYS A 1 679 ? -21.003 -28.700 54.603 1.00 88.25 679 LYS A O 1
ATOM 5240 N N . VAL A 1 680 ? -20.789 -26.462 54.518 1.00 85.25 680 VAL A N 1
ATOM 5241 C CA . VAL A 1 680 ? -22.195 -26.130 54.779 1.00 85.25 680 VAL A CA 1
ATOM 5242 C C . VAL A 1 680 ? -22.949 -26.140 53.453 1.00 85.25 680 VAL A C 1
ATOM 5244 O O . VAL A 1 680 ? -22.649 -25.338 52.566 1.00 85.25 680 VAL A O 1
ATOM 5247 N N . GLU A 1 681 ? -23.926 -27.038 53.324 1.00 82.69 681 GLU A N 1
ATOM 5248 C CA . GLU A 1 681 ? -24.801 -27.093 52.152 1.00 82.69 681 GLU A CA 1
ATOM 5249 C C . GLU A 1 681 ? -25.584 -25.781 51.987 1.00 82.69 681 GLU A C 1
ATOM 5251 O O . GLU A 1 681 ? -25.955 -25.119 52.957 1.00 82.69 681 GLU A O 1
ATOM 5256 N N . ASP A 1 682 ? -25.752 -25.374 50.729 1.00 84.44 682 ASP A N 1
ATOM 5257 C CA . ASP A 1 682 ? -26.372 -24.117 50.291 1.00 84.44 682 ASP A CA 1
ATOM 5258 C C . ASP A 1 682 ? -25.893 -22.815 50.958 1.00 84.44 682 ASP A C 1
ATOM 5260 O O . ASP A 1 682 ? -26.534 -21.763 50.877 1.00 84.44 682 ASP A O 1
ATOM 5264 N N . CYS A 1 683 ? -24.669 -22.848 51.478 1.00 86.50 683 CYS A N 1
ATOM 5265 C CA . CYS A 1 683 ? -23.877 -21.652 51.698 1.00 86.50 683 CYS A CA 1
ATOM 5266 C C . CYS A 1 683 ? -23.412 -21.034 50.365 1.00 86.50 683 CYS A C 1
ATOM 5268 O O . CYS A 1 683 ? -23.124 -21.755 49.403 1.00 86.50 683 CYS A O 1
ATOM 5270 N N . ARG A 1 684 ? -23.334 -19.700 50.314 1.00 84.94 684 ARG A N 1
ATOM 5271 C CA . ARG A 1 684 ? -22.644 -18.947 49.259 1.00 84.94 684 ARG A CA 1
ATOM 5272 C C . ARG A 1 684 ? -21.201 -18.682 49.684 1.00 84.94 684 ARG A C 1
ATOM 5274 O O . ARG A 1 684 ? -20.287 -19.162 49.022 1.00 84.94 684 ARG A O 1
ATOM 5281 N N . ASP A 1 685 ? -21.036 -18.023 50.831 1.00 84.94 685 ASP A N 1
ATOM 5282 C CA . ASP A 1 685 ? -19.742 -17.595 51.368 1.00 84.94 685 ASP A CA 1
ATOM 5283 C C . ASP A 1 685 ? -19.566 -18.138 52.795 1.00 84.94 685 ASP A C 1
ATOM 5285 O O . ASP A 1 685 ? -20.328 -17.791 53.705 1.00 84.94 685 ASP A O 1
ATOM 5289 N N . CYS A 1 686 ? -18.570 -19.004 53.003 1.00 86.94 686 CYS A N 1
ATOM 5290 C CA . CYS A 1 686 ? -18.259 -19.610 54.301 1.00 86.94 686 CYS A CA 1
ATOM 5291 C C . CYS A 1 686 ? -16.941 -19.091 54.898 1.00 86.94 686 CYS A C 1
ATOM 5293 O O . CYS A 1 686 ? -16.007 -18.734 54.181 1.00 86.94 686 CYS A O 1
ATOM 5295 N N . TYR A 1 687 ? -16.868 -19.075 56.232 1.00 83.31 687 TYR A N 1
ATOM 5296 C CA . TYR A 1 687 ? -15.674 -18.682 56.991 1.00 83.31 687 TYR A CA 1
ATOM 5297 C C . TYR A 1 687 ? -14.556 -19.741 56.913 1.00 83.31 687 TYR A C 1
ATOM 5299 O O . TYR A 1 687 ? -14.790 -20.854 56.444 1.00 83.31 687 TYR A O 1
ATOM 5307 N N . GLU A 1 688 ? -13.352 -19.416 57.404 1.00 73.94 688 GLU A N 1
ATOM 5308 C CA . GLU A 1 688 ? -12.108 -20.193 57.206 1.00 73.94 688 GLU A CA 1
ATOM 5309 C C . GLU A 1 688 ? -12.202 -21.694 57.550 1.00 73.94 688 GLU A C 1
ATOM 5311 O O . GLU A 1 688 ? -11.585 -22.517 56.876 1.00 73.94 688 GLU A O 1
ATOM 5316 N N . ASP A 1 689 ? -13.003 -22.098 58.544 1.00 80.31 689 ASP A N 1
ATOM 5317 C CA . ASP A 1 689 ? -13.228 -23.515 58.885 1.00 80.31 689 ASP A CA 1
ATOM 5318 C C . ASP A 1 689 ? -14.034 -24.297 57.823 1.00 80.31 689 ASP A C 1
ATOM 5320 O O . ASP A 1 689 ? -14.187 -25.521 57.921 1.00 80.31 689 ASP A O 1
ATOM 5324 N N . LEU A 1 690 ? -14.595 -23.608 56.823 1.00 82.81 690 LEU A N 1
ATOM 5325 C CA . LEU A 1 690 ? -15.566 -24.066 55.815 1.00 82.81 690 LEU A CA 1
ATOM 5326 C C . LEU A 1 690 ? -16.894 -24.602 56.391 1.00 82.81 690 LEU A C 1
ATOM 5328 O O . LEU A 1 690 ? -17.776 -24.999 55.631 1.00 82.81 690 LEU A O 1
ATOM 5332 N N . ALA A 1 691 ? -17.034 -24.643 57.721 1.00 84.50 691 ALA A N 1
ATOM 5333 C CA . ALA A 1 691 ? -18.125 -25.278 58.467 1.00 84.50 691 ALA A CA 1
ATOM 5334 C C . ALA A 1 691 ? -19.139 -24.287 59.076 1.00 84.50 691 ALA A C 1
ATOM 5336 O O . ALA A 1 691 ? -20.091 -24.711 59.726 1.00 84.50 691 ALA A O 1
ATOM 5337 N N . VAL A 1 692 ? -18.940 -22.984 58.862 1.00 86.25 692 VAL A N 1
ATOM 5338 C CA . VAL A 1 692 ? -19.835 -21.902 59.295 1.00 86.25 692 VAL A CA 1
ATOM 5339 C C . VAL A 1 692 ? -20.092 -21.011 58.086 1.00 86.25 692 VAL A C 1
ATOM 5341 O O . VAL A 1 692 ? -19.142 -20.584 57.426 1.00 86.25 692 VAL A O 1
ATOM 5344 N N . CYS A 1 693 ? -21.358 -20.741 57.783 1.00 86.94 693 CYS A N 1
ATOM 5345 C CA . CYS A 1 693 ? -21.744 -19.872 56.681 1.00 86.94 693 CYS A CA 1
ATOM 5346 C C . CYS A 1 693 ? -21.878 -18.411 57.136 1.00 86.94 693 CYS A C 1
ATOM 5348 O O . CYS A 1 693 ? -22.442 -18.151 58.199 1.00 86.94 693 CYS A O 1
ATOM 5350 N N . GLY A 1 694 ? -21.371 -17.472 56.334 1.00 81.50 694 GLY A N 1
ATOM 5351 C CA . GLY A 1 694 ? -21.572 -16.031 56.522 1.00 81.50 694 GLY A CA 1
ATOM 5352 C C . GLY A 1 694 ? -22.710 -15.479 55.662 1.00 81.50 694 GLY A C 1
ATOM 5353 O O . GLY A 1 694 ? -23.492 -14.657 56.133 1.00 81.50 694 GLY A O 1
ATOM 5354 N N . LEU A 1 695 ? -22.839 -15.969 54.425 1.00 83.19 695 LEU A N 1
ATOM 5355 C CA . LEU A 1 695 ? -23.914 -15.617 53.494 1.00 83.19 695 LEU A CA 1
ATOM 5356 C C . LEU A 1 695 ? -24.471 -16.879 52.837 1.00 83.19 695 LEU A C 1
ATOM 5358 O O . LEU A 1 695 ? -23.740 -17.632 52.194 1.00 83.19 695 LEU A O 1
ATOM 5362 N N . CYS A 1 696 ? -25.772 -17.106 52.985 1.00 85.50 696 CYS A N 1
ATOM 5363 C CA . CYS A 1 696 ? -26.472 -18.214 52.343 1.00 85.50 696 CYS A CA 1
ATOM 5364 C C . CYS A 1 696 ? -26.810 -17.913 50.878 1.00 85.50 696 CYS A C 1
ATOM 5366 O O . CYS A 1 696 ? -26.843 -16.757 50.450 1.00 85.50 696 CYS A O 1
ATOM 5368 N N . LYS A 1 697 ? -27.100 -18.962 50.102 1.00 82.50 697 LYS A N 1
ATOM 5369 C CA . LYS A 1 697 ? -27.736 -18.805 48.787 1.00 82.50 697 LYS A CA 1
ATOM 5370 C C . LYS A 1 697 ? -29.154 -18.208 48.943 1.00 82.50 697 LYS A C 1
ATOM 5372 O O . LYS A 1 697 ? -29.756 -18.353 50.008 1.00 82.50 697 LYS A O 1
ATOM 5377 N N . PRO A 1 698 ? -29.711 -17.550 47.905 1.00 77.56 698 PRO A N 1
ATOM 5378 C CA . PRO A 1 698 ? -31.051 -16.956 47.965 1.00 77.56 698 PRO A CA 1
ATOM 5379 C C . PRO A 1 698 ? -32.148 -17.936 48.419 1.00 77.56 698 PRO A C 1
ATOM 5381 O O . PRO A 1 698 ? -32.129 -19.110 48.055 1.00 77.56 698 PRO A O 1
ATOM 5384 N N . GLY A 1 699 ? -33.117 -17.442 49.200 1.00 72.62 699 GLY A N 1
ATOM 5385 C CA . GLY A 1 699 ? -34.221 -18.235 49.772 1.00 72.62 699 GLY A CA 1
ATOM 5386 C C . GLY A 1 699 ? -33.922 -18.907 51.125 1.00 72.62 699 GLY A C 1
ATOM 5387 O O . GLY A 1 699 ? -34.787 -19.594 51.677 1.00 72.62 699 GLY A O 1
ATOM 5388 N N . LEU A 1 700 ? -32.719 -18.704 51.670 1.00 81.44 700 LEU A N 1
ATOM 5389 C CA . LEU A 1 700 ? -32.264 -19.245 52.952 1.00 81.44 700 LEU A CA 1
ATOM 5390 C C . LEU A 1 700 ? -31.823 -18.106 53.885 1.00 81.44 700 LEU A C 1
ATOM 5392 O O . LEU A 1 700 ? -31.022 -17.258 53.496 1.00 81.44 700 LEU A O 1
ATOM 5396 N N . GLY A 1 701 ? -32.316 -18.122 55.123 1.00 80.25 701 GLY A N 1
ATOM 5397 C CA . GLY A 1 701 ? -31.853 -17.264 56.214 1.00 80.25 701 GLY A CA 1
ATOM 5398 C C . GLY A 1 701 ? -30.780 -17.950 57.061 1.00 80.25 701 GLY A C 1
ATOM 5399 O O . GLY A 1 701 ? -30.599 -19.173 57.005 1.00 80.25 701 GLY A O 1
ATOM 5400 N N . LEU A 1 702 ? -30.075 -17.171 57.884 1.00 81.62 702 LEU A N 1
ATOM 5401 C CA . LEU A 1 702 ? -29.103 -17.724 58.830 1.00 81.62 702 LEU A CA 1
ATOM 5402 C C . LEU A 1 702 ? -29.820 -18.332 60.052 1.00 81.62 702 LEU A C 1
ATOM 5404 O O . LEU A 1 702 ? -30.763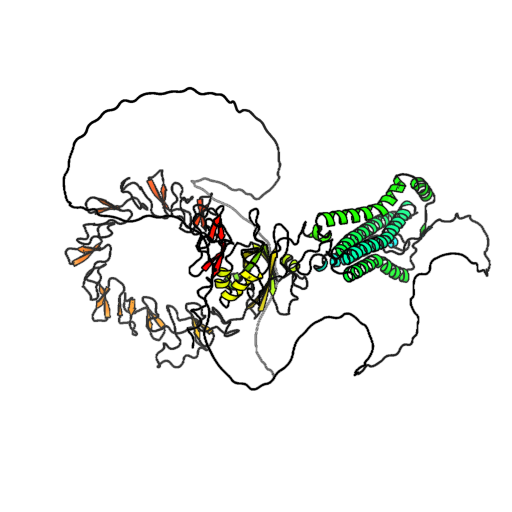 -17.745 60.589 1.00 81.62 702 LEU A O 1
ATOM 5408 N N . ASP A 1 703 ? -29.345 -19.484 60.533 1.00 80.56 703 ASP A N 1
ATOM 5409 C CA . ASP A 1 703 ? -29.605 -19.940 61.904 1.00 80.56 703 ASP A CA 1
ATOM 5410 C C . ASP A 1 703 ? -28.469 -19.509 62.850 1.00 80.56 703 ASP A C 1
ATOM 5412 O O . ASP A 1 703 ? -27.314 -19.372 62.448 1.00 80.56 703 ASP A O 1
ATOM 5416 N N . ASN A 1 704 ? -28.780 -19.425 64.143 1.00 78.06 704 ASN A N 1
ATOM 5417 C CA . ASN A 1 704 ? -27.888 -19.152 65.274 1.00 78.06 704 ASN A CA 1
ATOM 5418 C C . ASN A 1 704 ? -26.659 -20.083 65.363 1.00 78.06 704 ASN A C 1
ATOM 5420 O O . ASN A 1 704 ? -25.742 -19.811 66.134 1.00 78.06 704 ASN A O 1
ATOM 5424 N N . ASN A 1 705 ? -26.647 -21.190 64.612 1.00 79.00 705 ASN A N 1
ATOM 5425 C CA . ASN A 1 705 ? -25.541 -22.145 64.515 1.00 79.00 705 ASN A CA 1
ATOM 5426 C C . ASN A 1 705 ? -24.707 -21.979 63.220 1.00 79.00 705 ASN A C 1
ATOM 5428 O O . ASN A 1 705 ? -23.925 -22.862 62.880 1.00 79.00 705 ASN A O 1
ATOM 5432 N N . GLY A 1 706 ? -24.899 -20.895 62.457 1.00 79.31 706 GLY A N 1
ATOM 5433 C CA . GLY A 1 706 ? -24.166 -20.626 61.211 1.00 79.31 706 GLY A CA 1
ATOM 5434 C C . GLY A 1 706 ? -24.515 -21.553 60.043 1.00 79.31 706 GLY A C 1
ATOM 5435 O O . GLY A 1 706 ? -23.737 -21.682 59.098 1.00 79.31 706 GLY A O 1
ATOM 5436 N N . THR A 1 707 ? -25.664 -22.225 60.110 1.00 84.81 707 THR A N 1
ATOM 5437 C CA . THR A 1 707 ? -26.196 -23.088 59.047 1.00 84.81 707 THR A CA 1
ATOM 5438 C C . THR A 1 707 ? -27.318 -22.377 58.306 1.00 84.81 707 THR A C 1
ATOM 5440 O O . THR A 1 707 ? -28.182 -21.777 58.949 1.00 84.81 707 THR A O 1
ATOM 5443 N N . CYS A 1 708 ? -27.361 -22.516 56.986 1.00 85.44 708 CYS A N 1
ATOM 5444 C CA . CYS A 1 708 ? -28.459 -22.013 56.170 1.00 85.44 708 CYS A CA 1
ATOM 5445 C C . CYS A 1 708 ? -29.738 -22.820 56.419 1.00 85.44 708 CYS A C 1
ATOM 5447 O O . CYS A 1 708 ? -29.722 -24.049 56.375 1.00 85.44 708 CYS A O 1
ATOM 5449 N N . GLN A 1 709 ? -30.844 -22.132 56.701 1.00 83.12 709 GLN A N 1
ATOM 5450 C CA . GLN A 1 709 ? -32.168 -22.729 56.887 1.00 83.12 709 GLN A CA 1
ATOM 5451 C C . GLN A 1 709 ? -33.209 -21.927 56.108 1.00 83.12 709 GLN A C 1
ATOM 5453 O O . GLN A 1 709 ? -33.015 -20.754 55.805 1.00 83.12 709 GLN A O 1
ATOM 5458 N N . GLN A 1 710 ? -34.319 -22.565 55.753 1.00 78.69 710 GLN A N 1
ATOM 5459 C CA . GLN A 1 710 ? -35.322 -21.955 54.884 1.00 78.69 710 GLN A CA 1
ATOM 5460 C C . GLN A 1 710 ? -35.980 -20.721 55.527 1.00 78.69 710 GLN A C 1
ATOM 5462 O O . GLN A 1 710 ? -36.256 -20.694 56.733 1.00 78.69 710 GLN A O 1
ATOM 5467 N N . CYS A 1 711 ? -36.241 -19.696 54.711 1.00 80.94 711 CYS A N 1
ATOM 5468 C CA . CYS A 1 711 ? -37.146 -18.608 55.086 1.00 80.94 711 CYS A CA 1
ATOM 5469 C C . CYS A 1 711 ? -38.567 -19.146 55.357 1.00 80.94 711 CYS A C 1
ATOM 5471 O O . CYS A 1 711 ? -38.871 -20.305 55.069 1.00 80.94 711 CYS A O 1
ATOM 5473 N N . GLY A 1 712 ? -39.455 -18.308 55.904 1.00 74.25 712 GLY A N 1
ATOM 5474 C CA . GLY A 1 712 ? -40.830 -18.689 56.274 1.00 74.25 712 GLY A CA 1
ATOM 5475 C C . GLY A 1 712 ? -41.653 -19.304 55.132 1.00 74.25 712 GLY A C 1
ATOM 5476 O O . GLY A 1 712 ? -42.572 -20.080 55.380 1.00 74.25 712 GLY A O 1
ATOM 5477 N N . GLY A 1 713 ? -41.268 -19.028 53.885 1.00 75.31 713 GLY A N 1
ATOM 5478 C CA . GLY A 1 713 ? -41.598 -19.834 52.715 1.00 75.31 713 GLY A CA 1
ATOM 5479 C C . GLY A 1 713 ? -40.514 -19.709 51.633 1.00 75.31 713 GLY A C 1
ATOM 5480 O O . GLY A 1 713 ? -39.623 -18.861 51.757 1.00 75.31 713 GLY A O 1
ATOM 5481 N N . PRO A 1 714 ? -40.574 -20.524 50.563 1.00 68.50 714 PRO A N 1
ATOM 5482 C CA . PRO A 1 714 ? -39.794 -20.279 49.350 1.00 68.50 714 PRO A CA 1
ATOM 5483 C C . PRO A 1 714 ? -40.184 -18.927 48.724 1.00 68.50 714 PRO A C 1
ATOM 5485 O O . PRO A 1 714 ? -41.290 -18.436 48.947 1.00 68.50 714 PRO A O 1
ATOM 5488 N N . HIS A 1 715 ? -39.270 -18.322 47.956 1.00 76.69 715 HIS A N 1
ATOM 5489 C CA . HIS A 1 715 ? -39.459 -17.014 47.295 1.00 76.69 715 HIS A CA 1
ATOM 5490 C C . HIS A 1 715 ? -39.892 -15.866 48.223 1.00 76.69 715 HIS A C 1
ATOM 5492 O O . HIS A 1 715 ? -40.462 -14.862 47.787 1.00 76.69 715 HIS A O 1
ATOM 5498 N N . CYS A 1 716 ? -39.584 -16.001 49.513 1.00 78.00 716 CYS A N 1
ATOM 5499 C CA . CYS A 1 716 ? -39.617 -14.906 50.461 1.00 78.00 716 CYS A CA 1
ATOM 5500 C C . CYS A 1 716 ? -38.200 -14.540 50.885 1.00 78.00 716 CYS A C 1
ATOM 5502 O O . CYS A 1 716 ? -37.357 -15.414 51.104 1.00 78.00 716 CYS A O 1
ATOM 5504 N N . ARG A 1 717 ? -37.946 -13.241 51.024 1.00 76.44 717 ARG A N 1
ATOM 5505 C CA . ARG A 1 717 ? -36.682 -12.717 51.534 1.00 76.44 717 ARG A CA 1
ATOM 5506 C C . ARG A 1 717 ? -36.758 -12.599 53.052 1.00 76.44 717 ARG A C 1
ATOM 5508 O O . ARG A 1 717 ? -37.729 -12.081 53.607 1.00 76.44 717 ARG A O 1
ATOM 5515 N N . CYS A 1 718 ? -35.727 -13.119 53.708 1.00 75.25 718 CYS A N 1
ATOM 5516 C CA . CYS A 1 718 ? -35.539 -13.070 55.149 1.00 75.25 718 CYS A CA 1
ATOM 5517 C C . CYS A 1 718 ? -34.044 -12.953 55.471 1.00 75.25 718 CYS A C 1
ATOM 5519 O O . CYS A 1 718 ? -33.210 -13.483 54.737 1.00 75.25 718 CYS A O 1
ATOM 5521 N N . PHE A 1 719 ? -33.709 -12.287 56.576 1.00 70.62 719 PHE A N 1
ATOM 5522 C CA . PHE A 1 719 ? -32.366 -12.350 57.167 1.00 70.62 719 PHE A CA 1
ATOM 5523 C C . PHE A 1 719 ? -32.278 -13.457 58.230 1.00 70.62 719 PHE A C 1
ATOM 5525 O O . PHE A 1 719 ? -31.313 -14.223 58.259 1.00 70.62 719 PHE A O 1
ATOM 5532 N N . GLU A 1 720 ? -33.315 -13.584 59.062 1.00 72.31 720 GLU A N 1
ATOM 5533 C CA . GLU A 1 720 ? -33.438 -14.615 60.097 1.00 72.31 720 GLU A CA 1
ATOM 5534 C C . GLU A 1 720 ? -34.368 -15.755 59.649 1.00 72.31 720 GLU A C 1
ATOM 5536 O O . GLU A 1 720 ? -35.382 -15.534 58.978 1.00 72.31 720 GLU A O 1
ATOM 5541 N N . LYS A 1 721 ? -34.036 -16.992 60.041 1.00 79.12 721 LYS A N 1
ATOM 5542 C CA . LYS A 1 721 ? -34.806 -18.196 59.689 1.00 79.12 721 LYS A CA 1
ATOM 5543 C C . LYS A 1 721 ? -36.299 -18.088 60.027 1.00 79.12 721 LYS A C 1
ATOM 5545 O O . LYS A 1 721 ? -36.686 -17.572 61.074 1.00 79.12 721 LYS A O 1
ATOM 5550 N N . GLY A 1 722 ? -37.153 -18.638 59.164 1.00 71.69 722 GLY A N 1
ATOM 5551 C CA . GLY A 1 722 ? -38.609 -18.644 59.365 1.00 71.69 722 GLY A CA 1
ATOM 5552 C C . GLY A 1 722 ? -39.311 -17.281 59.241 1.00 71.69 722 GLY A C 1
ATOM 5553 O O . GLY A 1 722 ? -40.540 -17.251 59.245 1.00 71.69 722 GLY A O 1
ATOM 5554 N N . GLY A 1 723 ? -38.577 -16.171 59.091 1.00 74.69 723 GLY A N 1
ATOM 5555 C CA . GLY A 1 723 ? -39.145 -14.864 58.761 1.00 74.69 723 GLY A CA 1
ATOM 5556 C C . GLY A 1 723 ? -39.602 -14.775 57.302 1.00 74.69 723 GLY A C 1
ATOM 5557 O O . GLY A 1 723 ? -39.161 -15.551 56.450 1.00 74.69 723 GLY A O 1
ATOM 5558 N N . CYS A 1 724 ? -40.486 -13.825 57.006 1.00 76.62 724 CYS A N 1
ATOM 5559 C CA . CYS A 1 724 ? -40.896 -13.503 55.643 1.00 76.62 724 CYS A CA 1
ATOM 5560 C C . CYS A 1 724 ? -41.324 -12.028 55.566 1.00 76.62 724 CYS A C 1
ATOM 5562 O O . CYS A 1 724 ? -42.389 -11.668 56.065 1.00 76.62 724 CYS A O 1
ATOM 5564 N N . GLU A 1 725 ? -40.457 -11.172 55.017 1.00 75.69 725 GLU A N 1
ATOM 5565 C CA . GLU A 1 725 ? -40.622 -9.707 55.053 1.00 75.69 725 GLU A CA 1
ATOM 5566 C C . GLU A 1 725 ? -41.054 -9.123 53.702 1.00 75.69 725 GLU A C 1
ATOM 5568 O O . GLU A 1 725 ? -41.899 -8.231 53.652 1.00 75.69 725 GLU A O 1
ATOM 5573 N N . GLU A 1 726 ? -40.507 -9.652 52.605 1.00 76.75 726 GLU A N 1
ATOM 5574 C CA . GLU A 1 726 ? -40.819 -9.240 51.235 1.00 76.75 726 GLU A CA 1
ATOM 5575 C C . GLU A 1 726 ? -40.882 -10.475 50.322 1.00 76.75 726 GLU A C 1
ATOM 5577 O O . GLU A 1 726 ? -39.982 -11.320 50.338 1.00 76.75 726 GLU A O 1
ATOM 5582 N N . CYS A 1 727 ? -41.943 -10.576 49.516 1.00 79.12 727 CYS A N 1
ATOM 5583 C CA . CYS A 1 727 ? -42.030 -11.559 48.438 1.00 79.12 727 CYS A CA 1
ATOM 5584 C C . CYS A 1 727 ? -41.238 -11.082 47.224 1.00 79.12 727 CYS A C 1
ATOM 5586 O O . CYS A 1 727 ? -41.273 -9.901 46.879 1.00 79.12 727 CYS A O 1
ATOM 5588 N N . GLU A 1 728 ? -40.540 -11.996 46.554 1.00 76.62 728 GLU A N 1
ATOM 5589 C CA . GLU A 1 728 ? -39.816 -11.649 45.330 1.00 76.62 728 GLU A CA 1
ATOM 5590 C C . GLU A 1 728 ? -40.780 -11.250 44.197 1.00 76.62 728 GLU A C 1
ATOM 5592 O O . GLU A 1 728 ? -41.948 -11.633 44.191 1.00 76.62 728 GLU A O 1
ATOM 5597 N N . ASN A 1 729 ? -40.311 -10.477 43.210 1.00 73.94 729 ASN A N 1
ATOM 5598 C CA . ASN A 1 729 ? -41.140 -10.131 42.048 1.00 73.94 729 ASN A CA 1
ATOM 5599 C C . ASN A 1 729 ? -41.656 -11.412 41.361 1.00 73.94 729 ASN A C 1
ATOM 5601 O O . ASN A 1 729 ? -40.896 -12.361 41.175 1.00 73.94 729 ASN A O 1
ATOM 5605 N N . GLY A 1 730 ? -42.944 -11.435 41.005 1.00 74.19 730 GLY A N 1
ATOM 5606 C CA . GLY A 1 730 ? -43.651 -12.653 40.583 1.00 74.19 730 GLY A CA 1
ATOM 5607 C C . GLY A 1 730 ? -44.268 -13.469 41.732 1.00 74.19 730 GLY A C 1
ATOM 5608 O O . GLY A 1 730 ? -44.928 -14.469 41.467 1.00 74.19 730 GLY A O 1
ATOM 5609 N N . TRP A 1 731 ? -44.118 -13.045 42.993 1.00 80.31 731 TRP A N 1
ATOM 5610 C CA . TRP A 1 731 ? -44.695 -13.700 44.172 1.00 80.31 731 TRP A CA 1
ATOM 5611 C C . TRP A 1 731 ? -45.512 -12.709 45.007 1.00 80.31 731 TRP A C 1
ATOM 5613 O O . TRP A 1 731 ? -45.170 -11.534 45.137 1.00 80.31 731 TRP A O 1
ATOM 5623 N N . GLY A 1 732 ? -46.619 -13.185 45.575 1.00 82.88 732 GLY A N 1
ATOM 5624 C CA . GLY A 1 732 ? -47.549 -12.385 46.367 1.00 82.88 732 GLY A CA 1
ATOM 5625 C C . GLY A 1 732 ? -47.858 -13.011 47.727 1.00 82.88 732 GLY A C 1
ATOM 5626 O O . GLY A 1 732 ? -47.658 -14.213 47.924 1.00 82.88 732 GLY A O 1
ATOM 5627 N N . PRO A 1 733 ? -48.373 -12.217 48.679 1.00 77.56 733 PRO A N 1
ATOM 5628 C CA . PRO A 1 733 ? -48.741 -12.723 49.992 1.00 77.56 733 PRO A CA 1
ATOM 5629 C C . PRO A 1 733 ? -49.943 -13.678 49.906 1.00 77.56 733 PRO A C 1
ATOM 5631 O O . PRO A 1 733 ? -50.924 -13.421 49.196 1.00 77.56 733 PRO A O 1
ATOM 5634 N N . ALA A 1 734 ? -49.873 -14.765 50.674 1.00 76.75 734 ALA A N 1
ATOM 5635 C CA . ALA A 1 734 ? -50.981 -15.674 50.946 1.00 76.75 734 ALA A CA 1
ATOM 5636 C C . ALA A 1 734 ? -51.460 -15.566 52.410 1.00 76.75 734 ALA A C 1
ATOM 5638 O O . ALA A 1 734 ? -50.796 -14.983 53.269 1.00 76.75 734 ALA A O 1
ATOM 5639 N N . GLU A 1 735 ? -52.633 -16.139 52.704 1.00 72.88 735 GLU A N 1
ATOM 5640 C CA . GLU A 1 735 ? -53.359 -15.986 53.983 1.00 72.88 735 GLU A CA 1
ATOM 5641 C C . GLU A 1 735 ? -52.606 -16.501 55.231 1.00 72.88 735 GLU A C 1
ATOM 5643 O O . GLU A 1 735 ? -53.001 -16.226 56.362 1.00 72.88 735 GLU A O 1
ATOM 5648 N N . ASN A 1 736 ? -51.517 -17.241 55.032 1.00 70.44 736 ASN A N 1
ATOM 5649 C CA . ASN A 1 736 ? -50.665 -17.862 56.048 1.00 70.44 736 ASN A CA 1
ATOM 5650 C C . ASN A 1 736 ? -49.327 -17.125 56.280 1.00 70.44 736 ASN A C 1
ATOM 5652 O O . ASN A 1 736 ? -48.453 -17.683 56.940 1.00 70.44 736 ASN A O 1
ATOM 5656 N N . ALA A 1 737 ? -49.151 -15.917 55.727 1.00 69.25 737 ALA A N 1
ATOM 5657 C CA . ALA A 1 737 ? -47.894 -15.156 55.745 1.00 69.25 737 ALA A CA 1
ATOM 5658 C C . ALA A 1 737 ? -46.697 -15.861 55.064 1.00 69.25 737 ALA A C 1
ATOM 5660 O O . ALA A 1 737 ? -45.543 -15.617 55.414 1.00 69.25 737 ALA A O 1
ATOM 5661 N N . THR A 1 738 ? -46.962 -16.700 54.056 1.00 75.25 738 THR A N 1
ATOM 5662 C CA . THR A 1 738 ? -45.940 -17.169 53.104 1.00 75.25 738 THR A CA 1
ATOM 5663 C C . THR A 1 738 ? -46.140 -16.527 51.736 1.00 75.25 738 THR A C 1
ATOM 5665 O O . THR A 1 738 ? -47.265 -16.177 51.371 1.00 75.25 738 THR A O 1
ATOM 5668 N N . CYS A 1 739 ? -45.068 -16.427 50.955 1.00 81.44 739 CYS A N 1
ATOM 5669 C CA . CYS A 1 739 ? -45.148 -16.030 49.555 1.00 81.44 739 CYS A CA 1
ATOM 5670 C C . CYS A 1 739 ? -45.612 -17.201 48.687 1.00 81.44 739 CYS A C 1
ATOM 5672 O O . CYS A 1 739 ? -45.134 -18.326 48.831 1.00 81.44 739 CYS A O 1
ATOM 5674 N N . VAL A 1 740 ? -46.551 -16.924 47.788 1.00 82.75 740 VAL A N 1
ATOM 5675 C CA . VAL A 1 740 ? -47.060 -17.863 46.784 1.00 82.75 740 VAL A CA 1
ATOM 5676 C C . VAL A 1 740 ? -46.987 -17.179 45.424 1.00 82.75 740 VAL A C 1
ATOM 5678 O O . VAL A 1 740 ? -47.160 -15.964 45.329 1.00 82.75 740 VAL A O 1
ATOM 5681 N N . GLU A 1 741 ? -46.696 -17.954 44.386 1.00 82.69 741 GLU A N 1
ATOM 5682 C CA . GLU A 1 741 ? -46.528 -17.473 43.016 1.00 82.69 741 GLU A CA 1
ATOM 5683 C C . GLU A 1 741 ? -47.757 -16.666 42.575 1.00 82.69 741 GLU A C 1
ATOM 5685 O O . GLU A 1 741 ? -48.905 -17.059 42.836 1.00 82.69 741 GLU A O 1
ATOM 5690 N N . CYS A 1 742 ? -47.523 -15.516 41.938 1.00 84.88 742 CYS A N 1
ATOM 5691 C CA . CYS A 1 742 ? -48.593 -14.767 41.297 1.00 84.88 742 CYS A CA 1
ATOM 5692 C C . CYS A 1 742 ? -49.284 -15.663 40.257 1.00 84.88 742 CYS A C 1
ATOM 5694 O O . CYS A 1 742 ? -48.631 -16.453 39.581 1.00 84.88 742 CYS A O 1
ATOM 5696 N N . ALA A 1 743 ? -50.602 -15.523 40.098 1.00 83.44 743 ALA A N 1
ATOM 5697 C CA . ALA A 1 743 ? -51.352 -16.262 39.081 1.00 83.44 743 ALA A CA 1
ATOM 5698 C C . ALA A 1 743 ? -50.698 -16.141 37.684 1.00 83.44 743 ALA A C 1
ATOM 5700 O O . ALA A 1 743 ? -50.321 -15.037 37.290 1.00 83.44 743 ALA A O 1
ATOM 5701 N N . ASP A 1 744 ? -50.585 -17.270 36.967 1.00 81.75 744 ASP A N 1
ATOM 5702 C CA . ASP A 1 744 ? -49.792 -17.462 35.737 1.00 81.75 744 ASP A CA 1
ATOM 5703 C C . ASP A 1 744 ? -49.666 -16.220 34.831 1.00 81.75 744 ASP A C 1
ATOM 5705 O O . ASP A 1 744 ? -50.654 -15.720 34.289 1.00 81.75 744 ASP A O 1
ATOM 5709 N N . GLY A 1 745 ? -48.429 -15.761 34.605 1.00 77.00 745 GLY A N 1
ATOM 5710 C CA . GLY A 1 745 ? -48.124 -14.642 33.702 1.00 77.00 745 GLY A CA 1
ATOM 5711 C C . GLY A 1 745 ? -48.446 -13.254 34.245 1.00 77.00 745 GLY A C 1
ATOM 5712 O O . GLY A 1 745 ? -48.650 -12.313 33.473 1.00 77.00 745 GLY A O 1
ATOM 5713 N N . CYS A 1 746 ? -48.528 -13.120 35.565 1.00 86.69 746 CYS A N 1
ATOM 5714 C CA . CYS A 1 746 ? -48.690 -11.851 36.251 1.00 86.69 746 CYS A CA 1
ATOM 5715 C C . CYS A 1 746 ? -47.343 -11.281 36.714 1.00 86.69 746 CYS A C 1
ATOM 5717 O O . CYS A 1 746 ? -46.654 -11.904 37.519 1.00 86.69 746 CYS A O 1
ATOM 5719 N N . SER A 1 747 ? -47.001 -10.060 36.292 1.00 80.88 747 SER A N 1
ATOM 5720 C CA . SER A 1 747 ? -45.751 -9.408 36.705 1.00 80.88 747 SER A CA 1
ATOM 5721 C C . SER A 1 747 ? -45.820 -8.843 38.128 1.00 80.88 747 SER A C 1
ATOM 5723 O O . SER A 1 747 ? -44.805 -8.781 38.821 1.00 80.88 747 SER A O 1
ATOM 5725 N N . THR A 1 748 ? -47.011 -8.426 38.585 1.00 79.62 748 THR A N 1
ATOM 5726 C CA . THR A 1 748 ? -47.223 -7.863 39.931 1.00 79.62 748 THR A CA 1
ATOM 5727 C C . THR A 1 748 ? -48.583 -8.240 40.539 1.00 79.62 748 THR A C 1
ATOM 5729 O O . THR A 1 748 ? -49.645 -7.850 40.043 1.00 79.62 748 THR A O 1
ATOM 5732 N N . CYS A 1 749 ? -48.557 -8.932 41.686 1.00 82.81 749 CYS A N 1
ATOM 5733 C CA . CYS A 1 749 ? -49.738 -9.291 42.488 1.00 82.81 749 CYS A CA 1
ATOM 5734 C C . CYS A 1 749 ? -49.657 -8.782 43.957 1.00 82.81 749 CYS A C 1
ATOM 5736 O O . CYS A 1 749 ? -49.768 -9.558 44.907 1.00 82.81 749 CYS A O 1
ATOM 5738 N N . PRO A 1 750 ? -49.485 -7.463 44.195 1.00 73.75 750 PRO A N 1
ATOM 5739 C CA . PRO A 1 750 ? -49.034 -6.896 45.479 1.00 73.75 750 PRO A CA 1
ATOM 5740 C C . PRO A 1 750 ? -50.053 -6.927 46.640 1.00 73.75 750 PRO A C 1
ATOM 5742 O O . PRO A 1 750 ? -49.832 -6.279 47.659 1.00 73.75 750 PRO A O 1
ATOM 5745 N N . VAL A 1 751 ? -51.191 -7.614 46.492 1.00 74.94 751 VAL A N 1
ATOM 5746 C CA . VAL A 1 751 ? -52.274 -7.646 47.501 1.00 74.94 751 VAL A CA 1
ATOM 5747 C C . VAL A 1 751 ? -52.664 -9.077 47.866 1.00 74.94 751 VAL A C 1
ATOM 5749 O O . VAL A 1 751 ? -52.840 -9.376 49.040 1.00 74.94 751 VAL A O 1
ATOM 5752 N N . PHE A 1 752 ? -52.780 -9.950 46.865 1.00 79.62 752 PHE A N 1
ATOM 5753 C CA . PHE A 1 752 ? -52.994 -11.390 47.002 1.00 79.62 752 PHE A CA 1
ATOM 5754 C C . PHE A 1 752 ? -52.431 -12.073 45.760 1.00 79.62 752 PHE A C 1
ATOM 5756 O O . PHE A 1 752 ? -52.647 -11.578 44.652 1.00 79.62 752 PHE A O 1
ATOM 5763 N N . HIS A 1 753 ? -51.814 -13.242 45.924 1.00 80.94 753 HIS A N 1
ATOM 5764 C CA . HIS A 1 753 ? -51.231 -13.997 44.808 1.00 80.94 753 HIS A CA 1
ATOM 5765 C C . HIS A 1 753 ? -52.227 -14.322 43.663 1.00 80.94 753 HIS A C 1
ATOM 5767 O O . HIS A 1 753 ? -51.838 -14.448 42.505 1.00 80.94 753 HIS A O 1
ATOM 5773 N N . THR A 1 754 ? -53.534 -14.381 43.953 1.00 80.88 754 THR A N 1
ATOM 5774 C CA . THR A 1 754 ? -54.612 -14.667 42.982 1.00 80.88 754 THR A CA 1
ATOM 5775 C C . THR A 1 754 ? -55.113 -13.469 42.166 1.00 80.88 754 THR A C 1
ATOM 5777 O O . THR A 1 754 ? -55.915 -13.669 41.253 1.00 80.88 754 THR A O 1
ATOM 5780 N N . LYS A 1 755 ? -54.702 -12.234 42.487 1.00 82.38 755 LYS A N 1
ATOM 5781 C CA . LYS A 1 755 ? -55.190 -11.003 41.840 1.00 82.38 755 LYS A CA 1
ATOM 5782 C C . LYS A 1 755 ? -54.058 -10.286 41.122 1.00 82.38 755 LYS A C 1
ATOM 5784 O O . LYS A 1 755 ? -53.186 -9.705 41.769 1.00 82.38 755 LYS A O 1
ATOM 5789 N N . CYS A 1 756 ? -54.108 -10.270 39.793 1.00 85.12 756 CYS A N 1
ATOM 5790 C CA . CYS A 1 756 ? -53.097 -9.585 39.009 1.00 85.12 756 CYS A CA 1
ATOM 5791 C C . CYS A 1 756 ? -53.426 -8.112 38.748 1.00 85.12 756 CYS A C 1
ATOM 5793 O O . CYS A 1 756 ? -54.565 -7.762 38.431 1.00 85.12 756 CYS A O 1
ATOM 5795 N N . LYS A 1 757 ? -52.401 -7.254 38.835 1.00 83.62 757 LYS A N 1
ATOM 5796 C CA . LYS A 1 757 ? -52.467 -5.839 38.447 1.00 83.62 757 LYS A CA 1
ATOM 5797 C C . LYS A 1 757 ? -51.978 -5.604 37.015 1.00 83.62 757 LYS A C 1
ATOM 5799 O O . LYS A 1 757 ? -52.627 -4.881 36.266 1.00 83.62 757 LYS A O 1
ATOM 5804 N N . GLU A 1 758 ? -50.853 -6.211 36.646 1.00 82.19 758 GLU A N 1
ATOM 5805 C CA . GLU A 1 758 ? -50.192 -6.069 35.343 1.00 82.19 758 GLU A CA 1
ATOM 5806 C C . GLU A 1 758 ? -49.696 -7.438 34.863 1.00 82.19 758 GLU A C 1
ATOM 5808 O O . GLU A 1 758 ? -49.048 -8.160 35.618 1.00 82.19 758 GLU A O 1
ATOM 5813 N N . CYS A 1 759 ? -50.004 -7.799 33.616 1.00 85.88 759 CYS A N 1
ATOM 5814 C CA . CYS A 1 759 ? -49.534 -9.049 33.018 1.00 85.88 759 CYS A CA 1
ATOM 5815 C C . CYS A 1 759 ? -48.140 -8.897 32.404 1.00 85.88 759 CYS A C 1
ATOM 5817 O O . CYS A 1 759 ? -47.730 -7.807 32.000 1.00 85.88 759 CYS A O 1
ATOM 5819 N N . GLU A 1 760 ? -47.429 -10.013 32.300 1.00 84.81 760 GLU A N 1
ATOM 5820 C CA . GLU A 1 760 ? -46.187 -10.113 31.544 1.00 84.81 760 GLU A CA 1
ATOM 5821 C C . GLU A 1 760 ? -46.434 -10.002 30.029 1.00 84.81 760 GLU A C 1
ATOM 5823 O O . GLU A 1 760 ? -47.542 -10.216 29.529 1.00 84.81 760 GLU A O 1
ATOM 5828 N N . LEU A 1 761 ? -45.382 -9.688 29.266 1.00 84.44 761 LEU A N 1
ATOM 5829 C CA . LEU A 1 761 ? -45.452 -9.729 27.803 1.00 84.44 761 LEU A CA 1
ATOM 5830 C C . LEU A 1 761 ? -45.765 -11.161 27.338 1.00 84.44 761 LEU A C 1
ATOM 5832 O O . LEU A 1 761 ? -45.210 -12.127 27.856 1.00 84.44 761 LEU A O 1
ATOM 5836 N N . GLY A 1 762 ? -46.645 -11.302 26.347 1.00 84.31 762 GLY A N 1
ATOM 5837 C CA . GLY A 1 762 ? -47.193 -12.601 25.944 1.00 84.31 762 GLY A CA 1
ATOM 5838 C C . GLY A 1 762 ? -48.359 -13.104 26.804 1.00 84.31 762 GLY A C 1
ATOM 5839 O O . GLY A 1 762 ? -48.817 -14.229 26.598 1.00 84.31 762 GLY A O 1
ATOM 5840 N N . PHE A 1 763 ? -48.883 -12.279 27.714 1.00 87.31 763 PHE A N 1
ATOM 5841 C CA . PHE A 1 763 ? -50.145 -12.506 28.416 1.00 87.31 763 PHE A CA 1
ATOM 5842 C C . PHE A 1 763 ? -51.084 -11.296 28.271 1.00 87.31 763 PHE A C 1
ATOM 5844 O O . PHE A 1 763 ? -50.652 -10.165 28.049 1.00 87.31 763 PHE A O 1
ATOM 5851 N N . VAL A 1 764 ? -52.390 -11.532 28.399 1.00 87.62 764 VAL A N 1
ATOM 5852 C CA . VAL A 1 764 ? -53.444 -10.506 28.356 1.00 87.62 764 VAL A CA 1
ATOM 5853 C C . VAL A 1 764 ? -54.308 -10.567 29.616 1.00 87.62 764 VAL A C 1
ATOM 5855 O O . VAL A 1 764 ? -54.659 -11.649 30.086 1.00 87.62 764 VAL A O 1
ATOM 5858 N N . LEU A 1 765 ? -54.649 -9.399 30.169 1.00 84.25 765 LEU A N 1
ATOM 5859 C CA . LEU A 1 765 ? -55.463 -9.281 31.379 1.00 84.25 765 LEU A CA 1
ATOM 5860 C C . LEU A 1 765 ? -56.953 -9.448 31.048 1.00 84.25 765 LEU A C 1
ATOM 5862 O O . LEU A 1 765 ? -57.570 -8.557 30.465 1.00 84.25 765 LEU A O 1
ATOM 5866 N N . GLU A 1 766 ? -57.560 -10.547 31.491 1.00 82.44 766 GLU A N 1
ATOM 5867 C CA . GLU A 1 766 ? -59.011 -10.730 31.495 1.00 82.44 766 GLU A CA 1
ATOM 5868 C C . GLU A 1 766 ? -59.492 -11.008 32.930 1.00 82.44 766 GLU A C 1
ATOM 5870 O O . GLU A 1 766 ? -59.088 -11.978 33.562 1.00 82.44 766 GLU A O 1
ATOM 5875 N N . ARG A 1 767 ? -60.409 -10.167 33.438 1.00 81.06 767 ARG A N 1
ATOM 5876 C CA . ARG A 1 767 ? -61.095 -10.349 34.740 1.00 81.06 767 ARG A CA 1
ATOM 5877 C C . ARG A 1 767 ? -60.134 -10.522 35.935 1.00 81.06 767 ARG A C 1
ATOM 5879 O O . ARG A 1 767 ? -60.305 -11.430 36.739 1.00 81.06 767 ARG A O 1
ATOM 5886 N N . GLU A 1 768 ? -59.153 -9.622 36.054 1.00 81.69 768 GLU A N 1
ATOM 5887 C CA . GLU A 1 768 ? -58.097 -9.621 37.097 1.00 81.69 768 GLU A CA 1
ATOM 5888 C C . GLU A 1 768 ? -57.121 -10.820 37.047 1.00 81.69 768 GLU A C 1
ATOM 5890 O O . GLU A 1 768 ? -56.303 -10.989 37.953 1.00 81.69 768 GLU A O 1
ATOM 5895 N N . GLN A 1 769 ? -57.173 -11.631 35.985 1.00 82.50 769 GLN A N 1
ATOM 5896 C CA . GLN A 1 769 ? -56.287 -12.771 35.743 1.00 82.50 769 GLN A CA 1
ATOM 5897 C C . GLN A 1 769 ? -55.563 -12.607 34.403 1.00 82.50 769 GLN A C 1
ATOM 5899 O O . GLN A 1 769 ? -56.097 -12.015 33.463 1.00 82.50 769 GLN A O 1
ATOM 5904 N N . CYS A 1 770 ? -54.345 -13.129 34.309 1.00 87.50 770 CYS A N 1
ATOM 5905 C CA . CYS A 1 770 ? -53.570 -13.120 33.074 1.00 87.50 770 CYS A CA 1
ATOM 5906 C C . CYS A 1 770 ? -53.806 -14.422 32.304 1.00 87.50 770 CYS A C 1
ATOM 5908 O O . CYS A 1 770 ? -53.784 -15.510 32.873 1.00 87.50 770 CYS A O 1
ATOM 5910 N N . GLN A 1 771 ? -54.070 -14.314 31.003 1.00 87.06 771 GLN A N 1
ATOM 5911 C CA . GLN A 1 771 ? -54.230 -15.457 30.105 1.00 87.06 771 GLN A CA 1
ATOM 5912 C C . GLN A 1 771 ? -53.163 -15.418 29.015 1.00 87.06 771 GLN A C 1
ATOM 5914 O O . GLN A 1 771 ? -52.836 -14.360 28.479 1.00 87.06 771 GLN A O 1
ATOM 5919 N N . ARG A 1 772 ? -52.585 -16.584 28.722 1.00 88.12 772 ARG A N 1
ATOM 5920 C CA . ARG A 1 772 ? -51.386 -16.718 27.891 1.00 88.12 772 ARG A CA 1
ATOM 5921 C C . ARG A 1 772 ? -51.715 -16.664 26.400 1.00 88.12 772 ARG A C 1
ATOM 5923 O O . ARG A 1 772 ? -52.560 -17.421 25.929 1.00 88.12 772 ARG A O 1
ATOM 5930 N N . CYS A 1 773 ? -50.999 -15.827 25.656 1.00 89.38 773 CYS A N 1
ATOM 5931 C CA . CYS A 1 773 ? -51.016 -15.827 24.195 1.00 89.38 773 CYS A CA 1
ATOM 5932 C C . CYS A 1 773 ? -50.379 -17.109 23.617 1.00 89.38 773 CYS A C 1
ATOM 5934 O O . CYS A 1 773 ? -49.691 -17.859 24.317 1.00 89.38 773 CYS A O 1
ATOM 5936 N N . VAL A 1 774 ? -50.531 -17.340 22.307 1.00 88.88 774 VAL A N 1
ATOM 5937 C CA . VAL A 1 774 ? -49.790 -18.408 21.607 1.00 88.88 774 VAL A CA 1
ATOM 5938 C C . VAL A 1 774 ? -48.268 -18.308 21.837 1.00 88.88 774 VAL A C 1
ATOM 5940 O O . VAL A 1 774 ? -47.744 -17.208 22.025 1.00 88.88 774 VAL A O 1
ATOM 5943 N N . PRO A 1 775 ? -47.520 -19.430 21.794 1.00 88.38 775 PRO A N 1
ATOM 5944 C CA . PRO A 1 775 ? -46.071 -19.420 21.991 1.00 88.38 775 PRO A CA 1
ATOM 5945 C C . PRO A 1 775 ? -45.332 -18.393 21.121 1.00 88.38 775 PRO A C 1
ATOM 5947 O O . PRO A 1 775 ? -45.666 -18.185 19.954 1.00 88.38 775 PRO A O 1
ATOM 5950 N N . HIS A 1 776 ? -44.313 -17.767 21.717 1.00 89.00 776 HIS A N 1
ATOM 5951 C CA . HIS A 1 776 ? -43.462 -16.723 21.124 1.00 89.00 776 HIS A CA 1
ATOM 5952 C C . HIS A 1 776 ? -44.188 -15.430 20.693 1.00 89.00 776 HIS A C 1
ATOM 5954 O O . HIS A 1 776 ? -43.585 -14.552 20.071 1.00 89.00 776 HIS A O 1
ATOM 5960 N N . CYS A 1 777 ? -45.458 -15.280 21.070 1.00 90.56 777 CYS A N 1
ATOM 5961 C CA . CYS A 1 777 ? -46.215 -14.050 20.906 1.00 90.56 777 CYS A CA 1
ATOM 5962 C C . CYS A 1 777 ? -45.932 -13.054 22.034 1.00 90.56 777 CYS A C 1
ATOM 5964 O O . CYS A 1 777 ? -45.999 -13.421 23.204 1.00 90.56 777 CYS A O 1
ATOM 5966 N N . ARG A 1 778 ? -45.677 -11.791 21.683 1.00 89.50 778 ARG A N 1
ATOM 5967 C CA . ARG A 1 778 ? -45.532 -10.661 22.612 1.00 89.50 778 ARG A CA 1
ATOM 5968 C C . ARG A 1 778 ? -46.884 -10.020 22.941 1.00 89.50 778 ARG A C 1
ATOM 5970 O O . ARG A 1 778 ? -47.074 -9.556 24.063 1.00 89.50 778 ARG A O 1
ATOM 5977 N N . ASN A 1 779 ? -47.809 -9.992 21.978 1.00 87.12 779 ASN A N 1
ATOM 5978 C CA . ASN A 1 779 ? -49.123 -9.362 22.117 1.00 87.12 779 ASN A CA 1
ATOM 5979 C C . ASN A 1 779 ? -50.203 -10.098 21.298 1.00 87.12 779 ASN A C 1
ATOM 5981 O O . ASN A 1 779 ? -50.043 -10.279 20.092 1.00 87.12 779 ASN A O 1
ATOM 5985 N N . CYS A 1 780 ? -51.303 -10.480 21.954 1.00 89.81 780 CYS A N 1
ATOM 5986 C CA . CYS A 1 780 ? -52.498 -11.087 21.346 1.00 89.81 780 CYS A CA 1
ATOM 5987 C C . CYS A 1 780 ? -53.807 -10.355 21.720 1.00 89.81 780 CYS A C 1
ATOM 5989 O O . CYS A 1 780 ? -54.892 -10.938 21.688 1.00 89.81 780 CYS A O 1
ATOM 5991 N N . THR A 1 781 ? -53.723 -9.085 22.136 1.00 86.56 781 THR A N 1
ATOM 5992 C CA . THR A 1 781 ? -54.873 -8.297 22.627 1.00 86.56 781 THR A CA 1
ATOM 5993 C C . THR A 1 781 ? -55.957 -8.021 21.581 1.00 86.56 781 THR A C 1
ATOM 5995 O O . THR A 1 781 ? -57.077 -7.686 21.967 1.00 86.56 781 THR A O 1
ATOM 5998 N N . VAL A 1 782 ? -55.659 -8.155 20.285 1.00 82.81 782 VAL A N 1
ATOM 5999 C CA . VAL A 1 782 ? -56.600 -7.889 19.185 1.00 82.81 782 VAL A CA 1
ATOM 6000 C C . VAL A 1 782 ? -57.047 -9.187 18.511 1.00 82.81 782 VAL A C 1
ATOM 6002 O O . VAL A 1 782 ? -58.246 -9.373 18.304 1.00 82.81 782 VAL A O 1
ATOM 6005 N N . SER A 1 783 ? -56.122 -10.104 18.210 1.00 81.81 783 SER A N 1
ATOM 6006 C CA . SER A 1 783 ? -56.448 -11.397 17.580 1.00 81.81 783 SER A CA 1
ATOM 6007 C C . SER A 1 783 ? -56.935 -12.476 18.560 1.00 81.81 783 SER A C 1
ATOM 6009 O O . SER A 1 783 ? -57.496 -13.483 18.127 1.00 81.81 783 SER A O 1
ATOM 6011 N N . GLY A 1 784 ? -56.760 -12.277 19.870 1.00 83.75 784 GLY A N 1
ATOM 6012 C CA . GLY A 1 784 ? -57.144 -13.235 20.908 1.00 83.75 784 GLY A CA 1
ATOM 6013 C C . GLY A 1 784 ? -56.151 -14.390 21.090 1.00 83.75 784 GLY A C 1
ATOM 6014 O O . GLY A 1 784 ? -55.221 -14.574 20.310 1.00 83.75 784 GLY A O 1
ATOM 6015 N N . LEU A 1 785 ? -56.365 -15.184 22.143 1.00 85.38 785 LEU A N 1
ATOM 6016 C CA . LEU A 1 785 ? -55.393 -16.137 22.709 1.00 85.38 785 LEU A CA 1
ATOM 6017 C C . LEU A 1 785 ? -54.839 -17.188 21.725 1.00 85.38 785 LEU A C 1
ATOM 6019 O O . LEU A 1 785 ? -53.711 -17.638 21.903 1.00 85.38 785 LEU A O 1
ATOM 6023 N N . ASP A 1 786 ? -55.607 -17.563 20.695 1.00 86.44 786 ASP A N 1
ATOM 6024 C CA . ASP A 1 786 ? -55.245 -18.558 19.668 1.00 86.44 786 ASP A CA 1
ATOM 6025 C C . ASP A 1 786 ? -54.413 -17.994 18.496 1.00 86.44 786 ASP A C 1
ATOM 6027 O O . ASP A 1 786 ? -54.050 -18.727 17.568 1.00 86.44 786 ASP A O 1
ATOM 6031 N N . SER A 1 787 ? -54.110 -16.696 18.498 1.00 88.81 787 SER A N 1
ATOM 6032 C CA . SER A 1 787 ? -53.378 -16.002 17.434 1.00 88.81 787 SER A CA 1
ATOM 6033 C C . SER A 1 787 ? -52.479 -14.899 17.998 1.00 88.81 787 SER A C 1
ATOM 6035 O O . SER A 1 787 ? -52.488 -14.621 19.194 1.00 88.81 787 SER A O 1
ATOM 6037 N N . CYS A 1 788 ? -51.645 -14.303 17.148 1.00 89.56 788 CYS A N 1
ATOM 6038 C CA . CYS A 1 788 ? -50.697 -13.277 17.561 1.00 89.56 788 CYS A CA 1
ATOM 6039 C C . CYS A 1 788 ? -50.758 -12.021 16.693 1.00 89.56 788 CYS A C 1
ATOM 6041 O O . CYS A 1 788 ? -50.768 -12.118 15.467 1.00 89.56 788 CYS A O 1
ATOM 6043 N N . ASP A 1 789 ? -50.729 -10.861 17.349 1.00 88.00 789 ASP A N 1
ATOM 6044 C CA . ASP A 1 789 ? -50.660 -9.541 16.719 1.00 88.00 789 ASP A CA 1
ATOM 6045 C C . ASP A 1 789 ? -49.203 -9.065 16.568 1.00 88.00 789 ASP A C 1
ATOM 6047 O O . ASP A 1 789 ? -48.848 -8.450 15.564 1.00 88.00 789 ASP A O 1
ATOM 6051 N N . GLU A 1 790 ? -48.342 -9.374 17.545 1.00 88.06 790 GLU A N 1
ATOM 6052 C CA . GLU A 1 790 ? -46.927 -8.978 17.566 1.00 88.06 790 GLU A CA 1
ATOM 6053 C C . GLU A 1 790 ? -46.050 -10.081 18.179 1.00 88.06 790 GLU A C 1
ATOM 6055 O O . GLU A 1 790 ? -46.305 -10.529 19.299 1.00 88.06 790 GLU A O 1
ATOM 6060 N N . CYS A 1 791 ? -44.998 -10.508 17.478 1.00 90.81 791 CYS A N 1
ATOM 6061 C CA . CYS A 1 791 ? -44.040 -11.502 17.974 1.00 90.81 791 CYS A CA 1
ATOM 6062 C C . CYS A 1 791 ? -42.967 -10.889 18.886 1.00 90.81 791 CYS A C 1
ATOM 6064 O O . CYS A 1 791 ? -42.706 -9.687 18.848 1.00 90.81 791 CYS A O 1
ATOM 6066 N N . PHE A 1 792 ? -42.315 -11.721 19.701 1.00 90.56 792 PHE A N 1
ATOM 6067 C CA . PHE A 1 792 ? -41.090 -11.305 20.390 1.00 90.56 792 PHE A CA 1
ATOM 6068 C C . PHE A 1 792 ? -39.924 -11.096 19.400 1.00 90.56 792 PHE A C 1
ATOM 6070 O O . PHE A 1 792 ? -39.905 -11.737 18.347 1.00 90.56 792 PHE A O 1
ATOM 6077 N N . PRO A 1 793 ? -38.926 -10.253 19.734 1.00 89.75 793 PRO A N 1
ATOM 6078 C CA . PRO A 1 793 ? -37.691 -10.149 18.958 1.00 89.75 793 PRO A CA 1
ATOM 6079 C C . PRO A 1 793 ? -37.011 -11.513 18.771 1.00 89.75 793 PRO A C 1
ATOM 6081 O O . PRO A 1 793 ? -36.999 -12.329 19.692 1.00 89.75 793 PRO A O 1
ATOM 6084 N N . GLY A 1 794 ? -36.472 -11.762 17.577 1.00 87.31 794 GLY A N 1
ATOM 6085 C CA . GLY A 1 794 ? -35.950 -13.073 17.171 1.00 87.31 794 GLY A CA 1
ATOM 6086 C C . GLY A 1 794 ? -37.022 -14.050 16.666 1.00 87.31 794 GLY A C 1
ATOM 6087 O O . GLY A 1 794 ? -36.700 -15.192 16.340 1.00 87.31 794 GLY A O 1
ATOM 6088 N N . PHE A 1 795 ? -38.289 -13.621 16.572 1.00 90.12 795 PHE A N 1
ATOM 6089 C CA . PHE A 1 795 ? -39.399 -14.419 16.048 1.00 90.12 795 PHE A CA 1
ATOM 6090 C C . PHE A 1 795 ? -40.190 -13.654 14.976 1.00 90.12 795 PHE A C 1
ATOM 6092 O O . PHE A 1 795 ? -40.431 -12.452 15.081 1.00 90.12 795 PHE A O 1
ATOM 6099 N N . GLY A 1 796 ? -40.624 -14.367 13.936 1.00 89.94 796 GLY A N 1
ATOM 6100 C CA . GLY A 1 796 ? -41.423 -13.844 12.829 1.00 89.94 796 GLY A CA 1
ATOM 6101 C C . GLY A 1 796 ? -42.846 -14.397 12.813 1.00 89.94 796 GLY A C 1
ATOM 6102 O O . GLY A 1 796 ? -43.075 -15.582 13.085 1.00 89.94 796 GLY A O 1
ATOM 6103 N N . LEU A 1 797 ? -43.815 -13.549 12.460 1.00 89.19 797 LEU A N 1
ATOM 6104 C CA . LEU A 1 797 ? -45.214 -13.944 12.313 1.00 89.19 797 LEU A CA 1
ATOM 6105 C C . LEU A 1 797 ? -45.408 -14.758 11.026 1.00 89.19 797 LEU A C 1
ATOM 6107 O O . LEU A 1 797 ? -45.123 -14.294 9.919 1.00 89.19 797 LEU A O 1
ATOM 6111 N N . ASN A 1 798 ? -45.940 -15.973 11.164 1.00 86.50 798 ASN A N 1
ATOM 6112 C CA . ASN A 1 798 ? -46.359 -16.798 10.037 1.00 86.50 798 ASN A CA 1
ATOM 6113 C C . ASN A 1 798 ? -47.811 -16.471 9.655 1.00 86.50 798 ASN A C 1
ATOM 6115 O O . ASN A 1 798 ? -48.755 -16.862 10.346 1.00 86.50 798 ASN A O 1
ATOM 6119 N N . MET A 1 799 ? -47.973 -15.795 8.516 1.00 82.56 799 MET A N 1
ATOM 6120 C CA . MET A 1 799 ? -49.255 -15.313 7.978 1.00 82.56 799 MET A CA 1
ATOM 6121 C C . MET A 1 799 ? -50.274 -16.422 7.649 1.00 82.56 799 MET A C 1
ATOM 6123 O O . MET A 1 799 ? -51.447 -16.123 7.453 1.00 82.56 799 MET A O 1
ATOM 6127 N N . LEU A 1 800 ? -49.857 -17.694 7.571 1.00 82.94 800 LEU A N 1
ATOM 6128 C CA . LEU A 1 800 ? -50.758 -18.836 7.344 1.00 82.94 800 LEU A CA 1
ATOM 6129 C C . LEU A 1 800 ? -51.340 -19.408 8.644 1.00 82.94 800 LEU A C 1
ATOM 6131 O O . LEU A 1 800 ? -52.356 -20.097 8.603 1.00 82.94 800 LEU A O 1
ATOM 6135 N N . THR A 1 801 ? -50.690 -19.165 9.786 1.00 84.81 801 THR A N 1
ATOM 6136 C CA . THR A 1 801 ? -51.049 -19.774 11.079 1.00 84.81 801 THR A CA 1
ATOM 6137 C C . THR A 1 801 ? -51.279 -18.763 12.201 1.00 84.81 801 THR A C 1
ATOM 6139 O O . THR A 1 801 ? -51.623 -19.187 13.300 1.00 84.81 801 THR A O 1
ATOM 6142 N N . MET A 1 802 ? -51.037 -17.467 11.957 1.00 87.25 802 MET A N 1
ATOM 6143 C CA . MET A 1 802 ? -51.060 -16.375 12.946 1.00 87.25 802 MET A CA 1
ATOM 6144 C C . MET A 1 802 ? -50.242 -16.682 14.214 1.00 87.25 802 MET A C 1
ATOM 6146 O O . MET A 1 802 ? -50.639 -16.365 15.333 1.00 87.25 802 MET A O 1
ATOM 6150 N N . LYS A 1 803 ? -49.088 -17.342 14.035 1.00 88.44 803 LYS A N 1
ATOM 6151 C CA . LYS A 1 803 ? -48.201 -17.803 15.118 1.00 88.44 803 LYS A CA 1
ATOM 6152 C C . LYS A 1 803 ? -46.754 -17.413 14.852 1.00 88.44 803 LYS A C 1
ATOM 6154 O O . LYS A 1 803 ? -46.324 -17.355 13.698 1.00 88.44 803 LYS A O 1
ATOM 6159 N N . CYS A 1 804 ? -46.024 -17.170 15.930 1.00 89.94 804 CYS A N 1
ATOM 6160 C CA . CYS A 1 804 ? -44.637 -16.731 15.910 1.00 89.94 804 CYS A CA 1
ATOM 6161 C C . CYS A 1 804 ? -43.686 -17.930 15.863 1.00 89.94 804 CYS A C 1
ATOM 6163 O O . CYS A 1 804 ? -43.849 -18.885 16.620 1.00 89.94 804 CYS A O 1
ATOM 6165 N N . ASN A 1 805 ? -42.705 -17.884 14.965 1.00 90.12 805 ASN A N 1
ATOM 6166 C CA . ASN A 1 805 ? -41.690 -18.926 14.785 1.00 90.12 805 ASN A CA 1
ATOM 6167 C C . ASN A 1 805 ? -40.296 -18.281 14.846 1.00 90.12 805 ASN A C 1
ATOM 6169 O O . ASN A 1 805 ? -40.182 -17.120 14.450 1.00 90.12 805 ASN A O 1
ATOM 6173 N N . PRO A 1 806 ? -39.258 -18.973 15.349 1.00 89.12 806 PRO A N 1
ATOM 6174 C CA . PRO A 1 806 ? -37.919 -18.398 15.472 1.00 89.12 806 PRO A CA 1
ATOM 6175 C C . PRO A 1 806 ? -37.334 -18.040 14.103 1.00 89.12 806 PRO A C 1
ATOM 6177 O O . PRO A 1 806 ? -37.612 -18.710 13.108 1.00 89.12 806 PRO A O 1
ATOM 6180 N N . CYS A 1 807 ? -36.510 -16.999 14.061 1.00 91.25 807 CYS A N 1
ATOM 6181 C CA . CYS A 1 807 ? -35.729 -16.658 12.878 1.00 91.25 807 CYS A CA 1
ATOM 6182 C C . CYS A 1 807 ? -34.521 -17.600 12.741 1.00 91.25 807 CYS A C 1
ATOM 6184 O O . CYS A 1 807 ? -33.827 -17.870 13.716 1.00 91.25 807 CYS A O 1
ATOM 6186 N N . GLU A 1 808 ? -34.243 -18.076 11.524 1.00 90.25 808 GLU A N 1
ATOM 6187 C CA . GLU A 1 808 ? -33.053 -18.885 11.199 1.00 90.25 808 GLU A CA 1
ATOM 6188 C C . GLU A 1 808 ? -31.802 -18.010 10.923 1.00 90.25 808 GLU A C 1
ATOM 6190 O O . GLU A 1 808 ? -30.768 -18.521 10.498 1.00 90.25 808 GLU A O 1
ATOM 6195 N N . VAL A 1 809 ? -31.895 -16.689 11.124 1.00 88.19 809 VAL A N 1
ATOM 6196 C CA . VAL A 1 809 ? -30.879 -15.685 10.759 1.00 88.19 809 VAL A CA 1
ATOM 6197 C C . VAL A 1 809 ? -30.293 -15.040 12.019 1.00 88.19 809 VAL A C 1
ATOM 6199 O O . VAL A 1 809 ? -31.038 -14.512 12.843 1.00 88.19 809 VAL A O 1
ATOM 6202 N N . GLU A 1 810 ? -28.965 -15.051 12.155 1.00 88.94 810 GLU A N 1
ATOM 6203 C CA . GLU A 1 810 ? -28.248 -14.377 13.251 1.00 88.94 810 GLU A CA 1
ATOM 6204 C C . GLU A 1 810 ? -28.414 -12.845 13.186 1.00 88.94 810 GLU A C 1
ATOM 6206 O O . GLU A 1 810 ? -28.597 -12.274 12.110 1.00 88.94 810 GLU A O 1
ATOM 6211 N N . HIS A 1 811 ? -28.376 -12.176 14.345 1.00 88.69 811 HIS A N 1
ATOM 6212 C CA . HIS A 1 811 ? -28.613 -10.729 14.506 1.00 88.69 811 HIS A CA 1
ATOM 6213 C C . HIS A 1 811 ? -29.957 -10.210 13.947 1.00 88.69 811 HIS A C 1
ATOM 6215 O O . HIS A 1 811 ? -30.102 -9.025 13.632 1.00 88.69 811 HIS A O 1
ATOM 6221 N N . CYS A 1 812 ? -30.962 -11.084 13.823 1.00 91.19 812 CYS A N 1
ATOM 6222 C CA . CYS A 1 812 ? -32.280 -10.741 13.300 1.00 91.19 812 CYS A CA 1
ATOM 6223 C C . CYS A 1 812 ? -33.308 -10.456 14.408 1.00 91.19 812 CYS A C 1
ATOM 6225 O O . CYS A 1 812 ? -33.647 -11.341 15.193 1.00 91.19 812 CYS A O 1
ATOM 6227 N N . LEU A 1 813 ? -33.895 -9.253 14.416 1.00 89.75 813 LEU A N 1
ATOM 6228 C CA . LEU A 1 813 ? -34.988 -8.904 15.332 1.00 89.75 813 LEU A CA 1
ATOM 6229 C C . LEU A 1 813 ? -36.359 -9.368 14.825 1.00 89.75 813 LEU A C 1
ATOM 6231 O O . LEU A 1 813 ? -37.201 -9.731 15.644 1.00 89.75 813 LEU A O 1
ATOM 6235 N N . GLN A 1 814 ? -36.615 -9.349 13.511 1.00 89.44 814 GLN A N 1
ATOM 6236 C CA . GLN A 1 814 ? -37.901 -9.763 12.925 1.00 89.44 814 GLN A CA 1
ATOM 6237 C C . GLN A 1 814 ? -37.724 -10.432 11.559 1.00 89.44 814 GLN A C 1
ATOM 6239 O O . GLN A 1 814 ? -37.070 -9.865 10.687 1.00 89.44 814 GLN A O 1
ATOM 6244 N N . CYS A 1 815 ? -38.397 -11.562 11.334 1.00 90.50 815 CYS A N 1
ATOM 6245 C CA . CYS A 1 815 ? -38.400 -12.332 10.078 1.00 90.50 815 CYS A CA 1
ATOM 6246 C C . CYS A 1 815 ? -39.840 -12.658 9.624 1.00 90.50 815 CYS A C 1
ATOM 6248 O O . CYS A 1 815 ? -40.261 -13.814 9.534 1.00 90.50 815 CYS A O 1
ATOM 6250 N N . ASN A 1 816 ? -40.665 -11.625 9.431 1.00 84.56 816 ASN A N 1
ATOM 6251 C CA . ASN A 1 816 ? -42.094 -11.812 9.162 1.00 84.56 816 ASN A CA 1
ATOM 6252 C C . ASN A 1 816 ? -42.341 -12.474 7.792 1.00 84.56 816 ASN A C 1
ATOM 6254 O O . ASN A 1 816 ? -41.826 -12.031 6.767 1.00 84.56 816 ASN A O 1
ATOM 6258 N N . GLY A 1 817 ? -43.166 -13.525 7.770 1.00 82.06 817 GLY A N 1
ATOM 6259 C CA . GLY A 1 817 ? -43.491 -14.307 6.572 1.00 82.06 817 GLY A CA 1
ATOM 6260 C C . GLY A 1 817 ? -42.508 -15.438 6.231 1.00 82.06 817 GLY A C 1
ATOM 6261 O O . GLY A 1 817 ? -42.970 -16.523 5.882 1.00 82.06 817 GLY A O 1
ATOM 6262 N N . ASP A 1 818 ? -41.194 -15.229 6.361 1.00 85.12 818 ASP A N 1
ATOM 6263 C CA . ASP A 1 818 ? -40.155 -16.233 6.070 1.00 85.12 818 ASP A CA 1
ATOM 6264 C C . ASP A 1 818 ? -39.034 -16.199 7.122 1.00 85.12 818 ASP A C 1
ATOM 6266 O O . ASP A 1 818 ? -38.305 -15.219 7.246 1.00 85.12 818 ASP A O 1
ATOM 6270 N N . GLN A 1 819 ? -38.861 -17.310 7.843 1.00 84.88 819 GLN A N 1
ATOM 6271 C CA . GLN A 1 819 ? -37.877 -17.466 8.922 1.00 84.88 819 GLN A CA 1
ATOM 6272 C C . GLN A 1 819 ? -36.425 -17.326 8.432 1.00 84.88 819 GLN A C 1
ATOM 6274 O O . GLN A 1 819 ? -35.547 -17.001 9.228 1.00 84.88 819 GLN A O 1
ATOM 6279 N N . ARG A 1 820 ? -36.171 -17.533 7.131 1.00 88.12 820 ARG A N 1
ATOM 6280 C CA . ARG A 1 820 ? -34.847 -17.403 6.494 1.00 88.12 820 ARG A CA 1
ATOM 6281 C C . ARG A 1 820 ? -34.538 -16.004 5.978 1.00 88.12 820 ARG A C 1
ATOM 6283 O O . ARG A 1 820 ? -33.455 -15.788 5.438 1.00 88.12 820 ARG A O 1
ATOM 6290 N N . ARG A 1 821 ? -35.478 -15.064 6.100 1.00 90.06 821 ARG A N 1
ATOM 6291 C CA . ARG A 1 821 ? -35.322 -13.696 5.610 1.00 90.06 821 ARG A CA 1
ATOM 6292 C C . ARG A 1 821 ? -35.679 -12.702 6.696 1.00 90.06 821 ARG A C 1
ATOM 6294 O O . ARG A 1 821 ? -36.847 -12.461 6.995 1.00 90.06 821 ARG A O 1
ATOM 6301 N N . CYS A 1 822 ? -34.651 -12.080 7.249 1.00 91.25 822 CYS A N 1
ATOM 6302 C CA . CYS A 1 822 ? -34.823 -10.972 8.156 1.00 91.25 822 CYS A CA 1
ATOM 6303 C C . CYS A 1 822 ? -35.443 -9.761 7.442 1.00 91.25 822 CYS A C 1
ATOM 6305 O O . CYS A 1 822 ? -35.046 -9.395 6.335 1.00 91.25 822 CYS A O 1
ATOM 6307 N N . SER A 1 823 ? -36.420 -9.141 8.099 1.00 87.69 823 SER A N 1
ATOM 6308 C CA . SER A 1 823 ? -37.030 -7.865 7.724 1.00 87.69 823 SER A CA 1
ATOM 6309 C C . SER A 1 823 ? -36.534 -6.693 8.578 1.00 87.69 823 SER A C 1
ATOM 6311 O O . SER A 1 823 ? -36.633 -5.555 8.132 1.00 87.69 823 SER A O 1
ATOM 6313 N N . VAL A 1 824 ? -36.017 -6.954 9.789 1.00 88.75 824 VAL A N 1
ATOM 6314 C CA . VAL A 1 824 ? -35.420 -5.946 10.688 1.00 88.75 824 VAL A CA 1
ATOM 6315 C C . VAL A 1 824 ? -34.275 -6.589 11.473 1.00 88.75 824 VAL A C 1
ATOM 6317 O O . VAL A 1 824 ? -34.517 -7.527 12.232 1.00 88.75 824 VAL A O 1
ATOM 6320 N N . CYS A 1 825 ? -33.053 -6.084 11.310 1.00 90.25 825 CYS A N 1
ATOM 6321 C CA . CYS A 1 825 ? -31.859 -6.545 12.026 1.00 90.25 825 CYS A CA 1
ATOM 6322 C C . CYS A 1 825 ? -31.641 -5.802 13.357 1.00 90.25 825 CYS A C 1
ATOM 6324 O O . CYS A 1 825 ? -32.319 -4.818 13.656 1.00 90.25 825 CYS A O 1
ATOM 6326 N N . GLU A 1 826 ? -30.698 -6.284 14.167 1.00 88.44 826 GLU A N 1
ATOM 6327 C CA . GLU A 1 826 ? -30.220 -5.612 15.381 1.00 88.44 826 GLU A CA 1
ATOM 6328 C C . GLU A 1 826 ? -29.565 -4.251 15.083 1.00 88.44 826 GLU A C 1
ATOM 6330 O O . GLU A 1 826 ? -29.051 -4.003 13.994 1.00 88.44 826 GLU A O 1
ATOM 6335 N N . SER A 1 827 ? -29.566 -3.343 16.064 1.00 83.44 827 SER A N 1
ATOM 6336 C CA . SER A 1 827 ? -28.980 -2.006 15.907 1.00 83.44 827 SER A CA 1
ATOM 6337 C C . SER A 1 827 ? -27.478 -2.083 15.615 1.00 83.44 827 SER A C 1
ATOM 6339 O O . SER A 1 827 ? -26.721 -2.579 16.449 1.00 83.44 827 SER A O 1
ATOM 6341 N N . GLY A 1 828 ? -27.064 -1.555 14.462 1.00 79.62 828 GLY A N 1
ATOM 6342 C CA . GLY A 1 828 ? -25.706 -1.686 13.923 1.00 79.62 828 GLY A CA 1
ATOM 6343 C C . GLY A 1 828 ? -25.621 -2.620 12.710 1.00 79.62 828 GLY A C 1
ATOM 6344 O O . GLY A 1 828 ? -24.647 -2.544 11.970 1.00 79.62 828 GLY A O 1
ATOM 6345 N N . PHE A 1 829 ? -26.655 -3.426 12.448 1.00 87.81 829 PHE A N 1
ATOM 6346 C CA . PHE A 1 829 ? -26.728 -4.353 11.319 1.00 87.81 829 PHE A CA 1
ATOM 6347 C C . PHE A 1 829 ? -27.785 -3.914 10.293 1.00 87.81 829 PHE A C 1
ATOM 6349 O O . PHE A 1 829 ? -28.885 -3.498 10.653 1.00 87.81 829 PHE A O 1
ATOM 6356 N N . GLY A 1 830 ? -27.467 -4.054 9.005 1.00 87.56 830 GLY A N 1
ATOM 6357 C CA . GLY A 1 830 ? -28.372 -3.828 7.877 1.00 87.56 830 GLY A CA 1
ATOM 6358 C C . GLY A 1 830 ? -28.799 -5.127 7.194 1.00 87.56 830 GLY A C 1
ATOM 6359 O O . GLY A 1 830 ? -28.105 -6.144 7.262 1.00 87.56 830 GLY A O 1
ATOM 6360 N N . VAL A 1 831 ? -29.936 -5.084 6.495 1.00 89.25 831 VAL A N 1
ATOM 6361 C CA . VAL A 1 831 ? -30.493 -6.236 5.765 1.00 89.25 831 VAL A CA 1
ATOM 6362 C C . VAL A 1 831 ? -29.808 -6.399 4.394 1.00 89.25 831 VAL A C 1
ATOM 6364 O O . VAL A 1 831 ? -29.720 -5.441 3.621 1.00 89.25 831 VAL A O 1
ATOM 6367 N N . THR A 1 832 ? -29.350 -7.611 4.052 1.00 87.38 832 THR A N 1
ATOM 6368 C CA . THR A 1 832 ? -28.883 -7.959 2.692 1.00 87.38 832 THR A CA 1
ATOM 6369 C C . THR A 1 832 ? -30.065 -8.189 1.729 1.00 87.38 832 THR A C 1
ATOM 6371 O O . THR A 1 832 ? -31.161 -8.548 2.168 1.00 87.38 832 THR A O 1
ATOM 6374 N N . PRO A 1 833 ? -29.876 -8.112 0.395 1.00 84.94 833 PRO A N 1
ATOM 6375 C CA . PRO A 1 833 ? -30.890 -8.552 -0.577 1.00 84.94 833 PRO A CA 1
ATOM 6376 C C . PRO A 1 833 ? -31.380 -10.000 -0.357 1.00 84.94 833 PRO A C 1
ATOM 6378 O O . PRO A 1 833 ? -32.552 -10.327 -0.585 1.00 84.94 833 PRO A O 1
ATOM 6381 N N . GLU A 1 834 ? -30.503 -10.874 0.136 1.00 85.44 834 GLU A N 1
ATOM 6382 C CA . GLU A 1 834 ? -30.768 -12.274 0.487 1.00 85.44 834 GLU A CA 1
ATOM 6383 C C . GLU A 1 834 ? -31.608 -12.422 1.767 1.00 85.44 834 GLU A C 1
ATOM 6385 O O . GLU A 1 834 ? -32.242 -13.462 1.938 1.00 85.44 834 GLU A O 1
ATOM 6390 N N . GLY A 1 835 ? -31.705 -11.380 2.601 1.00 86.44 835 GLY A N 1
ATOM 6391 C CA . GLY A 1 835 ? -32.431 -11.385 3.875 1.00 86.44 835 GLY A CA 1
ATOM 6392 C C . GLY A 1 835 ? -31.572 -11.770 5.084 1.00 86.44 835 GLY A C 1
ATOM 6393 O O . GLY A 1 835 ? -32.119 -12.206 6.093 1.00 86.44 835 GLY A O 1
ATOM 6394 N N . LEU A 1 836 ? -30.247 -11.638 4.991 1.00 90.00 836 LEU A N 1
ATOM 6395 C CA . LEU A 1 836 ? -29.321 -11.834 6.111 1.00 90.00 836 LEU A CA 1
ATOM 6396 C C . LEU A 1 836 ? -29.010 -10.493 6.793 1.00 90.00 836 LEU A C 1
ATOM 6398 O O . LEU A 1 836 ? -29.213 -9.441 6.190 1.00 90.00 836 LEU A O 1
ATOM 6402 N N . CYS A 1 837 ? -28.489 -10.526 8.018 1.00 89.81 837 CYS A N 1
ATOM 6403 C CA . CYS A 1 837 ? -27.999 -9.340 8.724 1.00 89.81 837 CYS A CA 1
ATOM 6404 C C . CYS A 1 837 ? -26.468 -9.269 8.659 1.00 89.81 837 CYS A C 1
ATOM 6406 O O . CYS A 1 837 ? -25.795 -10.274 8.882 1.00 89.81 837 CYS A O 1
ATOM 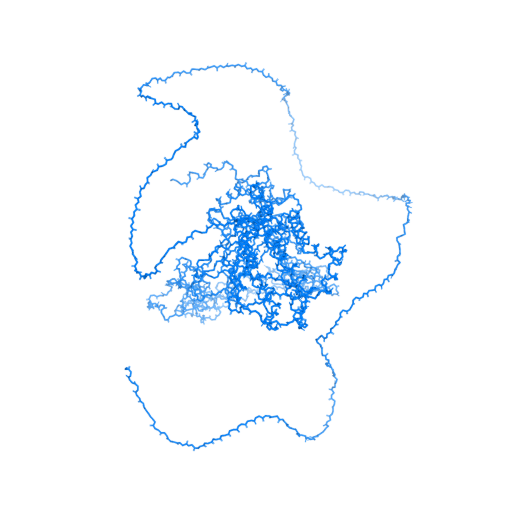6408 N N . GLN A 1 838 ? -25.910 -8.096 8.345 1.00 88.69 838 GLN A N 1
ATOM 6409 C CA . GLN A 1 838 ? -24.465 -7.817 8.403 1.00 88.69 838 GLN A CA 1
ATOM 6410 C C . GLN A 1 838 ? -24.227 -6.385 8.893 1.00 88.69 838 GLN A C 1
ATOM 6412 O O . GLN A 1 838 ? -25.124 -5.553 8.790 1.00 88.69 838 GLN A O 1
ATOM 6417 N N . ASP A 1 839 ? -23.034 -6.103 9.415 1.00 85.31 839 ASP A N 1
ATOM 6418 C CA . ASP A 1 839 ? -22.630 -4.777 9.903 1.00 85.31 839 ASP A CA 1
ATOM 6419 C C . ASP A 1 839 ? -22.960 -3.648 8.904 1.00 85.31 839 ASP A C 1
ATOM 6421 O O . ASP A 1 839 ? -22.714 -3.769 7.701 1.00 85.31 839 ASP A O 1
ATOM 6425 N N . CYS A 1 840 ? -23.476 -2.520 9.399 1.00 80.75 840 CYS A N 1
ATOM 6426 C CA . CYS A 1 840 ? -23.867 -1.370 8.573 1.00 80.75 840 CYS A CA 1
ATOM 6427 C C . CYS A 1 840 ? -22.694 -0.715 7.815 1.00 80.75 840 CYS A C 1
ATOM 6429 O O . CYS A 1 840 ? -22.919 0.035 6.859 1.00 80.75 840 CYS A O 1
ATOM 6431 N N . GLY A 1 841 ? -21.454 -0.991 8.226 1.00 76.19 841 GLY A N 1
ATOM 6432 C CA . GLY A 1 841 ? -20.227 -0.435 7.660 1.00 76.19 841 GLY A CA 1
ATOM 6433 C C . GLY A 1 841 ? -19.588 0.651 8.530 1.00 76.19 841 GLY A C 1
ATOM 6434 O O . GLY A 1 841 ? -20.185 1.167 9.475 1.00 76.19 841 GLY A O 1
ATOM 6435 N N . GLU A 1 842 ? -18.337 0.985 8.208 1.00 76.44 842 GLU A N 1
ATOM 6436 C CA . GLU A 1 842 ? -17.500 1.881 9.013 1.00 76.44 842 GLU A CA 1
ATOM 6437 C C . GLU A 1 842 ? -18.142 3.254 9.260 1.00 76.44 842 GLU A C 1
ATOM 6439 O O . GLU A 1 842 ? -18.714 3.875 8.362 1.00 76.44 842 GLU A O 1
ATOM 6444 N N . PHE A 1 843 ? -18.027 3.729 10.504 1.00 78.81 843 PHE A N 1
ATOM 6445 C CA . PHE A 1 843 ? -18.554 5.012 10.997 1.00 78.81 843 PHE A CA 1
ATOM 6446 C C . PHE A 1 843 ? -20.070 5.224 10.823 1.00 78.81 843 PHE A C 1
ATOM 6448 O O . PHE A 1 843 ? -20.582 6.302 11.142 1.00 78.81 843 PHE A O 1
ATOM 6455 N N . CYS A 1 844 ? -20.811 4.198 10.394 1.00 85.00 844 CYS A N 1
ATOM 6456 C CA . CYS A 1 844 ? -22.261 4.174 10.478 1.00 85.00 844 CYS A CA 1
ATOM 6457 C C . CYS A 1 844 ? -22.716 3.906 11.923 1.00 85.00 844 CYS A C 1
ATOM 6459 O O . CYS A 1 844 ? -21.995 3.318 12.734 1.00 85.00 844 CYS A O 1
ATOM 6461 N N . LYS A 1 845 ? -23.920 4.373 12.253 1.00 85.56 845 LYS A N 1
ATOM 6462 C CA . LYS A 1 845 ? -24.632 4.088 13.504 1.00 85.56 845 LYS A CA 1
ATOM 6463 C C . LYS A 1 845 ? -25.958 3.374 13.229 1.00 85.56 845 LYS A C 1
ATOM 6465 O O . LYS A 1 845 ? -26.303 2.447 13.952 1.00 85.56 845 LYS A O 1
ATOM 6470 N N . GLU A 1 846 ? -26.690 3.799 12.195 1.00 86.25 846 GLU A N 1
ATOM 6471 C CA . GLU A 1 846 ? -27.996 3.239 11.813 1.00 86.25 846 GLU A CA 1
ATOM 6472 C C . GLU A 1 846 ? -28.139 3.174 10.280 1.00 86.25 846 GLU A C 1
ATOM 6474 O O . GLU A 1 846 ? -27.978 4.187 9.587 1.00 86.25 846 GLU A O 1
ATOM 6479 N N . CYS A 1 847 ? -28.488 1.996 9.757 1.00 86.06 847 CYS A N 1
ATOM 6480 C CA . CYS A 1 847 ? -28.809 1.733 8.353 1.00 86.06 847 CYS A CA 1
ATOM 6481 C C . CYS A 1 847 ? -30.024 0.790 8.252 1.00 86.06 847 CYS A C 1
ATOM 6483 O O . CYS A 1 847 ? -30.270 0.009 9.169 1.00 86.06 847 CYS A O 1
ATOM 6485 N N . ASP A 1 848 ? -30.767 0.838 7.142 1.00 81.56 848 ASP A N 1
ATOM 6486 C CA . ASP A 1 848 ? -31.816 -0.162 6.848 1.00 81.56 848 ASP A CA 1
ATOM 6487 C C . ASP A 1 848 ? -31.242 -1.323 6.019 1.00 81.56 848 ASP A C 1
ATOM 6489 O O . ASP A 1 848 ? -31.572 -2.493 6.220 1.00 81.56 848 ASP A O 1
ATOM 6493 N N . ALA A 1 849 ? -30.361 -0.980 5.078 1.00 82.06 849 ALA A N 1
ATOM 6494 C CA . ALA A 1 849 ? -29.677 -1.888 4.173 1.00 82.06 849 ALA A CA 1
ATOM 6495 C C . ALA A 1 849 ? -28.170 -1.609 4.207 1.00 82.06 849 ALA A C 1
ATOM 6497 O O . ALA A 1 849 ? -27.723 -0.493 4.485 1.00 82.06 849 ALA A O 1
ATOM 6498 N N . ILE A 1 850 ? -27.380 -2.635 3.908 1.00 76.69 850 ILE A N 1
ATOM 6499 C CA . ILE A 1 850 ? -25.917 -2.539 3.913 1.00 76.69 850 ILE A CA 1
ATOM 6500 C C . ILE A 1 850 ? -25.469 -1.555 2.823 1.00 76.69 850 ILE A C 1
ATOM 6502 O O . ILE A 1 850 ? -25.945 -1.615 1.689 1.00 76.69 850 ILE A O 1
ATOM 6506 N N . HIS A 1 851 ? -24.548 -0.657 3.180 1.00 71.56 851 HIS A N 1
ATOM 6507 C CA . HIS A 1 851 ? -24.104 0.484 2.366 1.00 71.56 851 HIS A CA 1
ATOM 6508 C C . HIS A 1 851 ? -25.167 1.577 2.097 1.00 71.56 851 HIS A C 1
ATOM 6510 O O . HIS A 1 851 ? -24.932 2.433 1.246 1.00 71.56 851 HIS A O 1
ATOM 6516 N N . ASP A 1 852 ? -26.291 1.598 2.826 1.00 83.38 852 ASP A N 1
ATOM 6517 C CA . ASP A 1 852 ? -27.252 2.717 2.849 1.00 83.38 852 ASP A CA 1
ATOM 6518 C C . ASP A 1 852 ? -27.402 3.276 4.277 1.00 83.38 852 ASP A C 1
ATOM 6520 O O . ASP A 1 852 ? -28.396 3.061 4.980 1.00 83.38 852 ASP A O 1
ATOM 6524 N N . CYS A 1 853 ? -26.347 3.944 4.754 1.00 85.19 853 CYS A N 1
ATOM 6525 C CA . CYS A 1 853 ? -26.305 4.499 6.102 1.00 85.19 853 CYS A CA 1
ATOM 6526 C C . CYS A 1 853 ? -27.128 5.790 6.226 1.00 85.19 853 CYS A C 1
ATOM 6528 O O . CYS A 1 853 ? -26.846 6.799 5.568 1.00 85.19 853 CYS A O 1
ATOM 6530 N N . LYS A 1 854 ? -28.099 5.787 7.145 1.00 84.12 854 LYS A N 1
ATOM 6531 C CA . LYS A 1 854 ? -28.952 6.944 7.460 1.00 84.12 854 LYS A CA 1
ATOM 6532 C C . LYS A 1 854 ? -28.332 7.869 8.497 1.00 84.12 854 LYS A C 1
ATOM 6534 O O . LYS A 1 854 ? -28.434 9.087 8.367 1.00 84.12 854 LYS A O 1
ATOM 6539 N N . VAL A 1 855 ? -27.727 7.297 9.538 1.00 86.25 855 VAL A N 1
ATOM 6540 C CA . VAL A 1 855 ? -27.146 8.046 10.660 1.00 86.25 855 VAL A CA 1
ATOM 6541 C C . VAL A 1 855 ? -25.693 7.635 10.816 1.00 86.25 855 VAL A C 1
ATOM 6543 O O . VAL A 1 855 ? -25.401 6.496 11.174 1.00 86.25 855 VAL A O 1
ATOM 6546 N N . CYS A 1 856 ? -24.789 8.574 10.556 1.00 86.19 856 CYS A N 1
ATOM 6547 C CA . CYS A 1 856 ? -23.365 8.417 10.823 1.00 86.19 856 CYS A CA 1
ATOM 6548 C C . CYS A 1 856 ? -23.027 8.775 12.277 1.00 86.19 856 CYS A C 1
ATOM 6550 O O . CYS A 1 856 ? -23.820 9.393 12.990 1.00 86.19 856 CYS A O 1
ATOM 6552 N N . GLN A 1 857 ? -21.832 8.390 12.713 1.00 84.62 857 GLN A N 1
ATOM 6553 C CA . GLN A 1 857 ? -21.254 8.818 13.987 1.00 84.62 857 GLN A CA 1
ATOM 6554 C C . GLN A 1 857 ? -20.900 10.322 13.959 1.00 84.62 857 GLN A C 1
ATOM 6556 O O . GLN A 1 857 ? -20.779 10.923 12.889 1.00 84.62 857 GLN A O 1
ATOM 6561 N N . GLU A 1 858 ? -20.754 10.958 15.128 1.00 82.69 858 GLU A N 1
ATOM 6562 C CA . GLU A 1 858 ? -20.472 12.402 15.205 1.00 82.69 858 GLU A CA 1
ATOM 6563 C C . GLU A 1 858 ? -19.172 12.775 14.468 1.00 82.69 858 GLU A C 1
ATOM 6565 O O . GLU A 1 858 ? -18.159 12.082 14.559 1.00 82.69 858 GLU A O 1
ATOM 6570 N N . GLY A 1 859 ? -19.197 13.879 13.714 1.00 79.19 859 GLY A N 1
ATOM 6571 C CA . GLY A 1 859 ? -18.088 14.271 12.836 1.00 79.19 859 GLY A CA 1
ATOM 6572 C C . GLY A 1 859 ? -18.005 13.505 11.504 1.00 79.19 859 GLY A C 1
ATOM 6573 O O . GLY A 1 859 ? -17.016 13.657 10.784 1.00 79.19 859 GLY A O 1
ATOM 6574 N N . PHE A 1 860 ? -19.027 12.724 11.140 1.00 83.19 860 PHE A N 1
ATOM 6575 C CA . PHE A 1 860 ? -19.198 12.127 9.811 1.00 83.19 860 PHE A CA 1
ATOM 6576 C C . PHE A 1 860 ? -20.553 12.531 9.206 1.00 83.19 860 PHE A C 1
ATOM 6578 O O . PHE A 1 860 ? -21.525 12.757 9.924 1.00 83.19 860 PHE A O 1
ATOM 6585 N N . VAL A 1 861 ? -20.628 12.604 7.876 1.00 86.31 861 VAL A N 1
ATOM 6586 C CA . VAL A 1 861 ? -21.846 12.913 7.109 1.00 86.31 861 VAL A CA 1
ATOM 6587 C C . VAL A 1 861 ? -22.136 11.796 6.107 1.00 86.31 861 VAL A C 1
ATOM 6589 O O . VAL A 1 861 ? -21.212 11.276 5.482 1.00 86.31 861 VAL A O 1
ATOM 6592 N N . SER A 1 862 ? -23.409 11.423 5.944 1.00 85.06 862 SER A N 1
ATOM 6593 C CA . SER A 1 862 ? -23.811 10.442 4.927 1.00 85.06 862 SER A CA 1
ATOM 6594 C C . SER A 1 862 ? -23.838 11.095 3.544 1.00 85.06 862 SER A C 1
ATOM 6596 O O . SER A 1 862 ? -24.489 12.123 3.343 1.00 85.06 862 SER A O 1
ATOM 6598 N N . LEU A 1 863 ? -23.127 10.499 2.588 1.00 79.81 863 LEU A N 1
ATOM 6599 C CA . LEU A 1 863 ? -23.128 10.882 1.180 1.00 79.81 863 LEU A CA 1
ATOM 6600 C C . LEU A 1 863 ? -23.182 9.613 0.326 1.00 79.81 863 LEU A C 1
ATOM 6602 O O . LEU A 1 863 ? -22.325 8.743 0.453 1.00 79.81 863 LEU A O 1
ATOM 6606 N N . ASP A 1 864 ? -24.186 9.507 -0.548 1.00 78.00 864 ASP A N 1
ATOM 6607 C CA . ASP A 1 864 ? -24.428 8.319 -1.383 1.00 78.00 864 ASP A CA 1
ATOM 6608 C C . ASP A 1 864 ? -24.485 6.991 -0.581 1.00 78.00 864 ASP A C 1
ATOM 6610 O O . ASP A 1 864 ? -24.018 5.958 -1.059 1.00 78.00 864 ASP A O 1
ATOM 6614 N N . GLY A 1 865 ? -25.030 7.027 0.645 1.00 76.31 865 GLY A N 1
ATOM 6615 C CA . GLY A 1 865 ? -25.157 5.874 1.556 1.00 76.31 865 GLY A CA 1
ATOM 6616 C C . GLY A 1 865 ? -23.918 5.583 2.420 1.00 76.31 865 GLY A C 1
ATOM 6617 O O . GLY A 1 865 ? -23.965 4.719 3.296 1.00 76.31 865 GLY A O 1
ATOM 6618 N N . LEU A 1 866 ? -22.817 6.315 2.217 1.00 78.31 866 LEU A N 1
ATOM 6619 C CA . LEU A 1 866 ? -21.530 6.110 2.887 1.00 78.31 866 LEU A CA 1
ATOM 6620 C C . LEU A 1 866 ? -21.219 7.243 3.872 1.00 78.31 866 LEU A C 1
ATOM 6622 O O . LEU A 1 866 ? -21.362 8.420 3.541 1.00 78.31 866 LEU A O 1
ATOM 6626 N N . CYS A 1 867 ? -20.721 6.901 5.061 1.00 82.38 867 CYS A N 1
ATOM 6627 C CA . CYS A 1 867 ? -20.265 7.884 6.042 1.00 82.38 867 CYS A CA 1
ATOM 6628 C C . CYS A 1 867 ? -18.877 8.421 5.686 1.00 82.38 867 CYS A C 1
ATOM 6630 O O . CYS A 1 867 ? -17.893 7.686 5.672 1.00 82.38 867 CYS A O 1
ATOM 6632 N N . LEU A 1 868 ? -18.791 9.723 5.414 1.00 78.62 868 LEU A N 1
ATOM 6633 C CA . LEU A 1 868 ? -17.548 10.418 5.089 1.00 78.62 868 LEU A CA 1
ATOM 6634 C C . LEU A 1 868 ? -17.200 11.427 6.185 1.00 78.62 868 LEU A C 1
ATOM 6636 O O . LEU A 1 868 ? -18.069 12.146 6.674 1.00 78.62 868 LEU A O 1
ATOM 6640 N N . GLY A 1 869 ? -15.922 11.504 6.554 1.00 77.44 869 GLY A N 1
ATOM 6641 C CA . GLY A 1 869 ? -15.458 12.423 7.592 1.00 77.44 869 GLY A CA 1
ATOM 6642 C C . GLY A 1 869 ? -15.702 13.895 7.242 1.00 77.44 869 GLY A C 1
ATOM 6643 O O . GLY A 1 869 ? -15.381 14.358 6.143 1.00 77.44 869 GLY A O 1
ATOM 6644 N N . CYS A 1 870 ? -16.228 14.643 8.210 1.00 85.69 870 CYS A N 1
ATOM 6645 C CA . CYS A 1 870 ? -16.137 16.098 8.246 1.00 85.69 870 CYS A CA 1
ATOM 6646 C C . CYS A 1 870 ? -14.668 16.541 8.422 1.00 85.69 870 CYS A C 1
ATOM 6648 O O . CYS A 1 870 ? -13.762 15.720 8.572 1.00 85.69 870 CYS A O 1
ATOM 6650 N N . ALA A 1 871 ? -14.409 17.851 8.444 1.00 83.75 871 ALA A N 1
ATOM 6651 C CA . ALA A 1 871 ? -13.126 18.360 8.930 1.00 83.75 871 ALA A CA 1
ATOM 6652 C C . ALA A 1 871 ? -12.871 17.902 10.382 1.00 83.75 871 ALA A C 1
ATOM 6654 O O . ALA A 1 871 ? -13.800 17.812 11.187 1.00 83.75 871 ALA A O 1
ATOM 6655 N N . ASP A 1 872 ? -11.609 17.667 10.742 1.00 84.88 872 ASP A N 1
ATOM 6656 C CA . ASP A 1 872 ? -11.223 17.315 12.116 1.00 84.88 872 ASP A CA 1
ATOM 6657 C C . ASP A 1 872 ? -11.787 18.311 13.148 1.00 84.88 872 ASP A C 1
ATOM 6659 O O . ASP A 1 872 ? -11.724 19.531 12.969 1.00 84.88 872 ASP A O 1
ATOM 6663 N N . ARG A 1 873 ? -12.288 17.779 14.273 1.00 83.81 873 ARG A N 1
ATOM 6664 C CA . ARG A 1 873 ? -12.944 18.531 15.368 1.00 83.81 873 ARG A CA 1
ATOM 6665 C C . ARG A 1 873 ? -14.248 19.248 14.975 1.00 83.81 873 ARG A C 1
ATOM 6667 O O . ARG A 1 873 ? -14.695 20.167 15.675 1.00 83.81 873 ARG A O 1
ATOM 6674 N N . CYS A 1 874 ? -14.870 18.819 13.884 1.00 87.50 874 CYS A N 1
ATOM 6675 C CA . CYS A 1 874 ? -16.217 19.214 13.515 1.00 87.50 874 CYS A CA 1
ATOM 6676 C C . CYS A 1 874 ? -17.285 18.384 14.243 1.00 87.50 874 CYS A C 1
ATOM 6678 O O . CYS A 1 874 ? -17.157 17.167 14.329 1.00 87.50 874 CYS A O 1
ATOM 6680 N N . GLY A 1 875 ? -18.356 19.034 14.709 1.00 83.69 875 GLY A N 1
ATOM 6681 C CA . GLY A 1 875 ? -19.539 18.363 15.253 1.00 83.69 875 GLY A CA 1
ATOM 6682 C C . GLY A 1 875 ? -20.557 17.968 14.177 1.00 83.69 875 GLY A C 1
ATOM 6683 O O . GLY A 1 875 ? -21.091 16.866 14.233 1.00 83.69 875 GLY A O 1
ATOM 6684 N N . ASN A 1 876 ? -20.806 18.828 13.178 1.00 87.25 876 ASN A N 1
ATOM 6685 C CA . ASN A 1 876 ? -21.624 18.484 12.005 1.00 87.25 876 ASN A CA 1
ATOM 6686 C C . ASN A 1 876 ? -21.191 19.224 10.724 1.00 87.25 876 ASN A C 1
ATOM 6688 O O . ASN A 1 876 ? -20.756 20.380 10.771 1.00 87.25 876 ASN A O 1
ATOM 6692 N N . CYS A 1 877 ? -21.351 18.566 9.574 1.00 88.00 877 CYS A N 1
ATOM 6693 C CA . CYS A 1 877 ? -21.033 19.110 8.248 1.00 88.00 877 CYS A CA 1
ATOM 6694 C C . CYS A 1 877 ? -22.127 18.836 7.197 1.00 88.00 877 CYS A C 1
ATOM 6696 O O . CYS A 1 877 ? -21.847 18.776 6.001 1.00 88.00 877 CYS A O 1
ATOM 6698 N N . ASP A 1 878 ? -23.380 18.689 7.636 1.00 85.00 878 ASP A N 1
ATOM 6699 C CA . ASP A 1 878 ? -24.545 18.299 6.821 1.00 85.00 878 ASP A CA 1
ATOM 6700 C C . ASP A 1 878 ? -24.812 19.209 5.604 1.00 85.00 878 ASP A C 1
ATOM 6702 O O . ASP A 1 878 ? -25.519 18.814 4.678 1.00 85.00 878 ASP A O 1
ATOM 6706 N N . LYS A 1 879 ? -24.287 20.443 5.606 1.00 83.12 879 LYS A N 1
ATOM 6707 C CA . LYS A 1 879 ? -24.414 21.417 4.506 1.00 83.12 879 LYS A CA 1
ATOM 6708 C C . LYS A 1 879 ? -23.057 21.781 3.909 1.00 83.12 879 LYS A C 1
ATOM 6710 O O . LYS A 1 879 ? -22.976 22.072 2.718 1.00 83.12 879 LYS A O 1
ATOM 6715 N N . ALA A 1 880 ? -22.005 21.786 4.726 1.00 81.56 880 ALA A N 1
ATOM 6716 C CA . ALA A 1 880 ? -20.638 22.057 4.298 1.00 81.56 880 ALA A CA 1
ATOM 6717 C C . ALA A 1 880 ? -20.039 20.910 3.457 1.00 81.56 880 ALA A C 1
ATOM 6719 O O . ALA A 1 880 ? -19.195 21.164 2.594 1.00 81.56 880 ALA A O 1
ATOM 6720 N N . GLY A 1 881 ? -20.502 19.677 3.683 1.00 79.69 881 GLY A N 1
ATOM 6721 C CA . GLY A 1 881 ? -20.014 18.454 3.052 1.00 79.69 881 GLY A CA 1
ATOM 6722 C C . GLY A 1 881 ? -18.771 17.858 3.731 1.00 79.69 881 GLY A C 1
ATOM 6723 O O . GLY A 1 881 ? -18.235 18.438 4.682 1.00 79.69 881 GLY A O 1
ATOM 6724 N N . PRO A 1 882 ? -18.292 16.698 3.241 1.00 77.19 882 PRO A N 1
ATOM 6725 C CA . PRO A 1 882 ? -17.087 16.049 3.758 1.00 77.19 882 PRO A CA 1
ATOM 6726 C C . PRO A 1 882 ? -15.856 16.960 3.652 1.00 77.19 882 PRO A C 1
ATOM 6728 O O . PRO A 1 882 ? -15.820 17.891 2.844 1.00 77.19 882 PRO A O 1
ATOM 6731 N N . ALA A 1 883 ? -14.847 16.694 4.487 1.00 78.62 883 ALA A N 1
ATOM 6732 C CA . ALA A 1 883 ? -13.642 17.518 4.652 1.00 78.62 883 ALA A CA 1
ATOM 6733 C C . ALA A 1 883 ? -13.889 18.981 5.106 1.00 78.62 883 ALA A C 1
ATOM 6735 O O . ALA A 1 883 ? -12.941 19.761 5.190 1.00 78.62 883 ALA A O 1
ATOM 6736 N N . LYS A 1 884 ? -15.132 19.365 5.434 1.00 85.38 884 LYS A N 1
ATOM 6737 C CA . LYS A 1 884 ? -15.522 20.706 5.913 1.00 85.38 884 LYS A CA 1
ATOM 6738 C C . LYS A 1 884 ? -16.418 20.623 7.151 1.00 85.38 884 LYS A C 1
ATOM 6740 O O . LYS A 1 884 ? -16.600 19.549 7.720 1.00 85.38 884 LYS A O 1
ATOM 6745 N N . CYS A 1 885 ? -16.926 21.763 7.615 1.00 89.19 885 CYS A N 1
ATOM 6746 C CA . CYS A 1 885 ? -17.700 21.877 8.840 1.00 89.19 885 CYS A CA 1
ATOM 6747 C C . CYS A 1 885 ? -18.712 23.029 8.829 1.00 89.19 885 CYS A C 1
ATOM 6749 O O . CYS A 1 885 ? -18.386 24.139 8.409 1.00 89.19 885 CYS A O 1
ATOM 6751 N N . ASP A 1 886 ? -19.904 22.777 9.376 1.00 88.75 886 ASP A N 1
ATOM 6752 C CA . ASP A 1 886 ? -20.914 23.793 9.695 1.00 88.75 886 ASP A CA 1
ATOM 6753 C C . ASP A 1 886 ? -20.802 24.278 11.151 1.00 88.75 886 ASP A C 1
ATOM 6755 O O . ASP A 1 886 ? -21.021 25.458 11.438 1.00 88.75 886 ASP A O 1
ATOM 6759 N N . ARG A 1 887 ? -20.448 23.383 12.086 1.00 88.94 887 ARG A N 1
ATOM 6760 C CA . ARG A 1 887 ? -20.285 23.703 13.513 1.00 88.94 887 ARG A CA 1
ATOM 6761 C C . ARG A 1 887 ? -19.191 22.864 14.169 1.00 88.94 887 ARG A C 1
ATOM 6763 O O . ARG A 1 887 ? -19.307 21.648 14.282 1.00 88.94 887 ARG A O 1
ATOM 6770 N N . CYS A 1 888 ? -18.158 23.528 14.675 1.00 89.06 888 CYS A N 1
ATOM 6771 C CA . CYS A 1 888 ? -17.088 22.886 15.438 1.00 89.06 888 CYS A CA 1
ATOM 6772 C C . CYS A 1 888 ? -17.514 22.511 16.867 1.00 89.06 888 CYS A C 1
ATOM 6774 O O . CYS A 1 888 ? -18.467 23.077 17.416 1.00 89.06 888 CYS A O 1
ATOM 6776 N N . PHE A 1 889 ? -16.753 21.615 17.503 1.00 85.25 889 PHE A N 1
ATOM 6777 C CA . PHE A 1 889 ? -16.842 21.392 18.950 1.00 85.25 889 PHE A CA 1
ATOM 6778 C C . PHE A 1 889 ? -16.434 22.644 19.759 1.00 85.25 889 PHE A C 1
ATOM 6780 O O . PHE A 1 889 ? -15.863 23.604 19.236 1.00 85.25 889 PHE A O 1
ATOM 6787 N N . GLN A 1 890 ? -16.741 22.650 21.061 1.00 84.00 890 GLN A N 1
ATOM 6788 C CA . GLN A 1 890 ? -16.517 23.810 21.933 1.00 84.00 890 GLN A CA 1
ATOM 6789 C C . GLN A 1 890 ? -15.036 24.243 21.966 1.00 84.00 890 GLN A C 1
ATOM 6791 O O . GLN A 1 890 ? -14.134 23.412 22.022 1.00 84.00 890 GLN A O 1
ATOM 6796 N N . GLY A 1 891 ? -14.789 25.559 21.927 1.00 78.06 891 GLY A N 1
ATOM 6797 C CA . GLY A 1 891 ? -13.442 26.156 21.860 1.00 78.06 891 GLY A CA 1
ATOM 6798 C C . GLY A 1 891 ? -12.887 26.367 20.441 1.00 78.06 891 GLY A C 1
ATOM 6799 O O . GLY A 1 891 ? -11.877 27.056 20.273 1.00 78.06 891 GLY A O 1
ATOM 6800 N N . PHE A 1 892 ? -13.558 25.834 19.416 1.00 83.62 892 PHE A N 1
ATOM 6801 C CA . PHE A 1 892 ? -13.165 25.949 18.010 1.00 83.62 892 PHE A CA 1
ATOM 6802 C C . PHE A 1 892 ? -14.146 26.826 17.221 1.00 83.62 892 PHE A C 1
ATOM 6804 O O . PHE A 1 892 ? -15.317 26.959 17.579 1.00 83.62 892 PHE A O 1
ATOM 6811 N N . HIS A 1 893 ? -13.661 27.429 16.137 1.00 86.75 893 HIS A N 1
ATOM 6812 C CA . HIS A 1 893 ? -14.447 28.258 15.225 1.00 86.75 893 HIS A CA 1
ATOM 6813 C C . HIS A 1 893 ? -14.251 27.814 13.773 1.00 86.75 893 HIS A C 1
ATOM 6815 O O . HIS A 1 893 ? -13.168 27.363 13.397 1.00 86.75 893 HIS A O 1
ATOM 6821 N N . VAL A 1 894 ? -15.313 27.943 12.974 1.00 86.00 894 VAL A N 1
ATOM 6822 C CA . VAL A 1 894 ? -15.299 27.640 11.537 1.00 86.00 894 VAL A CA 1
ATOM 6823 C C . VAL A 1 894 ? -14.633 28.803 10.796 1.00 86.00 894 VAL A C 1
ATOM 6825 O O . VAL A 1 894 ? -15.043 29.955 10.951 1.00 86.00 894 VAL A O 1
ATOM 6828 N N . THR A 1 895 ? -13.605 28.517 9.998 1.00 83.25 895 THR A N 1
ATOM 6829 C CA . THR A 1 895 ? -12.944 29.515 9.140 1.00 83.25 895 THR A CA 1
ATOM 6830 C C . THR A 1 895 ? -13.708 29.729 7.826 1.00 83.25 895 THR A C 1
ATOM 6832 O O . THR A 1 895 ? -14.620 28.980 7.485 1.00 83.25 895 THR A O 1
ATOM 6835 N N . GLN A 1 896 ? -13.300 30.720 7.023 1.00 76.44 896 GLN A N 1
ATOM 6836 C CA . GLN A 1 896 ? -13.884 30.969 5.691 1.00 76.44 896 GLN A CA 1
ATOM 6837 C C . GLN A 1 896 ? -13.713 29.800 4.698 1.00 76.44 896 GLN A C 1
ATOM 6839 O O . GLN A 1 896 ? -14.404 29.758 3.685 1.00 76.44 896 GLN A O 1
ATOM 6844 N N . GLU A 1 897 ? -12.814 28.855 4.981 1.00 70.50 897 GLU A N 1
ATOM 6845 C CA . GLU A 1 897 ? -12.584 27.650 4.170 1.00 70.50 897 GLU A CA 1
ATOM 6846 C C . GLU A 1 897 ? -13.458 26.461 4.623 1.00 70.50 897 GLU A C 1
ATOM 6848 O O . GLU A 1 897 ? -13.517 25.444 3.934 1.00 70.50 897 GLU A O 1
ATOM 6853 N N . GLY A 1 898 ? -14.159 26.589 5.759 1.00 80.50 898 GLY A N 1
ATOM 6854 C CA . GLY A 1 898 ? -15.000 25.538 6.337 1.00 80.50 898 GLY A CA 1
ATOM 6855 C C . GLY A 1 898 ? -14.270 24.579 7.283 1.00 80.50 898 GLY A C 1
ATOM 6856 O O . GLY A 1 898 ? -14.767 23.483 7.506 1.00 80.50 898 GLY A O 1
ATOM 6857 N N . ILE A 1 899 ? -13.110 24.950 7.837 1.00 82.25 899 ILE A N 1
ATOM 6858 C CA . ILE A 1 899 ? -12.333 24.101 8.766 1.00 82.25 899 ILE A CA 1
ATOM 6859 C C . ILE A 1 899 ? -12.382 24.625 10.208 1.00 82.25 899 ILE A C 1
ATOM 6861 O O . ILE A 1 899 ? -12.659 25.803 10.430 1.00 82.25 899 ILE A O 1
ATOM 6865 N N . CYS A 1 900 ? -12.097 23.761 11.187 1.00 85.12 900 CYS A N 1
ATOM 6866 C CA . CYS A 1 900 ? -12.168 24.086 12.615 1.00 85.12 900 CYS A CA 1
ATOM 6867 C C . CYS A 1 900 ? -10.807 24.467 13.216 1.00 85.12 900 CYS A C 1
ATOM 6869 O O . CYS A 1 900 ? -9.962 23.609 13.474 1.00 85.12 900 CYS A O 1
ATOM 6871 N N . GLU A 1 901 ? -10.617 25.752 13.520 1.00 81.12 901 GLU A N 1
ATOM 6872 C CA . GLU A 1 901 ? -9.409 26.268 14.179 1.00 81.12 901 GLU A CA 1
ATOM 6873 C C . GLU A 1 901 ? -9.698 26.730 15.621 1.00 81.12 901 GLU A C 1
ATOM 6875 O O . GLU A 1 901 ? -10.821 27.113 15.959 1.00 81.12 901 GLU A O 1
ATOM 6880 N N . LEU A 1 902 ? -8.689 26.692 16.501 1.00 77.56 902 LEU A N 1
ATOM 6881 C CA . LEU A 1 902 ? -8.805 27.182 17.884 1.00 77.56 902 LEU A CA 1
ATOM 6882 C C . LEU A 1 902 ? -9.136 28.681 17.903 1.00 77.56 902 LEU A C 1
ATOM 6884 O O . LEU A 1 902 ? -8.494 29.469 17.208 1.00 77.56 902 LEU A O 1
ATOM 6888 N N . GLY A 1 903 ? -10.093 29.088 18.739 1.00 65.06 903 GLY A N 1
ATOM 6889 C CA . GLY A 1 903 ? -10.383 30.506 18.951 1.00 65.06 903 GLY A CA 1
ATOM 6890 C C . GLY A 1 903 ? -9.190 31.235 19.582 1.00 65.06 903 GLY A C 1
ATOM 6891 O O . GLY A 1 903 ? -8.724 30.863 20.660 1.00 65.06 903 GLY A O 1
ATOM 6892 N N . ALA A 1 904 ? -8.714 32.310 18.945 1.00 53.09 904 ALA A N 1
ATOM 6893 C CA . ALA A 1 904 ? -7.522 33.056 19.377 1.00 53.09 904 ALA A CA 1
ATOM 6894 C C . ALA A 1 904 ? -7.630 33.705 20.780 1.00 53.09 904 ALA A C 1
ATOM 6896 O O . ALA A 1 904 ? -6.640 34.191 21.321 1.00 53.09 904 ALA A O 1
ATOM 6897 N N . THR A 1 905 ? -8.820 33.711 21.385 1.00 48.78 905 THR A N 1
ATOM 6898 C CA . THR A 1 905 ? -9.137 34.374 22.657 1.00 48.78 905 THR A CA 1
ATOM 6899 C C . THR A 1 905 ? -8.799 33.569 23.919 1.00 48.78 905 THR A C 1
ATOM 6901 O O . THR A 1 905 ? -8.864 34.137 25.005 1.00 48.78 905 THR A O 1
ATOM 6904 N N . GLN A 1 906 ? -8.409 32.288 23.827 1.00 47.03 906 GLN A N 1
ATOM 6905 C CA . GLN A 1 906 ? -8.093 31.462 25.014 1.00 47.03 906 GLN A CA 1
ATOM 6906 C C . GLN A 1 906 ? -6.596 31.282 25.330 1.00 47.03 906 GLN A C 1
ATOM 6908 O O . GLN A 1 906 ? -6.255 30.653 26.331 1.00 47.03 906 GLN A O 1
ATOM 6913 N N . VAL A 1 907 ? -5.687 31.900 24.567 1.00 44.69 907 VAL A N 1
ATOM 6914 C CA . VAL A 1 907 ? -4.234 31.857 24.856 1.00 44.69 907 VAL A CA 1
ATOM 6915 C C . VAL A 1 907 ? -3.888 32.507 26.213 1.00 44.69 907 VAL A C 1
ATOM 6917 O O . VAL A 1 907 ? -2.880 32.166 26.823 1.00 44.69 907 VAL A O 1
ATOM 6920 N N . ALA A 1 908 ? -4.743 33.398 26.727 1.00 38.00 908 ALA A N 1
ATOM 6921 C CA . ALA A 1 908 ? -4.489 34.176 27.941 1.00 38.00 908 ALA A CA 1
ATOM 6922 C C . ALA A 1 908 ? -4.670 33.423 29.279 1.00 38.00 908 ALA A C 1
ATOM 6924 O O . ALA A 1 908 ? -4.128 33.872 30.284 1.00 38.00 908 ALA A O 1
ATOM 6925 N N . HIS A 1 909 ? -5.420 32.311 29.330 1.00 38.78 909 HIS A N 1
ATOM 6926 C CA . HIS A 1 909 ? -5.856 31.724 30.615 1.00 38.78 909 HIS A CA 1
ATOM 6927 C C . HIS A 1 909 ? -5.119 30.458 31.075 1.00 38.78 909 HIS A C 1
ATOM 6929 O O . HIS A 1 909 ? -5.238 30.094 32.242 1.00 38.78 909 HIS A O 1
ATOM 6935 N N . VAL A 1 910 ? -4.327 29.807 30.218 1.00 39.25 910 VAL A N 1
ATOM 6936 C CA . VAL A 1 910 ? -3.577 28.585 30.593 1.00 39.25 910 VAL A CA 1
ATOM 6937 C C . VAL A 1 910 ? -2.192 28.912 31.185 1.00 39.25 910 VAL A C 1
ATOM 6939 O O . VAL A 1 910 ? -1.613 28.107 31.906 1.00 39.25 910 VAL A O 1
ATOM 6942 N N . ALA A 1 911 ? -1.670 30.121 30.949 1.00 36.06 911 ALA A N 1
ATOM 6943 C CA . ALA A 1 911 ? -0.306 30.521 31.321 1.00 36.06 911 ALA A CA 1
ATOM 6944 C C . ALA A 1 911 ? -0.087 30.871 32.813 1.00 36.06 911 ALA A C 1
ATOM 6946 O O . ALA A 1 911 ? 1.033 31.202 33.191 1.00 36.06 911 ALA A O 1
ATOM 6947 N N . HIS A 1 912 ? -1.124 30.814 33.658 1.00 35.38 912 HIS A N 1
ATOM 6948 C CA . HIS A 1 912 ? -1.057 31.214 35.076 1.00 35.38 912 HIS A CA 1
ATOM 6949 C C . HIS A 1 912 ? -1.438 30.109 36.077 1.00 35.38 912 HIS A C 1
ATOM 6951 O O . HIS A 1 912 ? -1.638 30.393 37.254 1.00 35.38 912 HIS A O 1
ATOM 6957 N N . ALA A 1 913 ? -1.506 28.850 35.634 1.00 36.56 913 ALA A N 1
ATOM 6958 C CA . ALA A 1 913 ? -1.861 27.702 36.475 1.00 36.56 913 ALA A CA 1
ATOM 6959 C C . ALA A 1 913 ? -0.674 26.768 36.811 1.00 36.56 913 ALA A C 1
ATOM 6961 O O . ALA A 1 913 ? -0.899 25.600 37.101 1.00 36.56 913 ALA A O 1
ATOM 6962 N N . HIS A 1 914 ? 0.571 27.265 36.770 1.00 37.50 914 HIS A N 1
ATOM 6963 C CA . HIS A 1 914 ? 1.756 26.602 37.346 1.00 37.50 914 HIS A CA 1
ATOM 6964 C C . HIS A 1 914 ? 2.897 27.606 37.618 1.00 37.50 914 HIS A C 1
ATOM 6966 O O . HIS A 1 914 ? 3.785 27.788 36.784 1.00 37.50 914 HIS A O 1
ATOM 6972 N N . VAL A 1 915 ? 2.861 28.231 38.800 1.00 35.28 915 VAL A N 1
ATOM 6973 C CA . VAL A 1 915 ? 4.001 28.822 39.536 1.00 35.28 915 VAL A CA 1
ATOM 6974 C C . VAL A 1 915 ? 3.771 28.531 41.016 1.00 35.28 915 VAL A C 1
ATOM 6976 O O . VAL A 1 915 ? 2.609 28.720 41.440 1.00 35.28 915 VAL A O 1
#

InterPro domains:
  IPR000742 EGF-like domain [SM00181] (677-709)
  IPR000742 EGF-like domain [SM00181] (741-771)
  IPR000742 EGF-like domain [SM00181] (772-805)
  IPR000742 EGF-like domain [SM00181] (806-838)
  IPR000742 EGF-like domain [SM00181] (839-868)
  IPR000742 EGF-like domain [SM00181] (869-901)
  IPR009030 Growth factor receptor cysteine-rich domain superfamily [SSF57184] (736-847)
  IPR053215 TKL Ser/Thr protein kinase [PTHR45756] (693-898)